Protein AF-0000000082272591 (afdb_homodimer)

Structure (mmCIF, N/CA/C/O backbone):
data_AF-0000000082272591-model_v1
#
loop_
_entity.id
_entity.type
_entity.pdbx_description
1 polymer 'Endonuclease/exonuclease/phosphatase family protein'
#
loop_
_atom_site.group_PDB
_atom_site.id
_atom_site.type_symbol
_atom_site.label_atom_id
_atom_site.label_alt_id
_atom_site.label_comp_id
_atom_site.label_asym_id
_atom_site.label_entity_id
_atom_site.label_seq_id
_atom_site.pdbx_PDB_ins_code
_atom_site.Cartn_x
_atom_site.Cartn_y
_atom_site.Cartn_z
_atom_site.occupancy
_atom_site.B_iso_or_equiv
_atom_site.auth_seq_id
_atom_site.auth_comp_id
_atom_site.auth_asym_id
_atom_site.auth_atom_id
_atom_site.pdbx_PDB_model_num
ATOM 1 N N . MET A 1 1 ? -24.297 -47.812 28.953 1 29.31 1 MET A N 1
ATOM 2 C CA . MET A 1 1 ? -24.5 -46.969 27.797 1 29.31 1 MET A CA 1
ATOM 3 C C . MET A 1 1 ? -23.375 -45.969 27.672 1 29.31 1 MET A C 1
ATOM 5 O O . MET A 1 1 ? -23.203 -45.094 28.531 1 29.31 1 MET A O 1
ATOM 9 N N . THR A 1 2 ? -22.25 -46.375 27.172 1 33.38 2 THR A N 1
ATOM 10 C CA . THR A 1 2 ? -21 -45.625 27.047 1 33.38 2 THR A CA 1
ATOM 11 C C . THR A 1 2 ? -21.203 -44.375 26.188 1 33.38 2 THR A C 1
ATOM 13 O O . THR A 1 2 ? -21.812 -44.438 25.125 1 33.38 2 THR A O 1
ATOM 16 N N . PRO A 1 3 ? -21.219 -43.156 26.828 1 36.19 3 PRO A N 1
ATOM 17 C CA . PRO A 1 3 ? -21.422 -41.938 26.031 1 36.19 3 PRO A CA 1
ATOM 18 C C . PRO A 1 3 ? -20.562 -41.906 24.766 1 36.19 3 PRO A C 1
ATOM 20 O O . PRO A 1 3 ? -19.391 -42.312 24.797 1 36.19 3 PRO A O 1
ATOM 23 N N . SER A 1 4 ? -21.141 -42.344 23.609 1 34.44 4 SER A N 1
ATOM 24 C CA . SER A 1 4 ? -20.5 -42.188 22.312 1 34.44 4 SER A CA 1
ATOM 25 C C . SER A 1 4 ? -19.812 -40.844 22.188 1 34.44 4 SER A C 1
ATOM 27 O O . SER A 1 4 ? -20.422 -39.812 22.438 1 34.44 4 SER A O 1
ATOM 29 N N . THR A 1 5 ? -18.594 -40.812 22.5 1 35.47 5 THR A N 1
ATOM 30 C CA . THR A 1 5 ? -17.797 -39.625 22.188 1 35.47 5 THR A CA 1
ATOM 31 C C . THR A 1 5 ? -18.203 -39.031 20.844 1 35.47 5 THR A C 1
ATOM 33 O O . THR A 1 5 ? -18.109 -39.688 19.812 1 35.47 5 THR A O 1
ATOM 36 N N . ALA A 1 6 ? -19.359 -38.25 20.797 1 33.44 6 ALA A N 1
ATOM 37 C CA . ALA A 1 6 ? -19.766 -37.5 19.625 1 33.44 6 ALA A CA 1
ATOM 38 C C . ALA A 1 6 ? -18.547 -36.969 18.875 1 33.44 6 ALA A C 1
ATOM 40 O O . ALA A 1 6 ? -17.812 -36.125 19.391 1 33.44 6 ALA A O 1
ATOM 41 N N . SER A 1 7 ? -17.719 -37.812 18.266 1 39.19 7 SER A N 1
ATOM 42 C CA . SER A 1 7 ? -16.75 -37.281 17.328 1 39.19 7 SER A CA 1
ATOM 43 C C . SER A 1 7 ? -17.312 -36.094 16.562 1 39.19 7 SER A C 1
ATOM 45 O O . SER A 1 7 ? -18.188 -36.25 15.711 1 39.19 7 SER A O 1
ATOM 47 N N . THR A 1 8 ? -17.703 -35.031 17.031 1 42.19 8 THR A N 1
ATOM 48 C CA . THR A 1 8 ? -18.281 -33.844 16.406 1 42.19 8 THR A CA 1
ATOM 49 C C . THR A 1 8 ? -17.562 -33.531 15.102 1 42.19 8 THR A C 1
ATOM 51 O O . THR A 1 8 ? -16.406 -33.125 15.109 1 42.19 8 THR A O 1
ATOM 54 N N . THR A 1 9 ? -17.594 -34.312 14.047 1 49.31 9 THR A N 1
ATOM 55 C CA . THR A 1 9 ? -17.125 -34.156 12.68 1 49.31 9 THR A CA 1
ATOM 56 C C . THR A 1 9 ? -17.219 -32.688 12.242 1 49.31 9 THR A C 1
ATOM 58 O O . THR A 1 9 ? -18.312 -32.125 12.156 1 49.31 9 THR A O 1
ATOM 61 N N . GLN A 1 10 ? -16.312 -31.828 12.508 1 66.25 10 GLN A N 1
ATOM 62 C CA . GLN A 1 10 ? -16.281 -30.406 12.188 1 66.25 10 GLN A CA 1
ATOM 63 C C . GLN A 1 10 ? -16.547 -30.172 10.703 1 66.25 10 GLN A C 1
ATOM 65 O O . GLN A 1 10 ? -16.094 -30.938 9.859 1 66.25 10 GLN A O 1
ATOM 70 N N . ARG A 1 11 ? -17.641 -29.469 10.164 1 85.38 11 ARG A N 1
ATOM 71 C CA . ARG A 1 11 ? -18.094 -29.078 8.836 1 85.38 11 ARG A CA 1
ATOM 72 C C . ARG A 1 11 ? -16.953 -28.531 7.996 1 85.38 11 ARG A C 1
ATOM 74 O O . ARG A 1 11 ? -16.125 -27.766 8.484 1 85.38 11 ARG A O 1
ATOM 81 N N . PRO A 1 12 ? -16.812 -29.203 6.793 1 93.12 12 PRO A N 1
ATOM 82 C CA . PRO A 1 12 ? -15.773 -28.688 5.895 1 93.12 12 PRO A CA 1
ATOM 83 C C . PRO A 1 12 ? -15.977 -27.219 5.539 1 93.12 12 PRO A C 1
ATOM 85 O O . PRO A 1 12 ? -17.109 -26.719 5.59 1 93.12 12 PRO A O 1
ATOM 88 N N . CYS A 1 13 ? -14.875 -26.594 5.285 1 95.62 13 CYS A N 1
ATOM 89 C CA . CYS A 1 13 ? -14.875 -25.188 4.879 1 95.62 13 CYS A CA 1
ATOM 90 C C . CYS A 1 13 ? -14.57 -25.047 3.393 1 95.62 13 CYS A C 1
ATOM 92 O O . CYS A 1 13 ? -13.477 -25.406 2.947 1 95.62 13 CYS A O 1
ATOM 94 N N . ASP A 1 14 ? -15.594 -24.578 2.633 1 97.75 14 ASP A N 1
ATOM 95 C CA . ASP A 1 14 ? -15.367 -24.328 1.211 1 97.75 14 ASP A CA 1
ATOM 96 C C . ASP A 1 14 ? -14.641 -23 0.993 1 97.75 14 ASP A C 1
ATOM 98 O O . ASP A 1 14 ? -15.047 -21.969 1.531 1 97.75 14 ASP A O 1
ATOM 102 N N . VAL A 1 15 ? -13.578 -23.094 0.238 1 98.56 15 VAL A N 1
ATOM 103 C CA . VAL A 1 15 ? -12.773 -21.906 -0.054 1 98.56 15 VAL A CA 1
ATOM 104 C C . VAL A 1 15 ? -12.531 -21.812 -1.559 1 98.56 15 VAL A C 1
ATOM 106 O O . VAL A 1 15 ? -12.008 -22.734 -2.176 1 98.56 15 VAL A O 1
ATOM 109 N N . ARG A 1 16 ? -12.938 -20.75 -2.197 1 98.81 16 ARG A N 1
ATOM 110 C CA . ARG A 1 16 ? -12.531 -20.469 -3.568 1 98.81 16 ARG A CA 1
ATOM 111 C C . ARG A 1 16 ? -11.391 -19.453 -3.604 1 98.81 16 ARG A C 1
ATOM 113 O O . ARG A 1 16 ? -11.477 -18.391 -2.984 1 98.81 16 ARG A O 1
ATOM 120 N N . VAL A 1 17 ? -10.344 -19.781 -4.285 1 98.88 17 VAL A N 1
ATOM 121 C CA . VAL A 1 17 ? -9.164 -18.922 -4.391 1 98.88 17 VAL A CA 1
ATOM 122 C C . VAL A 1 17 ? -8.914 -18.562 -5.852 1 98.88 17 VAL A C 1
ATOM 124 O O . VAL A 1 17 ? -8.984 -19.422 -6.734 1 98.88 17 VAL A O 1
ATOM 127 N N . VAL A 1 18 ? -8.609 -17.266 -6.07 1 98.88 18 VAL A N 1
ATOM 128 C CA . VAL A 1 18 ? -8.32 -16.734 -7.395 1 98.88 18 VAL A CA 1
ATOM 129 C C . VAL A 1 18 ? -6.918 -16.125 -7.41 1 98.88 18 VAL A C 1
ATOM 131 O O . VAL A 1 18 ? -6.5 -15.484 -6.438 1 98.88 18 VAL A O 1
ATOM 134 N N . SER A 1 19 ? -6.188 -16.406 -8.438 1 98.94 19 SER A N 1
ATOM 135 C CA . SER A 1 19 ? -4.961 -15.672 -8.727 1 98.94 19 SER A CA 1
ATOM 136 C C . SER A 1 19 ? -4.996 -15.062 -10.125 1 98.94 19 SER A C 1
ATOM 138 O O . SER A 1 19 ? -5.328 -15.742 -11.094 1 98.94 19 SER A O 1
ATOM 140 N N . TYR A 1 20 ? -4.672 -13.742 -10.242 1 98.94 20 TYR A N 1
ATOM 141 C CA . TYR A 1 20 ? -4.773 -13.047 -11.516 1 98.94 20 TYR A CA 1
ATOM 142 C C . TYR A 1 20 ? -3.752 -11.922 -11.602 1 98.94 20 TYR A C 1
ATOM 144 O O . TYR A 1 20 ? -3.846 -10.938 -10.867 1 98.94 20 TYR A O 1
ATOM 152 N N . ASN A 1 21 ? -2.736 -12.109 -12.406 1 98.75 21 ASN A N 1
ATOM 153 C CA . ASN A 1 21 ? -1.894 -10.984 -12.805 1 98.75 21 ASN A CA 1
ATOM 154 C C . ASN A 1 21 ? -2.613 -10.07 -13.789 1 98.75 21 ASN A C 1
ATOM 156 O O . ASN A 1 21 ? -2.885 -10.461 -14.922 1 98.75 21 ASN A O 1
ATOM 160 N N . VAL A 1 22 ? -2.828 -8.82 -13.398 1 98.69 22 VAL A N 1
ATOM 161 C CA . VAL A 1 22 ? -3.74 -7.961 -14.148 1 98.69 22 VAL A CA 1
ATOM 162 C C . VAL A 1 22 ? -2.957 -7.148 -15.172 1 98.69 22 VAL A C 1
ATOM 164 O O . VAL A 1 22 ? -3.537 -6.355 -15.922 1 98.69 22 VAL A O 1
ATOM 167 N N . LEU A 1 23 ? -1.663 -7.363 -15.297 1 96.88 23 LEU A N 1
ATOM 168 C CA . LEU A 1 23 ? -0.81 -6.559 -16.172 1 96.88 23 LEU A CA 1
ATOM 169 C C . LEU A 1 23 ? -0.959 -5.074 -15.852 1 96.88 23 LEU A C 1
ATOM 171 O O . LEU A 1 23 ? -1.984 -4.469 -16.172 1 96.88 23 LEU A O 1
ATOM 175 N N . SER A 1 24 ? 0.049 -4.512 -15.344 1 92.69 24 SER A N 1
ATOM 176 C CA . SER A 1 24 ? 0.014 -3.127 -14.883 1 92.69 24 SER A CA 1
ATOM 177 C C . SER A 1 24 ? -0.478 -2.189 -15.984 1 92.69 24 SER A C 1
ATOM 179 O O . SER A 1 24 ? -0.179 -2.393 -17.156 1 92.69 24 SER A O 1
ATOM 181 N N . SER A 1 25 ? -1.079 -1.085 -15.656 1 86.25 25 SER A N 1
ATOM 182 C CA . SER A 1 25 ? -1.595 -0.073 -16.562 1 86.25 25 SER A CA 1
ATOM 183 C C . SER A 1 25 ? -0.471 0.563 -17.375 1 86.25 25 SER A C 1
ATOM 185 O O . SER A 1 25 ? -0.713 1.13 -18.453 1 86.25 25 SER A O 1
ATOM 187 N N . HIS A 1 26 ? 0.73 0.423 -16.875 1 88.25 26 HIS A N 1
ATOM 188 C CA . HIS A 1 26 ? 1.84 1.13 -17.5 1 88.25 26 HIS A CA 1
ATOM 189 C C . HIS A 1 26 ? 2.771 0.163 -18.219 1 88.25 26 HIS A C 1
ATOM 191 O O . HIS A 1 26 ? 3.791 0.576 -18.781 1 88.25 26 HIS A O 1
ATOM 197 N N . LEU A 1 27 ? 2.391 -1.113 -18.203 1 89.44 27 LEU A N 1
ATOM 198 C CA . LEU A 1 27 ? 3.301 -2.088 -18.797 1 89.44 27 LEU A CA 1
ATOM 199 C C . LEU A 1 27 ? 2.709 -2.682 -20.078 1 89.44 27 LEU A C 1
ATOM 201 O O . LEU A 1 27 ? 3.201 -3.691 -20.578 1 89.44 27 LEU A O 1
ATOM 205 N N . ALA A 1 28 ? 1.626 -2.043 -20.547 1 91.38 28 ALA A N 1
ATOM 206 C CA . ALA A 1 28 ? 1.008 -2.494 -21.797 1 91.38 28 ALA A CA 1
ATOM 207 C C . ALA A 1 28 ? 1.206 -1.471 -22.906 1 91.38 28 ALA A C 1
ATOM 209 O O . ALA A 1 28 ? 0.262 -1.14 -23.641 1 91.38 28 ALA A O 1
ATOM 210 N N . SER A 1 29 ? 2.379 -1.09 -23.094 1 88.94 29 SER A N 1
ATOM 211 C CA . SER A 1 29 ? 2.637 -0.054 -24.094 1 88.94 29 SER A CA 1
ATOM 212 C C . SER A 1 29 ? 2.623 -0.628 -25.5 1 88.94 29 SER A C 1
ATOM 214 O O . SER A 1 29 ? 3.1 -1.742 -25.734 1 88.94 29 SER A O 1
ATOM 216 N N . PRO A 1 30 ? 2.24 0.186 -26.453 1 90.25 30 PRO A N 1
ATOM 217 C CA . PRO A 1 30 ? 2.248 -0.266 -27.859 1 90.25 30 PRO A CA 1
ATOM 218 C C . PRO A 1 30 ? 3.66 -0.483 -28.391 1 90.25 30 PRO A C 1
ATOM 220 O O . PRO A 1 30 ? 3.848 -1.236 -29.359 1 90.25 30 PRO A O 1
ATOM 223 N N . SER A 1 31 ? 4.582 0.169 -27.797 1 87.38 31 SER A N 1
ATOM 224 C CA . SER A 1 31 ? 5.961 -0.045 -28.219 1 87.38 31 SER A CA 1
ATOM 225 C C . SER A 1 31 ? 6.461 -1.426 -27.797 1 87.38 31 SER A C 1
ATOM 227 O O . SER A 1 31 ? 7.23 -2.057 -28.531 1 87.38 31 SER A O 1
ATOM 229 N N . HIS A 1 32 ? 6.012 -1.86 -26.656 1 88.12 32 HIS A N 1
ATOM 230 C CA . HIS A 1 32 ? 6.379 -3.178 -26.141 1 88.12 32 HIS A CA 1
ATOM 231 C C . HIS A 1 32 ? 5.562 -4.277 -26.812 1 88.12 32 HIS A C 1
ATOM 233 O O . HIS A 1 32 ? 6.117 -5.289 -27.25 1 88.12 32 HIS A O 1
ATOM 239 N N . PHE A 1 33 ? 4.234 -4.086 -26.875 1 91.38 33 PHE A N 1
ATOM 240 C CA . PHE A 1 33 ? 3.312 -4.996 -27.547 1 91.38 33 PHE A CA 1
ATOM 241 C C . PHE A 1 33 ? 2.949 -4.469 -28.938 1 91.38 33 PHE A C 1
ATOM 243 O O . PHE A 1 33 ? 1.775 -4.227 -29.219 1 91.38 33 PHE A O 1
ATOM 250 N N . SER A 1 34 ? 3.926 -4.438 -29.812 1 90.12 34 SER A N 1
ATOM 251 C CA . SER A 1 34 ? 3.828 -3.66 -31.047 1 90.12 34 SER A CA 1
ATOM 252 C C . SER A 1 34 ? 2.92 -4.344 -32.062 1 90.12 34 SER A C 1
ATOM 254 O O . SER A 1 34 ? 2.443 -3.705 -33 1 90.12 34 SER A O 1
ATOM 256 N N . THR A 1 35 ? 2.68 -5.613 -31.906 1 93.06 35 THR A N 1
ATOM 257 C CA . THR A 1 35 ? 1.894 -6.348 -32.906 1 93.06 35 THR A CA 1
ATOM 258 C C . THR A 1 35 ? 0.428 -6.414 -32.469 1 93.06 35 THR A C 1
ATOM 260 O O . THR A 1 35 ? -0.416 -6.91 -33.219 1 93.06 35 THR A O 1
ATOM 263 N N . LEU A 1 36 ? 0.159 -5.973 -31.312 1 95.5 36 LEU A N 1
ATOM 264 C CA . LEU A 1 36 ? -1.198 -6.094 -30.797 1 95.5 36 LEU A CA 1
ATOM 265 C C . LEU A 1 36 ? -2.008 -4.836 -31.094 1 95.5 36 LEU A C 1
ATOM 267 O O . LEU A 1 36 ? -1.438 -3.775 -31.359 1 95.5 36 LEU A O 1
ATOM 271 N N . ASN A 1 37 ? -3.354 -4.992 -31.109 1 95.69 37 ASN A N 1
ATOM 272 C CA . ASN A 1 37 ? -4.27 -3.867 -31.25 1 95.69 37 ASN A CA 1
ATOM 273 C C . ASN A 1 37 ? -4.078 -2.846 -30.125 1 95.69 37 ASN A C 1
ATOM 275 O O . ASN A 1 37 ? -4.277 -3.16 -28.953 1 95.69 37 ASN A O 1
ATOM 279 N N . PRO A 1 38 ? -3.719 -1.657 -30.469 1 96.06 38 PRO A N 1
ATOM 280 C CA . PRO A 1 38 ? -3.467 -0.64 -29.453 1 96.06 38 PRO A CA 1
ATOM 281 C C . PRO A 1 38 ? -4.68 -0.388 -28.562 1 96.06 38 PRO A C 1
ATOM 283 O O . PRO A 1 38 ? -4.527 -0.039 -27.391 1 96.06 38 PRO A O 1
ATOM 286 N N . ASP A 1 39 ? -5.824 -0.554 -29.047 1 97 39 ASP A N 1
ATOM 287 C CA . ASP A 1 39 ? -7.027 -0.368 -28.25 1 97 39 ASP A CA 1
ATOM 288 C C . ASP A 1 39 ? -7.109 -1.41 -27.125 1 97 39 ASP A C 1
ATOM 290 O O . ASP A 1 39 ? -7.66 -1.141 -26.062 1 97 39 ASP A O 1
ATOM 294 N N . HIS A 1 40 ? -6.602 -2.594 -27.391 1 97.5 40 HIS A N 1
ATOM 295 C CA . HIS A 1 40 ? -6.602 -3.666 -26.406 1 97.5 40 HIS A CA 1
ATOM 296 C C . HIS A 1 40 ? -5.535 -3.434 -25.344 1 97.5 40 HIS A C 1
ATOM 298 O O . HIS A 1 40 ? -5.559 -4.07 -24.281 1 97.5 40 HIS A O 1
ATOM 304 N N . LEU A 1 41 ? -4.633 -2.484 -25.641 1 96.94 41 LEU A N 1
ATOM 305 C CA . LEU A 1 41 ? -3.523 -2.213 -24.734 1 96.94 41 LEU A CA 1
ATOM 306 C C . LEU A 1 41 ? -3.844 -1.03 -23.828 1 96.94 41 LEU A C 1
ATOM 308 O O . LEU A 1 41 ? -3.264 -0.897 -22.75 1 96.94 41 LEU A O 1
ATOM 312 N N . ALA A 1 42 ? -4.762 -0.201 -24.25 1 96.56 42 ALA A N 1
ATOM 313 C CA . ALA A 1 42 ? -5.094 1.018 -23.516 1 96.56 42 ALA A CA 1
ATOM 314 C C . ALA A 1 42 ? -5.695 0.69 -22.141 1 96.56 42 ALA A C 1
ATOM 316 O O . ALA A 1 42 ? -6.684 -0.039 -22.062 1 96.56 42 ALA A O 1
ATOM 317 N N . ALA A 1 43 ? -5.133 1.273 -21.125 1 96.19 43 ALA A N 1
ATOM 318 C CA . ALA A 1 43 ? -5.57 1.011 -19.75 1 96.19 43 ALA A CA 1
ATOM 319 C C . ALA A 1 43 ? -7.059 1.29 -19.578 1 96.19 43 ALA A C 1
ATOM 321 O O . ALA A 1 43 ? -7.77 0.537 -18.906 1 96.19 43 ALA A O 1
ATOM 322 N N . LYS A 1 44 ? -7.562 2.352 -20.156 1 95.69 44 LYS A N 1
ATOM 323 C CA . LYS A 1 44 ? -8.953 2.76 -20.031 1 95.69 44 LYS A CA 1
ATOM 324 C C . LYS A 1 44 ? -9.898 1.698 -20.594 1 95.69 44 LYS A C 1
ATOM 326 O O . LYS A 1 44 ? -11.023 1.546 -20.125 1 95.69 44 LYS A O 1
ATOM 331 N N . ASN A 1 45 ? -9.43 0.941 -21.594 1 97.75 45 ASN A N 1
ATOM 332 C CA . ASN A 1 45 ? -10.25 -0.104 -22.203 1 97.75 45 ASN A CA 1
ATOM 333 C C . ASN A 1 45 ? -10.094 -1.433 -21.469 1 97.75 45 ASN A C 1
ATOM 335 O O . ASN A 1 45 ? -11.031 -2.236 -21.438 1 97.75 45 ASN A O 1
ATOM 339 N N . ARG A 1 46 ? -8.914 -1.664 -20.891 1 98.31 46 ARG A N 1
ATOM 340 C CA . ARG A 1 46 ? -8.625 -2.924 -20.219 1 98.31 46 ARG A CA 1
ATOM 341 C C . ARG A 1 46 ? -9.281 -2.965 -18.844 1 98.31 46 ARG A C 1
ATOM 343 O O . ARG A 1 46 ? -9.812 -3.996 -18.438 1 98.31 46 ARG A O 1
ATOM 350 N N . LEU A 1 47 ? -9.328 -1.866 -18.156 1 98.31 47 LEU A N 1
ATOM 351 C CA . LEU A 1 47 ? -9.727 -1.818 -16.766 1 98.31 47 LEU A CA 1
ATOM 352 C C . LEU A 1 47 ? -11.148 -2.326 -16.578 1 98.31 47 LEU A C 1
ATOM 354 O O . LEU A 1 47 ? -11.406 -3.168 -15.719 1 98.31 47 LEU A O 1
ATOM 358 N N . PRO A 1 48 ? -12.133 -1.88 -17.391 1 98.31 48 PRO A N 1
ATOM 359 C CA . PRO A 1 48 ? -13.492 -2.385 -17.203 1 98.31 48 PRO A CA 1
ATOM 360 C C . PRO A 1 48 ? -13.586 -3.902 -17.328 1 98.31 48 PRO A C 1
ATOM 362 O O . PRO A 1 48 ? -14.367 -4.543 -16.625 1 98.31 48 PRO A O 1
ATOM 365 N N . VAL A 1 49 ? -12.797 -4.465 -18.234 1 98.56 49 VAL A N 1
ATOM 366 C CA . VAL A 1 49 ? -12.82 -5.91 -18.438 1 98.56 49 VAL A CA 1
ATOM 367 C C . VAL A 1 49 ? -12.203 -6.613 -17.234 1 98.56 49 VAL A C 1
ATOM 369 O O . VAL A 1 49 ? -12.711 -7.641 -16.781 1 98.56 49 VAL A O 1
ATOM 372 N N . VAL A 1 50 ? -11.133 -6.066 -16.672 1 98.75 50 VAL A N 1
ATOM 373 C CA . VAL A 1 50 ? -10.5 -6.605 -15.477 1 98.75 50 VAL A CA 1
ATOM 374 C C . VAL A 1 50 ? -11.5 -6.578 -14.32 1 98.75 50 VAL A C 1
ATOM 376 O O . VAL A 1 50 ? -11.664 -7.578 -13.609 1 98.75 50 VAL A O 1
ATOM 379 N N . LEU A 1 51 ? -12.172 -5.465 -14.156 1 98.75 51 LEU A N 1
ATOM 380 C CA . LEU A 1 51 ? -13.133 -5.297 -13.062 1 98.75 51 LEU A CA 1
ATOM 381 C C . LEU A 1 51 ? -14.281 -6.289 -13.195 1 98.75 51 LEU A C 1
ATOM 383 O O . LEU A 1 51 ? -14.75 -6.836 -12.195 1 98.75 51 LEU A O 1
ATOM 387 N N . ASP A 1 52 ? -14.688 -6.523 -14.391 1 98.62 52 ASP A N 1
ATOM 388 C CA . ASP A 1 52 ? -15.758 -7.488 -14.625 1 98.62 52 ASP A CA 1
ATOM 389 C C . ASP A 1 52 ? -15.32 -8.898 -14.227 1 98.62 52 ASP A C 1
ATOM 391 O O . ASP A 1 52 ? -16.094 -9.641 -13.609 1 98.62 52 ASP A O 1
ATOM 395 N N . LYS A 1 53 ? -14.156 -9.273 -14.633 1 98.56 53 LYS A N 1
ATOM 396 C CA . LYS A 1 53 ? -13.641 -10.594 -14.281 1 98.56 53 LYS A CA 1
ATOM 397 C C . LYS A 1 53 ? -13.539 -10.758 -12.766 1 98.56 53 LYS A C 1
ATOM 399 O O . LYS A 1 53 ? -13.875 -11.812 -12.227 1 98.56 53 LYS A O 1
ATOM 404 N N . ILE A 1 54 ? -13.094 -9.734 -12.102 1 98.75 54 ILE A N 1
ATOM 405 C CA . ILE A 1 54 ? -12.992 -9.742 -10.648 1 98.75 54 ILE A CA 1
ATOM 406 C C . ILE A 1 54 ? -14.383 -9.836 -10.039 1 98.75 54 ILE A C 1
ATOM 408 O O . ILE A 1 54 ? -14.602 -10.602 -9.094 1 98.75 54 ILE A O 1
ATOM 412 N N . GLN A 1 55 ? -15.305 -9.102 -10.602 1 98.62 55 GLN A N 1
ATOM 413 C CA . GLN A 1 55 ? -16.672 -9.094 -10.094 1 98.62 55 GLN A CA 1
ATOM 414 C C . GLN A 1 55 ? -17.281 -10.492 -10.141 1 98.62 55 GLN A C 1
ATOM 416 O O . GLN A 1 55 ? -18 -10.891 -9.219 1 98.62 55 GLN A O 1
ATOM 421 N N . GLU A 1 56 ? -17.031 -11.148 -11.195 1 98.31 56 GLU A N 1
ATOM 422 C CA . GLU A 1 56 ? -17.531 -12.516 -11.328 1 98.31 56 GLU A CA 1
ATOM 423 C C . GLU A 1 56 ? -17.031 -13.398 -10.188 1 98.31 56 GLU A C 1
ATOM 425 O O . GLU A 1 56 ? -17.797 -14.172 -9.609 1 98.31 56 GLU A O 1
ATOM 430 N N . GLU A 1 57 ? -15.805 -13.266 -9.859 1 98.56 57 GLU A N 1
ATOM 431 C CA . GLU A 1 57 ? -15.219 -14.07 -8.797 1 98.56 57 GLU A CA 1
ATOM 432 C C . GLU A 1 57 ? -15.719 -13.625 -7.426 1 98.56 57 GLU A C 1
ATOM 434 O O . GLU A 1 57 ? -15.867 -14.438 -6.512 1 98.56 57 GLU A O 1
ATOM 439 N N . MET A 1 58 ? -15.969 -12.336 -7.293 1 98.5 58 MET A N 1
ATOM 440 C CA . MET A 1 58 ? -16.547 -11.82 -6.059 1 98.5 58 MET A CA 1
ATOM 441 C C . MET A 1 58 ? -17.922 -12.445 -5.801 1 98.5 58 MET A C 1
ATOM 443 O O . MET A 1 58 ? -18.266 -12.734 -4.656 1 98.5 58 MET A O 1
ATOM 447 N N . SER A 1 59 ? -18.688 -12.672 -6.852 1 97.75 59 SER A N 1
ATOM 448 C CA . SER A 1 59 ? -20 -13.281 -6.723 1 97.75 59 SER A CA 1
ATOM 449 C C . SER A 1 59 ? -19.906 -14.703 -6.188 1 97.75 59 SER A C 1
ATOM 451 O O . SER A 1 59 ? -20.859 -15.227 -5.605 1 97.75 59 SER A O 1
ATOM 453 N N . ASN A 1 60 ? -18.75 -15.258 -6.355 1 97.56 60 ASN A N 1
ATOM 454 C CA . ASN A 1 60 ? -18.484 -16.594 -5.84 1 97.56 60 ASN A CA 1
ATOM 455 C C . ASN A 1 60 ? -17.797 -16.547 -4.48 1 97.56 60 ASN A C 1
ATOM 457 O O . ASN A 1 60 ? -17.297 -17.562 -4 1 97.56 60 ASN A O 1
ATOM 461 N N . ARG A 1 61 ? -17.703 -15.359 -3.869 1 98.25 61 ARG A N 1
ATOM 462 C CA . ARG A 1 61 ? -17.109 -15.109 -2.562 1 98.25 61 ARG A CA 1
ATOM 463 C C . ARG A 1 61 ? -15.672 -15.633 -2.514 1 98.25 61 ARG A C 1
ATOM 465 O O . ARG A 1 61 ? -15.258 -16.25 -1.527 1 98.25 61 ARG A O 1
ATOM 472 N N . ALA A 1 62 ? -14.945 -15.453 -3.611 1 98.88 62 ALA A N 1
ATOM 473 C CA . ALA A 1 62 ? -13.57 -15.922 -3.73 1 98.88 62 ALA A CA 1
ATOM 474 C C . ALA A 1 62 ? -12.617 -15.047 -2.918 1 98.88 62 ALA A C 1
ATOM 476 O O . ALA A 1 62 ? -12.875 -13.859 -2.729 1 98.88 62 ALA A O 1
ATOM 477 N N . VAL A 1 63 ? -11.57 -15.68 -2.328 1 98.94 63 VAL A N 1
ATOM 478 C CA . VAL A 1 63 ? -10.367 -14.93 -1.96 1 98.94 63 VAL A CA 1
ATOM 479 C C . VAL A 1 63 ? -9.57 -14.586 -3.213 1 98.94 63 VAL A C 1
ATOM 481 O O . VAL A 1 63 ? -9.172 -15.484 -3.969 1 98.94 63 VAL A O 1
ATOM 484 N N . ILE A 1 64 ? -9.297 -13.297 -3.445 1 98.94 64 ILE A N 1
ATOM 485 C CA . ILE A 1 64 ? -8.773 -12.867 -4.734 1 98.94 64 ILE A CA 1
ATOM 486 C C . ILE A 1 64 ? -7.348 -12.336 -4.562 1 98.94 64 ILE A C 1
ATOM 488 O O . ILE A 1 64 ? -7.129 -11.336 -3.879 1 98.94 64 ILE A O 1
ATOM 492 N N . CYS A 1 65 ? -6.383 -13.031 -5.148 1 98.94 65 CYS A N 1
ATOM 493 C CA . CYS A 1 65 ? -4.984 -12.617 -5.184 1 98.94 65 CYS A CA 1
ATOM 494 C C . CYS A 1 65 ? -4.648 -11.945 -6.508 1 98.94 65 CYS A C 1
ATOM 496 O O . CYS A 1 65 ? -4.754 -12.562 -7.566 1 98.94 65 CYS A O 1
ATOM 498 N N . LEU A 1 66 ? -4.188 -10.656 -6.469 1 98.94 66 LEU A N 1
ATOM 499 C CA . LEU A 1 66 ? -3.883 -9.891 -7.676 1 98.94 66 LEU A CA 1
ATOM 500 C C . LEU A 1 66 ? -2.404 -9.523 -7.727 1 98.94 66 LEU A C 1
ATOM 502 O O . LEU A 1 66 ? -1.808 -9.18 -6.707 1 98.94 66 LEU A O 1
ATOM 506 N N . GLN A 1 67 ? -1.777 -9.656 -8.898 1 98.62 67 GLN A N 1
ATOM 507 C CA . GLN A 1 67 ? -0.406 -9.219 -9.148 1 98.62 67 GLN A CA 1
ATOM 508 C C . GLN A 1 67 ? -0.362 -8.109 -10.195 1 98.62 67 GLN A C 1
ATOM 510 O O . GLN A 1 67 ? -1.302 -7.949 -10.977 1 98.62 67 GLN A O 1
ATOM 515 N N . GLU A 1 68 ? 0.712 -7.32 -10.172 1 97.38 68 GLU A N 1
ATOM 516 C CA . GLU A 1 68 ? 0.954 -6.164 -11.023 1 97.38 68 GLU A CA 1
ATOM 517 C C . GLU A 1 68 ? -0.161 -5.133 -10.883 1 97.38 68 GLU A C 1
ATOM 519 O O . GLU A 1 68 ? -0.637 -4.586 -11.883 1 97.38 68 GLU A O 1
ATOM 524 N N . VAL A 1 69 ? -0.554 -4.965 -9.672 1 98.06 69 VAL A N 1
ATOM 525 C CA . VAL A 1 69 ? -1.519 -3.918 -9.344 1 98.06 69 VAL A CA 1
ATOM 526 C C . VAL A 1 69 ? -0.812 -2.566 -9.273 1 98.06 69 VAL A C 1
ATOM 528 O O . VAL A 1 69 ? -0.033 -2.314 -8.352 1 98.06 69 VAL A O 1
ATOM 531 N N . SER A 1 70 ? -1.142 -1.725 -10.242 1 95.94 70 SER A N 1
ATOM 532 C CA . SER A 1 70 ? -0.542 -0.394 -10.25 1 95.94 70 SER A CA 1
ATOM 533 C C . SER A 1 70 ? -1.253 0.541 -9.281 1 95.94 70 SER A C 1
ATOM 535 O O . SER A 1 70 ? -2.361 0.247 -8.828 1 95.94 70 SER A O 1
ATOM 537 N N . TYR A 1 71 ? -0.631 1.678 -8.938 1 94.25 71 TYR A N 1
ATOM 538 C CA . TYR A 1 71 ? -1.264 2.709 -8.125 1 94.25 71 TYR A CA 1
ATOM 539 C C . TYR A 1 71 ? -2.635 3.078 -8.68 1 94.25 71 TYR A C 1
ATOM 541 O O . TYR A 1 71 ? -3.625 3.094 -7.941 1 94.25 71 TYR A O 1
ATOM 549 N N . THR A 1 72 ? -2.65 3.295 -9.945 1 92.75 72 THR A N 1
ATOM 550 C CA . THR A 1 72 ? -3.873 3.738 -10.602 1 92.75 72 THR A CA 1
ATOM 551 C C . THR A 1 72 ? -4.969 2.682 -10.477 1 92.75 72 THR A C 1
ATOM 553 O O . THR A 1 72 ? -6.102 2.996 -10.109 1 92.75 72 THR A O 1
ATOM 556 N N . TRP A 1 73 ? -4.672 1.486 -10.75 1 97.06 73 TRP A N 1
ATOM 557 C CA . TRP A 1 73 ? -5.695 0.444 -10.734 1 97.06 73 TRP A CA 1
ATOM 558 C C . TRP A 1 73 ? -6.039 0.043 -9.305 1 97.06 73 TRP A C 1
ATOM 560 O O . TRP A 1 73 ? -7.16 -0.387 -9.023 1 97.06 73 TRP A O 1
ATOM 570 N N . ALA A 1 74 ? -5.031 0.171 -8.398 1 97.94 74 ALA A N 1
ATOM 571 C CA . ALA A 1 74 ? -5.344 -0.093 -6.996 1 97.94 74 ALA A CA 1
ATOM 572 C C . ALA A 1 74 ? -6.531 0.748 -6.531 1 97.94 74 ALA A C 1
ATOM 574 O O . ALA A 1 74 ? -7.391 0.263 -5.793 1 97.94 74 ALA A O 1
ATOM 575 N N . GLY A 1 75 ? -6.555 2.002 -6.934 1 97.94 75 GLY A N 1
ATOM 576 C CA . GLY A 1 75 ? -7.688 2.848 -6.594 1 97.94 75 GLY A CA 1
ATOM 577 C C . GLY A 1 75 ? -9.016 2.297 -7.082 1 97.94 75 GLY A C 1
ATOM 578 O O . GLY A 1 75 ? -9.984 2.24 -6.328 1 97.94 75 GLY A O 1
ATOM 579 N N . SER A 1 76 ? -9.047 1.848 -8.297 1 98 76 SER A N 1
ATOM 580 C CA . SER A 1 76 ? -10.258 1.285 -8.883 1 98 76 SER A CA 1
ATOM 581 C C . SER A 1 76 ? -10.664 -0.007 -8.18 1 98 76 SER A C 1
ATOM 583 O O . SER A 1 76 ? -11.852 -0.249 -7.949 1 98 76 SER A O 1
ATOM 585 N N . PHE A 1 77 ? -9.672 -0.798 -7.875 1 98.75 77 PHE A N 1
ATOM 586 C CA . PHE A 1 77 ? -9.961 -2.051 -7.184 1 98.75 77 PHE A CA 1
ATOM 587 C C . PHE A 1 77 ? -10.5 -1.785 -5.785 1 98.75 77 PHE A C 1
ATOM 589 O O . PHE A 1 77 ? -11.492 -2.398 -5.371 1 98.75 77 PHE A O 1
ATOM 596 N N . HIS A 1 78 ? -9.867 -0.865 -5.062 1 98.88 78 HIS A N 1
ATOM 597 C CA . HIS A 1 78 ? -10.391 -0.487 -3.752 1 98.88 78 HIS A CA 1
ATOM 598 C C . HIS A 1 78 ? -11.836 -0.023 -3.844 1 98.88 78 HIS A C 1
ATOM 600 O O . HIS A 1 78 ? -12.664 -0.391 -3.01 1 98.88 78 HIS A O 1
ATOM 606 N N . THR A 1 79 ? -12.125 0.819 -4.82 1 98.62 79 THR A N 1
ATOM 607 C CA . THR A 1 79 ? -13.484 1.322 -5 1 98.62 79 THR A CA 1
ATOM 608 C C . THR A 1 79 ? -14.469 0.17 -5.164 1 98.62 79 THR A C 1
ATOM 610 O O . THR A 1 79 ? -15.5 0.122 -4.48 1 98.62 79 THR A O 1
ATOM 613 N N . GLN A 1 80 ? -14.141 -0.782 -6.016 1 98.62 80 GLN A N 1
ATOM 614 C CA . GLN A 1 80 ? -15.023 -1.917 -6.262 1 98.62 80 GLN A CA 1
ATOM 615 C C . GLN A 1 80 ? -15.164 -2.789 -5.02 1 98.62 80 GLN A C 1
ATOM 617 O O . GLN A 1 80 ? -16.281 -3.127 -4.609 1 98.62 80 GLN A O 1
ATOM 622 N N . PHE A 1 81 ? -14.07 -3.123 -4.445 1 98.88 81 PHE A N 1
ATOM 623 C CA . PHE A 1 81 ? -14.086 -4.039 -3.311 1 98.88 81 PHE A CA 1
ATOM 624 C C . PHE A 1 81 ? -14.797 -3.414 -2.119 1 98.88 81 PHE A C 1
ATOM 626 O O . PHE A 1 81 ? -15.625 -4.062 -1.471 1 98.88 81 PHE A O 1
ATOM 633 N N . ALA A 1 82 ? -14.516 -2.135 -1.824 1 98.62 82 ALA A N 1
ATOM 634 C CA . ALA A 1 82 ? -15.133 -1.44 -0.697 1 98.62 82 ALA A CA 1
ATOM 635 C C . ALA A 1 82 ? -16.656 -1.426 -0.826 1 98.62 82 ALA A C 1
ATOM 637 O O . ALA A 1 82 ? -17.375 -1.557 0.171 1 98.62 82 ALA A O 1
ATOM 638 N N . ASN A 1 83 ? -17.156 -1.297 -2.018 1 98.44 83 ASN A N 1
ATOM 639 C CA . ASN A 1 83 ? -18.594 -1.123 -2.24 1 98.44 83 ASN A CA 1
ATOM 640 C C . ASN A 1 83 ? -19.297 -2.465 -2.361 1 98.44 83 ASN A C 1
ATOM 642 O O . ASN A 1 83 ? -20.531 -2.512 -2.477 1 98.44 83 ASN A O 1
ATOM 646 N N . HIS A 1 84 ? -18.531 -3.578 -2.352 1 98.06 84 HIS A N 1
ATOM 647 C CA . HIS A 1 84 ? -19.156 -4.883 -2.539 1 98.06 84 HIS A CA 1
ATOM 648 C C . HIS A 1 84 ? -18.781 -5.84 -1.413 1 98.06 84 HIS A C 1
ATOM 650 O O . HIS A 1 84 ? -18.656 -7.047 -1.635 1 98.06 84 HIS A O 1
ATOM 656 N N . GLY A 1 85 ? -18.422 -5.324 -0.284 1 97.94 85 GLY A N 1
ATOM 657 C CA . GLY A 1 85 ? -18.281 -6.121 0.922 1 97.94 85 GLY A CA 1
ATOM 658 C C . GLY A 1 85 ? -16.953 -6.863 0.989 1 97.94 85 GLY A C 1
ATOM 659 O O . GLY A 1 85 ? -16.875 -7.934 1.599 1 97.94 85 GLY A O 1
ATOM 660 N N . TYR A 1 86 ? -15.984 -6.375 0.306 1 98.88 86 TYR A N 1
ATOM 661 C CA . TYR A 1 86 ? -14.648 -6.949 0.342 1 98.88 86 TYR A CA 1
ATOM 662 C C . TYR A 1 86 ? -13.672 -6.02 1.049 1 98.88 86 TYR A C 1
ATOM 664 O O . TYR A 1 86 ? -13.828 -4.797 1.005 1 98.88 86 TYR A O 1
ATOM 672 N N . HIS A 1 87 ? -12.758 -6.582 1.808 1 98.94 87 HIS A N 1
ATOM 673 C CA . HIS A 1 87 ? -11.578 -5.867 2.285 1 98.94 87 HIS A CA 1
ATOM 674 C C . HIS A 1 87 ? -10.359 -6.168 1.421 1 98.94 87 HIS A C 1
ATOM 676 O O . HIS A 1 87 ? -10.133 -7.32 1.046 1 98.94 87 HIS A O 1
ATOM 682 N N . PHE A 1 88 ? -9.688 -5.18 1.021 1 98.94 88 PHE A N 1
ATOM 683 C CA . PHE A 1 88 ? -8.594 -5.312 0.072 1 98.94 88 PHE A CA 1
ATOM 684 C C . PHE A 1 88 ? -7.289 -4.793 0.676 1 98.94 88 PHE A C 1
ATOM 686 O O . PHE A 1 88 ? -7.223 -3.65 1.132 1 98.94 88 PHE A O 1
ATOM 693 N N . VAL A 1 89 ? -6.242 -5.641 0.756 1 98.88 89 VAL A N 1
ATOM 694 C CA . VAL A 1 89 ? -4.91 -5.301 1.25 1 98.88 89 VAL A CA 1
ATOM 695 C C . VAL A 1 89 ? -3.92 -5.281 0.089 1 98.88 89 VAL A C 1
ATOM 697 O O . VAL A 1 89 ? -3.869 -6.219 -0.711 1 98.88 89 VAL A O 1
ATOM 700 N N . THR A 1 90 ? -3.18 -4.16 -0.008 1 98.25 90 THR A N 1
ATOM 701 C CA . THR A 1 90 ? -2.195 -4.066 -1.08 1 98.25 90 THR A CA 1
ATOM 702 C C . THR A 1 90 ? -0.802 -3.805 -0.516 1 98.25 90 THR A C 1
ATOM 704 O O . THR A 1 90 ? -0.664 -3.297 0.6 1 98.25 90 THR A O 1
ATOM 707 N N . SER A 1 91 ? 0.176 -4.195 -1.145 1 97.06 91 SER A N 1
ATOM 708 C CA . SER A 1 91 ? 1.554 -3.727 -1.031 1 97.06 91 SER A CA 1
ATOM 709 C C . SER A 1 91 ? 2.129 -3.365 -2.396 1 97.06 91 SER A C 1
ATOM 711 O O . SER A 1 91 ? 2.395 -4.246 -3.217 1 97.06 91 SER A O 1
ATOM 713 N N . LEU A 1 92 ? 2.33 -2.064 -2.551 1 94.06 92 LEU A N 1
ATOM 714 C CA . LEU A 1 92 ? 2.781 -1.521 -3.828 1 94.06 92 LEU A CA 1
ATOM 715 C C . LEU A 1 92 ? 4.203 -0.986 -3.721 1 94.06 92 LEU A C 1
ATOM 717 O O . LEU A 1 92 ? 4.547 -0.318 -2.742 1 94.06 92 LEU A O 1
ATOM 721 N N . TYR A 1 93 ? 5.23 -1.281 -4.551 1 84.88 93 TYR A N 1
ATOM 722 C CA . TYR A 1 93 ? 6.641 -1.045 -4.281 1 84.88 93 TYR A CA 1
ATOM 723 C C . TYR A 1 93 ? 7.391 -0.703 -5.566 1 84.88 93 TYR A C 1
ATOM 725 O O . TYR A 1 93 ? 8.578 -0.369 -5.527 1 84.88 93 TYR A O 1
ATOM 733 N N . GLY A 1 94 ? 6.832 -0.648 -6.672 1 80.31 94 GLY A N 1
ATOM 734 C CA . GLY A 1 94 ? 7.531 -0.435 -7.934 1 80.31 94 GLY A CA 1
ATOM 735 C C . GLY A 1 94 ? 8.039 0.984 -8.102 1 80.31 94 GLY A C 1
ATOM 736 O O . GLY A 1 94 ? 8.391 1.644 -7.121 1 80.31 94 GLY A O 1
ATOM 737 N N . LYS A 1 95 ? 8.375 1.248 -9.219 1 80.25 95 LYS A N 1
ATOM 738 C CA . LYS A 1 95 ? 8.875 2.564 -9.609 1 80.25 95 LYS A CA 1
ATOM 739 C C . LYS A 1 95 ? 7.906 3.26 -10.562 1 80.25 95 LYS A C 1
ATOM 741 O O . LYS A 1 95 ? 6.875 2.693 -10.93 1 80.25 95 LYS A O 1
ATOM 746 N N . LYS A 1 96 ? 8.297 4.445 -10.875 1 81 96 LYS A N 1
ATOM 747 C CA . LYS A 1 96 ? 7.434 5.277 -11.711 1 81 96 LYS A CA 1
ATOM 748 C C . LYS A 1 96 ? 7.133 4.598 -13.039 1 81 96 LYS A C 1
ATOM 750 O O . LYS A 1 96 ? 6.004 4.648 -13.531 1 81 96 LYS A O 1
ATOM 755 N N . PHE A 1 97 ? 8.055 3.865 -13.656 1 77.88 97 PHE A N 1
ATOM 756 C CA . PHE A 1 97 ? 7.887 3.316 -15 1 77.88 97 PHE A CA 1
ATOM 757 C C . PHE A 1 97 ? 6.805 2.244 -15.016 1 77.88 97 PHE A C 1
ATOM 759 O O . PHE A 1 97 ? 6.109 2.07 -16.016 1 77.88 97 PHE A O 1
ATOM 766 N N . ASN A 1 98 ? 6.613 1.53 -13.953 1 80 98 ASN A N 1
ATOM 767 C CA . ASN A 1 98 ? 5.57 0.513 -13.898 1 80 98 ASN A CA 1
ATOM 768 C C . ASN A 1 98 ? 4.426 0.937 -12.984 1 80 98 ASN A C 1
ATOM 770 O O . ASN A 1 98 ? 3.602 0.108 -12.586 1 80 98 ASN A O 1
ATOM 774 N N . ASN A 1 99 ? 4.449 2.242 -12.617 1 87.69 99 ASN A N 1
ATOM 775 C CA . ASN A 1 99 ? 3.445 2.867 -11.758 1 87.69 99 ASN A CA 1
ATOM 776 C C . ASN A 1 99 ? 3.338 2.162 -10.414 1 87.69 99 ASN A C 1
ATOM 778 O O . ASN A 1 99 ? 2.234 1.889 -9.938 1 87.69 99 ASN A O 1
ATOM 782 N N . TYR A 1 100 ? 4.406 1.768 -9.844 1 89.62 100 TYR A N 1
ATOM 783 C CA . TYR A 1 100 ? 4.574 1.229 -8.492 1 89.62 100 TYR A CA 1
ATOM 784 C C . TYR A 1 100 ? 3.74 -0.033 -8.305 1 89.62 100 TYR A C 1
ATOM 786 O O . TYR A 1 100 ? 3.023 -0.169 -7.312 1 89.62 100 TYR A O 1
ATOM 794 N N . MET A 1 101 ? 3.795 -0.881 -9.305 1 89.25 101 MET A N 1
ATOM 795 C CA . MET A 1 101 ? 2.93 -2.057 -9.273 1 89.25 101 MET A CA 1
ATOM 796 C C . MET A 1 101 ? 3.33 -3.004 -8.148 1 89.25 101 MET A C 1
ATOM 798 O O . MET A 1 101 ? 4.508 -3.086 -7.793 1 89.25 101 MET A O 1
ATOM 802 N N . GLY A 1 102 ? 2.324 -3.613 -7.531 1 95.81 102 GLY A N 1
ATOM 803 C CA . GLY A 1 102 ? 2.504 -4.609 -6.488 1 95.81 102 GLY A CA 1
ATOM 804 C C . GLY A 1 102 ? 1.416 -5.664 -6.477 1 95.81 102 GLY A C 1
ATOM 805 O O . GLY A 1 102 ? 0.992 -6.141 -7.531 1 95.81 102 GLY A O 1
ATOM 806 N N . VAL A 1 103 ? 1.17 -6.117 -5.258 1 98.38 103 VAL A N 1
ATOM 807 C CA . VAL A 1 103 ? 0.229 -7.227 -5.121 1 98.38 103 VAL A CA 1
ATOM 808 C C . VAL A 1 103 ? -0.882 -6.84 -4.145 1 98.38 103 VAL A C 1
ATOM 810 O O . VAL A 1 103 ? -0.769 -5.844 -3.426 1 98.38 103 VAL A O 1
ATOM 813 N N . GLY A 1 104 ? -1.96 -7.605 -4.215 1 98.69 104 GLY A N 1
ATOM 814 C CA . GLY A 1 104 ? -3.031 -7.43 -3.248 1 98.69 104 GLY A CA 1
ATOM 815 C C . GLY A 1 104 ? -3.863 -8.68 -3.045 1 98.69 104 GLY A C 1
ATOM 816 O O . GLY A 1 104 ? -3.881 -9.562 -3.902 1 98.69 104 GLY A O 1
ATOM 817 N N . ILE A 1 105 ? -4.48 -8.805 -1.86 1 98.94 105 ILE A N 1
ATOM 818 C CA . ILE A 1 105 ? -5.461 -9.844 -1.552 1 98.94 105 ILE A CA 1
ATOM 819 C C . ILE A 1 105 ? -6.781 -9.195 -1.133 1 98.94 105 ILE A C 1
ATOM 821 O O . ILE A 1 105 ? -6.801 -8.312 -0.275 1 98.94 105 ILE A O 1
ATOM 825 N N . ALA A 1 106 ? -7.836 -9.578 -1.77 1 98.94 106 ALA A N 1
ATOM 826 C CA . ALA A 1 106 ? -9.18 -9.156 -1.393 1 98.94 106 ALA A CA 1
ATOM 827 C C . ALA A 1 106 ? -9.992 -10.328 -0.844 1 98.94 106 ALA A C 1
ATOM 829 O O . ALA A 1 106 ? -9.938 -11.438 -1.39 1 98.94 106 ALA A O 1
ATOM 830 N N . ILE A 1 107 ? -10.711 -10.109 0.251 1 98.94 107 ILE A N 1
ATOM 831 C CA . ILE A 1 107 ? -11.5 -11.172 0.862 1 98.94 107 ILE A CA 1
ATOM 832 C C . ILE A 1 107 ? -12.914 -10.672 1.148 1 98.94 107 ILE A C 1
ATOM 834 O O . ILE A 1 107 ? -13.109 -9.5 1.497 1 98.94 107 ILE A O 1
ATOM 838 N N . PRO A 1 108 ? -13.914 -11.5 1.008 1 98.81 108 PRO A N 1
ATOM 839 C CA . PRO A 1 108 ? -15.258 -11.117 1.448 1 98.81 108 PRO A CA 1
ATOM 840 C C . PRO A 1 108 ? -15.391 -11.07 2.969 1 98.81 108 PRO A C 1
ATOM 842 O O . PRO A 1 108 ? -15.195 -12.078 3.643 1 98.81 108 PRO A O 1
ATOM 845 N N . THR A 1 109 ? -15.828 -9.945 3.484 1 98.31 109 THR A N 1
ATOM 846 C CA . THR A 1 109 ? -15.805 -9.719 4.926 1 98.31 109 THR A CA 1
ATOM 847 C C . THR A 1 109 ? -16.984 -10.414 5.598 1 98.31 109 THR A C 1
ATOM 849 O O . THR A 1 109 ? -17.016 -10.562 6.82 1 98.31 109 THR A O 1
ATOM 852 N N . ASN A 1 110 ? -17.953 -10.828 4.848 1 97.75 110 ASN A N 1
ATOM 853 C CA . ASN A 1 110 ? -19.078 -11.531 5.43 1 97.75 110 ASN A CA 1
ATOM 854 C C . ASN A 1 110 ? -18.797 -13.023 5.602 1 97.75 110 ASN A C 1
ATOM 856 O O . ASN A 1 110 ? -19.5 -13.719 6.332 1 97.75 110 ASN A O 1
ATOM 860 N N . LYS A 1 111 ? -17.781 -13.492 4.969 1 98.44 111 LYS A N 1
ATOM 861 C CA . LYS A 1 111 ? -17.453 -14.914 5.051 1 98.44 111 LYS A CA 1
ATOM 862 C C . LYS A 1 111 ? -16.266 -15.156 5.988 1 98.44 111 LYS A C 1
ATOM 864 O O . LYS A 1 111 ? -16.234 -16.172 6.695 1 98.44 111 LYS A O 1
ATOM 869 N N . TYR A 1 112 ? -15.32 -14.203 6.012 1 98.69 112 TYR A N 1
ATOM 870 C CA . TYR A 1 112 ? -14.094 -14.461 6.754 1 98.69 112 TYR A CA 1
ATOM 871 C C . TYR A 1 112 ? -13.867 -13.398 7.82 1 98.69 112 TYR A C 1
ATOM 873 O O . TYR A 1 112 ? -14.125 -12.211 7.594 1 98.69 112 TYR A O 1
ATOM 881 N N . LYS A 1 113 ? -13.414 -13.828 8.938 1 98.56 113 LYS A N 1
ATOM 882 C CA . LYS A 1 113 ? -12.742 -12.977 9.914 1 98.56 113 LYS A CA 1
ATOM 883 C C . LYS A 1 113 ? -11.242 -12.898 9.625 1 98.56 113 LYS A C 1
ATOM 885 O O . LYS A 1 113 ? -10.609 -13.914 9.336 1 98.56 113 LYS A O 1
ATOM 890 N N . VAL A 1 114 ? -10.758 -11.688 9.648 1 98.69 114 VAL A N 1
ATOM 891 C CA . VAL A 1 114 ? -9.312 -11.516 9.477 1 98.69 114 VAL A CA 1
ATOM 892 C C . VAL A 1 114 ? -8.617 -11.688 10.828 1 98.69 114 VAL A C 1
ATOM 894 O O . VAL A 1 114 ? -8.844 -10.906 11.758 1 98.69 114 VAL A O 1
ATOM 897 N N . VAL A 1 115 ? -7.73 -12.648 10.875 1 98.31 115 VAL A N 1
ATOM 898 C CA . VAL A 1 115 ? -7.02 -12.953 12.109 1 98.31 115 VAL A CA 1
ATOM 899 C C . VAL A 1 115 ? -5.691 -12.203 12.141 1 98.31 115 VAL A C 1
ATOM 901 O O . VAL A 1 115 ? -5.27 -11.711 13.188 1 98.31 115 VAL A O 1
ATOM 904 N N . ASN A 1 116 ? -5.074 -12.195 11.023 1 97.94 116 ASN A N 1
ATOM 905 C CA . ASN A 1 116 ? -3.783 -11.531 10.906 1 97.94 116 ASN A CA 1
ATOM 906 C C . ASN A 1 116 ? -3.479 -11.148 9.461 1 97.94 116 ASN A C 1
ATOM 908 O O . ASN A 1 116 ? -3.881 -11.844 8.531 1 97.94 116 ASN A O 1
ATOM 912 N N . VAL A 1 117 ? -2.836 -10.039 9.297 1 98.69 117 VAL A N 1
ATOM 913 C CA . VAL A 1 117 ? -2.311 -9.602 8.008 1 98.69 117 VAL A CA 1
ATOM 914 C C . VAL A 1 117 ? -0.813 -9.328 8.125 1 98.69 117 VAL A C 1
ATOM 916 O O . VAL A 1 117 ? -0.371 -8.648 9.047 1 98.69 117 VAL A O 1
ATOM 919 N N . ASP A 1 118 ? -0.086 -9.914 7.211 1 98.38 118 ASP A N 1
ATOM 920 C CA . ASP A 1 118 ? 1.345 -9.641 7.109 1 98.38 118 ASP A CA 1
ATOM 921 C C . ASP A 1 118 ? 1.688 -9.008 5.762 1 98.38 118 ASP A C 1
ATOM 923 O O . ASP A 1 118 ? 1.345 -9.555 4.711 1 98.38 118 ASP A O 1
ATOM 927 N N . ILE A 1 119 ? 2.26 -7.844 5.793 1 98 119 ILE A N 1
ATOM 928 C CA . ILE A 1 119 ? 2.807 -7.156 4.625 1 98 119 ILE A CA 1
ATOM 929 C C . ILE A 1 119 ? 4.32 -7.02 4.77 1 98 119 ILE A C 1
ATOM 931 O O . ILE A 1 119 ? 4.809 -6.48 5.766 1 98 119 ILE A O 1
ATOM 935 N N . CYS A 1 120 ? 5.086 -7.484 3.695 1 96.81 120 CYS A N 1
ATOM 936 C CA . CYS A 1 120 ? 6.535 -7.391 3.844 1 96.81 120 CYS A CA 1
ATOM 937 C C . CYS A 1 120 ? 7.219 -7.344 2.484 1 96.81 120 CYS A C 1
ATOM 939 O O . CYS A 1 120 ? 6.672 -7.82 1.49 1 96.81 120 CYS A O 1
ATOM 941 N N . ARG A 1 121 ? 8.344 -6.68 2.445 1 96.06 121 ARG A N 1
ATOM 942 C CA . ARG A 1 121 ? 9.32 -7.004 1.413 1 96.06 121 ARG A CA 1
ATOM 943 C C . ARG A 1 121 ? 9.938 -8.375 1.658 1 96.06 121 ARG A C 1
ATOM 945 O O . ARG A 1 121 ? 10.609 -8.594 2.674 1 96.06 121 ARG A O 1
ATOM 952 N N . LEU A 1 122 ? 9.797 -9.25 0.764 1 97.06 122 LEU A N 1
ATOM 953 C CA . LEU A 1 122 ? 10.109 -10.648 1.026 1 97.06 122 LEU A CA 1
ATOM 954 C C . LEU A 1 122 ? 11.594 -10.82 1.357 1 97.06 122 LEU A C 1
ATOM 956 O O . LEU A 1 122 ? 11.945 -11.594 2.25 1 97.06 122 LEU A O 1
ATOM 960 N N . SER A 1 123 ? 12.492 -10.117 0.728 1 95.88 123 SER A N 1
ATOM 961 C CA . SER A 1 123 ? 13.93 -10.242 0.937 1 95.88 123 SER A CA 1
ATOM 962 C C . SER A 1 123 ? 14.305 -9.945 2.383 1 95.88 123 SER A C 1
ATOM 964 O O . SER A 1 123 ? 15.336 -10.414 2.871 1 95.88 123 SER A O 1
ATOM 966 N N . ASP A 1 124 ? 13.453 -9.227 3.035 1 95.5 124 ASP A N 1
ATOM 967 C CA . ASP A 1 124 ? 13.75 -8.859 4.418 1 95.5 124 ASP A CA 1
ATOM 968 C C . ASP A 1 124 ? 13.43 -10 5.375 1 95.5 124 ASP A C 1
ATOM 970 O O . ASP A 1 124 ? 13.758 -9.93 6.562 1 95.5 124 ASP A O 1
ATOM 974 N N . LYS A 1 125 ? 12.859 -11.07 4.922 1 95.25 125 LYS A N 1
ATOM 975 C CA . LYS A 1 125 ? 12.359 -12.117 5.801 1 95.25 125 LYS A CA 1
ATOM 976 C C . LYS A 1 125 ? 13.266 -13.344 5.766 1 95.25 125 LYS A C 1
ATOM 978 O O . LYS A 1 125 ? 12.914 -14.398 6.305 1 95.25 125 LYS A O 1
ATOM 983 N N . LYS A 1 126 ? 14.414 -13.172 5.207 1 95.06 126 LYS A N 1
ATOM 984 C CA . LYS A 1 126 ? 15.352 -14.289 5.238 1 95.06 126 LYS A CA 1
ATOM 985 C C . LYS A 1 126 ? 15.883 -14.516 6.652 1 95.06 126 LYS A C 1
ATOM 987 O O . LYS A 1 126 ? 16.562 -13.656 7.211 1 95.06 126 LYS A O 1
ATOM 992 N N . MET A 1 127 ? 15.617 -15.547 7.324 1 88.94 127 MET A N 1
ATOM 993 C CA . MET A 1 127 ? 15.859 -15.852 8.734 1 88.94 127 MET A CA 1
ATOM 994 C C . MET A 1 127 ? 17.344 -15.773 9.055 1 88.94 127 MET A C 1
ATOM 996 O O . MET A 1 127 ? 17.734 -15.203 10.078 1 88.94 127 MET A O 1
ATOM 1000 N N . ASP A 1 128 ? 18.281 -16.297 8.305 1 88.12 128 ASP A N 1
ATOM 1001 C CA . ASP A 1 128 ? 19.703 -16.312 8.617 1 88.12 128 ASP A CA 1
ATOM 1002 C C . ASP A 1 128 ? 20.422 -15.117 7.992 1 88.12 128 ASP A C 1
ATOM 1004 O O . ASP A 1 128 ? 21.641 -15.086 7.934 1 88.12 128 ASP A O 1
ATOM 1008 N N . GLY A 1 129 ? 19.609 -14.172 7.551 1 92.5 129 GLY A N 1
ATOM 1009 C CA . GLY A 1 129 ? 20.203 -13.008 6.91 1 92.5 129 GLY A CA 1
ATOM 1010 C C . GLY A 1 129 ? 20.844 -13.32 5.574 1 92.5 129 GLY A C 1
ATOM 1011 O O . GLY A 1 129 ? 20.734 -14.445 5.074 1 92.5 129 GLY A O 1
ATOM 1012 N N . TRP A 1 130 ? 21.469 -12.312 4.957 1 95.19 130 TRP A N 1
ATOM 1013 C CA . TRP A 1 130 ? 22.125 -12.453 3.658 1 95.19 130 TRP A CA 1
ATOM 1014 C C . TRP A 1 130 ? 23.641 -12.562 3.814 1 95.19 130 TRP A C 1
ATOM 1016 O O . TRP A 1 130 ? 24.188 -12.133 4.828 1 95.19 130 TRP A O 1
ATOM 1026 N N . PRO A 1 131 ? 24.297 -13.164 2.881 1 94 131 PRO A N 1
ATOM 1027 C CA . PRO A 1 131 ? 25.75 -13.336 3.02 1 94 131 PRO A CA 1
ATOM 1028 C C . PRO A 1 131 ? 26.484 -12 3.07 1 94 131 PRO A C 1
ATOM 1030 O O . PRO A 1 131 ? 26.172 -11.078 2.314 1 94 131 PRO A O 1
ATOM 1033 N N . ARG A 1 132 ? 27.406 -11.969 4.051 1 90.69 132 ARG A N 1
ATOM 1034 C CA . ARG A 1 132 ? 28.25 -10.789 4.219 1 90.69 132 ARG A CA 1
ATOM 1035 C C . ARG A 1 132 ? 29.719 -11.18 4.258 1 90.69 132 ARG A C 1
ATOM 1037 O O . ARG A 1 132 ? 30.078 -12.203 4.852 1 90.69 132 ARG A O 1
ATOM 1044 N N . ALA A 1 133 ? 30.484 -10.297 3.592 1 84.38 133 ALA A N 1
ATOM 1045 C CA . ALA A 1 133 ? 31.938 -10.516 3.639 1 84.38 133 ALA A CA 1
ATOM 1046 C C . ALA A 1 133 ? 32.469 -10.398 5.066 1 84.38 133 ALA A C 1
ATOM 1048 O O . ALA A 1 133 ? 31.984 -9.562 5.84 1 84.38 133 ALA A O 1
ATOM 1049 N N . PRO A 1 134 ? 33.281 -11.375 5.422 1 73.25 134 PRO A N 1
ATOM 1050 C CA . PRO A 1 134 ? 33.875 -11.242 6.754 1 73.25 134 PRO A CA 1
ATOM 1051 C C . PRO A 1 134 ? 34.531 -9.875 6.984 1 73.25 134 PRO A C 1
ATOM 1053 O O . PRO A 1 134 ? 35.062 -9.289 6.051 1 73.25 134 PRO A O 1
ATOM 1056 N N . LYS A 1 135 ? 33.969 -9.188 7.863 1 57.88 135 LYS A N 1
ATOM 1057 C CA . LYS A 1 135 ? 34.531 -7.883 8.219 1 57.88 135 LYS A CA 1
ATOM 1058 C C . LYS A 1 135 ? 36.031 -7.93 8.312 1 57.88 135 LYS A C 1
ATOM 1060 O O . LYS A 1 135 ? 36.594 -8.828 8.945 1 57.88 135 LYS A O 1
ATOM 1065 N N . ASP A 1 136 ? 36.781 -7.492 7.336 1 49.22 136 ASP A N 1
ATOM 1066 C CA . ASP A 1 136 ? 38.219 -7.348 7.594 1 49.22 136 ASP A CA 1
ATOM 1067 C C . ASP A 1 136 ? 38.469 -6.586 8.891 1 49.22 136 ASP A C 1
ATOM 1069 O O . ASP A 1 136 ? 38.094 -5.41 9.008 1 49.22 136 ASP A O 1
ATOM 1073 N N . THR A 1 137 ? 38.375 -7.227 10 1 45.69 137 THR A N 1
ATOM 1074 C CA . THR A 1 137 ? 38.688 -6.625 11.297 1 45.69 137 THR A CA 1
ATOM 1075 C C . THR A 1 137 ? 39.781 -5.57 11.172 1 45.69 137 THR A C 1
ATOM 1077 O O . THR A 1 137 ? 39.969 -4.766 12.086 1 45.69 137 THR A O 1
ATOM 1080 N N . ASN A 1 138 ? 40.844 -5.773 10.367 1 41.94 138 ASN A N 1
ATOM 1081 C CA . ASN A 1 138 ? 42 -4.875 10.422 1 41.94 138 ASN A CA 1
ATOM 1082 C C . ASN A 1 138 ? 41.688 -3.553 9.719 1 41.94 138 ASN A C 1
ATOM 1084 O O . ASN A 1 138 ? 42.594 -2.725 9.555 1 41.94 138 ASN A O 1
ATOM 1088 N N . PHE A 1 139 ? 40.812 -3.574 8.695 1 42.62 139 PHE A N 1
ATOM 1089 C CA . PHE A 1 139 ? 40.781 -2.35 7.906 1 42.62 139 PHE A CA 1
ATOM 1090 C C . PHE A 1 139 ? 39.969 -1.266 8.609 1 42.62 139 PHE A C 1
ATOM 1092 O O . PHE A 1 139 ? 38.906 -1.539 9.172 1 42.62 139 PHE A O 1
ATOM 1099 N N . GLY A 1 140 ? 40.562 -0.237 9.102 1 40.78 140 GLY A N 1
ATOM 1100 C CA . GLY A 1 140 ? 40.125 0.927 9.844 1 40.78 140 GLY A CA 1
ATOM 1101 C C . GLY A 1 140 ? 38.781 1.458 9.367 1 40.78 140 GLY A C 1
ATOM 1102 O O . GLY A 1 140 ? 38.312 1.086 8.289 1 40.78 140 GLY A O 1
ATOM 1103 N N . PHE A 1 141 ? 38.031 2.082 10.148 1 40.84 141 PHE A N 1
ATOM 1104 C CA . PHE A 1 141 ? 36.719 2.707 10.008 1 40.84 141 PHE A CA 1
ATOM 1105 C C . PHE A 1 141 ? 36.594 3.396 8.656 1 40.84 141 PHE A C 1
ATOM 1107 O O . PHE A 1 141 ? 35.562 3.277 7.988 1 40.84 141 PHE A O 1
ATOM 1114 N N . LEU A 1 142 ? 37.688 3.9 8.219 1 44.16 142 LEU A N 1
ATOM 1115 C CA . LEU A 1 142 ? 37.719 4.703 7.004 1 44.16 142 LEU A CA 1
ATOM 1116 C C . LEU A 1 142 ? 37.594 3.824 5.766 1 44.16 142 LEU A C 1
ATOM 1118 O O . LEU A 1 142 ? 36.906 4.176 4.816 1 44.16 142 LEU A O 1
ATOM 1122 N N . HIS A 1 143 ? 38.219 2.686 5.75 1 45.06 143 HIS A N 1
ATOM 1123 C CA . HIS A 1 143 ? 38.219 1.784 4.605 1 45.06 143 HIS A CA 1
ATOM 1124 C C . HIS A 1 143 ? 36.844 1.146 4.406 1 45.06 143 HIS A C 1
ATOM 1126 O O . HIS A 1 143 ? 36.406 0.94 3.271 1 45.06 143 HIS A O 1
ATOM 1132 N N . ARG A 1 144 ? 36.188 0.928 5.473 1 43.53 144 ARG A N 1
ATOM 1133 C CA . ARG A 1 144 ? 34.844 0.394 5.375 1 43.53 144 ARG A CA 1
ATOM 1134 C C . ARG A 1 144 ? 33.875 1.407 4.738 1 43.53 144 ARG A C 1
ATOM 1136 O O . ARG A 1 144 ? 33.031 1.044 3.916 1 43.53 144 ARG A O 1
ATOM 1143 N N . ILE A 1 145 ? 34.125 2.672 5.09 1 43.88 145 ILE A N 1
ATOM 1144 C CA . ILE A 1 145 ? 33.344 3.732 4.465 1 43.88 145 ILE A CA 1
ATOM 1145 C C . ILE A 1 145 ? 33.719 3.844 2.986 1 43.88 145 ILE A C 1
ATOM 1147 O O . ILE A 1 145 ? 32.844 3.953 2.127 1 43.88 145 ILE A O 1
ATOM 1151 N N . LEU A 1 146 ? 34.938 3.658 2.637 1 44.91 146 LEU A N 1
ATOM 1152 C CA . LEU A 1 146 ? 35.406 3.785 1.259 1 44.91 146 LEU A CA 1
ATOM 1153 C C . LEU A 1 146 ? 34.969 2.588 0.425 1 44.91 146 LEU A C 1
ATOM 1155 O O . LEU A 1 146 ? 34.562 2.744 -0.733 1 44.91 146 LEU A O 1
ATOM 1159 N N . THR A 1 147 ? 35 1.402 0.994 1 46.84 147 THR A N 1
ATOM 1160 C CA . THR A 1 147 ? 34.594 0.214 0.25 1 46.84 147 THR A CA 1
ATOM 1161 C C . THR A 1 147 ? 33.094 0.22 0.002 1 46.84 147 THR A C 1
ATOM 1163 O O . THR A 1 147 ? 32.625 -0.207 -1.059 1 46.84 147 THR A O 1
ATOM 1166 N N . THR A 1 148 ? 32.344 0.697 1.005 1 43.53 148 THR A N 1
ATOM 1167 C CA . THR A 1 148 ? 30.906 0.822 0.796 1 43.53 148 THR A CA 1
ATOM 1168 C C . THR A 1 148 ? 30.609 1.887 -0.253 1 43.53 148 THR A C 1
ATOM 1170 O O . THR A 1 148 ? 29.766 1.683 -1.126 1 43.53 148 THR A O 1
ATOM 1173 N N . VAL A 1 149 ? 31.453 2.945 -0.216 1 45 149 VAL A N 1
ATOM 1174 C CA . VAL A 1 149 ? 31.312 3.998 -1.215 1 45 149 VAL A CA 1
ATOM 1175 C C . VAL A 1 149 ? 31.766 3.486 -2.578 1 45 149 VAL A C 1
ATOM 1177 O O . VAL A 1 149 ? 31.125 3.73 -3.594 1 45 149 VAL A O 1
ATOM 1180 N N . LYS A 1 150 ? 32.906 2.783 -2.668 1 43.59 150 LYS A N 1
ATOM 1181 C CA . LYS A 1 150 ? 33.375 2.197 -3.922 1 43.59 150 LYS A CA 1
ATOM 1182 C C . LYS A 1 150 ? 32.375 1.161 -4.445 1 43.59 150 LYS A C 1
ATOM 1184 O O . LYS A 1 150 ? 32.156 1.085 -5.652 1 43.59 150 LYS A O 1
ATOM 1189 N N . ALA A 1 151 ? 31.891 0.358 -3.557 1 44.94 151 ALA A N 1
ATOM 1190 C CA . ALA A 1 151 ? 30.922 -0.646 -3.998 1 44.94 151 ALA A CA 1
ATOM 1191 C C . ALA A 1 151 ? 29.656 0.011 -4.516 1 44.94 151 ALA A C 1
ATOM 1193 O O . ALA A 1 151 ? 29.078 -0.43 -5.516 1 44.94 151 ALA A O 1
ATOM 1194 N N . THR A 1 152 ? 29.266 1.138 -3.889 1 44.62 152 THR A N 1
ATOM 1195 C CA . THR A 1 152 ? 28.125 1.889 -4.383 1 44.62 152 THR A CA 1
ATOM 1196 C C . THR A 1 152 ? 28.453 2.59 -5.695 1 44.62 152 THR A C 1
ATOM 1198 O O . THR A 1 152 ? 27.656 2.559 -6.641 1 44.62 152 THR A O 1
ATOM 1201 N N . ILE A 1 153 ? 29.594 3.111 -5.758 1 44.59 153 ILE A N 1
ATOM 1202 C CA . ILE A 1 153 ? 30.047 3.76 -6.984 1 44.59 153 ILE A CA 1
ATOM 1203 C C . ILE A 1 153 ? 30.234 2.717 -8.086 1 44.59 153 ILE A C 1
ATOM 1205 O O . ILE A 1 153 ? 29.812 2.934 -9.227 1 44.59 153 ILE A O 1
ATOM 1209 N N . ARG A 1 154 ? 30.844 1.651 -7.797 1 44.41 154 ARG A N 1
ATOM 1210 C CA . ARG A 1 154 ? 31.016 0.598 -8.789 1 44.41 154 ARG A CA 1
ATOM 1211 C C . ARG A 1 154 ? 29.672 0.082 -9.281 1 44.41 154 ARG A C 1
ATOM 1213 O O . ARG A 1 154 ? 29.484 -0.166 -10.477 1 44.41 154 ARG A O 1
ATOM 1220 N N . ARG A 1 155 ? 28.672 -0.008 -8.367 1 44.41 155 ARG A N 1
ATOM 1221 C CA . ARG A 1 155 ? 27.328 -0.428 -8.758 1 44.41 155 ARG A CA 1
ATOM 1222 C C . ARG A 1 155 ? 26.688 0.593 -9.695 1 44.41 155 ARG A C 1
ATOM 1224 O O . ARG A 1 155 ? 26.047 0.224 -10.68 1 44.41 155 ARG A O 1
ATOM 1231 N N . VAL A 1 156 ? 26.969 1.789 -9.469 1 40.12 156 VAL A N 1
ATOM 1232 C CA . VAL A 1 156 ? 26.438 2.854 -10.32 1 40.12 156 VAL A CA 1
ATOM 1233 C C . VAL A 1 156 ? 27.203 2.869 -11.648 1 40.12 156 VAL A C 1
ATOM 1235 O O . VAL A 1 156 ? 26.594 2.971 -12.711 1 40.12 156 VAL A O 1
ATOM 1238 N N . LEU A 1 157 ? 28.469 2.77 -11.539 1 42.44 157 LEU A N 1
ATOM 1239 C CA . LEU A 1 157 ? 29.25 2.775 -12.773 1 42.44 157 LEU A CA 1
ATOM 1240 C C . LEU A 1 157 ? 28.953 1.545 -13.617 1 42.44 157 LEU A C 1
ATOM 1242 O O . LEU A 1 157 ? 28.906 1.628 -14.844 1 42.44 157 LEU A O 1
ATOM 1246 N N . GLU A 1 158 ? 28.844 0.412 -13.023 1 42.5 158 GLU A N 1
ATOM 1247 C CA . GLU A 1 158 ? 28.5 -0.811 -13.75 1 42.5 158 GLU A CA 1
ATOM 1248 C C . GLU A 1 158 ? 27.125 -0.698 -14.398 1 42.5 158 GLU A C 1
ATOM 1250 O O . GLU A 1 158 ? 26.922 -1.185 -15.516 1 42.5 158 GLU A O 1
ATOM 1255 N N . LEU A 1 159 ? 26.281 -0.036 -13.742 1 37.69 159 LEU A N 1
ATOM 1256 C CA . LEU A 1 159 ? 24.953 0.176 -14.328 1 37.69 159 LEU A CA 1
ATOM 1257 C C . LEU A 1 159 ? 25.047 1.035 -15.586 1 37.69 159 LEU A C 1
ATOM 1259 O O . LEU A 1 159 ? 24.328 0.812 -16.547 1 37.69 159 LEU A O 1
ATOM 1263 N N . ILE A 1 160 ? 26.078 1.964 -15.656 1 34.22 160 ILE A N 1
ATOM 1264 C CA . ILE A 1 160 ? 26.172 2.791 -16.844 1 34.22 160 ILE A CA 1
ATOM 1265 C C . ILE A 1 160 ? 27.109 2.125 -17.859 1 34.22 160 ILE A C 1
ATOM 1267 O O . ILE A 1 160 ? 27.484 2.736 -18.859 1 34.22 160 ILE A O 1
ATOM 1271 N N . ARG A 1 161 ? 27.234 0.956 -18.078 1 39.12 161 ARG A N 1
ATOM 1272 C CA . ARG A 1 161 ? 27.969 0.184 -19.078 1 39.12 161 ARG A CA 1
ATOM 1273 C C . ARG A 1 161 ? 29.266 0.876 -19.453 1 39.12 161 ARG A C 1
ATOM 1275 O O . ARG A 1 161 ? 29.75 0.735 -20.594 1 39.12 161 ARG A O 1
ATOM 1282 N N . ILE A 1 162 ? 29.875 1.849 -18.891 1 34.09 162 ILE A N 1
ATOM 1283 C CA . ILE A 1 162 ? 31.141 2.404 -19.375 1 34.09 162 ILE A CA 1
ATOM 1284 C C . ILE A 1 162 ? 32.281 1.432 -19.094 1 34.09 162 ILE A C 1
ATOM 1286 O O . ILE A 1 162 ? 33.375 1.584 -19.609 1 34.09 162 ILE A O 1
ATOM 1290 N N . VAL A 1 163 ? 32.562 0.825 -18 1 34.53 163 VAL A N 1
ATOM 1291 C CA . VAL A 1 163 ? 33.781 0.022 -17.922 1 34.53 163 VAL A CA 1
ATOM 1292 C C . VAL A 1 163 ? 33.594 -1.275 -18.719 1 34.53 163 VAL A C 1
ATOM 1294 O O . VAL A 1 163 ? 32.656 -2.043 -18.438 1 34.53 163 VAL A O 1
ATOM 1297 N N . PRO A 1 164 ? 34.375 -1.352 -19.938 1 35.22 164 PRO A N 1
ATOM 1298 C CA . PRO A 1 164 ? 34.312 -2.523 -20.812 1 35.22 164 PRO A CA 1
ATOM 1299 C C . PRO A 1 164 ? 34.312 -3.84 -20.031 1 35.22 164 PRO A C 1
ATOM 1301 O O . PRO A 1 164 ? 33.438 -4.676 -20.234 1 35.22 164 PRO A O 1
ATOM 1304 N N . ASP A 1 165 ? 35.625 -4.637 -20.297 1 34.69 165 ASP A N 1
ATOM 1305 C CA . ASP A 1 165 ? 36.031 -6.012 -20.062 1 34.69 165 ASP A CA 1
ATOM 1306 C C . ASP A 1 165 ? 36.031 -6.336 -18.562 1 34.69 165 ASP A C 1
ATOM 1308 O O . ASP A 1 165 ? 36.656 -7.301 -18.125 1 34.69 165 ASP A O 1
ATOM 1312 N N . SER A 1 166 ? 36.312 -5.352 -17.781 1 33.72 166 SER A N 1
ATOM 1313 C CA . SER A 1 166 ? 36.75 -5.773 -16.453 1 33.72 1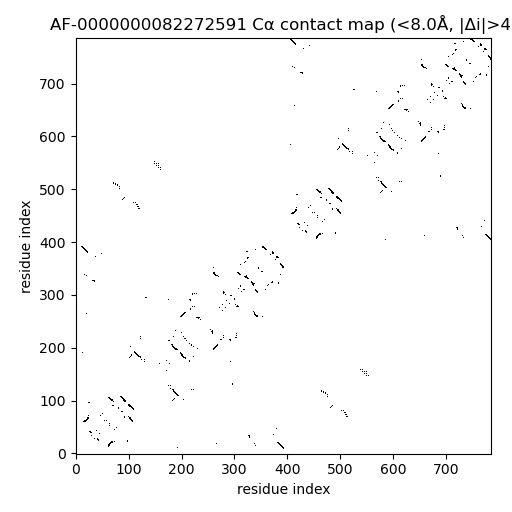66 SER A CA 1
ATOM 1314 C C . SER A 1 166 ? 35.906 -6.902 -15.906 1 33.72 166 SER A C 1
ATOM 1316 O O . SER A 1 166 ? 34.781 -7.125 -16.375 1 33.72 166 SER A O 1
ATOM 1318 N N . LYS A 1 167 ? 36.406 -7.387 -14.594 1 35.56 167 LYS A N 1
ATOM 1319 C CA . LYS A 1 167 ? 35.906 -8.477 -13.758 1 35.56 167 LYS A CA 1
ATOM 1320 C C . LYS A 1 167 ? 34.375 -8.461 -13.688 1 35.56 167 LYS A C 1
ATOM 1322 O O . LYS A 1 167 ? 33.781 -7.391 -13.578 1 35.56 167 LYS A O 1
ATOM 1327 N N . GLN A 1 168 ? 33.625 -9.469 -14.211 1 35.75 168 GLN A N 1
ATOM 1328 C CA . GLN A 1 168 ? 32.281 -10.016 -14.055 1 35.75 168 GLN A CA 1
ATOM 1329 C C . GLN A 1 168 ? 31.578 -9.438 -12.828 1 35.75 168 GLN A C 1
ATOM 1331 O O . GLN A 1 168 ? 31.891 -9.812 -11.695 1 35.75 168 GLN A O 1
ATOM 1336 N N . LEU A 1 169 ? 31.391 -8.305 -12.641 1 38.56 169 LEU A N 1
ATOM 1337 C CA . LEU A 1 169 ? 30.938 -7.414 -11.578 1 38.56 169 LEU A CA 1
ATOM 1338 C C . LEU A 1 169 ? 29.828 -8.07 -10.758 1 38.56 169 LEU A C 1
ATOM 1340 O O . LEU A 1 169 ? 29.031 -8.844 -11.297 1 38.56 169 LEU A O 1
ATOM 1344 N N . GLU A 1 170 ? 29.906 -8.055 -9.484 1 45.88 170 GLU A N 1
ATOM 1345 C CA . GLU A 1 170 ? 29.109 -8.438 -8.328 1 45.88 170 GLU A CA 1
ATOM 1346 C C . GLU A 1 170 ? 27.625 -8.141 -8.555 1 45.88 170 GLU A C 1
ATOM 1348 O O . GLU A 1 170 ? 26.766 -8.719 -7.891 1 45.88 170 GLU A O 1
ATOM 1353 N N . TRP A 1 171 ? 27.375 -7.301 -9.602 1 50.41 171 TRP A N 1
ATOM 1354 C CA . TRP A 1 171 ? 25.969 -7.004 -9.867 1 50.41 171 TRP A CA 1
ATOM 1355 C C . TRP A 1 171 ? 25.25 -8.227 -10.43 1 50.41 171 TRP A C 1
ATOM 1357 O O . TRP A 1 171 ? 24.031 -8.336 -10.32 1 50.41 171 TRP A O 1
ATOM 1367 N N . ASN A 1 172 ? 26 -9.211 -10.812 1 66 172 ASN A N 1
ATOM 1368 C CA . ASN A 1 172 ? 25.359 -10.398 -11.367 1 66 172 ASN A CA 1
ATOM 1369 C C . ASN A 1 172 ? 25.344 -11.547 -10.359 1 66 172 ASN A C 1
ATOM 1371 O O . ASN A 1 172 ? 25.078 -12.695 -10.719 1 66 172 ASN A O 1
ATOM 1375 N N . ASP A 1 173 ? 25.719 -11.039 -9.211 1 88.19 173 ASP A N 1
ATOM 1376 C CA . ASP A 1 173 ? 25.672 -12.039 -8.148 1 88.19 173 ASP A CA 1
ATOM 1377 C C . ASP A 1 173 ? 24.219 -12.328 -7.742 1 88.19 173 ASP A C 1
ATOM 1379 O O . ASP A 1 173 ? 23.5 -11.422 -7.309 1 88.19 173 ASP A O 1
ATOM 1383 N N . PRO A 1 174 ? 23.875 -13.578 -7.883 1 93 174 PRO A N 1
ATOM 1384 C CA . PRO A 1 174 ? 22.469 -13.898 -7.609 1 93 174 PRO A CA 1
ATOM 1385 C C . PRO A 1 174 ? 22.062 -13.586 -6.172 1 93 174 PRO A C 1
ATOM 1387 O O . PRO A 1 174 ? 20.906 -13.227 -5.918 1 93 174 PRO A O 1
ATOM 1390 N N . TRP A 1 175 ? 23.031 -13.68 -5.266 1 94.81 175 TRP A N 1
ATOM 1391 C CA . TRP A 1 175 ? 22.719 -13.367 -3.875 1 94.81 175 TRP A CA 1
ATOM 1392 C C . TRP A 1 175 ? 22.391 -11.883 -3.709 1 94.81 175 TRP A C 1
ATOM 1394 O O . TRP A 1 175 ? 21.422 -11.531 -3.033 1 94.81 175 TRP A O 1
ATOM 1404 N N . ASN A 1 176 ? 23.156 -11.102 -4.336 1 91.88 176 ASN A N 1
ATOM 1405 C CA . ASN A 1 176 ? 22.906 -9.664 -4.266 1 91.88 176 ASN A CA 1
ATOM 1406 C C . ASN A 1 176 ? 21.594 -9.289 -4.969 1 91.88 176 ASN A C 1
ATOM 1408 O O . ASN A 1 176 ? 20.812 -8.492 -4.453 1 91.88 176 ASN A O 1
ATOM 1412 N N . ILE A 1 177 ? 21.422 -9.859 -6.09 1 92.94 177 ILE A N 1
ATOM 1413 C CA . ILE A 1 177 ? 20.203 -9.57 -6.84 1 92.94 177 ILE A CA 1
ATOM 1414 C C . ILE A 1 177 ? 18.984 -9.984 -6.02 1 92.94 177 ILE A C 1
ATOM 1416 O O . ILE A 1 177 ? 18.016 -9.219 -5.902 1 92.94 177 ILE A O 1
ATOM 1420 N N . ALA A 1 178 ? 19.016 -11.148 -5.445 1 95.69 178 ALA A N 1
ATOM 1421 C CA . ALA A 1 178 ? 17.906 -11.648 -4.637 1 95.69 178 ALA A CA 1
ATOM 1422 C C . ALA A 1 178 ? 17.656 -10.75 -3.43 1 95.69 178 ALA A C 1
ATOM 1424 O O . ALA A 1 178 ? 16.5 -10.445 -3.105 1 95.69 178 ALA A O 1
ATOM 1425 N N . GLU A 1 179 ? 18.719 -10.328 -2.773 1 94.69 179 GLU A N 1
ATOM 1426 C CA . GLU A 1 179 ? 18.609 -9.5 -1.574 1 94.69 179 GLU A CA 1
ATOM 1427 C C . GLU A 1 179 ? 17.984 -8.148 -1.888 1 94.69 179 GLU A C 1
ATOM 1429 O O . GLU A 1 179 ? 17.219 -7.605 -1.079 1 94.69 179 GLU A O 1
ATOM 1434 N N . TYR A 1 180 ? 18.219 -7.633 -3.023 1 91.12 180 TYR A N 1
ATOM 1435 C CA . TYR A 1 180 ? 17.859 -6.246 -3.305 1 91.12 180 TYR A CA 1
ATOM 1436 C C . TYR A 1 180 ? 16.531 -6.168 -4.055 1 91.12 180 TYR A C 1
ATOM 1438 O O . TYR A 1 180 ? 16.062 -5.078 -4.402 1 91.12 180 TYR A O 1
ATOM 1446 N N . ARG A 1 181 ? 15.914 -7.34 -4.258 1 91.75 181 ARG A N 1
ATOM 1447 C CA . ARG A 1 181 ? 14.586 -7.305 -4.852 1 91.75 181 ARG A CA 1
ATOM 1448 C C . ARG A 1 181 ? 13.602 -6.574 -3.947 1 91.75 181 ARG A C 1
ATOM 1450 O O . ARG A 1 181 ? 13.625 -6.742 -2.725 1 91.75 181 ARG A O 1
ATOM 1457 N N . SER A 1 182 ? 12.703 -5.781 -4.566 1 91.31 182 SER A N 1
ATOM 1458 C CA . SER A 1 182 ? 11.719 -5.008 -3.82 1 91.31 182 SER A CA 1
ATOM 1459 C C . SER A 1 182 ? 10.391 -5.746 -3.738 1 91.31 182 SER A C 1
ATOM 1461 O O . SER A 1 182 ? 9.438 -5.258 -3.123 1 91.31 182 SER A O 1
ATOM 1463 N N . ASN A 1 183 ? 10.297 -6.953 -4.32 1 94.62 183 ASN A N 1
ATOM 1464 C CA . ASN A 1 183 ? 9.031 -7.668 -4.367 1 94.62 183 ASN A CA 1
ATOM 1465 C C . ASN A 1 183 ? 8.438 -7.855 -2.975 1 94.62 183 ASN A C 1
ATOM 1467 O O . ASN A 1 183 ? 9.109 -8.352 -2.07 1 94.62 183 ASN A O 1
ATOM 1471 N N . ALA A 1 184 ? 7.219 -7.387 -2.867 1 96.12 184 ALA A N 1
ATOM 1472 C CA . ALA A 1 184 ? 6.516 -7.512 -1.592 1 96.12 184 ALA A CA 1
ATOM 1473 C C . ALA A 1 184 ? 5.527 -8.672 -1.62 1 96.12 184 ALA A C 1
ATOM 1475 O O . ALA A 1 184 ? 5.133 -9.133 -2.693 1 96.12 184 ALA A O 1
ATOM 1476 N N . MET A 1 185 ? 5.266 -9.188 -0.447 1 98.06 185 MET A N 1
ATOM 1477 C CA . MET A 1 185 ? 4.277 -10.242 -0.257 1 98.06 185 MET A CA 1
ATOM 1478 C C . MET A 1 185 ? 3.193 -9.805 0.722 1 98.06 185 MET A C 1
ATOM 1480 O O . MET A 1 185 ? 3.48 -9.125 1.71 1 98.06 185 MET A O 1
ATOM 1484 N N . VAL A 1 186 ? 1.964 -10.078 0.375 1 98.81 186 VAL A N 1
ATOM 1485 C CA . VAL A 1 186 ? 0.842 -9.93 1.298 1 98.81 186 VAL A CA 1
ATOM 1486 C C . VAL A 1 186 ? 0.357 -11.312 1.739 1 98.81 186 VAL A C 1
ATOM 1488 O O . VAL A 1 186 ? 0.14 -12.195 0.908 1 98.81 186 VAL A O 1
ATOM 1491 N N . THR A 1 187 ? 0.27 -11.508 3.049 1 98.88 187 THR A N 1
ATOM 1492 C CA . THR A 1 187 ? -0.232 -12.75 3.619 1 98.88 187 THR A CA 1
ATOM 1493 C C . THR A 1 187 ? -1.342 -12.477 4.629 1 98.88 187 THR A C 1
ATOM 1495 O O . THR A 1 187 ? -1.235 -11.555 5.441 1 98.88 187 THR A O 1
ATOM 1498 N N . MET A 1 188 ? -2.396 -13.266 4.543 1 98.88 188 MET A N 1
ATOM 1499 C CA . MET A 1 188 ? -3.508 -13.125 5.477 1 98.88 188 MET A CA 1
ATOM 1500 C C . MET A 1 188 ? -3.826 -14.453 6.152 1 98.88 188 MET A C 1
ATOM 1502 O O . MET A 1 188 ? -3.805 -15.5 5.508 1 98.88 188 MET A O 1
ATOM 1506 N N . THR A 1 189 ? -4.043 -14.398 7.461 1 98.69 189 THR A N 1
ATOM 1507 C CA . THR A 1 189 ? -4.691 -15.492 8.172 1 98.69 189 THR A CA 1
ATOM 1508 C C . THR A 1 189 ? -6.191 -15.242 8.297 1 98.69 189 THR A C 1
ATOM 1510 O O . THR A 1 189 ? -6.617 -14.219 8.836 1 98.69 189 THR A O 1
ATOM 1513 N N . LEU A 1 190 ? -6.957 -16.188 7.812 1 98.69 190 LEU A N 1
ATOM 1514 C CA . LEU A 1 190 ? -8.406 -16.031 7.75 1 98.69 190 LEU A CA 1
ATOM 1515 C C . LEU A 1 190 ? -9.109 -17.109 8.555 1 98.69 190 LEU A C 1
ATOM 1517 O O . LEU A 1 190 ? -8.641 -18.25 8.594 1 98.69 190 LEU A O 1
ATOM 1521 N N . GLN A 1 191 ? -10.172 -16.766 9.172 1 98.06 191 GLN A N 1
ATOM 1522 C CA . GLN A 1 191 ? -11.078 -17.703 9.836 1 98.06 191 GLN A CA 1
ATOM 1523 C C . GLN A 1 191 ? -12.469 -17.672 9.195 1 98.06 191 GLN A C 1
ATOM 1525 O O . GLN A 1 191 ? -13.102 -16.609 9.125 1 98.06 191 GLN A O 1
ATOM 1530 N N . ASP A 1 192 ? -12.859 -18.828 8.758 1 97.94 192 ASP A N 1
ATOM 1531 C CA . ASP A 1 192 ? -14.219 -18.922 8.234 1 97.94 192 ASP A CA 1
ATOM 1532 C C . ASP A 1 192 ? -15.258 -18.734 9.336 1 97.94 192 ASP A C 1
ATOM 1534 O O . ASP A 1 192 ? -15.211 -19.406 10.367 1 97.94 192 ASP A O 1
ATOM 1538 N N . LYS A 1 193 ? -16.156 -17.859 9.094 1 97.31 193 LYS A N 1
ATOM 1539 C CA . LYS A 1 193 ? -17.109 -17.484 10.141 1 97.31 193 LYS A CA 1
ATOM 1540 C C . LYS A 1 193 ? -18.094 -18.609 10.43 1 97.31 193 LYS A C 1
ATOM 1542 O O . LYS A 1 193 ? -18.578 -18.734 11.547 1 97.31 193 LYS A O 1
ATOM 1547 N N . GLU A 1 194 ? -18.359 -19.422 9.484 1 96.75 194 GLU A N 1
ATOM 1548 C CA . GLU A 1 194 ? -19.344 -20.484 9.648 1 96.75 194 GLU A CA 1
ATOM 1549 C C . GLU A 1 194 ? -18.734 -21.703 10.32 1 96.75 194 GLU A C 1
ATOM 1551 O O . GLU A 1 194 ? -19.297 -22.25 11.266 1 96.75 194 GLU A O 1
ATOM 1556 N N . THR A 1 195 ? -17.547 -22.094 9.93 1 95.81 195 THR A N 1
ATOM 1557 C CA . THR A 1 195 ? -16.953 -23.344 10.398 1 95.81 195 THR A CA 1
ATOM 1558 C C . THR A 1 195 ? -15.898 -23.062 11.469 1 95.81 195 THR A C 1
ATOM 1560 O O . THR A 1 195 ? -15.461 -23.984 12.164 1 95.81 195 THR A O 1
ATOM 1563 N N . GLU A 1 196 ? -15.367 -21.828 11.531 1 94.75 196 GLU A N 1
ATOM 1564 C CA . GLU A 1 196 ? -14.344 -21.359 12.461 1 94.75 196 GLU A CA 1
ATOM 1565 C C . GLU A 1 196 ? -12.977 -21.938 12.109 1 94.75 196 GLU A C 1
ATOM 1567 O O . GLU A 1 196 ? -12.008 -21.75 12.844 1 94.75 196 GLU A O 1
ATOM 1572 N N . LYS A 1 197 ? -12.969 -22.641 10.984 1 94.75 197 LYS A N 1
ATOM 1573 C CA . LYS A 1 197 ? -11.672 -23.125 10.516 1 94.75 197 LYS A CA 1
ATOM 1574 C C . LYS A 1 197 ? -10.789 -21.969 10.039 1 94.75 197 LYS A C 1
ATOM 1576 O O . LYS A 1 197 ? -11.281 -21.016 9.438 1 94.75 197 LYS A O 1
ATOM 1581 N N . CYS A 1 198 ? -9.453 -22.141 10.289 1 95.81 198 CYS A N 1
ATOM 1582 C CA . CYS A 1 198 ? -8.492 -21.109 9.93 1 95.81 198 CYS A CA 1
ATOM 1583 C C . CYS A 1 198 ? -7.531 -21.594 8.852 1 95.81 198 CYS A C 1
ATOM 1585 O O . CYS A 1 198 ? -7.199 -22.781 8.805 1 95.81 198 CYS A O 1
ATOM 1587 N N . PHE A 1 199 ? -7.105 -20.688 8.031 1 97.56 199 PHE A N 1
ATOM 1588 C CA . PHE A 1 199 ? -6.047 -20.969 7.062 1 97.56 199 PHE A CA 1
ATOM 1589 C C . PHE A 1 199 ? -5.273 -19.703 6.734 1 97.56 199 PHE A C 1
ATOM 1591 O O . PHE A 1 199 ? -5.715 -18.594 7.059 1 97.56 199 PHE A O 1
ATOM 1598 N N . VAL A 1 200 ? -4.078 -19.891 6.211 1 98.44 200 VAL A N 1
ATOM 1599 C CA . VAL A 1 200 ? -3.223 -18.781 5.801 1 98.44 200 VAL A CA 1
ATOM 1600 C C . VAL A 1 200 ? -3.127 -18.734 4.277 1 98.44 200 VAL A C 1
ATOM 1602 O O . VAL A 1 200 ? -3.053 -19.781 3.623 1 98.44 200 VAL A O 1
ATOM 1605 N N . ILE A 1 201 ? -3.166 -17.531 3.707 1 98.88 201 ILE A N 1
ATOM 1606 C CA . ILE A 1 201 ? -2.994 -17.391 2.264 1 98.88 201 ILE A CA 1
ATOM 1607 C C . ILE A 1 201 ? -1.984 -16.281 1.969 1 98.88 201 ILE A C 1
ATOM 1609 O O . ILE A 1 201 ? -2.094 -15.18 2.5 1 98.88 201 ILE A O 1
ATOM 1613 N N . GLY A 1 202 ? -1.01 -16.578 1.176 1 98.88 202 GLY A N 1
ATOM 1614 C CA . GLY A 1 202 ? -0.017 -15.633 0.704 1 98.88 202 GLY A CA 1
ATOM 1615 C C . GLY A 1 202 ? -0.107 -15.367 -0.787 1 98.88 202 GLY A C 1
ATOM 1616 O O . GLY A 1 202 ? -0.409 -16.266 -1.567 1 98.88 202 GLY A O 1
ATOM 1617 N N . ASN A 1 203 ? 0.086 -14.102 -1.23 1 98.94 203 ASN A N 1
ATOM 1618 C CA . ASN A 1 203 ? 0.141 -13.656 -2.617 1 98.94 203 ASN A CA 1
ATOM 1619 C C . ASN A 1 203 ? 1.48 -13 -2.943 1 98.94 203 ASN A C 1
ATOM 1621 O O . ASN A 1 203 ? 1.92 -12.094 -2.238 1 98.94 203 ASN A O 1
ATOM 1625 N N . TYR A 1 204 ? 2.105 -13.523 -3.945 1 98.25 204 TYR A N 1
ATOM 1626 C CA . TYR A 1 204 ? 3.432 -13.047 -4.312 1 98.25 204 TYR A CA 1
ATOM 1627 C C . TYR A 1 204 ? 3.561 -12.891 -5.82 1 98.25 204 TYR A C 1
ATOM 1629 O O . TYR A 1 204 ? 2.934 -13.633 -6.582 1 98.25 204 TYR A O 1
ATOM 1637 N N . HIS A 1 205 ? 4.23 -11.891 -6.273 1 98.06 205 HIS A N 1
ATOM 1638 C CA . HIS A 1 205 ? 4.672 -11.734 -7.656 1 98.06 205 HIS A CA 1
ATOM 1639 C C . HIS A 1 205 ? 6.18 -11.922 -7.777 1 98.06 205 HIS A C 1
ATOM 1641 O O . HIS A 1 205 ? 6.949 -11 -7.484 1 98.06 205 HIS A O 1
ATOM 1647 N N . MET A 1 206 ? 6.484 -13.031 -8.234 1 95.94 206 MET A N 1
ATOM 1648 C CA . MET A 1 206 ? 7.883 -13.43 -8.344 1 95.94 206 MET A CA 1
ATOM 1649 C C . MET A 1 206 ? 8.641 -12.523 -9.297 1 95.94 206 MET A C 1
ATOM 1651 O O . MET A 1 206 ? 8.109 -12.117 -10.336 1 95.94 206 MET A O 1
ATOM 1655 N N . PRO A 1 207 ? 9.914 -12.273 -8.859 1 90.56 207 PRO A N 1
ATOM 1656 C CA . PRO A 1 207 ? 10.727 -11.555 -9.852 1 90.56 207 PRO A CA 1
ATOM 1657 C C . PRO A 1 207 ? 10.883 -12.336 -11.156 1 90.56 207 PRO A C 1
ATOM 1659 O O . PRO A 1 207 ? 11 -13.562 -11.133 1 90.56 207 PRO A O 1
ATOM 1662 N N . CYS A 1 208 ? 10.867 -11.57 -12.203 1 86.44 208 CYS A N 1
ATOM 1663 C CA . CYS A 1 208 ? 11.141 -12.172 -13.508 1 86.44 208 CYS A CA 1
ATOM 1664 C C . CYS A 1 208 ? 12.633 -12.141 -13.82 1 86.44 208 CYS A C 1
ATOM 1666 O O . CYS A 1 208 ? 13.078 -11.328 -14.633 1 86.44 208 CYS A O 1
ATOM 1668 N N . CYS A 1 209 ? 13.359 -13.023 -13.172 1 83.5 209 CYS A N 1
ATOM 1669 C CA . CYS A 1 209 ? 14.812 -13.047 -13.32 1 83.5 209 CYS A CA 1
ATOM 1670 C C . CYS A 1 209 ? 15.266 -14.297 -14.07 1 83.5 209 CYS A C 1
ATOM 1672 O O . CYS A 1 209 ? 16.156 -15.008 -13.609 1 83.5 209 CYS A O 1
ATOM 1674 N N . PHE A 1 210 ? 14.797 -14.453 -15.234 1 78.94 210 PHE A N 1
ATOM 1675 C CA . PHE A 1 210 ? 15.148 -15.633 -16.016 1 78.94 210 PHE A CA 1
ATOM 1676 C C . PHE A 1 210 ? 16.641 -15.633 -16.344 1 78.94 210 PHE A C 1
ATOM 1678 O O . PHE A 1 210 ? 17.234 -16.703 -16.547 1 78.94 210 PHE A O 1
ATOM 1685 N N . TYR A 1 211 ? 17.203 -14.414 -16.234 1 81.25 211 TYR A N 1
ATOM 1686 C CA . TYR A 1 211 ? 18.625 -14.258 -16.547 1 81.25 211 TYR A CA 1
ATOM 1687 C C . TYR A 1 211 ? 19.484 -14.719 -15.375 1 81.25 211 TYR A C 1
ATOM 1689 O O . TYR A 1 211 ? 20.688 -14.93 -15.523 1 81.25 211 TYR A O 1
ATOM 1697 N N . ALA A 1 212 ? 18.906 -14.914 -14.227 1 90.25 212 ALA A N 1
ATOM 1698 C CA . ALA A 1 212 ? 19.578 -15.359 -13.016 1 90.25 212 ALA A CA 1
ATOM 1699 C C . ALA A 1 212 ? 18.75 -16.375 -12.258 1 90.25 212 ALA A C 1
ATOM 1701 O O . ALA A 1 212 ? 18.234 -16.094 -11.18 1 90.25 212 ALA A O 1
ATOM 1702 N N . PRO A 1 213 ? 18.781 -17.594 -12.75 1 92.5 213 PRO A N 1
ATOM 1703 C CA . PRO A 1 213 ? 17.891 -18.609 -12.211 1 92.5 213 PRO A CA 1
ATOM 1704 C C . PRO A 1 213 ? 18.094 -18.859 -10.719 1 92.5 213 PRO A C 1
ATOM 1706 O O . PRO A 1 213 ? 17.125 -19.109 -9.992 1 92.5 213 PRO A O 1
ATOM 1709 N N . PRO A 1 214 ? 19.312 -18.719 -10.203 1 95.62 214 PRO A N 1
ATOM 1710 C CA . PRO A 1 214 ? 19.469 -18.906 -8.766 1 95.62 214 PRO A CA 1
ATOM 1711 C C . PRO A 1 214 ? 18.688 -17.891 -7.945 1 95.62 214 PRO A C 1
ATOM 1713 O O . PRO A 1 214 ? 18.281 -18.172 -6.816 1 95.62 214 PRO A O 1
ATOM 1716 N N . VAL A 1 215 ? 18.422 -16.688 -8.492 1 96.12 215 VAL A N 1
ATOM 1717 C CA . VAL A 1 215 ? 17.578 -15.688 -7.824 1 96.12 215 VAL A CA 1
ATOM 1718 C C . VAL A 1 215 ? 16.172 -16.234 -7.648 1 96.12 215 VAL A C 1
ATOM 1720 O O . VAL A 1 215 ? 15.57 -16.094 -6.578 1 96.12 215 VAL A O 1
ATOM 1723 N N . MET A 1 216 ? 15.766 -16.906 -8.711 1 96.62 216 MET A N 1
ATOM 1724 C CA . MET A 1 216 ? 14.43 -17.5 -8.672 1 96.62 216 MET A CA 1
ATOM 1725 C C . MET A 1 216 ? 14.352 -18.609 -7.645 1 96.62 216 MET A C 1
ATOM 1727 O O . MET A 1 216 ? 13.359 -18.75 -6.934 1 96.62 216 MET A O 1
ATOM 1731 N N . THR A 1 217 ? 15.406 -19.375 -7.586 1 97.81 217 THR A N 1
ATOM 1732 C CA . THR A 1 217 ? 15.469 -20.453 -6.602 1 97.81 217 THR A CA 1
ATOM 1733 C C . THR A 1 217 ? 15.367 -19.891 -5.184 1 97.81 217 THR A C 1
ATOM 1735 O O . THR A 1 217 ? 14.578 -20.375 -4.375 1 97.81 217 THR A O 1
ATOM 1738 N N . LEU A 1 218 ? 16.141 -18.875 -4.93 1 97.44 218 LEU A N 1
ATOM 1739 C CA . LEU A 1 218 ? 16.156 -18.266 -3.605 1 97.44 218 LEU A CA 1
ATOM 1740 C C . LEU A 1 218 ? 14.789 -17.703 -3.25 1 97.44 218 LEU A C 1
ATOM 1742 O O . LEU A 1 218 ? 14.289 -17.938 -2.146 1 97.44 218 LEU A O 1
ATOM 1746 N N . HIS A 1 219 ? 14.133 -17.047 -4.137 1 97.81 219 HIS A N 1
ATOM 1747 C CA . HIS A 1 219 ? 12.883 -16.359 -3.836 1 97.81 219 HIS A CA 1
ATOM 1748 C C . HIS A 1 219 ? 11.719 -17.344 -3.752 1 97.81 219 HIS A C 1
ATOM 1750 O O . HIS A 1 219 ? 10.773 -17.125 -2.986 1 97.81 219 HIS A O 1
ATOM 1756 N N . VAL A 1 220 ? 11.695 -18.438 -4.555 1 97.75 220 VAL A N 1
ATOM 1757 C CA . VAL A 1 220 ? 10.617 -19.422 -4.434 1 97.75 220 VAL A CA 1
ATOM 1758 C C . VAL A 1 220 ? 10.656 -20.062 -3.049 1 97.75 220 VAL A C 1
ATOM 1760 O O . VAL A 1 220 ? 9.617 -20.219 -2.402 1 97.75 220 VAL A O 1
ATOM 1763 N N . ASP A 1 221 ? 11.859 -20.391 -2.641 1 97.81 221 ASP A N 1
ATOM 1764 C CA . ASP A 1 221 ? 12.023 -21 -1.325 1 97.81 221 ASP A CA 1
ATOM 1765 C C . ASP A 1 221 ? 11.648 -20.016 -0.216 1 97.81 221 ASP A C 1
ATOM 1767 O O . ASP A 1 221 ? 10.945 -20.391 0.729 1 97.81 221 ASP A O 1
ATOM 1771 N N . LEU A 1 222 ? 12.125 -18.797 -0.338 1 97.94 222 LEU A N 1
ATOM 1772 C CA . LEU A 1 222 ? 11.867 -17.766 0.655 1 97.94 222 LEU A CA 1
ATOM 1773 C C . LEU A 1 222 ? 10.367 -17.516 0.792 1 97.94 222 LEU A C 1
ATOM 1775 O O . LEU A 1 222 ? 9.852 -17.391 1.906 1 97.94 222 LEU A O 1
ATOM 1779 N N . ALA A 1 223 ? 9.664 -17.375 -0.317 1 98.56 223 ALA A N 1
ATOM 1780 C CA . ALA A 1 223 ? 8.234 -17.109 -0.315 1 98.56 223 ALA A CA 1
ATOM 1781 C C . ALA A 1 223 ? 7.461 -18.234 0.361 1 98.56 223 ALA A C 1
ATOM 1783 O O . ALA A 1 223 ? 6.637 -18 1.245 1 98.56 223 ALA A O 1
ATOM 1784 N N . ALA A 1 224 ? 7.734 -19.438 -0.05 1 98.44 224 ALA A N 1
ATOM 1785 C CA . ALA A 1 224 ? 7.059 -20.609 0.529 1 98.44 224 ALA A CA 1
ATOM 1786 C C . ALA A 1 224 ? 7.355 -20.719 2.021 1 98.44 224 ALA A C 1
ATOM 1788 O O . ALA A 1 224 ? 6.445 -20.938 2.824 1 98.44 224 ALA A O 1
ATOM 1789 N N . LYS A 1 225 ? 8.602 -20.547 2.395 1 97.94 225 LYS A N 1
ATOM 1790 C CA . LYS A 1 225 ? 9.008 -20.672 3.791 1 97.94 225 LYS A CA 1
ATOM 1791 C C . LYS A 1 225 ? 8.359 -19.594 4.648 1 97.94 225 LYS A C 1
ATOM 1793 O O . LYS A 1 225 ? 7.984 -19.844 5.797 1 97.94 225 LYS A O 1
ATOM 1798 N N . HIS A 1 226 ? 8.281 -18.438 4.113 1 98.25 226 HIS A N 1
ATOM 1799 C CA . HIS A 1 226 ? 7.699 -17.328 4.871 1 98.25 226 HIS A CA 1
ATOM 1800 C C . HIS A 1 226 ? 6.246 -17.609 5.223 1 98.25 226 HIS A C 1
ATOM 1802 O O . HIS A 1 226 ? 5.836 -17.453 6.375 1 98.25 226 HIS A O 1
ATOM 1808 N N . VAL A 1 227 ? 5.465 -18.031 4.285 1 98.44 227 VAL A N 1
ATOM 1809 C CA . VAL A 1 227 ? 4.062 -18.328 4.543 1 98.44 227 VAL A CA 1
ATOM 1810 C C . VAL A 1 227 ? 3.957 -19.5 5.52 1 98.44 227 VAL A C 1
ATOM 1812 O O . VAL A 1 227 ? 3.131 -19.484 6.438 1 98.44 227 VAL A O 1
ATOM 1815 N N . GLU A 1 228 ? 4.785 -20.5 5.344 1 97.06 228 GLU A N 1
ATOM 1816 C CA . GLU A 1 228 ? 4.836 -21.625 6.273 1 97.06 228 GLU A CA 1
ATOM 1817 C C . GLU A 1 228 ? 5.105 -21.156 7.699 1 97.06 228 GLU A C 1
ATOM 1819 O O . GLU A 1 228 ? 4.453 -21.594 8.641 1 97.06 228 GLU A O 1
ATOM 1824 N N . THR A 1 229 ? 6.07 -20.297 7.801 1 96.94 229 THR A N 1
ATOM 1825 C CA . THR A 1 229 ? 6.449 -19.781 9.109 1 96.94 229 THR A CA 1
ATOM 1826 C C . THR A 1 229 ? 5.281 -19.031 9.75 1 96.94 229 THR A C 1
ATOM 1828 O O . THR A 1 229 ? 5 -19.219 10.938 1 96.94 229 THR A O 1
ATOM 1831 N N . LEU A 1 230 ? 4.633 -18.203 9.008 1 97.19 230 LEU A N 1
ATOM 1832 C CA . LEU A 1 230 ? 3.475 -17.484 9.523 1 97.19 230 LEU A CA 1
ATOM 1833 C C . LEU A 1 230 ? 2.367 -18.453 9.922 1 97.19 230 LEU A C 1
ATOM 1835 O O . LEU A 1 230 ? 1.715 -18.266 10.953 1 97.19 230 LEU A O 1
ATOM 1839 N N . ALA A 1 231 ? 2.16 -19.453 9.117 1 96.62 231 ALA A N 1
ATOM 1840 C CA . ALA A 1 231 ? 1.142 -20.453 9.406 1 96.62 231 ALA A CA 1
ATOM 1841 C C . ALA A 1 231 ? 1.465 -21.203 10.695 1 96.62 231 ALA A C 1
ATOM 1843 O O . ALA A 1 231 ? 0.566 -21.531 11.477 1 96.62 231 ALA A O 1
ATOM 1844 N N . THR A 1 232 ? 2.713 -21.438 10.938 1 94.31 232 THR A N 1
ATOM 1845 C CA . THR A 1 232 ? 3.16 -22.141 12.133 1 94.31 232 THR A CA 1
ATOM 1846 C C . THR A 1 232 ? 3.01 -21.266 13.375 1 94.31 232 THR A C 1
ATOM 1848 O O . THR A 1 232 ? 2.498 -21.719 14.398 1 94.31 232 THR A O 1
ATOM 1851 N N . THR A 1 233 ? 3.43 -20.062 13.258 1 92.19 233 THR A N 1
ATOM 1852 C CA . THR A 1 233 ? 3.385 -19.109 14.375 1 92.19 233 THR A CA 1
ATOM 1853 C C . THR A 1 233 ? 1.943 -18.844 14.797 1 92.19 233 THR A C 1
ATOM 1855 O O . THR A 1 233 ? 1.646 -18.75 15.984 1 92.19 233 THR A O 1
ATOM 1858 N N . GLN A 1 234 ? 1.1 -18.734 13.844 1 88.56 234 GLN A N 1
ATOM 1859 C CA . GLN A 1 234 ? -0.303 -18.469 14.141 1 88.56 234 GLN A CA 1
ATOM 1860 C C . GLN A 1 234 ? -0.945 -19.641 14.875 1 88.56 234 GLN A C 1
ATOM 1862 O O . GLN A 1 234 ? -1.819 -19.453 15.719 1 88.56 234 GLN A O 1
ATOM 1867 N N . GLN A 1 235 ? -0.605 -20.797 14.562 1 79.06 235 GLN A N 1
ATOM 1868 C CA . GLN A 1 235 ? -1.119 -21.984 15.227 1 79.06 235 GLN A CA 1
ATOM 1869 C C . GLN A 1 235 ? -0.724 -22.016 16.703 1 79.06 235 GLN A C 1
ATOM 1871 O O . GLN A 1 235 ? -1.508 -22.438 17.547 1 79.06 235 GLN A O 1
ATOM 1876 N N . GLN A 1 236 ? 0.488 -21.594 16.984 1 75 236 GLN A N 1
ATOM 1877 C CA . GLN A 1 236 ? 1.031 -21.609 18.344 1 75 236 GLN A CA 1
ATOM 1878 C C . GLN A 1 236 ? 0.405 -20.516 19.203 1 75 236 GLN A C 1
ATOM 1880 O O . GLN A 1 236 ? 0.34 -20.641 20.422 1 75 236 GLN A O 1
ATOM 1885 N N . GLN A 1 237 ? 0.132 -19.391 18.641 1 67.44 237 GLN A N 1
ATOM 1886 C CA . GLN A 1 237 ? -0.47 -18.266 19.359 1 67.44 237 GLN A CA 1
ATOM 1887 C C . GLN A 1 237 ? -1.887 -17.984 18.859 1 67.44 237 GLN A C 1
ATOM 1889 O O . GLN A 1 237 ? -2.133 -16.984 18.188 1 67.44 237 GLN A O 1
ATOM 1894 N N . PRO A 1 238 ? -2.752 -19.078 19.141 1 53.66 238 PRO A N 1
ATOM 1895 C CA . PRO A 1 238 ? -4.094 -18.812 18.625 1 53.66 238 PRO A CA 1
ATOM 1896 C C . PRO A 1 238 ? -4.723 -17.562 19.219 1 53.66 238 PRO A C 1
ATOM 1898 O O . PRO A 1 238 ? -4.348 -17.141 20.328 1 53.66 238 PRO A O 1
ATOM 1901 N N . ASN A 1 239 ? -5.188 -16.641 18.609 1 51.53 239 ASN A N 1
ATOM 1902 C CA . ASN A 1 239 ? -5.844 -15.484 19.203 1 51.53 239 ASN A CA 1
ATOM 1903 C C . ASN A 1 239 ? -6.488 -15.82 20.547 1 51.53 239 ASN A C 1
ATOM 1905 O O . ASN A 1 239 ? -7.043 -16.906 20.703 1 51.53 239 ASN A O 1
ATOM 1909 N N . THR A 1 240 ? -5.961 -15.164 21.594 1 40.25 240 THR A N 1
ATOM 1910 C CA . THR A 1 240 ? -6.41 -15.219 22.984 1 40.25 240 THR A CA 1
ATOM 1911 C C . THR A 1 240 ? -7.93 -15.352 23.062 1 40.25 240 THR A C 1
ATOM 1913 O O . THR A 1 240 ? -8.516 -15.258 24.141 1 40.25 240 THR A O 1
ATOM 1916 N N . SER A 1 241 ? -8.758 -15.234 22.078 1 34.97 241 SER A N 1
ATOM 1917 C CA . SER A 1 241 ? -10.07 -15.289 22.719 1 34.97 241 SER A CA 1
ATOM 1918 C C . SER A 1 241 ? -10.281 -16.625 23.438 1 34.97 241 SER A C 1
ATOM 1920 O O . SER A 1 241 ? -11.32 -16.828 24.062 1 34.97 241 SER A O 1
ATOM 1922 N N . ASN A 1 242 ? -9.797 -17.781 22.906 1 33.31 242 ASN A N 1
ATOM 1923 C CA . ASN A 1 242 ? -10.32 -18.938 23.625 1 33.31 242 ASN A CA 1
ATOM 1924 C C . ASN A 1 242 ? -9.672 -19.094 24.984 1 33.31 242 ASN A C 1
ATOM 1926 O O . ASN A 1 242 ? -8.594 -18.547 25.234 1 33.31 242 ASN A O 1
ATOM 1930 N N . ASN A 1 243 ? -10.312 -20.047 26.031 1 30.97 243 ASN A N 1
ATOM 1931 C CA . ASN A 1 243 ? -10.195 -20.469 27.422 1 30.97 243 ASN A CA 1
ATOM 1932 C C . ASN A 1 243 ? -8.789 -20.969 27.734 1 30.97 243 ASN A C 1
ATOM 1934 O O . ASN A 1 243 ? -8.156 -21.625 26.922 1 30.97 243 ASN A O 1
ATOM 1938 N N . GLU A 1 244 ? -8.125 -20.438 28.828 1 32.56 244 GLU A N 1
ATOM 1939 C CA . GLU A 1 244 ? -7.062 -20.812 29.75 1 32.56 244 GLU A CA 1
ATOM 1940 C C . GLU A 1 244 ? -7.043 -22.312 30 1 32.56 244 GLU A C 1
ATOM 1942 O O . GLU A 1 244 ? -6.801 -22.766 31.125 1 32.56 244 GLU A O 1
ATOM 1947 N N . ASN A 1 245 ? -7.758 -23.234 29.344 1 31.75 245 ASN A N 1
ATOM 1948 C CA . ASN A 1 245 ? -7.516 -24.531 29.969 1 31.75 245 ASN A CA 1
ATOM 1949 C C . ASN A 1 245 ? -6.031 -24.891 29.938 1 31.75 245 ASN A C 1
ATOM 1951 O O . ASN A 1 245 ? -5.395 -24.828 28.891 1 31.75 245 ASN A O 1
ATOM 1955 N N . GLU A 1 246 ? -5.32 -24.938 31.094 1 32.06 246 GLU A N 1
ATOM 1956 C CA . GLU A 1 246 ? -4.078 -25.281 31.766 1 32.06 246 GLU A CA 1
ATOM 1957 C C . GLU A 1 246 ? -3.467 -26.547 31.188 1 32.06 246 GLU A C 1
ATOM 1959 O O . GLU A 1 246 ? -2.453 -27.047 31.703 1 32.06 246 GLU A O 1
ATOM 1964 N N . ASN A 1 247 ? -4.258 -27.5 30.641 1 33.5 247 ASN A N 1
ATOM 1965 C CA . ASN A 1 247 ? -3.51 -28.75 30.531 1 33.5 247 ASN A CA 1
ATOM 1966 C C . ASN A 1 247 ? -2.338 -28.609 29.562 1 33.5 247 ASN A C 1
ATOM 1968 O O . ASN A 1 247 ? -2.521 -28.656 28.344 1 33.5 247 ASN A O 1
ATOM 1972 N N . GLU A 1 248 ? -1.254 -27.922 29.875 1 35.84 248 GLU A N 1
ATOM 1973 C CA . GLU A 1 248 ? 0.063 -27.578 29.359 1 35.84 248 GLU A CA 1
ATOM 1974 C C . GLU A 1 248 ? 0.781 -28.797 28.797 1 35.84 248 GLU A C 1
ATOM 1976 O O . GLU A 1 248 ? 1.763 -28.672 28.062 1 35.84 248 GLU A O 1
ATOM 1981 N N . ASP A 1 249 ? 0.705 -29.938 29.516 1 35.38 249 ASP A N 1
ATOM 1982 C CA . ASP A 1 249 ? 1.736 -30.969 29.422 1 35.38 249 ASP A CA 1
ATOM 1983 C C . ASP A 1 249 ? 1.775 -31.562 28.016 1 35.38 249 ASP A C 1
ATOM 1985 O O . ASP A 1 249 ? 2.854 -31.781 27.453 1 35.38 249 ASP A O 1
ATOM 1989 N N . ASP A 1 250 ? 0.788 -32.469 27.719 1 36.56 250 ASP A N 1
ATOM 1990 C CA . ASP A 1 250 ? 0.866 -33.469 26.656 1 36.56 250 ASP A CA 1
ATOM 1991 C C . ASP A 1 250 ? 0.817 -32.781 25.281 1 36.56 250 ASP A C 1
ATOM 1993 O O . ASP A 1 250 ? 0.981 -33.469 24.266 1 36.56 250 ASP A O 1
ATOM 1997 N N . ASN A 1 251 ? 0.157 -31.578 25 1 35.09 251 ASN A N 1
ATOM 1998 C CA . ASN A 1 251 ? -0.238 -31.094 23.672 1 35.09 251 ASN A CA 1
ATOM 1999 C C . ASN A 1 251 ? 0.838 -30.203 23.062 1 35.09 251 ASN A C 1
ATOM 2001 O O . ASN A 1 251 ? 0.544 -29.359 22.203 1 35.09 251 ASN A O 1
ATOM 2005 N N . LYS A 1 252 ? 1.949 -30.109 23.609 1 40.44 252 LYS A N 1
ATOM 2006 C CA . LYS A 1 252 ? 3.121 -29.422 23.062 1 40.44 252 LYS A CA 1
ATOM 2007 C C . LYS A 1 252 ? 3.467 -29.938 21.672 1 40.44 252 LYS A C 1
ATOM 2009 O O . LYS A 1 252 ? 4.117 -29.234 20.891 1 40.44 252 LYS A O 1
ATOM 2014 N N . ASN A 1 253 ? 3.416 -31.219 21.359 1 42.88 253 ASN A N 1
ATOM 2015 C CA . ASN A 1 253 ? 3.768 -31.844 20.078 1 42.88 253 ASN A CA 1
ATOM 2016 C C . ASN A 1 253 ? 2.832 -31.391 18.953 1 42.88 253 ASN A C 1
ATOM 2018 O O . ASN A 1 253 ? 3.207 -31.406 17.781 1 42.88 253 ASN A O 1
ATOM 2022 N N . GLU A 1 254 ? 1.506 -31.438 19.094 1 47.09 254 GLU A N 1
ATOM 2023 C CA . GLU A 1 254 ? 0.453 -30.984 18.188 1 47.09 254 GLU A CA 1
ATOM 2024 C C . GLU A 1 254 ? 0.611 -29.5 17.844 1 47.09 254 GLU A C 1
ATOM 2026 O O . GLU A 1 254 ? 0.123 -29.047 16.812 1 47.09 254 GLU A O 1
ATOM 2031 N N . THR A 1 255 ? 1.403 -28.719 18.594 1 54.03 255 THR A N 1
ATOM 2032 C CA . THR A 1 255 ? 1.604 -27.281 18.656 1 54.03 255 THR A CA 1
ATOM 2033 C C . THR A 1 255 ? 2.586 -26.812 17.594 1 54.03 255 THR A C 1
ATOM 2035 O O . THR A 1 255 ? 2.648 -25.625 17.266 1 54.03 255 THR A O 1
ATOM 2038 N N . ASP A 1 256 ? 3.314 -27.734 16.859 1 64.38 256 ASP A N 1
ATOM 2039 C CA . ASP A 1 256 ? 4.34 -27.281 15.922 1 64.38 256 ASP A CA 1
ATOM 2040 C C . ASP A 1 256 ? 3.846 -27.359 14.484 1 64.38 256 ASP A C 1
ATOM 2042 O O . ASP A 1 256 ? 4.586 -27.047 13.547 1 64.38 256 ASP A O 1
ATOM 2046 N N . ARG A 1 257 ? 2.596 -27.719 14.32 1 79.75 257 ARG A N 1
ATOM 2047 C CA . ARG A 1 257 ? 2.098 -27.844 12.953 1 79.75 257 ARG A CA 1
ATOM 2048 C C . ARG A 1 257 ? 1.519 -26.516 12.453 1 79.75 257 ARG A C 1
ATOM 2050 O O . ARG A 1 257 ? 0.712 -25.891 13.141 1 79.75 257 ARG A O 1
ATOM 2057 N N . PRO A 1 258 ? 1.853 -26.312 11.188 1 91.31 258 PRO A N 1
ATOM 2058 C CA . PRO A 1 258 ? 1.298 -25.062 10.641 1 91.31 258 PRO A CA 1
ATOM 2059 C C . PRO A 1 258 ? -0.191 -25.172 10.328 1 91.31 258 PRO A C 1
ATOM 2061 O O . PRO A 1 258 ? -0.686 -26.266 10.031 1 91.31 258 PRO A O 1
ATOM 2064 N N . LEU A 1 259 ? -0.933 -24.094 10.508 1 94.38 259 LEU A N 1
ATOM 2065 C CA . LEU A 1 259 ? -2.244 -24 9.875 1 94.38 259 LEU A CA 1
ATOM 2066 C C . LEU A 1 259 ? -2.158 -24.359 8.398 1 94.38 259 LEU A C 1
ATOM 2068 O O . LEU A 1 259 ? -1.125 -24.141 7.758 1 94.38 259 LEU A O 1
ATOM 2072 N N . PRO A 1 260 ? -3.256 -25.016 7.859 1 96.31 260 PRO A N 1
ATOM 2073 C CA . PRO A 1 260 ? -3.271 -25.141 6.402 1 96.31 260 PRO A CA 1
ATOM 2074 C C . PRO A 1 260 ? -3.027 -23.797 5.695 1 96.31 260 PRO A C 1
ATOM 2076 O O . PRO A 1 260 ? -3.508 -22.766 6.152 1 96.31 260 PRO A O 1
ATOM 2079 N N . TYR A 1 261 ? -2.205 -23.828 4.633 1 97.75 261 TYR A N 1
ATOM 2080 C CA . TYR A 1 261 ? -1.925 -22.547 3.984 1 97.75 261 TYR A CA 1
ATOM 2081 C C . TYR A 1 261 ? -1.867 -22.703 2.471 1 97.75 261 TYR A C 1
ATOM 2083 O O . TYR A 1 261 ? -1.723 -23.828 1.962 1 97.75 261 TYR A O 1
ATOM 2091 N N . ILE A 1 262 ? -2.121 -21.625 1.813 1 98.69 262 ILE A N 1
ATOM 2092 C CA . ILE A 1 262 ? -2.117 -21.469 0.363 1 98.69 262 ILE A CA 1
ATOM 2093 C C . ILE A 1 262 ? -1.106 -20.391 -0.037 1 98.69 262 ILE A C 1
ATOM 2095 O O . ILE A 1 262 ? -1.009 -19.359 0.614 1 98.69 262 ILE A O 1
ATOM 2099 N N . VAL A 1 263 ? -0.342 -20.656 -1.034 1 98.75 263 VAL A N 1
ATOM 2100 C CA . VAL A 1 263 ? 0.496 -19.625 -1.646 1 98.75 263 VAL A CA 1
ATOM 2101 C C . VAL A 1 263 ? 0.151 -19.484 -3.127 1 98.75 263 VAL A C 1
ATOM 2103 O O . VAL A 1 263 ? 0.305 -20.438 -3.896 1 98.75 263 VAL A O 1
ATOM 2106 N N . ALA A 1 264 ? -0.344 -18.328 -3.518 1 98.81 2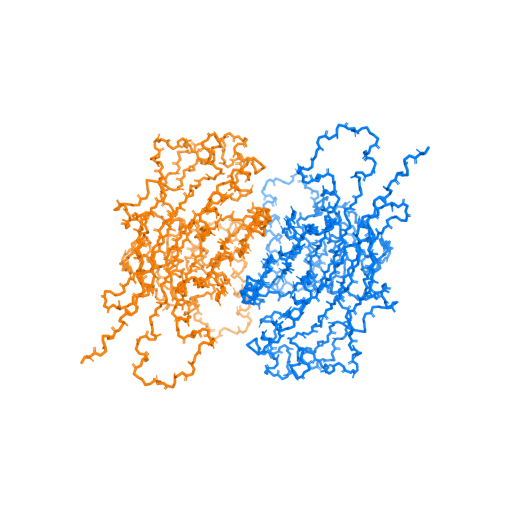64 ALA A N 1
ATOM 2107 C CA . ALA A 1 264 ? -0.788 -18.094 -4.891 1 98.81 264 ALA A CA 1
ATOM 2108 C C . ALA A 1 264 ? -0.07 -16.891 -5.504 1 98.81 264 ALA A C 1
ATOM 2110 O O . ALA A 1 264 ? 0.477 -16.047 -4.785 1 98.81 264 ALA A O 1
ATOM 2111 N N . GLY A 1 265 ? -0.016 -16.891 -6.805 1 98.75 265 GLY A N 1
ATOM 2112 C CA . GLY A 1 265 ? 0.513 -15.719 -7.492 1 98.75 265 GLY A CA 1
ATOM 2113 C C . GLY A 1 265 ? 1.128 -16.047 -8.836 1 98.75 265 GLY A C 1
ATOM 2114 O O . GLY A 1 265 ? 0.931 -17.141 -9.367 1 98.75 265 GLY A O 1
ATOM 2115 N N . ASP A 1 266 ? 1.696 -15.055 -9.469 1 98.69 266 ASP A N 1
ATOM 2116 C CA . ASP A 1 266 ? 2.576 -15.195 -10.625 1 98.69 266 ASP A CA 1
ATOM 2117 C C . ASP A 1 266 ? 3.996 -15.555 -10.195 1 98.69 266 ASP A C 1
ATOM 2119 O O . ASP A 1 266 ? 4.746 -14.688 -9.727 1 98.69 266 ASP A O 1
ATOM 2123 N N . TRP A 1 267 ? 4.316 -16.781 -10.406 1 98.06 267 TRP A N 1
ATOM 2124 C CA . TRP A 1 267 ? 5.57 -17.312 -9.883 1 98.06 267 TRP A CA 1
ATOM 2125 C C . TRP A 1 267 ? 6.688 -17.188 -10.914 1 98.06 267 TRP A C 1
ATOM 2127 O O . TRP A 1 267 ? 7.863 -17.359 -10.586 1 98.06 267 TRP A O 1
ATOM 2137 N N . ASN A 1 268 ? 6.367 -16.938 -12.102 1 97.06 268 ASN A N 1
ATOM 2138 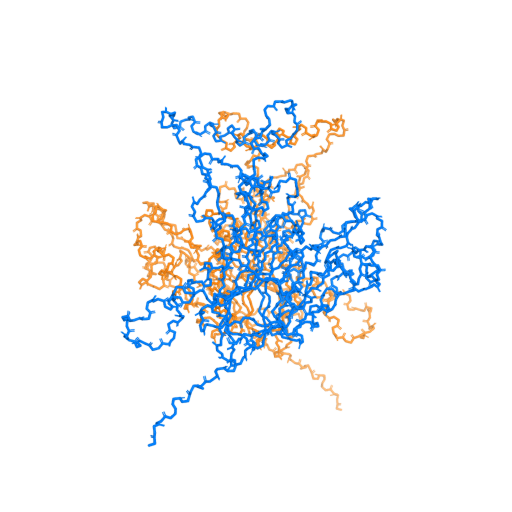C CA . ASN A 1 268 ? 7.34 -16.797 -13.18 1 97.06 268 ASN A CA 1
ATOM 2139 C C . ASN A 1 268 ? 8.227 -18.031 -13.297 1 97.06 268 ASN A C 1
ATOM 2141 O O . ASN A 1 268 ? 9.422 -17.922 -13.578 1 97.06 268 ASN A O 1
ATOM 2145 N N . ILE A 1 269 ? 7.688 -19.203 -12.945 1 97.06 269 ILE A N 1
ATOM 2146 C CA . ILE A 1 269 ? 8.398 -20.469 -13.141 1 97.06 269 ILE A CA 1
ATOM 2147 C C . ILE A 1 269 ? 7.543 -21.422 -13.977 1 97.06 269 ILE A C 1
ATOM 2149 O O . ILE A 1 269 ? 6.312 -21.312 -13.977 1 97.06 269 ILE A O 1
ATOM 2153 N N . LYS A 1 270 ? 8.219 -22.281 -14.641 1 97.06 270 LYS A N 1
ATOM 2154 C CA . LYS A 1 270 ? 7.535 -23.25 -15.492 1 97.06 270 LYS A CA 1
ATOM 2155 C C . LYS A 1 270 ? 7.375 -24.594 -14.789 1 97.06 270 LYS A C 1
ATOM 2157 O O . LYS A 1 270 ? 8.141 -24.922 -13.875 1 97.06 270 LYS A O 1
ATOM 2162 N N . PRO A 1 271 ? 6.363 -25.359 -15.219 1 97.75 271 PRO A N 1
ATOM 2163 C CA . PRO A 1 271 ? 6.094 -26.641 -14.547 1 97.75 271 PRO A CA 1
ATOM 2164 C C . PRO A 1 271 ? 7.289 -27.594 -14.602 1 97.75 271 PRO A C 1
ATOM 2166 O O . PRO A 1 271 ? 7.406 -28.484 -13.758 1 97.75 271 PRO A O 1
ATOM 2169 N N . ASP A 1 272 ? 8.219 -27.5 -15.523 1 96.06 272 ASP A N 1
ATOM 2170 C CA . ASP A 1 272 ? 9.352 -28.406 -15.648 1 96.06 272 ASP A CA 1
ATOM 2171 C C . ASP A 1 272 ? 10.625 -27.766 -15.094 1 96.06 272 ASP A C 1
ATOM 2173 O O . ASP A 1 272 ? 11.719 -28.312 -15.258 1 96.06 272 ASP A O 1
ATOM 2177 N N . SER A 1 273 ? 10.484 -26.672 -14.453 1 96.25 273 SER A N 1
ATOM 2178 C CA . SER A 1 273 ? 11.648 -25.984 -13.922 1 96.25 273 SER A CA 1
ATOM 2179 C C . SER A 1 273 ? 12.125 -26.625 -12.625 1 96.25 273 SER A C 1
ATOM 2181 O O . SER A 1 273 ? 11.375 -27.344 -11.969 1 96.25 273 SER A O 1
ATOM 2183 N N . SER A 1 274 ? 13.367 -26.344 -12.25 1 97.12 274 SER A N 1
ATOM 2184 C CA . SER A 1 274 ? 13.945 -26.781 -10.984 1 97.12 274 SER A CA 1
ATOM 2185 C C . SER A 1 274 ? 13.203 -26.156 -9.805 1 97.12 274 SER A C 1
ATOM 2187 O O . SER A 1 274 ? 13.055 -26.797 -8.758 1 97.12 274 SER A O 1
ATOM 2189 N N . GLN A 1 275 ? 12.797 -24.953 -9.984 1 97.75 275 GLN A N 1
ATOM 2190 C CA . GLN A 1 275 ? 12.086 -24.234 -8.93 1 97.75 275 GLN A CA 1
ATOM 2191 C C . GLN A 1 275 ? 10.727 -24.875 -8.648 1 97.75 275 GLN A C 1
ATOM 2193 O O . GLN A 1 275 ? 10.312 -24.969 -7.492 1 97.75 275 GLN A O 1
ATOM 2198 N N . TYR A 1 276 ? 10.023 -25.281 -9.703 1 98.19 276 TYR A N 1
ATOM 2199 C CA . TYR A 1 276 ? 8.758 -26 -9.531 1 98.19 276 TYR A CA 1
ATOM 2200 C C . TYR A 1 276 ? 8.961 -27.297 -8.758 1 98.19 276 TYR A C 1
ATOM 2202 O O . TYR A 1 276 ? 8.203 -27.594 -7.832 1 98.19 276 TYR A O 1
ATOM 2210 N N . ARG A 1 277 ? 9.961 -28.016 -9.125 1 97.94 277 ARG A N 1
ATOM 2211 C CA . ARG A 1 277 ? 10.289 -29.25 -8.422 1 97.94 277 ARG A CA 1
ATOM 2212 C C . ARG A 1 277 ? 10.609 -28.984 -6.961 1 97.94 277 ARG A C 1
ATOM 2214 O O . ARG A 1 277 ? 10.172 -29.719 -6.078 1 97.94 277 ARG A O 1
ATOM 2221 N N . LEU A 1 278 ? 11.391 -27.984 -6.77 1 98.38 278 LEU A N 1
ATOM 2222 C CA . LEU A 1 278 ? 11.719 -27.609 -5.402 1 98.38 278 LEU A CA 1
ATOM 2223 C C . LEU A 1 278 ? 10.453 -27.359 -4.586 1 98.38 278 LEU A C 1
ATOM 2225 O O . LEU A 1 278 ? 10.32 -27.875 -3.475 1 98.38 278 LEU A O 1
ATOM 2229 N N . LEU A 1 279 ? 9.5 -26.625 -5.102 1 98 279 LEU A N 1
ATOM 2230 C CA . LEU A 1 279 ? 8.273 -26.266 -4.402 1 98 279 LEU A CA 1
ATOM 2231 C C . LEU A 1 279 ? 7.418 -27.5 -4.137 1 98 279 LEU A C 1
ATOM 2233 O O . LEU A 1 279 ? 6.781 -27.594 -3.084 1 98 279 LEU A O 1
ATOM 2237 N N . THR A 1 280 ? 7.414 -28.422 -5.062 1 97.88 280 THR A N 1
ATOM 2238 C CA . THR A 1 280 ? 6.449 -29.516 -4.988 1 97.88 280 THR A CA 1
ATOM 2239 C C . THR A 1 280 ? 7.055 -30.719 -4.285 1 97.88 280 THR A C 1
ATOM 2241 O O . THR A 1 280 ? 6.328 -31.594 -3.816 1 97.88 280 THR A O 1
ATOM 2244 N N . THR A 1 281 ? 8.398 -30.812 -4.164 1 97.25 281 THR A N 1
ATOM 2245 C CA . THR A 1 281 ? 9.016 -31.969 -3.547 1 97.25 281 THR A CA 1
ATOM 2246 C C . THR A 1 281 ? 9.812 -31.578 -2.305 1 97.25 281 THR A C 1
ATOM 2248 O O . THR A 1 281 ? 10.164 -32.438 -1.489 1 97.25 281 THR A O 1
ATOM 2251 N N . GLY A 1 282 ? 10.172 -30.281 -2.246 1 96.81 282 GLY A N 1
ATOM 2252 C CA . GLY A 1 282 ? 11.016 -29.828 -1.158 1 96.81 282 GLY A CA 1
ATOM 2253 C C . GLY A 1 282 ? 12.484 -30.141 -1.371 1 96.81 282 GLY A C 1
ATOM 2254 O O . GLY A 1 282 ? 13.297 -30 -0.452 1 96.81 282 GLY A O 1
ATOM 2255 N N . GLN A 1 283 ? 12.766 -30.531 -2.621 1 96.62 283 GLN A N 1
ATOM 2256 C CA . GLN A 1 283 ? 14.125 -31 -2.855 1 96.62 283 GLN A CA 1
ATOM 2257 C C . GLN A 1 283 ? 14.695 -30.406 -4.137 1 96.62 283 GLN A C 1
ATOM 2259 O O . GLN A 1 283 ? 13.953 -30.078 -5.062 1 96.62 283 GLN A O 1
ATOM 2264 N N . MET A 1 284 ? 15.984 -30.203 -4.117 1 97.19 284 MET A N 1
ATOM 2265 C CA . MET A 1 284 ? 16.781 -29.812 -5.273 1 97.19 284 MET A CA 1
ATOM 2266 C C . MET A 1 284 ? 18.203 -30.344 -5.164 1 97.19 284 MET A C 1
ATOM 2268 O O . MET A 1 284 ? 18.812 -30.281 -4.098 1 97.19 284 MET A O 1
ATOM 2272 N N . ASP A 1 285 ? 18.656 -30.891 -6.242 1 95.75 285 ASP A N 1
ATOM 2273 C CA . ASP A 1 285 ? 20.016 -31.453 -6.242 1 95.75 285 ASP A CA 1
ATOM 2274 C C . ASP A 1 285 ? 21.062 -30.328 -6.156 1 95.75 285 ASP A C 1
ATOM 2276 O O . ASP A 1 285 ? 20.969 -29.328 -6.863 1 95.75 285 ASP A O 1
ATOM 2280 N N . VAL A 1 286 ? 22.047 -30.594 -5.363 1 95.12 286 VAL A N 1
ATOM 2281 C CA . VAL A 1 286 ? 23.125 -29.625 -5.176 1 95.12 286 VAL A CA 1
ATOM 2282 C C . VAL A 1 286 ? 23.812 -29.344 -6.512 1 95.12 286 VAL A C 1
ATOM 2284 O O . VAL A 1 286 ? 24.281 -28.234 -6.758 1 95.12 286 VAL A O 1
ATOM 2287 N N . GLY A 1 287 ? 23.828 -30.25 -7.43 1 95.06 287 GLY A N 1
ATOM 2288 C CA . GLY A 1 287 ? 24.453 -30.109 -8.734 1 95.06 287 GLY A CA 1
ATOM 2289 C C . GLY A 1 287 ? 23.562 -29.438 -9.758 1 95.06 287 GLY A C 1
ATOM 2290 O O . GLY A 1 287 ? 23.969 -29.188 -10.891 1 95.06 287 GLY A O 1
ATOM 2291 N N . ASP A 1 288 ? 22.359 -29.078 -9.406 1 96.38 288 ASP A N 1
ATOM 2292 C CA . ASP A 1 288 ? 21.438 -28.391 -10.305 1 96.38 288 ASP A CA 1
ATOM 2293 C C . ASP A 1 288 ? 22.016 -27.047 -10.758 1 96.38 288 ASP A C 1
ATOM 2295 O O . ASP A 1 288 ? 22.578 -26.312 -9.961 1 96.38 288 ASP A O 1
ATOM 2299 N N . PRO A 1 289 ? 21.906 -26.734 -12.016 1 94.69 289 PRO A N 1
ATOM 2300 C CA . PRO A 1 289 ? 22.453 -25.469 -12.508 1 94.69 289 PRO A CA 1
ATOM 2301 C C . PRO A 1 289 ? 21.812 -24.25 -11.859 1 94.69 289 PRO A C 1
ATOM 2303 O O . PRO A 1 289 ? 22.391 -23.172 -11.844 1 94.69 289 PRO A O 1
ATOM 2306 N N . ASP A 1 290 ? 20.656 -24.359 -11.328 1 96.19 290 ASP A N 1
ATOM 2307 C CA . ASP A 1 290 ? 19.938 -23.25 -10.727 1 96.19 290 ASP A CA 1
ATOM 2308 C C . ASP A 1 290 ? 20.203 -23.172 -9.227 1 96.19 290 ASP A C 1
ATOM 2310 O O . ASP A 1 290 ? 19.625 -22.328 -8.531 1 96.19 290 ASP A O 1
ATOM 2314 N N . TRP A 1 291 ? 21.078 -24.031 -8.703 1 97.19 291 TRP A N 1
ATOM 2315 C CA . TRP A 1 291 ? 21.453 -24.016 -7.297 1 97.19 291 TRP A CA 1
ATOM 2316 C C . TRP A 1 291 ? 22.312 -22.781 -6.977 1 97.19 291 TRP A C 1
ATOM 2318 O O . TRP A 1 291 ? 23.312 -22.516 -7.652 1 97.19 291 TRP A O 1
ATOM 2328 N N . PRO A 1 292 ? 21.891 -22 -5.957 1 96.38 292 PRO A N 1
ATOM 2329 C CA . PRO A 1 292 ? 22.734 -20.859 -5.578 1 96.38 292 PRO A CA 1
ATOM 2330 C C . PRO A 1 292 ? 24.109 -21.297 -5.055 1 96.38 292 PRO A C 1
ATOM 2332 O O . PRO A 1 292 ? 24.188 -22.078 -4.098 1 96.38 292 PRO A O 1
ATOM 2335 N N . SER A 1 293 ? 25.188 -20.734 -5.637 1 94.88 293 SER A N 1
ATOM 2336 C CA . SER A 1 293 ? 26.531 -21.047 -5.176 1 94.88 293 SER A CA 1
ATOM 2337 C C . SER A 1 293 ? 26.812 -20.453 -3.805 1 94.88 293 SER A C 1
ATOM 2339 O O . SER A 1 293 ? 26.297 -19.375 -3.473 1 94.88 293 SER A O 1
ATOM 2341 N N . PRO A 1 294 ? 27.609 -21.219 -3.039 1 95 294 PRO A N 1
ATOM 2342 C CA . PRO A 1 294 ? 27.953 -20.625 -1.739 1 95 294 PRO A CA 1
ATOM 2343 C C . PRO A 1 294 ? 28.594 -19.25 -1.86 1 95 294 PRO A C 1
ATOM 2345 O O . PRO A 1 294 ? 29.297 -18.969 -2.836 1 95 294 PRO A O 1
ATOM 2348 N N . LYS A 1 295 ? 28.266 -18.469 -0.876 1 94 295 LYS A N 1
ATOM 2349 C CA . LYS A 1 295 ? 28.812 -17.109 -0.839 1 94 295 LYS A CA 1
ATOM 2350 C C . LYS A 1 295 ? 29.141 -16.688 0.591 1 94 295 LYS A C 1
ATOM 2352 O O . LYS A 1 295 ? 28.281 -16.781 1.479 1 94 295 LYS A O 1
ATOM 2357 N N . HIS A 1 296 ? 30.359 -16.203 0.785 1 93.62 296 HIS A N 1
ATOM 2358 C CA . HIS A 1 296 ? 30.812 -15.703 2.076 1 93.62 296 HIS A CA 1
ATOM 2359 C C . HIS A 1 296 ? 30.5 -16.703 3.191 1 93.62 296 HIS A C 1
ATOM 2361 O O . HIS A 1 296 ? 29.984 -16.312 4.246 1 93.62 296 HIS A O 1
ATOM 2367 N N . GLY A 1 297 ? 30.641 -17.922 2.922 1 91.81 297 GLY A N 1
ATOM 2368 C CA . GLY A 1 297 ? 30.469 -18.953 3.92 1 91.81 297 GLY A CA 1
ATOM 2369 C C . GLY A 1 297 ? 29.047 -19.438 4.051 1 91.81 297 GLY A C 1
ATOM 2370 O O . GLY A 1 297 ? 28.766 -20.422 4.734 1 91.81 297 GLY A O 1
ATOM 2371 N N . MET A 1 298 ? 28.203 -18.781 3.406 1 93.81 298 MET A N 1
ATOM 2372 C CA . MET A 1 298 ? 26.797 -19.203 3.473 1 93.81 298 MET A CA 1
ATOM 2373 C C . MET A 1 298 ? 26.469 -20.203 2.371 1 93.81 298 MET A C 1
ATOM 2375 O O . MET A 1 298 ? 26.797 -19.969 1.204 1 93.81 298 MET A O 1
ATOM 2379 N N . VAL A 1 299 ? 25.906 -21.297 2.793 1 95.19 299 VAL A N 1
ATOM 2380 C CA . VAL A 1 299 ? 25.422 -22.328 1.883 1 95.19 299 VAL A CA 1
ATOM 2381 C C . VAL A 1 299 ? 23.906 -22.406 1.954 1 95.19 299 VAL A C 1
ATOM 2383 O O . VAL A 1 299 ? 23.328 -22.516 3.041 1 95.19 299 VAL A O 1
ATOM 2386 N N . TRP A 1 300 ? 23.312 -22.312 0.814 1 95.75 300 TRP A N 1
ATOM 2387 C CA . TRP A 1 300 ? 21.859 -22.406 0.762 1 95.75 300 TRP A CA 1
ATOM 2388 C C . TRP A 1 300 ? 21.391 -23.859 0.793 1 95.75 300 TRP A C 1
ATOM 2390 O O . TRP A 1 300 ? 22.047 -24.734 0.219 1 95.75 300 TRP A O 1
ATOM 2400 N N . LYS A 1 301 ? 20.266 -24.125 1.424 1 95.75 301 LYS A N 1
ATOM 2401 C CA . LYS A 1 301 ? 19.531 -25.391 1.414 1 95.75 301 LYS A CA 1
ATOM 2402 C C . LYS A 1 301 ? 18.031 -25.172 1.382 1 95.75 301 LYS A C 1
ATOM 2404 O O . LYS A 1 301 ? 17.531 -24.172 1.921 1 95.75 301 LYS A O 1
ATOM 2409 N N . PRO A 1 302 ? 17.344 -26.094 0.71 1 97.06 302 PRO A N 1
ATOM 2410 C CA . PRO A 1 302 ? 15.883 -25.984 0.769 1 97.06 302 PRO A CA 1
ATOM 2411 C C . PRO A 1 302 ? 15.359 -25.875 2.199 1 97.06 302 PRO A C 1
ATOM 2413 O O . PRO A 1 302 ? 15.828 -26.594 3.088 1 97.06 302 PRO A O 1
ATOM 2416 N N . SER A 1 303 ? 14.414 -24.969 2.379 1 96 303 SER A N 1
ATOM 2417 C CA . SER A 1 303 ? 13.961 -24.75 3.746 1 96 303 SER A CA 1
ATOM 2418 C C . SER A 1 303 ? 12.445 -24.906 3.855 1 96 303 SER A C 1
ATOM 2420 O O . SER A 1 303 ? 11.922 -25.156 4.941 1 96 303 SER A O 1
ATOM 2422 N N . ALA A 1 304 ? 11.734 -24.781 2.824 1 95.88 304 ALA A N 1
ATOM 2423 C CA . ALA A 1 304 ? 10.273 -24.844 2.869 1 95.88 304 ALA A CA 1
ATOM 2424 C C . ALA A 1 304 ? 9.789 -26.281 2.715 1 95.88 304 ALA A C 1
ATOM 2426 O O . ALA A 1 304 ? 10.406 -27.078 2.014 1 95.88 304 ALA A O 1
ATOM 2427 N N . LYS A 1 305 ? 8.656 -26.578 3.371 1 95.62 305 LYS A N 1
ATOM 2428 C CA . LYS A 1 305 ? 7.984 -27.859 3.131 1 95.62 305 LYS A CA 1
ATOM 2429 C C . LYS A 1 305 ? 7.395 -27.906 1.724 1 95.62 305 LYS A C 1
ATOM 2431 O O . LYS A 1 305 ? 7.02 -26.875 1.163 1 95.62 305 LYS A O 1
ATOM 2436 N N . PRO A 1 306 ? 7.336 -29.094 1.204 1 97.19 306 PRO A N 1
ATOM 2437 C CA . PRO A 1 306 ? 6.777 -29.203 -0.145 1 97.19 306 PRO A CA 1
ATOM 2438 C C . PRO A 1 306 ? 5.305 -28.797 -0.207 1 97.19 306 PRO A C 1
ATOM 2440 O O . PRO A 1 306 ? 4.574 -28.969 0.771 1 97.19 306 PRO A O 1
ATOM 2443 N N . LEU A 1 307 ? 4.906 -28.312 -1.347 1 97.94 307 LEU A N 1
ATOM 2444 C CA . LEU A 1 307 ? 3.539 -27.875 -1.624 1 97.94 307 LEU A CA 1
ATOM 2445 C C . LEU A 1 307 ? 2.934 -28.688 -2.766 1 97.94 307 LEU A C 1
ATOM 2447 O O . LEU A 1 307 ? 3.65 -29.391 -3.484 1 97.94 307 LEU A O 1
ATOM 2451 N N . SER A 1 308 ? 1.582 -28.609 -2.867 1 98.06 308 SER A N 1
ATOM 2452 C CA . SER A 1 308 ? 0.873 -29.234 -3.984 1 98.06 308 SER A CA 1
ATOM 2453 C C . SER A 1 308 ? 0.183 -28.172 -4.848 1 98.06 308 SER A C 1
ATOM 2455 O O . SER A 1 308 ? -0.433 -27.25 -4.328 1 98.06 308 SER A O 1
ATOM 2457 N N . SER A 1 309 ? 0.325 -28.328 -6.125 1 98.44 309 SER A N 1
ATOM 2458 C CA . SER A 1 309 ? -0.389 -27.453 -7.043 1 98.44 309 SER A CA 1
ATOM 2459 C C . SER A 1 309 ? -1.858 -27.844 -7.16 1 98.44 309 SER A C 1
ATOM 2461 O O . SER A 1 309 ? -2.176 -29 -7.438 1 98.44 309 SER A O 1
ATOM 2463 N N . ALA A 1 310 ? -2.758 -26.906 -7.023 1 98.75 310 ALA A N 1
ATOM 2464 C CA . ALA A 1 310 ? -4.188 -27.188 -7.109 1 98.75 310 ALA A CA 1
ATOM 2465 C C . ALA A 1 310 ? -4.559 -27.75 -8.477 1 98.75 310 ALA A C 1
ATOM 2467 O O . ALA A 1 310 ? -5.34 -28.688 -8.578 1 98.75 310 ALA A O 1
ATOM 2468 N N . TYR A 1 311 ? -4.02 -27.156 -9.531 1 98.81 311 TYR A N 1
ATOM 2469 C CA . TYR A 1 311 ? -4.344 -27.609 -10.883 1 98.81 311 TYR A CA 1
ATOM 2470 C C . TYR A 1 311 ? -3.795 -29 -11.133 1 98.81 311 TYR A C 1
ATOM 2472 O O . TYR A 1 311 ? -4.461 -29.844 -11.75 1 98.81 311 TYR A O 1
ATOM 2480 N N . GLN A 1 312 ? -2.588 -29.25 -10.656 1 98.31 312 GLN A N 1
ATOM 2481 C CA . GLN A 1 312 ? -2.023 -30.594 -10.789 1 98.31 312 GLN A CA 1
ATOM 2482 C C . GLN A 1 312 ? -2.877 -31.625 -10.062 1 98.31 312 GLN A C 1
ATOM 2484 O O . GLN A 1 312 ? -3.119 -32.719 -10.578 1 98.31 312 GLN A O 1
ATOM 2489 N N . LEU A 1 313 ? -3.283 -31.312 -8.875 1 97.25 313 LEU A N 1
ATOM 2490 C CA . LEU A 1 313 ? -4.105 -32.219 -8.086 1 97.25 313 LEU A CA 1
ATOM 2491 C C . LEU A 1 313 ? -5.453 -32.469 -8.758 1 97.25 313 LEU A C 1
ATOM 2493 O O . LEU A 1 313 ? -5.973 -33.562 -8.742 1 97.25 313 LEU A O 1
ATOM 2497 N N . ALA A 1 314 ? -5.984 -31.422 -9.359 1 97.81 314 ALA A N 1
ATOM 2498 C CA . ALA A 1 314 ? -7.336 -31.484 -9.906 1 97.81 314 ALA A CA 1
ATOM 2499 C C . ALA A 1 314 ? -7.348 -32.219 -11.25 1 97.81 314 ALA A C 1
ATOM 2501 O O . ALA A 1 314 ? -8.281 -32.969 -11.547 1 97.81 314 ALA A O 1
ATOM 2502 N N . GLN A 1 315 ? -6.285 -31.984 -12.078 1 96.62 315 GLN A N 1
ATOM 2503 C CA . GLN A 1 315 ? -6.371 -32.438 -13.469 1 96.62 315 GLN A CA 1
ATOM 2504 C C . GLN A 1 315 ? -5.234 -33.375 -13.812 1 96.62 315 GLN A C 1
ATOM 2506 O O . GLN A 1 315 ? -5.176 -33.906 -14.93 1 96.62 315 GLN A O 1
ATOM 2511 N N . GLY A 1 316 ? -4.367 -33.562 -12.906 1 96.81 316 GLY A N 1
ATOM 2512 C CA . GLY A 1 316 ? -3.219 -34.406 -13.164 1 96.81 316 GLY A CA 1
ATOM 2513 C C . GLY A 1 316 ? -2.098 -33.719 -13.898 1 96.81 316 GLY A C 1
ATOM 2514 O O . GLY A 1 316 ? -1.001 -34.25 -14.039 1 96.81 316 GLY A O 1
ATOM 2515 N N . THR A 1 317 ? -2.406 -32.5 -14.43 1 97.31 317 THR A N 1
ATOM 2516 C CA . THR A 1 317 ? -1.419 -31.672 -15.125 1 97.31 317 THR A CA 1
ATOM 2517 C C . THR A 1 317 ? -1.629 -30.203 -14.812 1 97.31 317 THR A C 1
ATOM 2519 O O . THR A 1 317 ? -2.715 -29.797 -14.391 1 97.31 317 THR A O 1
ATOM 2522 N N . GLU A 1 318 ? -0.507 -29.453 -14.961 1 98.5 318 GLU A N 1
ATOM 2523 C CA . GLU A 1 318 ? -0.668 -28 -14.93 1 98.5 318 GLU A CA 1
ATOM 2524 C C . GLU A 1 318 ? -1.4 -27.5 -16.172 1 98.5 318 GLU A C 1
ATOM 2526 O O . GLU A 1 318 ? -1.458 -28.203 -17.188 1 98.5 318 GLU A O 1
ATOM 2531 N N . PRO A 1 319 ? -1.988 -26.234 -16.109 1 98.19 319 PRO A N 1
ATOM 2532 C CA . PRO A 1 319 ? -2.617 -25.672 -17.312 1 98.19 319 PRO A CA 1
ATOM 2533 C C . PRO A 1 319 ? -1.664 -25.609 -18.5 1 98.19 319 PRO A C 1
ATOM 2535 O O . PRO A 1 319 ? -0.449 -25.516 -18.328 1 98.19 319 PRO A O 1
ATOM 2538 N N . ASN A 1 320 ? -2.289 -25.703 -19.734 1 98 320 ASN A N 1
ATOM 2539 C CA . ASN A 1 320 ? -1.498 -25.562 -20.953 1 98 320 ASN A CA 1
ATOM 2540 C C . ASN A 1 320 ? -0.741 -24.234 -20.969 1 98 320 ASN A C 1
ATOM 2542 O O . ASN A 1 320 ? 0.385 -24.172 -21.469 1 98 320 ASN A O 1
ATOM 2546 N N . PHE A 1 321 ? -1.353 -23.266 -20.5 1 98.44 321 PHE A N 1
ATOM 2547 C CA . PHE A 1 321 ? -0.717 -21.953 -20.344 1 98.44 321 PHE A CA 1
ATOM 2548 C C . PHE A 1 321 ? -1.475 -21.109 -19.328 1 98.44 321 PHE A C 1
ATOM 2550 O O . PHE A 1 321 ? -2.645 -21.375 -19.031 1 98.44 321 PHE A O 1
ATOM 2557 N N . THR A 1 322 ? -0.803 -20.125 -18.734 1 98.75 322 THR A N 1
ATOM 2558 C CA . THR A 1 322 ? -1.446 -19.062 -17.969 1 98.75 322 THR A CA 1
ATOM 2559 C C . THR A 1 322 ? -0.965 -17.688 -18.422 1 98.75 322 THR A C 1
ATOM 2561 O O . THR A 1 322 ? -1.515 -16.672 -18.016 1 98.75 322 THR A O 1
ATOM 2564 N N . ASN A 1 323 ? 0.047 -17.688 -19.234 1 98.25 323 ASN A N 1
ATOM 2565 C CA . ASN A 1 323 ? 0.582 -16.484 -19.875 1 98.25 323 ASN A CA 1
ATOM 2566 C C . ASN A 1 323 ? 0.723 -16.672 -21.375 1 98.25 323 ASN A C 1
ATOM 2568 O O . ASN A 1 323 ? 1.194 -17.703 -21.844 1 98.25 323 ASN A O 1
ATOM 2572 N N . TYR A 1 324 ? 0.265 -15.742 -22.141 1 98.12 324 TYR A N 1
ATOM 2573 C CA . TYR A 1 324 ? 0.334 -15.727 -23.609 1 98.12 324 TYR A CA 1
ATOM 2574 C C . TYR A 1 324 ? 0.683 -14.336 -24.109 1 98.12 324 TYR A C 1
ATOM 2576 O O . TYR A 1 324 ? -0.192 -13.602 -24.578 1 98.12 324 TYR A O 1
ATOM 2584 N N . ALA A 1 325 ? 1.979 -14.023 -24.125 1 95.75 325 ALA A N 1
ATOM 2585 C CA . ALA A 1 325 ? 2.445 -12.672 -24.422 1 95.75 325 ALA A CA 1
ATOM 2586 C C . ALA A 1 325 ? 3.287 -12.648 -25.688 1 95.75 325 ALA A C 1
ATOM 2588 O O . ALA A 1 325 ? 4.055 -13.578 -25.953 1 95.75 325 ALA A O 1
ATOM 2589 N N . ARG A 1 326 ? 3.166 -11.625 -26.484 1 94.38 326 ARG A N 1
ATOM 2590 C CA . ARG A 1 326 ? 4.062 -11.367 -27.609 1 94.38 326 ARG A CA 1
ATOM 2591 C C . ARG A 1 326 ? 4.676 -9.969 -27.516 1 94.38 326 ARG A C 1
ATOM 2593 O O . ARG A 1 326 ? 3.959 -8.969 -27.547 1 94.38 326 ARG A O 1
ATOM 2600 N N . VAL A 1 327 ? 5.938 -9.992 -27.391 1 89.06 327 VAL A N 1
ATOM 2601 C CA . VAL A 1 327 ? 6.672 -8.734 -27.312 1 89.06 327 VAL A CA 1
ATOM 2602 C C . VAL A 1 327 ? 7.305 -8.422 -28.656 1 89.06 327 VAL A C 1
ATOM 2604 O O . VAL A 1 327 ? 8.047 -9.234 -29.203 1 89.06 327 VAL A O 1
ATOM 2607 N N . GLY A 1 328 ? 7.043 -7.254 -29.125 1 90.19 328 GLY A N 1
ATOM 2608 C CA . GLY A 1 328 ? 7.551 -6.902 -30.453 1 90.19 328 GLY A CA 1
ATOM 2609 C C . GLY A 1 328 ? 7.148 -7.891 -31.531 1 90.19 328 GLY A C 1
ATOM 2610 O O . GLY A 1 328 ? 5.98 -8.273 -31.625 1 90.19 328 GLY A O 1
ATOM 2611 N N . GLU A 1 329 ? 8.156 -8.227 -32.375 1 89.75 329 GLU A N 1
ATOM 2612 C CA . GLU A 1 329 ? 7.898 -9.125 -33.5 1 89.75 329 GLU A CA 1
ATOM 2613 C C . GLU A 1 329 ? 8.383 -10.539 -33.188 1 89.75 329 GLU A C 1
ATOM 2615 O O . GLU A 1 329 ? 8.422 -11.391 -34.062 1 89.75 329 GLU A O 1
ATOM 2620 N N . GLN A 1 330 ? 8.609 -10.766 -31.906 1 88.81 330 GLN A N 1
ATOM 2621 C CA . GLN A 1 330 ? 9.094 -12.078 -31.516 1 88.81 330 GLN A CA 1
ATOM 2622 C C . GLN A 1 330 ? 7.957 -13.094 -31.484 1 88.81 330 GLN A C 1
ATOM 2624 O O . GLN A 1 330 ? 6.781 -12.719 -31.453 1 88.81 330 GLN A O 1
ATOM 2629 N N . GLU A 1 331 ? 8.391 -14.336 -31.594 1 93.5 331 GLU A N 1
ATOM 2630 C CA . GLU A 1 331 ? 7.395 -15.375 -31.328 1 93.5 331 GLU A CA 1
ATOM 2631 C C . GLU A 1 331 ? 6.793 -15.227 -29.938 1 93.5 331 GLU A C 1
ATOM 2633 O O . GLU A 1 331 ? 7.492 -14.859 -28.984 1 93.5 331 GLU A O 1
ATOM 2638 N N . PRO A 1 332 ? 5.551 -15.562 -29.844 1 95 332 PRO A N 1
ATOM 2639 C CA . PRO A 1 332 ? 4.918 -15.398 -28.531 1 95 332 PRO A CA 1
ATOM 2640 C C . PRO A 1 332 ? 5.523 -16.312 -27.453 1 95 332 PRO A C 1
ATOM 2642 O O . PRO A 1 332 ? 5.898 -17.453 -27.75 1 95 332 PRO A O 1
ATOM 2645 N N . PHE A 1 333 ? 5.672 -15.742 -26.344 1 94.81 333 PHE A N 1
ATOM 2646 C CA . PHE A 1 333 ? 5.965 -16.531 -25.156 1 94.81 333 PHE A CA 1
ATOM 2647 C C . PHE A 1 333 ? 4.68 -17.094 -24.547 1 94.81 333 PHE A C 1
ATOM 2649 O O . PHE A 1 333 ? 3.822 -16.344 -24.094 1 94.81 333 PHE A O 1
ATOM 2656 N N . ILE A 1 334 ? 4.523 -18.391 -24.594 1 97.62 334 ILE A N 1
ATOM 2657 C CA . ILE A 1 334 ? 3.344 -19.078 -24.062 1 97.62 334 ILE A CA 1
ATOM 2658 C C . ILE A 1 334 ? 3.766 -20.141 -23.047 1 97.62 334 ILE A C 1
ATOM 2660 O O . ILE A 1 334 ? 4.383 -21.141 -23.422 1 97.62 334 ILE A O 1
ATOM 2664 N N . ASP A 1 335 ? 3.363 -19.922 -21.75 1 97.25 335 ASP A N 1
ATOM 2665 C CA . ASP A 1 335 ? 3.74 -20.906 -20.734 1 97.25 335 ASP A CA 1
ATOM 2666 C C . ASP A 1 335 ? 2.873 -20.766 -19.484 1 97.25 335 ASP A C 1
ATOM 2668 O O . ASP A 1 335 ? 2.018 -19.875 -19.422 1 97.25 335 ASP A O 1
ATOM 2672 N N . THR A 1 336 ? 3.01 -21.719 -18.625 1 98.44 336 THR A N 1
ATOM 2673 C CA . THR A 1 336 ? 2.332 -21.688 -17.328 1 98.44 336 THR A CA 1
ATOM 2674 C C . THR A 1 336 ? 3.227 -21.062 -16.266 1 98.44 336 THR A C 1
ATOM 2676 O O . THR A 1 336 ? 4.301 -21.594 -15.961 1 98.44 336 THR A O 1
ATOM 2679 N N . LEU A 1 337 ? 2.707 -19.891 -15.711 1 98.44 337 LEU A N 1
ATOM 2680 C CA . LEU A 1 337 ? 3.541 -19.141 -14.773 1 98.44 337 LEU A CA 1
ATOM 2681 C C . LEU A 1 337 ? 2.805 -18.906 -13.461 1 98.44 337 LEU A C 1
ATOM 2683 O O . LEU A 1 337 ? 3.418 -18.531 -12.461 1 98.44 337 LEU A O 1
ATOM 2687 N N . ASP A 1 338 ? 1.495 -19.047 -13.438 1 98.81 338 ASP A N 1
ATOM 2688 C CA . ASP A 1 338 ? 0.643 -18.75 -12.289 1 98.81 338 ASP A CA 1
ATOM 2689 C C . ASP A 1 338 ? 0.219 -20.047 -11.586 1 98.81 338 ASP A C 1
ATOM 2691 O O . ASP A 1 338 ? -0.161 -21.016 -12.242 1 98.81 338 ASP A O 1
ATOM 2695 N N . TYR A 1 339 ? 0.283 -20.016 -10.258 1 98.88 339 TYR A N 1
ATOM 2696 C CA . TYR A 1 339 ? -0.041 -21.219 -9.508 1 98.88 339 TYR A CA 1
ATOM 2697 C C . TYR A 1 339 ? -0.831 -20.891 -8.25 1 98.88 339 TYR A C 1
ATOM 2699 O O . TYR A 1 339 ? -0.728 -19.766 -7.719 1 98.88 339 TYR A O 1
ATOM 2707 N N . ILE A 1 340 ? -1.643 -21.797 -7.844 1 98.94 340 ILE A N 1
ATOM 2708 C CA . ILE A 1 340 ? -2.227 -21.906 -6.512 1 98.94 340 ILE A CA 1
ATOM 2709 C C . ILE A 1 340 ? -1.686 -23.156 -5.816 1 98.94 340 ILE A C 1
ATOM 2711 O O . ILE A 1 340 ? -2.109 -24.266 -6.113 1 98.94 340 ILE A O 1
ATOM 2715 N N . PHE A 1 341 ? -0.716 -22.938 -4.93 1 98.81 341 PHE A N 1
ATOM 2716 C CA . PHE A 1 341 ? -0.086 -24.031 -4.203 1 98.81 341 PHE A CA 1
ATOM 2717 C C . PHE A 1 341 ? -0.74 -24.219 -2.838 1 98.81 341 PHE A C 1
ATOM 2719 O O . PHE A 1 341 ? -1.089 -23.25 -2.17 1 98.81 341 PHE A O 1
ATOM 2726 N N . LEU A 1 342 ? -0.857 -25.453 -2.414 1 98.44 342 LEU A N 1
ATOM 2727 C CA . LEU A 1 342 ? -1.486 -25.844 -1.152 1 98.44 342 LEU A CA 1
ATOM 2728 C C . LEU A 1 342 ? -0.494 -26.562 -0.246 1 98.44 342 LEU A C 1
ATOM 2730 O O . LEU A 1 342 ? 0.314 -27.359 -0.717 1 98.44 342 LEU A O 1
ATOM 2734 N N . SER A 1 343 ? -0.611 -26.234 1.029 1 97.06 343 SER A N 1
ATOM 2735 C CA . SER A 1 343 ? 0.187 -27 1.981 1 97.06 343 SER A CA 1
ATOM 2736 C C . SER A 1 343 ? -0.162 -28.484 1.929 1 97.06 343 SER A C 1
ATOM 2738 O O . SER A 1 343 ? -1.325 -28.844 1.747 1 97.06 343 SER A O 1
ATOM 2740 N N . GLN A 1 344 ? 0.898 -29.266 2.061 1 91.81 344 GLN A N 1
ATOM 2741 C CA . GLN A 1 344 ? 0.71 -30.719 2.084 1 91.81 344 GLN A CA 1
ATOM 2742 C C . GLN A 1 344 ? 0.508 -31.219 3.508 1 91.81 344 GLN A C 1
ATOM 2744 O O . GLN A 1 344 ? 0.978 -30.609 4.465 1 91.81 344 GLN A O 1
ATOM 2749 N N . ASP A 1 345 ? -0.402 -32.188 3.6 1 72.75 345 ASP A N 1
ATOM 2750 C CA . ASP A 1 345 ? -0.606 -32.812 4.898 1 72.75 345 ASP A CA 1
ATOM 2751 C C . ASP A 1 345 ? 0.525 -33.781 5.215 1 72.75 345 ASP A C 1
ATOM 2753 O O . ASP A 1 345 ? 1.02 -34.5 4.328 1 72.75 345 ASP A O 1
ATOM 2757 N N . ASP A 1 346 ? 1.068 -33.5 6.324 1 60.72 346 ASP A N 1
ATOM 2758 C CA . ASP A 1 346 ? 1.942 -34.625 6.734 1 60.72 346 ASP A CA 1
ATOM 2759 C C . ASP A 1 346 ? 1.139 -35.875 7.012 1 60.72 346 ASP A C 1
ATOM 2761 O O . ASP A 1 346 ? 0.063 -35.812 7.613 1 60.72 346 ASP A O 1
ATOM 2765 N N . ASN A 1 347 ? 1.15 -36.938 6.074 1 52.16 347 ASN A N 1
ATOM 2766 C CA . ASN A 1 347 ? 0.452 -38.219 6.078 1 52.16 347 ASN A CA 1
ATOM 2767 C C . ASN A 1 347 ? -0.003 -38.625 7.48 1 52.16 347 ASN A C 1
ATOM 2769 O O . ASN A 1 347 ? -0.876 -39.469 7.645 1 52.16 347 ASN A O 1
ATOM 2773 N N . ASN A 1 348 ? 0.674 -38.281 8.445 1 48.19 348 ASN A N 1
ATOM 2774 C CA . ASN A 1 348 ? 0.401 -38.875 9.75 1 48.19 348 ASN A CA 1
ATOM 2775 C C . ASN A 1 348 ? -0.497 -38 10.602 1 48.19 348 ASN A C 1
ATOM 2777 O O . ASN A 1 348 ? -0.75 -38.281 11.773 1 48.19 348 ASN A O 1
ATOM 2781 N N . ASP A 1 349 ? -0.983 -36.812 10.008 1 53.81 349 ASP A N 1
ATOM 2782 C CA . ASP A 1 349 ? -1.487 -35.938 11.055 1 53.81 349 ASP A CA 1
ATOM 2783 C C . ASP A 1 349 ? -2.969 -35.625 10.852 1 53.81 349 ASP A C 1
ATOM 2785 O O . ASP A 1 349 ? -3.467 -35.688 9.719 1 53.81 349 ASP A O 1
ATOM 2789 N N . SER A 1 350 ? -3.883 -35.781 11.883 1 54.56 350 SER A N 1
ATOM 2790 C CA . SER A 1 350 ? -5.309 -35.531 12.047 1 54.56 350 SER A CA 1
ATOM 2791 C C . SER A 1 350 ? -5.656 -34.062 11.758 1 54.56 350 SER A C 1
ATOM 2793 O O . SER A 1 350 ? -6.793 -33.656 11.961 1 54.56 350 SER A O 1
ATOM 2795 N N . GLY A 1 351 ? -4.746 -33.312 11.133 1 65 351 GLY A N 1
ATOM 2796 C CA . GLY A 1 351 ? -5.082 -31.891 10.969 1 65 351 GLY A CA 1
ATOM 2797 C C . GLY A 1 351 ? -5.875 -31.609 9.711 1 65 351 GLY A C 1
ATOM 2798 O O . GLY A 1 351 ? -6.227 -32.531 8.969 1 65 351 GLY A O 1
ATOM 2799 N N . ASP A 1 352 ? -6.434 -30.438 9.594 1 77 352 ASP A N 1
ATOM 2800 C CA . ASP A 1 352 ? -7.199 -30.016 8.422 1 77 352 ASP A CA 1
ATOM 2801 C C . ASP A 1 352 ? -6.371 -30.141 7.148 1 77 352 ASP A C 1
ATOM 2803 O O . ASP A 1 352 ? -5.18 -29.828 7.145 1 77 352 ASP A O 1
ATOM 2807 N N . LYS A 1 353 ? -7.004 -30.766 6.188 1 86.19 353 LYS A N 1
ATOM 2808 C CA . LYS A 1 353 ? -6.34 -31 4.91 1 86.19 353 LYS A CA 1
ATOM 2809 C C . LYS A 1 353 ? -7.117 -30.375 3.758 1 86.19 353 LYS A C 1
ATOM 2811 O O . LYS A 1 353 ? -8.344 -30.266 3.814 1 86.19 353 LYS A O 1
ATOM 2816 N N . TRP A 1 354 ? -6.297 -30.016 2.721 1 95.56 354 TRP A N 1
ATOM 2817 C CA . TRP A 1 354 ? -6.918 -29.438 1.534 1 95.56 354 TRP A CA 1
ATOM 2818 C C . TRP A 1 354 ? -7.395 -30.531 0.583 1 95.56 354 TRP A C 1
ATOM 2820 O O . TRP A 1 354 ? -6.695 -31.516 0.362 1 95.56 354 TRP A O 1
ATOM 2830 N N . THR A 1 355 ? -8.586 -30.375 0.161 1 96.31 355 THR A N 1
ATOM 2831 C CA . THR A 1 355 ? -9.094 -31.125 -0.984 1 96.31 355 THR A CA 1
ATOM 2832 C C . THR A 1 355 ? -9.477 -30.188 -2.121 1 96.31 355 THR A C 1
ATOM 2834 O O . THR A 1 355 ? -10.094 -29.141 -1.888 1 96.31 355 THR A O 1
ATOM 2837 N N . VAL A 1 356 ? -9.031 -30.578 -3.334 1 98.12 356 VAL A N 1
ATOM 2838 C CA . VAL A 1 356 ? -9.391 -29.766 -4.492 1 98.12 356 VAL A CA 1
ATOM 2839 C C . VAL A 1 356 ? -10.68 -30.312 -5.113 1 98.12 356 VAL A C 1
ATOM 2841 O O . VAL A 1 356 ? -10.719 -31.438 -5.617 1 98.12 356 VAL A O 1
ATOM 2844 N N . LYS A 1 357 ? -11.719 -29.469 -5.066 1 97.94 357 LYS A N 1
ATOM 2845 C CA . LYS A 1 357 ? -13.016 -29.875 -5.602 1 97.94 357 LYS A CA 1
ATOM 2846 C C . LYS A 1 357 ? -13.109 -29.562 -7.094 1 97.94 357 LYS A C 1
ATOM 2848 O O . LYS A 1 357 ? -13.844 -30.234 -7.824 1 97.94 357 LYS A O 1
ATOM 2853 N N . GLY A 1 358 ? -12.422 -28.516 -7.512 1 98.25 358 GLY A N 1
ATOM 2854 C CA . GLY A 1 358 ? -12.422 -28.094 -8.898 1 98.25 358 GLY A CA 1
ATOM 2855 C C . GLY A 1 358 ? -11.516 -26.906 -9.164 1 98.25 358 GLY A C 1
ATOM 2856 O O . GLY A 1 358 ? -11.055 -26.25 -8.227 1 98.25 358 GLY A O 1
ATOM 2857 N N . VAL A 1 359 ? -11.203 -26.781 -10.406 1 98.75 359 VAL A N 1
ATOM 2858 C CA . VAL A 1 359 ? -10.445 -25.609 -10.844 1 98.75 359 VAL A CA 1
ATOM 2859 C C . VAL A 1 359 ? -11.141 -24.953 -12.031 1 98.75 359 VAL A C 1
ATOM 2861 O O . VAL A 1 359 ? -11.945 -25.594 -12.711 1 98.75 359 VAL A O 1
ATOM 2864 N N . LYS A 1 360 ? -10.945 -23.656 -12.203 1 98.56 360 LYS A N 1
ATOM 2865 C CA . LYS A 1 360 ? -11.445 -22.984 -13.391 1 98.56 360 LYS A CA 1
ATOM 2866 C C . LYS A 1 360 ? -10.859 -23.594 -14.664 1 98.56 360 LYS A C 1
ATOM 2868 O O . LYS A 1 360 ? -9.648 -23.797 -14.758 1 98.56 360 LYS A O 1
ATOM 2873 N N . SER A 1 361 ? -11.742 -23.922 -15.57 1 97.38 361 SER A N 1
ATOM 2874 C CA . SER A 1 361 ? -11.305 -24.438 -16.859 1 97.38 361 SER A CA 1
ATOM 2875 C C . SER A 1 361 ? -10.656 -23.344 -17.703 1 97.38 361 SER A C 1
ATOM 2877 O O . SER A 1 361 ? -11.18 -22.234 -17.797 1 97.38 361 SER A O 1
ATOM 2879 N N . LEU A 1 362 ? -9.516 -23.656 -18.234 1 97.56 362 LEU A N 1
ATOM 2880 C CA . LEU A 1 362 ? -8.805 -22.766 -19.141 1 97.56 362 LEU A CA 1
ATOM 2881 C C . LEU A 1 362 ? -8.742 -23.328 -20.547 1 97.56 362 LEU A C 1
ATOM 2883 O O . LEU A 1 362 ? -8.609 -24.547 -20.719 1 97.56 362 LEU A O 1
ATOM 2887 N N . PRO A 1 363 ? -8.828 -22.5 -21.5 1 95.31 363 PRO A N 1
ATOM 2888 C CA . PRO A 1 363 ? -8.711 -23.016 -22.875 1 95.31 363 PRO A CA 1
ATOM 2889 C C . PRO A 1 363 ? -7.289 -23.453 -23.219 1 95.31 363 PRO A C 1
ATOM 2891 O O . PRO A 1 363 ? -6.332 -23 -22.594 1 95.31 363 PRO A O 1
ATOM 2894 N N . HIS A 1 364 ? -7.227 -24.359 -24.203 1 96.69 364 HIS A N 1
ATOM 2895 C CA . HIS A 1 364 ? -5.926 -24.641 -24.797 1 96.69 364 HIS A CA 1
ATOM 2896 C C . HIS A 1 364 ? -5.387 -23.438 -25.547 1 96.69 364 HIS A C 1
ATOM 2898 O O . HIS A 1 364 ? -6.152 -22.672 -26.125 1 96.69 364 HIS A O 1
ATOM 2904 N N . ARG A 1 365 ? -4.074 -23.359 -25.547 1 97.06 365 ARG A N 1
ATOM 2905 C CA . ARG A 1 365 ? -3.424 -22.219 -26.172 1 97.06 365 ARG A CA 1
ATOM 2906 C C . ARG A 1 365 ? -3.891 -22.047 -27.625 1 97.06 365 ARG A C 1
ATOM 2908 O O . ARG A 1 365 ? -4.023 -20.922 -28.109 1 97.06 365 ARG A O 1
ATOM 2915 N N . ASP A 1 366 ? -4.168 -23.094 -28.359 1 96.19 366 ASP A N 1
ATOM 2916 C CA . ASP A 1 366 ? -4.539 -23.062 -29.766 1 96.19 366 ASP A CA 1
ATOM 2917 C C . ASP A 1 366 ? -5.934 -22.469 -29.953 1 96.19 366 ASP A C 1
ATOM 2919 O O . ASP A 1 366 ? -6.273 -22 -31.047 1 96.19 366 ASP A O 1
ATOM 2923 N N . GLU A 1 367 ? -6.711 -22.438 -28.906 1 96.38 367 GLU A N 1
ATOM 2924 C CA . GLU A 1 367 ? -8.094 -21.984 -29 1 96.38 367 GLU A CA 1
ATOM 2925 C C . GLU A 1 367 ? -8.312 -20.703 -28.203 1 96.38 367 GLU A C 1
ATOM 2927 O O . GLU A 1 367 ? -9.414 -20.141 -28.188 1 96.38 367 GLU A O 1
ATOM 2932 N N . ALA A 1 368 ? -7.281 -20.234 -27.594 1 96.06 368 ALA A N 1
ATOM 2933 C CA . ALA A 1 368 ? -7.441 -19.188 -26.594 1 96.06 368 ALA A CA 1
ATOM 2934 C C . ALA A 1 368 ? -7.574 -17.812 -27.25 1 96.06 368 ALA A C 1
ATOM 2936 O O . ALA A 1 368 ? -8.086 -16.875 -26.641 1 96.06 368 ALA A O 1
ATOM 2937 N N . GLY A 1 369 ? -7.09 -17.719 -28.578 1 94.81 369 GLY A N 1
ATOM 2938 C CA . GLY A 1 369 ? -7.203 -16.453 -29.281 1 94.81 369 GLY A CA 1
ATOM 2939 C C . GLY A 1 369 ? -6.113 -15.461 -28.906 1 94.81 369 GLY A C 1
ATOM 2940 O O . GLY A 1 369 ? -6.305 -14.242 -29.016 1 94.81 369 GLY A O 1
ATOM 2941 N N . GLY A 1 370 ? -4.945 -15.969 -28.422 1 94.31 370 GLY A N 1
ATOM 2942 C CA . GLY A 1 370 ? -3.822 -15.086 -28.141 1 94.31 370 GLY A CA 1
ATOM 2943 C C . GLY A 1 370 ? -3.102 -14.617 -29.391 1 94.31 370 GLY A C 1
ATOM 2944 O O . GLY A 1 370 ? -3.535 -14.906 -30.516 1 94.31 370 GLY A O 1
ATOM 2945 N N . PRO A 1 371 ? -2.129 -13.805 -29.188 1 96.88 371 PRO A N 1
ATOM 2946 C CA . PRO A 1 371 ? -1.537 -13.359 -27.922 1 96.88 371 PRO A CA 1
ATOM 2947 C C . PRO A 1 371 ? -2.418 -12.367 -27.172 1 96.88 371 PRO A C 1
ATOM 2949 O O . PRO A 1 371 ? -3.373 -11.828 -27.734 1 96.88 371 PRO A O 1
ATOM 2952 N N . PHE A 1 372 ? -2.152 -12.234 -25.875 1 97.56 372 PHE A N 1
ATOM 2953 C CA . PHE A 1 372 ? -2.9 -11.336 -25.016 1 97.56 372 PHE A CA 1
ATOM 2954 C C . PHE A 1 372 ? -2.057 -10.117 -24.641 1 97.56 372 PHE A C 1
ATOM 2956 O O . PHE A 1 372 ? -0.826 -10.18 -24.656 1 97.56 372 PHE A O 1
ATOM 2963 N N . PRO A 1 373 ? -2.75 -8.938 -24.406 1 97.88 373 PRO A N 1
ATOM 2964 C CA . PRO A 1 373 ? -4.176 -8.656 -24.234 1 97.88 373 PRO A CA 1
ATOM 2965 C C . PRO A 1 373 ? -4.965 -8.711 -25.531 1 97.88 373 PRO A C 1
ATOM 2967 O O . PRO A 1 373 ? -4.469 -8.281 -26.578 1 97.88 373 PRO A O 1
ATOM 2970 N N . ASN A 1 374 ? -6.113 -9.281 -25.469 1 98.19 374 ASN A N 1
ATOM 2971 C CA . ASN A 1 374 ? -7.102 -9.344 -26.531 1 98.19 374 ASN A CA 1
ATOM 2972 C C . ASN A 1 374 ? -8.523 -9.172 -26 1 98.19 374 ASN A C 1
ATOM 2974 O O . ASN A 1 374 ? -9.141 -10.141 -25.547 1 98.19 374 ASN A O 1
ATOM 2978 N N . LEU A 1 375 ? -9.055 -8.008 -26.047 1 98.12 375 LEU A N 1
ATOM 2979 C CA . LEU A 1 375 ? -10.328 -7.676 -25.438 1 98.12 375 LEU A CA 1
ATOM 2980 C C . LEU A 1 375 ? -11.484 -8.328 -26.188 1 98.12 375 LEU A C 1
ATOM 2982 O O . LEU A 1 375 ? -12.555 -8.555 -25.609 1 98.12 375 LEU A O 1
ATOM 2986 N N . ASP A 1 376 ? -11.273 -8.648 -27.453 1 97.38 376 ASP A N 1
ATOM 2987 C CA . ASP A 1 376 ? -12.289 -9.367 -28.203 1 97.38 376 ASP A CA 1
ATOM 2988 C C . ASP A 1 376 ? -12.523 -10.766 -27.625 1 97.38 376 ASP A C 1
ATOM 2990 O O . ASP A 1 376 ? -13.586 -11.352 -27.828 1 97.38 376 ASP A O 1
ATOM 2994 N N . ARG A 1 377 ? -11.508 -11.234 -26.969 1 97.12 377 ARG A N 1
ATOM 2995 C CA . ARG A 1 377 ? -11.594 -12.555 -26.344 1 97.12 377 ARG A CA 1
ATOM 2996 C C . ARG A 1 377 ? -11.805 -12.445 -24.844 1 97.12 377 ARG A C 1
ATOM 2998 O O . ARG A 1 377 ? -11.711 -13.445 -24.125 1 97.12 377 ARG A O 1
ATOM 3005 N N . GLY A 1 378 ? -11.992 -11.219 -24.359 1 97.56 378 GLY A N 1
ATOM 3006 C CA . GLY A 1 378 ? -12.234 -11 -22.953 1 97.56 378 GLY A CA 1
ATOM 3007 C C . GLY A 1 378 ? -10.984 -11.148 -22.094 1 97.56 378 GLY A C 1
ATOM 3008 O O . GLY A 1 378 ? -11.078 -11.43 -20.906 1 97.56 378 GLY A O 1
ATOM 3009 N N . GLU A 1 379 ? -9.828 -11.008 -22.734 1 98.5 379 GLU A N 1
ATOM 3010 C CA . GLU A 1 379 ? -8.578 -11.148 -21.984 1 98.5 379 GLU A CA 1
ATOM 3011 C C . GLU A 1 379 ? -7.805 -9.836 -21.953 1 98.5 379 GLU A C 1
ATOM 3013 O O . GLU A 1 379 ? -7.012 -9.555 -22.844 1 98.5 379 GLU A O 1
ATOM 3018 N N . PRO A 1 380 ? -7.883 -9.086 -20.812 1 98.56 380 PRO A N 1
ATOM 3019 C CA . PRO A 1 380 ? -7.277 -7.758 -20.703 1 98.56 380 PRO A CA 1
ATOM 3020 C C . PRO A 1 380 ? -5.824 -7.805 -20.234 1 98.56 380 PRO A C 1
ATOM 3022 O O . PRO A 1 380 ? -5.148 -6.773 -20.203 1 98.56 380 PRO A O 1
ATOM 3025 N N . SER A 1 381 ? -5.312 -8.891 -19.844 1 98.44 381 SER A N 1
ATOM 3026 C CA . SER A 1 381 ? -3.945 -9.117 -19.391 1 98.44 381 SER A CA 1
ATOM 3027 C C . SER A 1 381 ? -3.246 -10.172 -20.234 1 98.44 381 SER A C 1
ATOM 3029 O O . SER A 1 381 ? -3.902 -10.984 -20.891 1 98.44 381 SER A O 1
ATOM 3031 N N . ASP A 1 382 ? -1.916 -10.125 -20.219 1 97.69 382 ASP A N 1
ATOM 3032 C CA . ASP A 1 382 ? -1.182 -11.195 -20.891 1 97.69 382 ASP A CA 1
ATOM 3033 C C . ASP A 1 382 ? -1.214 -12.477 -20.062 1 97.69 382 ASP A C 1
ATOM 3035 O O . ASP A 1 382 ? -0.729 -13.523 -20.5 1 97.69 382 ASP A O 1
ATOM 3039 N N . HIS A 1 383 ? -1.721 -12.469 -18.875 1 98.56 383 HIS A N 1
ATOM 3040 C CA . HIS A 1 383 ? -2.031 -13.625 -18.062 1 98.56 383 HIS A CA 1
ATOM 3041 C C . HIS A 1 383 ? -3.529 -13.906 -18.047 1 98.56 383 HIS A C 1
ATOM 3043 O O . HIS A 1 383 ? -4.34 -12.992 -18.219 1 98.56 383 HIS A O 1
ATOM 3049 N N . VAL A 1 384 ? -3.922 -15.148 -17.828 1 98.69 384 VAL A N 1
ATOM 3050 C CA . VAL A 1 384 ? -5.328 -15.492 -17.641 1 98.69 384 VAL A CA 1
ATOM 3051 C C . VAL A 1 384 ? -5.598 -15.75 -16.156 1 98.69 384 VAL A C 1
ATOM 3053 O O . VAL A 1 384 ? -4.699 -16.156 -15.422 1 98.69 384 VAL A O 1
ATOM 3056 N N . LEU A 1 385 ? -6.812 -15.414 -15.758 1 98.81 385 LEU A N 1
ATOM 3057 C CA . LEU A 1 385 ? -7.254 -15.625 -14.383 1 98.81 385 LEU A CA 1
ATOM 3058 C C . LEU A 1 385 ? -7.398 -17.109 -14.086 1 98.81 385 LEU A C 1
ATOM 3060 O O . LEU A 1 385 ? -8.016 -17.844 -14.852 1 98.81 385 LEU A O 1
ATOM 3064 N N . ILE A 1 386 ? -6.758 -17.609 -12.977 1 98.94 386 ILE A N 1
ATOM 3065 C CA . ILE A 1 386 ? -6.938 -18.984 -12.539 1 98.94 386 ILE A CA 1
ATOM 3066 C C . ILE A 1 386 ? -7.699 -19.016 -11.219 1 98.94 386 ILE A C 1
ATOM 3068 O O . ILE A 1 386 ? -7.703 -18.031 -10.477 1 98.94 386 ILE A O 1
ATOM 3072 N N . ALA A 1 387 ? -8.352 -20.125 -10.977 1 98.94 387 ALA A N 1
ATOM 3073 C CA . ALA A 1 387 ? -9.141 -20.266 -9.758 1 98.94 387 ALA A CA 1
ATOM 3074 C C . ALA A 1 387 ? -9.273 -21.734 -9.352 1 98.94 387 ALA A C 1
ATOM 3076 O O . ALA A 1 387 ? -9.242 -22.625 -10.203 1 98.94 387 ALA A O 1
ATOM 3077 N N . ALA A 1 388 ? -9.359 -21.984 -8.094 1 98.88 388 ALA A N 1
ATOM 3078 C CA . ALA A 1 388 ? -9.562 -23.328 -7.539 1 98.88 388 ALA A CA 1
ATOM 3079 C C . ALA A 1 388 ? -10.648 -23.312 -6.465 1 98.88 388 ALA A C 1
ATOM 3081 O O . ALA A 1 388 ? -10.719 -22.391 -5.648 1 98.88 388 ALA A O 1
ATOM 3082 N N . ASP A 1 389 ? -11.508 -24.266 -6.531 1 98.81 389 ASP A N 1
ATOM 3083 C CA . ASP A 1 389 ? -12.453 -24.578 -5.461 1 98.81 389 ASP A CA 1
ATOM 3084 C C . ASP A 1 389 ? -11.875 -25.609 -4.496 1 98.81 389 ASP A C 1
ATOM 3086 O O . ASP A 1 389 ? -11.656 -26.75 -4.871 1 98.81 389 ASP A O 1
ATOM 3090 N N . LEU A 1 390 ? -11.664 -25.141 -3.271 1 98.5 390 LEU A N 1
ATOM 3091 C CA . LEU A 1 390 ? -11 -25.953 -2.268 1 98.5 390 LEU A CA 1
ATOM 3092 C C . LEU A 1 390 ? -11.938 -26.266 -1.107 1 98.5 390 LEU A C 1
ATOM 3094 O O . LEU A 1 390 ? -12.922 -25.562 -0.894 1 98.5 390 LEU A O 1
ATOM 3098 N N . GLU A 1 391 ? -11.617 -27.312 -0.448 1 97.19 391 GLU A N 1
ATOM 3099 C CA . GLU A 1 391 ? -12.281 -27.688 0.798 1 97.19 391 GLU A CA 1
ATOM 3100 C C . GLU A 1 391 ? -11.266 -27.984 1.896 1 97.19 391 GLU A C 1
ATOM 3102 O O . GLU A 1 391 ? -10.297 -28.719 1.672 1 97.19 391 GLU A O 1
ATOM 3107 N N . LEU A 1 392 ? -11.461 -27.344 2.961 1 94.5 392 LEU A N 1
ATOM 3108 C CA . LEU A 1 392 ? -10.656 -27.609 4.148 1 94.5 392 LEU A CA 1
ATOM 3109 C C . LEU A 1 392 ? -11.383 -28.547 5.105 1 94.5 392 LEU A C 1
ATOM 3111 O O . LEU A 1 392 ? -12.414 -28.172 5.676 1 94.5 392 LEU A O 1
ATOM 3115 N N . ASN A 1 393 ? -10.867 -29.797 5.324 1 89.12 393 ASN A N 1
ATOM 3116 C CA . ASN A 1 393 ? -11.531 -30.844 6.09 1 89.12 393 ASN A CA 1
ATOM 3117 C C . ASN A 1 393 ? -10.867 -31.047 7.449 1 89.12 393 ASN A C 1
ATOM 3119 O O . ASN A 1 393 ? -9.648 -30.891 7.586 1 89.12 393 ASN A O 1
ATOM 3123 N N . MET B 1 1 ? -53 29.172 -6.379 1 29.27 1 MET B N 1
ATOM 3124 C CA . MET B 1 1 ? -52.156 28.516 -5.395 1 29.27 1 MET B CA 1
ATOM 3125 C C . MET B 1 1 ? -50.844 28.078 -6.016 1 29.27 1 MET B C 1
ATOM 3127 O O . MET B 1 1 ? -50.812 27.25 -6.93 1 29.27 1 MET B O 1
ATOM 3131 N N . THR B 1 2 ? -49.906 29 -6.133 1 33.66 2 THR B N 1
ATOM 3132 C CA . THR B 1 2 ? -48.625 28.844 -6.777 1 33.66 2 THR B CA 1
ATOM 3133 C C . THR B 1 2 ? -47.812 27.734 -6.121 1 33.66 2 THR B C 1
ATOM 3135 O O . THR B 1 2 ? -47.75 27.625 -4.891 1 33.66 2 THR B O 1
ATOM 3138 N N . PRO B 1 3 ? -47.656 26.531 -6.82 1 35.94 3 PRO B N 1
ATOM 3139 C CA . PRO B 1 3 ? -46.875 25.453 -6.203 1 35.94 3 PRO B CA 1
ATOM 3140 C C . PRO B 1 3 ? -45.562 25.922 -5.582 1 35.94 3 PRO B C 1
ATOM 3142 O O . PRO B 1 3 ? -44.875 26.766 -6.164 1 35.94 3 PRO B O 1
ATOM 3145 N N . SER B 1 4 ? -45.562 26.188 -4.234 1 34.22 4 SER B N 1
ATOM 3146 C CA . SER B 1 4 ? -44.344 26.469 -3.49 1 34.22 4 SER B CA 1
ATOM 3147 C C . SER B 1 4 ? -43.219 25.562 -3.932 1 34.22 4 SER B C 1
ATOM 3149 O O . SER B 1 4 ? -43.375 24.344 -3.996 1 34.22 4 SER B O 1
ATOM 3151 N N . THR B 1 5 ? -42.438 26.031 -4.82 1 35.44 5 THR B N 1
ATOM 3152 C CA . THR B 1 5 ? -41.188 25.344 -5.133 1 35.44 5 THR B CA 1
ATOM 3153 C C . THR B 1 5 ? -40.562 24.75 -3.875 1 35.44 5 THR B C 1
ATOM 3155 O O . THR B 1 5 ? -40.219 25.484 -2.941 1 35.44 5 THR B O 1
ATOM 3158 N N . ALA B 1 6 ? -41.062 23.562 -3.4 1 33.72 6 ALA B N 1
ATOM 3159 C CA . ALA B 1 6 ? -40.438 22.797 -2.326 1 33.72 6 ALA B CA 1
ATOM 3160 C C . AL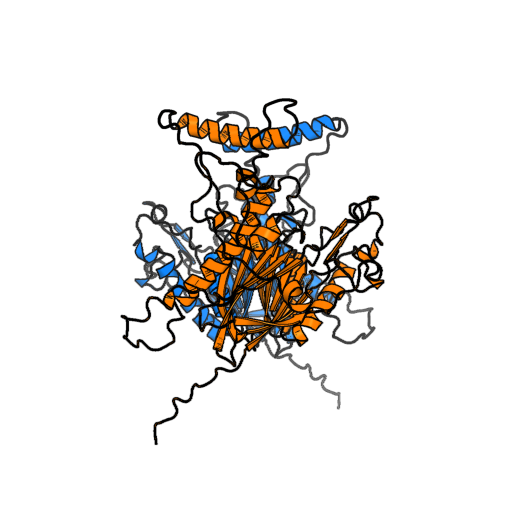A B 1 6 ? -38.938 22.922 -2.371 1 33.72 6 ALA B C 1
ATOM 3162 O O . ALA B 1 6 ? -38.281 22.453 -3.307 1 33.72 6 ALA B O 1
ATOM 3163 N N . SER B 1 7 ? -38.344 24.109 -2.129 1 39.31 7 SER B N 1
ATOM 3164 C CA . SER B 1 7 ? -36.906 24.156 -1.885 1 39.31 7 SER B CA 1
ATOM 3165 C C . SER B 1 7 ? -36.469 22.922 -1.107 1 39.31 7 SER B C 1
ATOM 3167 O O . SER B 1 7 ? -36.812 22.75 0.062 1 39.31 7 SER B O 1
ATOM 3169 N N . THR B 1 8 ? -36.531 21.766 -1.451 1 42.34 8 THR B N 1
ATOM 3170 C CA . THR B 1 8 ? -36.156 20.531 -0.779 1 42.34 8 THR B CA 1
ATOM 3171 C C . THR B 1 8 ? -34.812 20.688 -0.077 1 42.34 8 THR B C 1
ATOM 3173 O O . THR B 1 8 ? -33.781 20.781 -0.731 1 42.34 8 THR B O 1
ATOM 3176 N N . THR B 1 9 ? -34.594 21.484 0.945 1 49.59 9 THR B N 1
ATOM 3177 C CA . THR B 1 9 ? -33.469 21.703 1.834 1 49.59 9 THR B CA 1
ATOM 3178 C C . THR B 1 9 ? -32.719 20.406 2.07 1 49.59 9 THR B C 1
ATOM 3180 O O . THR B 1 9 ? -33.25 19.453 2.629 1 49.59 9 THR B O 1
ATOM 3183 N N . GLN B 1 10 ? -31.797 19.984 1.284 1 66.25 10 GLN B N 1
ATOM 3184 C CA . GLN B 1 10 ? -31.016 18.766 1.365 1 66.25 10 GLN B CA 1
ATOM 3185 C C . GLN B 1 10 ? -30.359 18.625 2.736 1 66.25 10 GLN B C 1
ATOM 3187 O O . GLN B 1 10 ? -29.906 19.609 3.318 1 66.25 10 GLN B O 1
ATOM 3192 N N . ARG B 1 11 ? -30.609 17.578 3.648 1 85.31 11 ARG B N 1
ATOM 3193 C CA . ARG B 1 11 ? -30.109 17.203 4.965 1 85.31 11 ARG B CA 1
ATOM 3194 C C . ARG B 1 11 ? -28.594 17.281 5.031 1 85.31 11 ARG B C 1
ATOM 3196 O O . ARG B 1 11 ? -27.906 16.875 4.098 1 85.31 11 ARG B O 1
ATOM 3203 N N . PRO B 1 12 ? -28.156 18.078 6.066 1 93.12 12 PRO B N 1
ATOM 3204 C CA . PRO B 1 12 ? -26.703 18.156 6.246 1 93.12 12 PRO B CA 1
ATOM 3205 C C . PRO B 1 12 ? -26.062 16.781 6.473 1 93.12 12 PRO B C 1
ATOM 3207 O O . PRO B 1 12 ? -26.719 15.867 6.945 1 93.12 12 PRO B O 1
ATOM 3210 N N . CYS B 1 13 ? -24.844 16.719 6.047 1 95.69 13 CYS B N 1
ATOM 3211 C CA . CYS B 1 13 ? -24.062 15.508 6.223 1 95.69 13 CYS B CA 1
ATOM 3212 C C . CYS B 1 13 ? -23.016 15.688 7.32 1 95.69 13 CYS B C 1
ATOM 3214 O O . CYS B 1 13 ? -22.109 16.516 7.188 1 95.69 13 CYS B O 1
ATOM 3216 N N . ASP B 1 14 ? -23.188 14.922 8.43 1 97.75 14 ASP B N 1
ATOM 3217 C CA . ASP B 1 14 ? -22.203 14.953 9.5 1 97.75 14 ASP B CA 1
ATOM 3218 C C . ASP B 1 14 ? -21 14.086 9.164 1 97.75 14 ASP B C 1
ATOM 3220 O O . ASP B 1 14 ? -21.141 12.922 8.789 1 97.75 14 ASP B O 1
ATOM 3224 N N . VAL B 1 15 ? -19.844 14.703 9.266 1 98.56 15 VAL B N 1
ATOM 3225 C CA . VAL B 1 15 ? -18.594 14 8.969 1 98.56 15 VAL B CA 1
ATOM 3226 C C . VAL B 1 15 ? -17.609 14.18 10.117 1 98.56 15 VAL B C 1
ATOM 3228 O O . VAL B 1 15 ? -17.281 15.312 10.484 1 98.56 15 VAL B O 1
ATOM 3231 N N . ARG B 1 16 ? -17.156 13.141 10.742 1 98.81 16 ARG B N 1
ATOM 3232 C CA . ARG B 1 16 ? -16.031 13.219 11.672 1 98.81 16 ARG B CA 1
ATOM 3233 C C . ARG B 1 16 ? -14.742 12.781 11 1 98.81 16 ARG B C 1
ATOM 3235 O O . ARG B 1 16 ? -14.68 11.711 10.391 1 98.81 16 ARG B O 1
ATOM 3242 N N . VAL B 1 17 ? -13.734 13.578 11.102 1 98.94 17 VAL B N 1
ATOM 3243 C CA . VAL B 1 17 ? -12.438 13.305 10.492 1 98.94 17 VAL B CA 1
ATOM 3244 C C . VAL B 1 17 ? -11.352 13.258 11.57 1 98.94 17 VAL B C 1
ATOM 3246 O O . VAL B 1 17 ? -11.32 14.109 12.461 1 98.94 17 VAL B O 1
ATOM 3249 N N . VAL B 1 18 ? -10.477 12.258 11.43 1 98.88 18 VAL B N 1
ATOM 3250 C CA . VAL B 1 18 ? -9.359 12.047 12.344 1 98.88 18 VAL B CA 1
ATOM 3251 C C . VAL B 1 18 ? -8.047 12.078 11.57 1 98.88 18 VAL B C 1
ATOM 3253 O O . VAL B 1 18 ? -7.965 11.555 10.453 1 98.88 18 VAL B O 1
ATOM 3256 N N . SER B 1 19 ? -7.086 12.742 12.109 1 98.94 19 SER B N 1
ATOM 3257 C CA . SER B 1 19 ? -5.707 12.617 11.648 1 98.94 19 SER B CA 1
ATOM 3258 C C . SER B 1 19 ? -4.777 12.219 12.789 1 98.94 19 SER B C 1
ATOM 3260 O O . SER B 1 19 ? -4.812 12.82 13.867 1 98.94 19 SER B O 1
ATOM 3262 N N . TYR B 1 20 ? -3.926 11.195 12.555 1 98.94 20 TYR B N 1
ATOM 3263 C CA . TYR B 1 20 ? -3.064 10.672 13.617 1 98.94 20 TYR B CA 1
ATOM 3264 C C . TYR B 1 20 ? -1.786 10.078 13.031 1 98.94 20 TYR B C 1
ATOM 3266 O O . TYR B 1 20 ? -1.827 9.07 12.336 1 98.94 20 TYR B O 1
ATOM 3274 N N . ASN B 1 21 ? -0.689 10.758 13.234 1 98.81 21 ASN B N 1
ATOM 3275 C CA . ASN B 1 21 ? 0.612 10.141 13.016 1 98.81 21 ASN B CA 1
ATOM 3276 C C . ASN B 1 21 ? 0.945 9.125 14.109 1 98.81 21 ASN B C 1
ATOM 3278 O O . ASN B 1 21 ? 1.158 9.5 15.266 1 98.81 21 ASN B O 1
ATOM 3282 N N . VAL B 1 22 ? 1.1 7.871 13.727 1 98.75 22 VAL B N 1
ATOM 3283 C CA . VAL B 1 22 ? 1.144 6.809 14.719 1 98.75 22 VAL B CA 1
ATOM 3284 C C . VAL B 1 22 ? 2.594 6.516 15.102 1 98.75 22 VAL B C 1
ATOM 3286 O O . VAL B 1 22 ? 2.859 5.645 15.93 1 98.75 22 VAL B O 1
ATOM 3289 N N . LEU B 1 23 ? 3.545 7.27 14.586 1 97.31 23 LEU B N 1
ATOM 3290 C CA . LEU B 1 23 ? 4.961 6.988 14.789 1 97.31 23 LEU B CA 1
ATOM 3291 C C . LEU B 1 23 ? 5.293 5.551 14.414 1 97.31 23 LEU B C 1
ATOM 3293 O O . LEU B 1 23 ? 4.906 4.613 15.109 1 97.31 23 LEU B O 1
ATOM 3297 N N . SER B 1 24 ? 6.043 5.391 13.398 1 93.62 24 SER B N 1
ATOM 3298 C CA . SER B 1 24 ? 6.348 4.07 12.844 1 93.62 24 SER B CA 1
ATOM 3299 C C . SER B 1 24 ? 6.902 3.141 13.922 1 93.62 24 SER B C 1
ATOM 3301 O O . SER B 1 24 ? 7.633 3.578 14.812 1 93.62 24 SER B O 1
ATOM 3303 N N . SER B 1 25 ? 6.715 1.838 13.781 1 89.25 25 SER B N 1
ATOM 3304 C CA . SER B 1 25 ? 7.191 0.81 14.703 1 89.25 25 SER B CA 1
ATOM 3305 C C . SER B 1 25 ? 8.711 0.795 14.773 1 89.25 25 SER B C 1
ATOM 3307 O O . SER B 1 25 ? 9.289 0.311 15.75 1 89.25 25 SER B O 1
ATOM 3309 N N . HIS B 1 26 ? 9.336 1.372 13.773 1 89.75 26 HIS B N 1
ATOM 3310 C CA . HIS B 1 26 ? 10.789 1.256 13.688 1 89.75 26 HIS B CA 1
ATOM 3311 C C . HIS B 1 26 ? 11.469 2.596 13.953 1 89.75 26 HIS B C 1
ATOM 3313 O O . HIS B 1 26 ? 12.695 2.699 13.891 1 89.75 26 HIS B O 1
ATOM 3319 N N . LEU B 1 27 ? 10.664 3.604 14.258 1 90.62 27 LEU B N 1
ATOM 3320 C CA . LEU B 1 27 ? 11.258 4.926 14.414 1 90.62 27 LEU B CA 1
ATOM 3321 C C . LEU B 1 27 ? 11.211 5.375 15.867 1 90.62 27 LEU B C 1
ATOM 3323 O O . LEU B 1 27 ? 11.453 6.551 16.172 1 90.62 27 LEU B O 1
ATOM 3327 N N . ALA B 1 28 ? 10.883 4.418 16.766 1 92.25 28 ALA B N 1
ATOM 3328 C CA . ALA B 1 28 ? 10.867 4.723 18.203 1 92.25 28 ALA B CA 1
ATOM 3329 C C . ALA B 1 28 ? 12 4.008 18.922 1 92.25 28 ALA B C 1
ATOM 3331 O O . ALA B 1 28 ? 11.789 3.396 19.969 1 92.25 28 ALA B O 1
ATOM 3332 N N . SER B 1 29 ? 13.148 4.176 18.453 1 89.56 29 SER B N 1
ATOM 3333 C CA . SER B 1 29 ? 14.273 3.461 19.047 1 89.56 29 SER B CA 1
ATOM 3334 C C . SER B 1 29 ? 14.75 4.141 20.328 1 89.56 29 SER B C 1
ATOM 3336 O O . SER B 1 29 ? 14.773 5.367 20.406 1 89.56 29 SER B O 1
ATOM 3338 N N . PRO B 1 30 ? 15.281 3.369 21.234 1 90.88 30 PRO B N 1
ATOM 3339 C CA . PRO B 1 30 ? 15.812 3.945 22.469 1 90.88 30 PRO B CA 1
ATOM 3340 C C . PRO B 1 30 ? 17.062 4.781 22.234 1 90.88 30 PRO B C 1
ATOM 3342 O O . PRO B 1 30 ? 17.391 5.656 23.047 1 90.88 30 PRO B O 1
ATOM 3345 N N . SER B 1 31 ? 17.719 4.496 21.172 1 88.25 31 SER B N 1
ATOM 3346 C CA . SER B 1 31 ? 18.891 5.305 20.844 1 88.25 31 SER B CA 1
ATOM 3347 C C . SER B 1 31 ? 18.5 6.707 20.406 1 88.25 31 SER B C 1
ATOM 3349 O O . SER B 1 31 ? 19.188 7.684 20.703 1 88.25 31 SER B O 1
ATOM 3351 N N . HIS B 1 32 ? 17.391 6.777 19.703 1 88.5 32 HIS B N 1
ATOM 3352 C CA . HIS B 1 32 ? 16.875 8.055 19.234 1 88.5 32 HIS B CA 1
ATOM 3353 C C . HIS B 1 32 ? 16.156 8.797 20.344 1 88.5 32 HIS B C 1
ATOM 3355 O O . HIS B 1 32 ? 16.375 10 20.547 1 88.5 32 HIS B O 1
ATOM 3361 N N . PHE B 1 33 ? 15.258 8.086 21.062 1 91.69 33 PHE B N 1
ATOM 3362 C CA . PHE B 1 33 ? 14.531 8.617 22.219 1 91.69 33 PHE B CA 1
ATOM 3363 C C . PHE B 1 33 ? 15.18 8.156 23.516 1 91.69 33 PHE B C 1
ATOM 3365 O O . PHE B 1 33 ? 14.531 7.496 24.328 1 91.69 33 PHE B O 1
ATOM 3372 N N . SER B 1 34 ? 16.359 8.633 23.781 1 90.62 34 SER B N 1
ATOM 3373 C CA . SER B 1 34 ? 17.234 8.031 24.797 1 90.62 34 SER B CA 1
ATOM 3374 C C . SER B 1 34 ? 16.781 8.398 26.203 1 90.62 34 SER B C 1
ATOM 3376 O O . SER B 1 34 ? 17.156 7.738 27.172 1 90.62 34 SER B O 1
ATOM 3378 N N . THR B 1 35 ? 16 9.43 26.344 1 93.31 35 THR B N 1
ATOM 3379 C CA . THR B 1 35 ? 15.602 9.883 27.672 1 93.31 35 THR B CA 1
ATOM 3380 C C . THR B 1 35 ? 14.25 9.297 28.062 1 93.31 35 THR B C 1
ATOM 3382 O O . THR B 1 35 ? 13.781 9.484 29.188 1 93.31 35 THR B O 1
ATOM 3385 N N . LEU B 1 36 ? 13.625 8.641 27.156 1 95.81 36 LEU B N 1
ATOM 3386 C CA . LEU B 1 36 ? 12.289 8.133 27.406 1 95.81 36 LEU B CA 1
ATOM 3387 C C . LEU B 1 36 ? 12.344 6.695 27.922 1 95.81 36 LEU B C 1
ATOM 3389 O O . LEU B 1 36 ? 13.352 6.008 27.75 1 95.81 36 LEU B O 1
ATOM 3393 N N . ASN B 1 37 ? 11.258 6.285 28.625 1 95.94 37 ASN B N 1
ATOM 3394 C CA . ASN B 1 37 ? 11.102 4.91 29.078 1 95.94 37 ASN B CA 1
ATOM 3395 C C . ASN B 1 37 ? 11.102 3.932 27.906 1 95.94 37 ASN B C 1
ATOM 3397 O O . ASN B 1 37 ? 10.227 3.992 27.047 1 95.94 37 ASN B O 1
ATOM 3401 N N . PRO B 1 38 ? 12.055 3.055 27.891 1 96.31 38 PRO B N 1
ATOM 3402 C CA . PRO B 1 38 ? 12.141 2.115 26.766 1 96.31 38 PRO B CA 1
ATOM 3403 C C . PRO B 1 38 ? 10.875 1.281 26.594 1 96.31 38 PRO B C 1
ATOM 3405 O O . PRO B 1 38 ? 10.539 0.89 25.469 1 96.31 38 PRO B O 1
ATOM 3408 N N . ASP B 1 39 ? 10.188 1.021 27.609 1 97.19 39 ASP B N 1
ATOM 3409 C CA . ASP B 1 39 ? 8.945 0.264 27.516 1 97.19 39 ASP B CA 1
ATOM 3410 C C . ASP B 1 39 ? 7.887 1.042 26.734 1 97.19 39 ASP B C 1
ATOM 3412 O O . ASP B 1 39 ? 7.039 0.447 26.062 1 97.19 39 ASP B O 1
ATOM 3416 N N . HIS B 1 40 ? 7.918 2.348 26.844 1 97.69 40 HIS B N 1
ATOM 3417 C CA . HIS B 1 40 ? 6.973 3.197 26.141 1 97.69 40 HIS B CA 1
ATOM 3418 C C . HIS B 1 40 ? 7.336 3.303 24.656 1 97.69 40 HIS B C 1
ATOM 3420 O O . HIS B 1 40 ? 6.516 3.738 23.844 1 97.69 40 HIS B O 1
ATOM 3426 N N . LEU B 1 41 ? 8.57 2.869 24.344 1 97.19 41 LEU B N 1
ATOM 3427 C CA . LEU B 1 41 ? 9.055 2.975 22.969 1 97.19 41 LEU B CA 1
ATOM 3428 C C . LEU B 1 41 ? 8.844 1.668 22.219 1 97.19 41 LEU B C 1
ATOM 3430 O O . LEU B 1 41 ? 8.773 1.663 20.984 1 97.19 41 LEU B O 1
ATOM 3434 N N . ALA B 1 42 ? 8.703 0.587 22.938 1 96.81 42 ALA B N 1
ATOM 3435 C CA . ALA B 1 42 ? 8.578 -0.736 22.328 1 96.81 42 ALA B CA 1
ATOM 3436 C C . ALA B 1 42 ? 7.297 -0.85 21.516 1 96.81 42 ALA B C 1
ATOM 3438 O O . ALA B 1 42 ? 6.203 -0.612 22.016 1 96.81 42 ALA B O 1
ATOM 3439 N N . ALA B 1 43 ? 7.449 -1.27 20.281 1 96.56 43 ALA B N 1
ATOM 3440 C CA . ALA B 1 43 ? 6.316 -1.375 19.359 1 96.56 43 ALA B CA 1
ATOM 3441 C C . ALA B 1 43 ? 5.219 -2.262 19.938 1 96.56 43 ALA B C 1
ATOM 3443 O O . ALA B 1 43 ? 4.031 -1.953 19.812 1 96.56 43 ALA B O 1
ATOM 3444 N N . LYS B 1 44 ? 5.57 -3.354 20.562 1 96 44 LYS B N 1
ATOM 3445 C CA . LYS B 1 44 ? 4.617 -4.312 21.109 1 96 44 LYS B CA 1
ATOM 3446 C C . LYS B 1 44 ? 3.754 -3.676 22.188 1 96 44 LYS B C 1
ATOM 3448 O O . LYS B 1 44 ? 2.596 -4.059 22.375 1 96 44 LYS B O 1
ATOM 3453 N N . ASN B 1 45 ? 4.309 -2.693 22.906 1 97.88 45 ASN B N 1
ATOM 3454 C CA . ASN B 1 45 ? 3.568 -2.016 23.969 1 97.88 45 ASN B CA 1
ATOM 3455 C C . ASN B 1 45 ? 2.76 -0.84 23.422 1 97.88 45 ASN B C 1
ATOM 3457 O O . ASN B 1 45 ? 1.705 -0.504 23.969 1 97.88 45 ASN B O 1
ATOM 3461 N N . ARG B 1 46 ? 3.26 -0.209 22.344 1 98.44 46 ARG B N 1
ATOM 3462 C CA . ARG B 1 46 ? 2.613 0.965 21.766 1 98.44 46 ARG B CA 1
ATOM 3463 C C . ARG B 1 46 ? 1.4 0.568 20.938 1 98.44 46 ARG B C 1
ATOM 3465 O O . ARG B 1 46 ? 0.362 1.229 20.984 1 98.44 46 ARG B O 1
ATOM 3472 N N . LEU B 1 47 ? 1.479 -0.523 20.25 1 98.44 47 LEU B N 1
ATOM 3473 C CA . LEU B 1 47 ? 0.484 -0.898 19.266 1 98.44 47 LEU B CA 1
ATOM 3474 C C . LEU B 1 47 ? -0.895 -1.051 19.891 1 98.44 47 LEU B C 1
ATOM 3476 O O . LEU B 1 47 ? -1.878 -0.502 19.391 1 98.44 47 LEU B O 1
ATOM 3480 N N . PRO B 1 48 ? -1.043 -1.766 21.031 1 98.38 48 PRO B N 1
ATOM 3481 C CA . PRO B 1 48 ? -2.379 -1.896 21.625 1 98.38 48 PRO B CA 1
ATOM 3482 C C . PRO B 1 48 ? -3.008 -0.548 21.969 1 98.38 48 PRO B C 1
ATOM 3484 O O . PRO B 1 48 ? -4.223 -0.376 21.828 1 98.38 48 PRO B O 1
ATOM 3487 N N . VAL B 1 49 ? -2.193 0.4 22.391 1 98.62 49 VAL B N 1
ATOM 3488 C CA . VAL B 1 49 ? -2.699 1.72 22.75 1 98.62 49 VAL B CA 1
ATOM 3489 C C . VAL B 1 49 ? -3.139 2.467 21.5 1 98.62 49 VAL B C 1
ATOM 3491 O O . VAL B 1 49 ? -4.18 3.131 21.5 1 98.62 49 VAL B O 1
ATOM 3494 N N . VAL B 1 50 ? -2.385 2.342 20.422 1 98.75 50 VAL B N 1
ATOM 3495 C CA . VAL B 1 50 ? -2.742 2.943 19.141 1 98.75 50 VAL B CA 1
ATOM 3496 C C . VAL B 1 50 ? -4.074 2.373 18.656 1 98.75 50 VAL B C 1
ATOM 3498 O O . VAL B 1 50 ? -4.969 3.121 18.25 1 98.75 50 VAL B O 1
ATOM 3501 N N . LEU B 1 51 ? -4.211 1.069 18.734 1 98.75 51 LEU B N 1
ATOM 3502 C CA . LEU B 1 51 ? -5.422 0.394 18.266 1 98.75 51 LEU B CA 1
ATOM 3503 C C . LEU B 1 51 ? -6.633 0.831 19.078 1 98.75 51 LEU B C 1
ATOM 3505 O O . LEU B 1 51 ? -7.723 1.008 18.531 1 98.75 51 LEU B O 1
ATOM 3509 N N . ASP B 1 52 ? -6.422 1.014 20.344 1 98.62 52 ASP B N 1
ATOM 3510 C CA . ASP B 1 52 ? -7.512 1.474 21.203 1 98.62 52 ASP B CA 1
ATOM 3511 C C . ASP B 1 52 ? -7.965 2.877 20.797 1 98.62 52 ASP B C 1
ATOM 3513 O O . ASP B 1 52 ? -9.164 3.154 20.75 1 98.62 52 ASP B O 1
ATOM 3517 N N . LYS B 1 53 ? -7.031 3.752 20.594 1 98.56 53 LYS B N 1
ATOM 3518 C CA . LYS B 1 53 ? -7.359 5.113 20.188 1 98.56 53 LYS B CA 1
ATOM 3519 C C . LYS B 1 53 ? -8.117 5.121 18.859 1 98.56 53 LYS B C 1
ATOM 3521 O O . LYS B 1 53 ? -9.086 5.871 18.703 1 98.56 53 LYS B O 1
ATOM 3526 N N . ILE B 1 54 ? -7.707 4.297 17.953 1 98.75 54 ILE B N 1
ATOM 3527 C CA . ILE B 1 54 ? -8.367 4.168 16.656 1 98.75 54 ILE B CA 1
ATOM 3528 C C . ILE B 1 54 ? -9.773 3.607 16.859 1 98.75 54 ILE B C 1
ATOM 3530 O O . ILE B 1 54 ? -10.734 4.094 16.25 1 98.75 54 ILE B O 1
ATOM 3534 N N . GLN B 1 55 ? -9.883 2.629 17.719 1 98.62 55 GLN B N 1
ATOM 3535 C CA . GLN B 1 55 ? -11.172 1.998 17.984 1 98.62 55 GLN B CA 1
ATOM 3536 C C . GLN B 1 55 ? -12.188 3.016 18.484 1 98.62 55 GLN B C 1
ATOM 3538 O O . GLN B 1 55 ? -13.359 2.973 18.125 1 98.62 55 GLN B O 1
ATOM 3543 N N . GLU B 1 56 ? -11.727 3.842 19.344 1 98.31 56 GLU B N 1
ATOM 3544 C CA . GLU B 1 56 ? -12.602 4.887 19.875 1 98.31 56 GLU B CA 1
ATOM 3545 C C . GLU B 1 56 ? -13.164 5.754 18.75 1 98.31 56 GLU B C 1
ATOM 3547 O O . GLU B 1 56 ? -14.352 6.07 18.734 1 98.31 56 GLU B O 1
ATOM 3552 N N . GLU B 1 57 ? -12.344 6.105 17.828 1 98.56 57 GLU B N 1
ATOM 3553 C CA . GLU B 1 57 ? -12.773 6.949 16.719 1 98.56 57 GLU B CA 1
ATOM 3554 C C . GLU B 1 57 ? -13.664 6.176 15.75 1 98.56 57 GLU B C 1
ATOM 3556 O O . GLU B 1 57 ? -14.578 6.742 15.148 1 98.56 57 GLU B O 1
ATOM 3561 N N . MET B 1 58 ? -13.391 4.887 15.617 1 98.5 58 MET B N 1
ATOM 3562 C CA . MET B 1 58 ? -14.242 4.035 14.797 1 98.5 58 MET B CA 1
ATOM 3563 C C . MET B 1 58 ? -15.664 4 15.344 1 98.5 58 MET B C 1
ATOM 3565 O O . MET B 1 58 ? -16.641 3.979 14.578 1 98.5 58 MET B O 1
ATOM 3569 N N . SER B 1 59 ? -15.805 4.012 16.656 1 97.81 59 SER B N 1
ATOM 3570 C CA . SER B 1 59 ? -17.125 4.008 17.281 1 97.81 59 SER B CA 1
ATOM 3571 C C . SER B 1 59 ? -17.906 5.273 16.953 1 97.81 59 SER B C 1
ATOM 3573 O O . SER B 1 59 ? -19.141 5.281 17 1 97.81 59 SER B O 1
ATOM 3575 N N . ASN B 1 60 ? -17.172 6.27 16.578 1 97.62 60 ASN B N 1
ATOM 3576 C CA . ASN B 1 60 ? -17.781 7.527 16.172 1 97.62 60 ASN B CA 1
ATOM 3577 C C . ASN B 1 60 ? -17.938 7.613 14.656 1 97.62 60 ASN B C 1
ATOM 3579 O O . ASN B 1 60 ? -18.219 8.68 14.109 1 97.62 60 ASN B O 1
ATOM 3583 N N . ARG B 1 61 ? -17.672 6.488 13.945 1 98.25 61 ARG B N 1
ATOM 3584 C CA . ARG B 1 61 ? -17.781 6.363 12.492 1 98.25 61 ARG B CA 1
ATOM 3585 C C . ARG B 1 61 ? -16.938 7.418 11.789 1 98.25 61 ARG B C 1
ATOM 3587 O O . ARG B 1 61 ? -17.391 8.023 10.812 1 98.25 61 ARG B O 1
ATOM 3594 N N . ALA B 1 62 ? -15.766 7.699 12.328 1 98.88 62 ALA B N 1
ATOM 3595 C CA . ALA B 1 62 ? -14.859 8.703 11.781 1 98.88 62 ALA B CA 1
ATOM 3596 C C . ALA B 1 62 ? -14.195 8.211 10.5 1 98.88 62 ALA B C 1
ATOM 3598 O O . ALA B 1 62 ? -13.992 7.008 10.328 1 98.88 62 ALA B O 1
ATOM 3599 N N . VAL B 1 63 ? -13.953 9.141 9.547 1 98.94 63 VAL B N 1
ATOM 3600 C CA . VAL B 1 63 ? -12.93 8.914 8.539 1 98.94 63 VAL B CA 1
ATOM 3601 C C . VAL B 1 63 ? -11.547 9.086 9.156 1 98.94 63 VAL B C 1
ATOM 3603 O O . VAL B 1 63 ? -11.227 10.148 9.703 1 98.94 63 VAL B O 1
ATOM 3606 N N . ILE B 1 64 ? -10.695 8.055 9.055 1 98.94 64 ILE B N 1
ATOM 3607 C CA . ILE B 1 64 ? -9.469 8.039 9.836 1 98.94 64 ILE B CA 1
ATOM 3608 C C . ILE B 1 64 ? -8.258 8.133 8.906 1 98.94 64 ILE B C 1
ATOM 3610 O O . ILE B 1 64 ? -8.031 7.238 8.086 1 98.94 64 ILE B O 1
ATOM 3614 N N . CYS B 1 65 ? -7.52 9.219 9.008 1 98.94 65 CYS B N 1
ATOM 3615 C CA . CYS B 1 65 ? -6.277 9.43 8.273 1 98.94 65 CYS B CA 1
ATOM 3616 C C . CYS B 1 65 ? -5.066 9.117 9.148 1 98.94 65 CYS B C 1
ATOM 3618 O O . CYS B 1 65 ? -4.855 9.773 10.172 1 98.94 65 CYS B O 1
ATOM 3620 N N . LEU B 1 66 ? -4.211 8.148 8.734 1 98.94 66 LEU B N 1
ATOM 3621 C CA . LEU B 1 66 ? -3.053 7.727 9.516 1 98.94 66 LEU B CA 1
ATOM 3622 C C . LEU B 1 66 ? -1.756 8.016 8.758 1 98.94 66 LEU B C 1
ATOM 3624 O O . LEU B 1 66 ? -1.685 7.824 7.547 1 98.94 66 LEU B O 1
ATOM 3628 N N . GLN B 1 67 ? -0.736 8.523 9.461 1 98.62 67 GLN B N 1
ATOM 3629 C CA . GLN B 1 67 ? 0.605 8.727 8.922 1 98.62 67 GLN B CA 1
ATOM 3630 C C . GLN B 1 67 ? 1.63 7.867 9.656 1 98.62 67 GLN B C 1
ATOM 3632 O O . GLN B 1 67 ? 1.383 7.426 10.781 1 98.62 67 GLN B O 1
ATOM 3637 N N . GLU B 1 68 ? 2.748 7.602 8.984 1 97.56 68 GLU B N 1
ATOM 3638 C CA . GLU B 1 68 ? 3.844 6.758 9.445 1 97.56 68 GLU B CA 1
ATOM 3639 C C . GLU B 1 68 ? 3.357 5.348 9.766 1 97.56 68 GLU B C 1
ATOM 3641 O O . GLU B 1 68 ? 3.74 4.773 10.789 1 97.56 68 GLU B O 1
ATOM 3646 N N . VAL B 1 69 ? 2.512 4.895 8.922 1 98.19 69 VAL B N 1
ATOM 3647 C CA . VAL B 1 69 ? 2.047 3.514 9.016 1 98.19 69 VAL B CA 1
ATOM 3648 C C . VAL B 1 69 ? 3.1 2.574 8.43 1 98.19 69 VAL B C 1
ATOM 3650 O O . VAL B 1 69 ? 3.316 2.553 7.219 1 98.19 69 VAL B O 1
ATOM 3653 N N . SER B 1 70 ? 3.691 1.79 9.328 1 96.25 70 SER B N 1
ATOM 3654 C CA . SER B 1 70 ? 4.699 0.836 8.867 1 96.25 70 SER B CA 1
ATOM 3655 C C . SER B 1 70 ? 4.051 -0.414 8.289 1 96.25 70 SER B C 1
ATOM 3657 O O . SER B 1 70 ? 2.861 -0.659 8.492 1 96.25 70 SER B O 1
ATOM 3659 N N . TYR B 1 71 ? 4.828 -1.227 7.539 1 94.69 71 TYR B N 1
ATOM 3660 C CA . TYR B 1 71 ? 4.367 -2.518 7.047 1 94.69 71 TYR B CA 1
ATOM 3661 C C . TYR B 1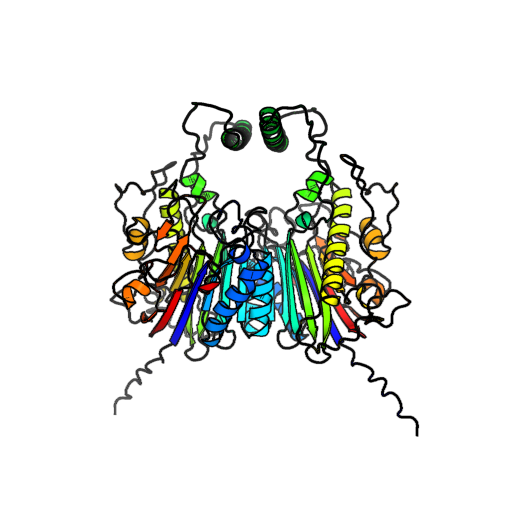 71 ? 3.768 -3.35 8.172 1 94.69 71 TYR B C 1
ATOM 3663 O O . TYR B 1 71 ? 2.652 -3.863 8.055 1 94.69 71 TYR B O 1
ATOM 3671 N N . THR B 1 72 ? 4.477 -3.396 9.234 1 93.31 72 THR B N 1
ATOM 3672 C CA . THR B 1 72 ? 4.074 -4.223 10.367 1 93.31 72 THR B CA 1
ATOM 3673 C C . THR B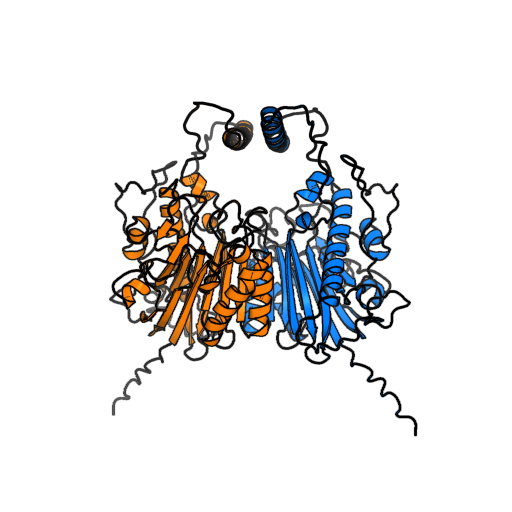 1 72 ? 2.744 -3.738 10.945 1 93.31 72 THR B C 1
ATOM 3675 O O . THR B 1 72 ? 1.834 -4.535 11.172 1 93.31 72 THR B O 1
ATOM 3678 N N . TRP B 1 73 ? 2.609 -2.502 11.172 1 97.38 73 TRP B N 1
ATOM 3679 C CA . TRP B 1 73 ? 1.396 -1.987 11.797 1 97.38 73 TRP B CA 1
ATOM 3680 C C . TRP B 1 73 ? 0.243 -1.941 10.805 1 97.38 73 TRP B C 1
ATOM 3682 O O . TRP B 1 73 ? -0.923 -2.049 11.188 1 97.38 73 TRP B O 1
ATOM 3692 N N . ALA B 1 74 ? 0.599 -1.75 9.508 1 98.12 74 ALA B N 1
ATOM 3693 C CA . ALA B 1 74 ? -0.459 -1.808 8.508 1 98.12 74 ALA B CA 1
ATOM 3694 C C . ALA B 1 74 ? -1.244 -3.113 8.609 1 98.12 74 ALA B C 1
ATOM 3696 O O . ALA B 1 74 ? -2.471 -3.119 8.477 1 98.12 74 ALA B O 1
ATOM 3697 N N . GLY B 1 75 ? -0.54 -4.207 8.812 1 98.06 75 GLY B N 1
ATOM 3698 C CA . GLY B 1 75 ? -1.22 -5.48 9 1 98.06 75 GLY B CA 1
ATOM 3699 C C . GLY B 1 75 ? -2.199 -5.469 10.156 1 98.06 75 GLY B C 1
ATOM 3700 O O . GLY B 1 75 ? -3.342 -5.91 10.016 1 98.06 75 GLY B O 1
ATOM 3701 N N . SER B 1 76 ? -1.791 -4.934 11.266 1 98.12 76 SER B N 1
ATOM 3702 C CA . SER B 1 76 ? -2.645 -4.855 12.445 1 98.12 76 SER B CA 1
ATOM 3703 C C . SER B 1 76 ? -3.84 -3.939 12.203 1 98.12 76 SER B C 1
ATOM 3705 O O . SER B 1 76 ? -4.953 -4.238 12.641 1 98.12 76 SER B O 1
ATOM 3707 N N . PHE B 1 77 ? -3.582 -2.857 11.531 1 98.81 77 PHE B N 1
ATOM 3708 C CA . PHE B 1 77 ? -4.668 -1.929 11.242 1 98.81 77 PHE B CA 1
ATOM 3709 C C . PHE B 1 77 ? -5.68 -2.559 10.289 1 98.81 77 PHE B C 1
ATOM 3711 O O . PHE B 1 77 ? -6.887 -2.465 10.508 1 98.81 77 PHE B O 1
ATOM 3718 N N . HIS B 1 78 ? -5.18 -3.207 9.242 1 98.88 78 HIS B N 1
ATOM 3719 C CA . HIS B 1 78 ? -6.078 -3.918 8.344 1 98.88 78 HIS B CA 1
ATOM 3720 C C . HIS B 1 78 ? -6.934 -4.93 9.102 1 98.88 78 HIS B C 1
ATOM 3722 O O . HIS B 1 78 ? -8.133 -5.039 8.852 1 98.88 78 HIS B O 1
ATOM 3728 N N . THR B 1 79 ? -6.309 -5.695 9.977 1 98.69 79 THR B N 1
ATOM 3729 C CA . THR B 1 79 ? -7.039 -6.691 10.758 1 98.69 79 THR B CA 1
ATOM 3730 C C . THR B 1 79 ? -8.18 -6.039 11.539 1 98.69 79 THR B C 1
ATOM 3732 O O . THR B 1 79 ? -9.32 -6.504 11.484 1 98.69 79 THR B O 1
ATOM 3735 N N . GLN B 1 80 ? -7.891 -4.941 12.219 1 98.62 80 GLN B N 1
ATOM 3736 C CA . GLN B 1 80 ? -8.898 -4.25 13.016 1 98.62 80 GLN B CA 1
ATOM 3737 C C . GLN B 1 80 ? -9.992 -3.666 12.125 1 98.62 80 GLN B C 1
ATOM 3739 O O . GLN B 1 80 ? -11.188 -3.869 12.383 1 98.62 80 GLN B O 1
ATOM 3744 N N . PHE B 1 81 ? -9.609 -2.979 11.117 1 98.88 81 PHE B N 1
ATOM 3745 C CA . PHE B 1 81 ? -10.57 -2.291 10.266 1 98.88 81 PHE B CA 1
ATOM 3746 C C . PHE B 1 81 ? -11.461 -3.291 9.539 1 98.88 81 PHE B C 1
ATOM 3748 O O . PHE B 1 81 ? -12.68 -3.119 9.477 1 98.88 81 PHE B O 1
ATOM 3755 N N . ALA B 1 82 ? -10.867 -4.367 8.992 1 98.69 82 ALA B N 1
ATOM 3756 C CA . ALA B 1 82 ? -11.617 -5.387 8.258 1 98.69 82 ALA B CA 1
ATOM 3757 C C . ALA B 1 82 ? -12.695 -6.008 9.141 1 98.69 82 ALA B C 1
ATOM 3759 O O . ALA B 1 82 ? -13.797 -6.305 8.672 1 98.69 82 ALA B O 1
ATOM 3760 N N . ASN B 1 83 ? -12.422 -6.188 10.398 1 98.44 83 ASN B N 1
ATOM 3761 C CA . ASN B 1 83 ? -13.328 -6.906 11.297 1 98.44 83 ASN B CA 1
ATOM 3762 C C . ASN B 1 83 ? -14.359 -5.973 11.922 1 98.44 83 ASN B C 1
ATOM 3764 O O . ASN B 1 83 ? -15.25 -6.422 12.641 1 98.44 83 ASN B O 1
ATOM 3768 N N . HIS B 1 84 ? -14.227 -4.652 11.664 1 98.06 84 HIS B N 1
ATOM 3769 C CA . HIS B 1 84 ? -15.141 -3.709 12.289 1 98.06 84 HIS B CA 1
ATOM 3770 C C . HIS B 1 84 ? -15.82 -2.822 11.258 1 98.06 84 HIS B C 1
ATOM 3772 O O . HIS B 1 84 ? -16.109 -1.654 11.523 1 98.06 84 HIS B O 1
ATOM 3778 N N . GLY B 1 85 ? -15.922 -3.279 10.047 1 97.94 85 GLY B N 1
ATOM 3779 C CA . GLY B 1 85 ? -16.75 -2.641 9.039 1 97.94 85 GLY B CA 1
ATOM 3780 C C . GLY B 1 85 ? -16.094 -1.435 8.398 1 97.94 85 GLY B C 1
ATOM 3781 O O . GLY B 1 85 ? -16.781 -0.505 7.965 1 97.94 85 GLY B O 1
ATOM 3782 N N . TYR B 1 86 ? -14.805 -1.39 8.43 1 98.88 86 TYR B N 1
ATOM 3783 C CA . TYR B 1 86 ? -14.047 -0.321 7.789 1 98.88 86 TYR B CA 1
ATOM 3784 C C . TYR B 1 86 ? -13.281 -0.846 6.578 1 98.88 86 TYR B C 1
ATOM 3786 O O . TYR B 1 86 ? -12.867 -2.008 6.551 1 98.88 86 TYR B O 1
ATOM 3794 N N . HIS B 1 87 ? -13.219 -0.059 5.527 1 98.94 87 HIS B N 1
ATOM 3795 C CA . HIS B 1 87 ? -12.273 -0.274 4.438 1 98.94 87 HIS B CA 1
ATOM 3796 C C . HIS B 1 87 ? -11.039 0.606 4.594 1 98.94 87 HIS B C 1
ATOM 3798 O O . HIS B 1 87 ? -11.156 1.782 4.949 1 98.94 87 HIS B O 1
ATOM 3804 N N . PHE B 1 88 ? -9.922 0.042 4.461 1 98.94 88 PHE B N 1
ATOM 3805 C CA . PHE B 1 88 ? -8.664 0.727 4.73 1 98.94 88 PHE B CA 1
ATOM 3806 C C . PHE B 1 88 ? -7.77 0.725 3.494 1 98.94 88 PHE B C 1
ATOM 3808 O O . PHE B 1 88 ? -7.48 -0.333 2.932 1 98.94 88 PHE B O 1
ATOM 3815 N N . VAL B 1 89 ? -7.367 1.91 3 1 98.88 89 VAL B N 1
ATOM 3816 C CA . VAL B 1 89 ? -6.469 2.094 1.864 1 98.88 89 VAL B CA 1
ATOM 3817 C C . VAL B 1 89 ? -5.121 2.619 2.35 1 98.88 89 VAL B C 1
ATOM 3819 O O . VAL B 1 89 ? -5.062 3.576 3.125 1 98.88 89 VAL B O 1
ATOM 3822 N N . THR B 1 90 ? -4.047 1.934 1.923 1 98.25 90 THR B N 1
ATOM 3823 C CA . THR B 1 90 ? -2.719 2.385 2.326 1 98.25 90 THR B CA 1
ATOM 3824 C C . THR B 1 90 ? -1.846 2.656 1.104 1 98.25 90 THR B C 1
ATOM 3826 O O . THR B 1 90 ? -2.104 2.129 0.021 1 98.25 90 THR B O 1
ATOM 3829 N N . SER B 1 91 ? -0.956 3.484 1.197 1 97.06 91 SER B N 1
ATOM 3830 C CA . SER B 1 91 ? 0.221 3.615 0.345 1 97.06 91 SER B CA 1
ATOM 3831 C C . SER B 1 91 ? 1.499 3.691 1.175 1 97.06 91 SER B C 1
ATOM 3833 O O . SER B 1 91 ? 1.752 4.695 1.844 1 97.06 91 SER B O 1
ATOM 3835 N N . LEU B 1 92 ? 2.277 2.633 1.044 1 94.12 92 LEU B N 1
ATOM 3836 C CA . LEU B 1 92 ? 3.488 2.48 1.841 1 94.12 92 LEU B CA 1
ATOM 3837 C C . LEU B 1 92 ? 4.734 2.568 0.962 1 94.12 92 LEU B C 1
ATOM 3839 O O . LEU B 1 92 ? 4.77 1.989 -0.125 1 94.12 92 LEU B O 1
ATOM 3843 N N . TYR B 1 93 ? 5.797 3.365 1.189 1 85.31 93 TYR B N 1
ATOM 3844 C CA . TYR B 1 93 ? 6.832 3.707 0.219 1 85.31 93 TYR B CA 1
ATOM 3845 C C . TYR B 1 93 ? 8.188 3.863 0.896 1 85.31 93 TYR B C 1
ATOM 3847 O O . TYR B 1 93 ? 9.203 4.07 0.228 1 85.31 93 TYR B O 1
ATOM 3855 N N . GLY B 1 94 ? 8.359 3.693 2.125 1 80.94 94 GLY B N 1
ATOM 3856 C CA . GLY B 1 94 ? 9.617 3.939 2.822 1 80.94 94 GLY B CA 1
ATOM 3857 C C . GLY B 1 94 ? 10.672 2.891 2.537 1 80.94 94 GLY B C 1
ATOM 3858 O O . GLY B 1 94 ? 10.719 2.33 1.438 1 80.94 94 GLY B O 1
ATOM 3859 N N . LYS B 1 95 ? 11.594 2.932 3.301 1 81.88 95 LYS B N 1
ATOM 3860 C CA . LYS B 1 95 ? 12.719 1.997 3.225 1 81.88 95 LYS B CA 1
ATOM 3861 C C . LYS B 1 95 ? 12.75 1.079 4.441 1 81.88 95 LYS B C 1
ATOM 3863 O O . LYS B 1 95 ? 11.922 1.208 5.348 1 81.88 95 LYS B O 1
ATOM 3868 N N . LYS B 1 96 ? 13.695 0.206 4.363 1 82.38 96 LYS B N 1
ATOM 3869 C CA . LYS B 1 96 ? 13.797 -0.812 5.406 1 82.38 96 LYS B CA 1
ATOM 3870 C C . LYS B 1 96 ? 13.969 -0.175 6.781 1 82.38 96 LYS B C 1
ATOM 3872 O O . LYS B 1 96 ? 13.383 -0.637 7.762 1 82.38 96 LYS B O 1
ATOM 3877 N N . PHE B 1 97 ? 14.68 0.936 6.938 1 79.94 97 PHE B N 1
ATOM 3878 C CA . PHE B 1 97 ? 15.008 1.509 8.234 1 79.94 97 PHE B CA 1
ATOM 3879 C C . PHE B 1 97 ? 13.758 2.031 8.93 1 79.94 97 PHE B C 1
ATOM 3881 O O . PHE B 1 97 ? 13.672 2.016 10.164 1 79.94 97 PHE B O 1
ATOM 3888 N N . ASN B 1 98 ? 12.773 2.48 8.211 1 81 98 ASN B N 1
ATOM 3889 C CA . ASN B 1 98 ? 11.531 2.959 8.812 1 81 98 ASN B CA 1
ATOM 3890 C C . ASN B 1 98 ? 10.383 1.994 8.555 1 81 98 ASN B C 1
ATOM 3892 O O . ASN B 1 98 ? 9.211 2.352 8.734 1 81 98 ASN B O 1
ATOM 3896 N N . ASN B 1 99 ? 10.75 0.789 8.07 1 88.5 99 ASN B N 1
ATOM 3897 C CA . ASN B 1 99 ? 9.828 -0.295 7.77 1 88.5 99 ASN B CA 1
ATOM 3898 C C . ASN B 1 99 ? 8.773 0.138 6.75 1 88.5 99 ASN B C 1
ATOM 3900 O O . ASN B 1 99 ? 7.586 -0.141 6.922 1 88.5 99 ASN B O 1
ATOM 3904 N N . TYR B 1 100 ? 9.133 0.862 5.766 1 90.12 100 TYR B N 1
ATOM 3905 C CA . TYR B 1 100 ? 8.359 1.261 4.594 1 90.12 100 TYR B CA 1
ATOM 3906 C C . TYR B 1 100 ? 7.113 2.033 5 1 90.12 100 TYR B C 1
ATOM 3908 O O . TYR B 1 100 ? 6.012 1.748 4.516 1 90.12 100 TYR B O 1
ATOM 3916 N N . MET B 1 101 ? 7.301 2.941 5.934 1 89.62 101 MET B N 1
ATOM 3917 C CA . MET B 1 101 ? 6.145 3.641 6.484 1 89.62 101 MET B CA 1
ATOM 3918 C C . MET B 1 101 ? 5.484 4.523 5.43 1 89.62 101 MET B C 1
ATOM 3920 O O . MET B 1 101 ? 6.156 5.016 4.52 1 89.62 101 MET B O 1
ATOM 3924 N N . GLY B 1 102 ? 4.164 4.605 5.488 1 96.12 102 GLY B N 1
ATOM 3925 C CA . GLY B 1 102 ? 3.359 5.457 4.625 1 96.12 102 GLY B CA 1
ATOM 3926 C C . GLY B 1 102 ? 2.094 5.957 5.293 1 96.12 102 GLY B C 1
ATOM 3927 O O . GLY B 1 102 ? 2.111 6.328 6.469 1 96.12 102 GLY B O 1
ATOM 3928 N N . VAL B 1 103 ? 1.097 6.117 4.434 1 98.44 103 VAL B N 1
ATOM 3929 C CA . VAL B 1 103 ? -0.141 6.711 4.93 1 98.44 103 VAL B CA 1
ATOM 3930 C C . VAL B 1 103 ? -1.317 5.789 4.617 1 98.44 103 VAL B C 1
ATOM 3932 O O . VAL B 1 103 ? -1.186 4.848 3.828 1 98.44 103 VAL B O 1
ATOM 3935 N N . GLY B 1 104 ? -2.412 6.043 5.312 1 98.75 104 GLY B N 1
ATOM 3936 C CA . GLY B 1 104 ? -3.641 5.324 5.008 1 98.75 104 GLY B CA 1
ATOM 3937 C C . GLY B 1 104 ? -4.891 6.086 5.406 1 98.75 104 GLY B C 1
ATOM 3938 O O . GLY B 1 104 ? -4.836 6.977 6.258 1 98.75 104 GLY B O 1
ATOM 3939 N N . ILE B 1 105 ? -6.008 5.809 4.727 1 98.94 105 ILE B N 1
ATOM 3940 C CA . ILE B 1 105 ? -7.336 6.301 5.086 1 98.94 105 ILE B CA 1
ATOM 3941 C C . ILE B 1 105 ? -8.273 5.125 5.32 1 98.94 105 ILE B C 1
ATOM 3943 O O . ILE B 1 105 ? -8.359 4.215 4.492 1 98.94 105 ILE B O 1
ATOM 3947 N N . ALA B 1 106 ? -8.914 5.113 6.445 1 98.94 106 ALA B N 1
ATOM 3948 C CA . ALA B 1 106 ? -9.945 4.129 6.762 1 98.94 106 ALA B CA 1
ATOM 3949 C C . ALA B 1 106 ? -11.32 4.789 6.844 1 98.94 106 ALA B C 1
ATOM 3951 O O . ALA B 1 106 ? -11.461 5.871 7.422 1 98.94 106 ALA B O 1
ATOM 3952 N N . ILE B 1 107 ? -12.328 4.16 6.246 1 98.94 107 ILE B N 1
ATOM 3953 C CA . ILE B 1 107 ? -13.672 4.727 6.254 1 98.94 107 ILE B CA 1
ATOM 3954 C C . ILE B 1 107 ? -14.68 3.652 6.664 1 98.94 107 ILE B C 1
ATOM 3956 O O . ILE B 1 107 ? -14.516 2.479 6.32 1 98.94 107 ILE B O 1
ATOM 3960 N N . PRO B 1 108 ? -15.711 3.994 7.387 1 98.81 108 PRO B N 1
ATOM 3961 C CA . PRO B 1 108 ? -16.797 3.039 7.645 1 98.81 108 PRO B CA 1
ATOM 3962 C C . PRO B 1 108 ? -17.641 2.76 6.406 1 98.81 108 PRO B C 1
ATOM 3964 O O . PRO B 1 108 ? -18.25 3.678 5.848 1 98.81 108 PRO B O 1
ATOM 3967 N N . THR B 1 109 ? -17.781 1.507 6.055 1 98.31 109 THR B N 1
ATOM 3968 C CA . THR B 1 109 ? -18.406 1.136 4.789 1 98.31 109 THR B CA 1
ATOM 3969 C C . THR B 1 109 ? -19.922 1.196 4.898 1 98.31 109 THR B C 1
ATOM 3971 O O . THR B 1 109 ? -20.625 1.179 3.883 1 98.31 109 THR B O 1
ATOM 3974 N N . ASN B 1 110 ? -20.438 1.268 6.074 1 97.75 110 ASN B N 1
ATOM 3975 C CA . ASN B 1 110 ? -21.875 1.37 6.238 1 97.75 110 ASN B CA 1
ATOM 3976 C C . ASN B 1 110 ? -22.359 2.816 6.129 1 97.75 110 ASN B C 1
ATOM 3978 O O . ASN B 1 110 ? -23.547 3.07 5.961 1 97.75 110 ASN B O 1
ATOM 3982 N N . LYS B 1 111 ? -21.453 3.732 6.203 1 98.44 111 LYS B N 1
ATOM 3983 C CA . LYS B 1 111 ? -21.844 5.141 6.145 1 98.44 111 LYS B CA 1
ATOM 3984 C C . LYS B 1 111 ? -21.531 5.738 4.773 1 98.44 111 LYS B C 1
ATOM 3986 O O . LYS B 1 111 ? -22.266 6.578 4.27 1 98.44 111 LYS B O 1
ATOM 3991 N N . TYR B 1 112 ? -20.422 5.266 4.152 1 98.69 112 TYR B N 1
ATOM 3992 C CA . TYR B 1 112 ? -19.984 5.914 2.926 1 98.69 112 TYR B CA 1
ATOM 3993 C C . TYR B 1 112 ? -19.922 4.922 1.772 1 98.69 112 TYR B C 1
ATOM 3995 O O . TYR B 1 112 ? -19.5 3.773 1.956 1 98.69 112 TYR B O 1
ATOM 4003 N N . LYS B 1 113 ? -20.328 5.363 0.644 1 98.56 113 LYS B N 1
ATOM 4004 C CA . LYS B 1 113 ? -19.953 4.754 -0.631 1 98.56 113 LYS B CA 1
ATOM 4005 C C . LYS B 1 113 ? -18.641 5.336 -1.157 1 98.56 113 LYS B C 1
ATOM 4007 O O . LYS B 1 113 ? -18.438 6.547 -1.105 1 98.56 113 LYS B O 1
ATOM 4012 N N . VAL B 1 114 ? -17.781 4.438 -1.564 1 98.69 114 VAL B N 1
ATOM 4013 C CA . VAL B 1 114 ? -16.547 4.898 -2.172 1 98.69 114 VAL B CA 1
ATOM 4014 C C . VAL B 1 114 ? -16.766 5.18 -3.656 1 98.69 114 VAL B C 1
ATOM 4016 O O . VAL B 1 114 ? -17.094 4.273 -4.426 1 98.69 114 VAL B O 1
ATOM 4019 N N . VAL B 1 115 ? -16.531 6.426 -4.031 1 98.31 115 VAL B N 1
ATOM 4020 C CA . VAL B 1 115 ? -16.734 6.844 -5.41 1 98.31 115 VAL B CA 1
ATOM 4021 C C . VAL B 1 115 ? -15.438 6.711 -6.199 1 98.31 115 VAL B C 1
ATOM 4023 O O . VAL B 1 115 ? -15.453 6.316 -7.367 1 98.31 115 VAL B O 1
ATOM 4026 N N . ASN B 1 116 ? -14.406 7.09 -5.559 1 97.94 116 ASN B N 1
ATOM 4027 C CA . ASN B 1 116 ? -13.094 7.031 -6.191 1 97.94 116 ASN B CA 1
ATOM 4028 C C . ASN B 1 116 ? -11.969 6.984 -5.16 1 97.94 116 ASN B C 1
ATOM 4030 O O . ASN B 1 116 ? -12.086 7.559 -4.078 1 97.94 116 ASN B O 1
ATOM 4034 N N . VAL B 1 117 ? -10.938 6.27 -5.473 1 98.62 117 VAL B N 1
ATOM 4035 C CA . VAL B 1 117 ? -9.703 6.246 -4.691 1 98.62 117 VAL B CA 1
ATOM 4036 C C . VAL B 1 117 ? -8.516 6.602 -5.586 1 98.62 117 VAL B C 1
ATOM 4038 O O . VAL B 1 117 ? -8.367 6.051 -6.68 1 98.62 117 VAL B O 1
ATOM 4041 N N . ASP B 1 118 ? -7.75 7.543 -5.109 1 98.38 118 ASP B N 1
ATOM 4042 C CA . ASP B 1 118 ? -6.504 7.902 -5.781 1 98.38 118 ASP B CA 1
ATOM 4043 C C . ASP B 1 118 ? -5.301 7.637 -4.883 1 98.38 118 ASP B C 1
ATOM 4045 O O . ASP B 1 118 ? -5.25 8.109 -3.746 1 98.38 118 ASP B O 1
ATOM 4049 N N . ILE B 1 119 ? -4.402 6.809 -5.348 1 97.94 119 ILE B N 1
ATOM 4050 C CA . ILE B 1 119 ? -3.115 6.551 -4.711 1 97.94 119 ILE B CA 1
ATOM 4051 C C . ILE B 1 119 ? -1.984 7.035 -5.617 1 97.94 119 ILE B C 1
ATOM 4053 O O . ILE B 1 119 ? -1.895 6.629 -6.781 1 97.94 119 ILE B O 1
ATOM 4057 N N . CYS B 1 120 ? -1.061 7.914 -5.031 1 96.81 120 CYS B N 1
ATOM 4058 C CA . CYS B 1 120 ? -0.002 8.406 -5.902 1 96.81 120 CYS B CA 1
ATOM 4059 C C . CYS B 1 120 ? 1.228 8.805 -5.098 1 96.81 120 CYS B C 1
ATOM 4061 O O . CYS B 1 120 ? 1.121 9.133 -3.912 1 96.81 120 CYS B O 1
ATOM 4063 N N . ARG B 1 121 ? 2.385 8.672 -5.711 1 96.06 121 ARG B N 1
ATOM 4064 C CA . ARG B 1 121 ? 3.514 9.492 -5.289 1 96.06 121 ARG B CA 1
ATOM 4065 C C . ARG B 1 121 ? 3.291 10.953 -5.652 1 96.06 121 ARG B C 1
ATOM 4067 O O . ARG B 1 121 ? 3.193 11.305 -6.828 1 96.06 121 ARG B O 1
ATOM 4074 N N . LEU B 1 122 ? 3.266 11.789 -4.711 1 97.06 122 LEU B N 1
ATOM 4075 C CA . LEU B 1 122 ? 2.789 13.148 -4.93 1 97.06 122 LEU B CA 1
ATOM 4076 C C . LEU B 1 122 ? 3.668 13.875 -5.941 1 97.06 122 LEU B C 1
ATOM 4078 O O . LEU B 1 122 ? 3.162 14.609 -6.793 1 97.06 122 LEU B O 1
ATOM 4082 N N . SER B 1 123 ? 4.961 13.695 -5.945 1 95.88 123 SER B N 1
ATOM 4083 C CA . SER B 1 123 ? 5.887 14.383 -6.836 1 95.88 123 SER B CA 1
ATOM 4084 C C . SER B 1 123 ? 5.562 14.094 -8.297 1 95.88 123 SER B C 1
ATOM 4086 O O . SER B 1 123 ? 5.895 14.883 -9.18 1 95.88 123 SER B O 1
ATOM 4088 N N . ASP B 1 124 ? 4.887 13.016 -8.508 1 95.5 124 ASP B N 1
ATOM 4089 C CA . ASP B 1 124 ? 4.559 12.633 -9.883 1 95.5 124 ASP B CA 1
ATOM 4090 C C . ASP B 1 124 ? 3.355 13.422 -10.398 1 95.5 124 ASP B C 1
ATOM 4092 O O . ASP B 1 124 ? 3.027 13.359 -11.586 1 95.5 124 ASP B O 1
ATOM 4096 N N . LYS B 1 125 ? 2.715 14.203 -9.586 1 95.19 125 LYS B N 1
ATOM 4097 C CA . LYS B 1 125 ? 1.455 14.844 -9.953 1 95.19 125 LYS B CA 1
ATOM 4098 C C . LYS B 1 125 ? 1.652 16.328 -10.242 1 95.19 125 LYS B C 1
ATOM 4100 O O . LYS B 1 125 ? 0.681 17.078 -10.398 1 95.19 125 LYS B O 1
ATOM 4105 N N . LYS B 1 126 ? 2.881 16.719 -10.375 1 94.94 126 LYS B N 1
ATOM 4106 C CA . LYS B 1 126 ? 3.113 18.109 -10.75 1 94.94 126 LYS B CA 1
ATOM 4107 C C . LYS B 1 126 ? 2.703 18.359 -12.195 1 94.94 126 LYS B C 1
ATOM 4109 O O . LYS B 1 126 ? 3.281 17.797 -13.117 1 94.94 126 LYS B O 1
ATOM 4114 N N . MET B 1 127 ? 1.742 19.094 -12.508 1 88.81 127 MET B N 1
ATOM 4115 C CA . MET B 1 127 ? 1.089 19.297 -13.797 1 88.81 127 MET B CA 1
ATOM 4116 C C . MET B 1 127 ? 2.082 19.812 -14.836 1 88.81 127 MET B C 1
ATOM 4118 O O . MET B 1 127 ? 2.086 19.344 -15.977 1 88.81 127 MET B O 1
ATOM 4122 N N . ASP B 1 128 ? 2.945 20.766 -14.594 1 88.12 128 ASP B N 1
ATOM 4123 C CA . ASP B 1 128 ? 3.855 21.344 -15.578 1 88.12 128 ASP B CA 1
ATOM 4124 C C . ASP B 1 128 ? 5.207 20.625 -15.562 1 88.12 128 ASP B C 1
ATOM 4126 O O . ASP B 1 128 ? 6.18 21.109 -16.141 1 88.12 128 ASP B O 1
ATOM 4130 N N . GLY B 1 129 ? 5.215 19.5 -14.883 1 92.44 129 GLY B N 1
ATOM 4131 C CA . GLY B 1 129 ? 6.469 18.766 -14.789 1 92.44 129 GLY B CA 1
ATOM 4132 C C . GLY B 1 129 ? 7.504 19.469 -13.93 1 92.44 129 GLY B C 1
ATOM 4133 O O . GLY B 1 129 ? 7.211 20.484 -13.312 1 92.44 129 GLY B O 1
ATOM 4134 N N . TRP B 1 130 ? 8.703 18.891 -13.844 1 95.19 130 TRP B N 1
ATOM 4135 C CA . TRP B 1 130 ? 9.797 19.438 -13.047 1 95.19 130 TRP B CA 1
ATOM 4136 C C . TRP B 1 130 ? 10.812 20.141 -13.938 1 95.19 130 TRP B C 1
ATOM 4138 O O . TRP B 1 130 ? 10.906 19.859 -15.133 1 95.19 130 TRP B O 1
ATOM 4148 N N . PRO B 1 131 ? 11.539 21.062 -13.398 1 94 131 PRO B N 1
ATOM 4149 C CA . PRO B 1 131 ? 12.5 21.797 -14.227 1 94 131 PRO B CA 1
ATOM 4150 C C . PRO B 1 131 ? 13.594 20.891 -14.805 1 94 131 PRO B C 1
ATOM 4152 O O . PRO B 1 131 ? 14.109 20.031 -14.094 1 94 131 PRO B O 1
ATOM 4155 N N . ARG B 1 132 ? 13.797 21.109 -16.094 1 90.69 132 ARG B N 1
ATOM 4156 C CA . ARG B 1 132 ? 14.844 20.375 -16.812 1 90.69 132 ARG B CA 1
ATOM 4157 C C . ARG B 1 132 ? 15.781 21.344 -17.531 1 90.69 132 ARG B C 1
ATOM 4159 O O . ARG B 1 132 ? 15.336 22.328 -18.109 1 90.69 132 ARG B O 1
ATOM 4166 N N . ALA B 1 133 ? 17.062 20.922 -17.469 1 84.31 133 ALA B N 1
ATOM 4167 C CA . ALA B 1 133 ? 18.047 21.719 -18.219 1 84.31 133 ALA B CA 1
ATOM 4168 C C . ALA B 1 133 ? 17.766 21.656 -19.719 1 84.31 133 ALA B C 1
ATOM 4170 O O . ALA B 1 133 ? 17.359 20.625 -20.234 1 84.31 133 ALA B O 1
ATOM 4171 N N . PRO B 1 134 ? 17.812 22.828 -20.312 1 73.44 134 PRO B N 1
ATOM 4172 C CA . PRO B 1 134 ? 17.641 22.812 -21.766 1 73.44 134 PRO B CA 1
ATOM 4173 C C . PRO B 1 134 ? 18.562 21.797 -22.453 1 73.44 134 PRO B C 1
ATOM 4175 O O . PRO B 1 134 ? 19.688 21.594 -22.016 1 73.44 134 PRO B O 1
ATOM 4178 N N . LYS B 1 135 ? 17.969 20.844 -23.016 1 57.81 135 LYS B N 1
ATOM 4179 C CA . LYS B 1 135 ? 18.734 19.844 -23.75 1 57.81 135 LYS B CA 1
ATOM 4180 C C . LYS B 1 135 ? 19.812 20.5 -24.594 1 57.81 135 LYS B C 1
ATOM 4182 O O . LYS B 1 135 ? 19.562 21.469 -25.312 1 57.81 135 LYS B O 1
ATOM 4187 N N . ASP B 1 136 ? 21.062 20.516 -24.172 1 49.5 136 ASP B N 1
ATOM 4188 C CA . ASP B 1 136 ? 22.062 20.938 -25.141 1 49.5 136 ASP B CA 1
ATOM 4189 C C . ASP B 1 136 ? 21.906 20.203 -26.469 1 49.5 136 ASP B C 1
ATOM 4191 O O . ASP B 1 136 ? 22.047 18.984 -26.516 1 49.5 136 ASP B O 1
ATOM 4195 N N . THR B 1 137 ? 21.047 20.625 -27.297 1 45.78 137 THR B N 1
ATOM 4196 C CA . THR B 1 137 ? 20.844 20.047 -28.625 1 45.78 137 THR B CA 1
ATOM 4197 C C . THR B 1 137 ? 22.172 19.562 -29.203 1 45.78 137 THR B C 1
ATOM 4199 O O . THR B 1 137 ? 22.203 18.828 -30.188 1 45.78 137 THR B O 1
ATOM 4202 N N . ASN B 1 138 ? 23.328 20.25 -29 1 42 138 ASN B N 1
ATOM 4203 C CA . ASN B 1 138 ? 24.531 19.906 -29.75 1 42 138 ASN B CA 1
ATOM 4204 C C . ASN B 1 138 ? 25.188 18.656 -29.172 1 42 138 ASN B C 1
ATOM 4206 O O . ASN B 1 138 ? 26.297 18.281 -29.594 1 42 138 ASN B O 1
ATOM 4210 N N . PHE B 1 139 ? 25.016 18.406 -27.844 1 42.69 139 PHE B N 1
ATOM 4211 C CA . PHE B 1 139 ? 25.875 17.359 -27.312 1 42.69 139 PHE B CA 1
ATOM 4212 C C . PHE B 1 139 ? 25.328 15.977 -27.656 1 42.69 139 PHE B C 1
ATOM 4214 O O . PHE B 1 139 ? 24.125 15.742 -27.562 1 42.69 139 PHE B O 1
ATOM 4221 N N . GLY B 1 140 ? 25.953 15.234 -28.516 1 40.81 140 GLY B N 1
ATOM 4222 C CA . GLY B 1 140 ? 25.688 13.914 -29.078 1 40.81 140 GLY B CA 1
ATOM 4223 C C . GLY B 1 140 ? 25.141 12.938 -28.047 1 40.81 140 GLY B C 1
ATOM 4224 O O . GLY B 1 140 ? 25.172 13.195 -26.844 1 40.81 140 GLY B O 1
ATOM 4225 N N . PHE B 1 141 ? 24.406 11.969 -28.406 1 40.41 141 PHE B N 1
ATOM 4226 C CA . PHE B 1 141 ? 23.75 10.875 -27.703 1 40.41 141 PHE B CA 1
ATOM 4227 C C . PHE B 1 141 ? 24.625 10.344 -26.578 1 40.41 141 PHE B C 1
ATOM 4229 O O . PHE B 1 141 ? 24.156 10.117 -25.453 1 40.41 141 PHE B O 1
ATOM 4236 N N . LEU B 1 142 ? 25.875 10.359 -26.828 1 43.69 142 LEU B N 1
ATOM 4237 C CA . LEU B 1 142 ? 26.859 9.789 -25.922 1 43.69 142 LEU B CA 1
ATOM 4238 C C . LEU B 1 142 ? 27.062 10.672 -24.703 1 43.69 142 LEU B C 1
ATOM 4240 O O . LEU B 1 142 ? 27.156 10.18 -23.578 1 43.69 142 LEU B O 1
ATOM 4244 N N . HIS B 1 143 ? 27.078 11.961 -24.859 1 45.25 143 HIS B N 1
ATOM 4245 C CA . HIS B 1 143 ? 27.312 12.906 -23.766 1 45.25 143 HIS B CA 1
ATOM 4246 C C . HIS B 1 143 ? 26.125 12.945 -22.812 1 45.25 143 HIS B C 1
ATOM 4248 O O . HIS B 1 143 ? 26.297 13.094 -21.594 1 45.25 143 HIS B O 1
ATOM 4254 N N . ARG B 1 144 ? 24.984 12.734 -23.359 1 43.19 144 ARG B N 1
ATOM 4255 C CA . ARG B 1 144 ? 23.797 12.68 -22.516 1 43.19 144 ARG B CA 1
ATOM 4256 C C . ARG B 1 144 ? 23.812 11.453 -21.609 1 43.19 144 ARG B C 1
ATOM 4258 O O . ARG B 1 144 ? 23.406 11.516 -20.453 1 43.19 144 ARG B O 1
ATOM 4265 N N . ILE B 1 145 ? 24.328 10.367 -22.172 1 43.44 145 ILE B N 1
ATOM 4266 C CA . ILE B 1 145 ? 24.5 9.164 -21.375 1 43.44 145 ILE B CA 1
ATOM 4267 C C . ILE B 1 145 ? 25.578 9.391 -20.312 1 43.44 145 ILE B C 1
ATOM 4269 O O . ILE B 1 145 ? 25.406 9.031 -19.156 1 43.44 145 ILE B O 1
ATOM 4273 N N . LEU B 1 146 ? 26.609 10.109 -20.641 1 44.66 146 LEU B N 1
ATOM 4274 C CA . LEU B 1 146 ? 27.719 10.336 -19.719 1 44.66 146 LEU B CA 1
ATOM 4275 C C . LEU B 1 146 ? 27.328 11.336 -18.625 1 44.66 146 LEU B C 1
ATOM 4277 O O . LEU B 1 146 ? 27.703 11.164 -17.469 1 44.66 146 LEU B O 1
ATOM 4281 N N . THR B 1 147 ? 26.594 12.352 -18.984 1 46.72 147 THR B N 1
ATOM 4282 C CA . THR B 1 147 ? 26.172 13.344 -18 1 46.72 147 THR B CA 1
ATOM 4283 C C . THR B 1 147 ? 25.172 12.75 -17.016 1 46.72 147 THR B C 1
ATOM 4285 O O . THR B 1 147 ? 25.203 13.062 -15.828 1 46.72 147 THR B O 1
ATOM 4288 N N . THR B 1 148 ? 24.297 11.898 -17.562 1 42.72 148 THR B N 1
ATOM 4289 C CA . THR B 1 148 ? 23.375 11.219 -16.656 1 42.72 148 THR B CA 1
ATOM 4290 C C . THR B 1 148 ? 24.125 10.258 -15.742 1 42.72 148 THR B C 1
ATOM 4292 O O . THR B 1 148 ? 23.844 10.195 -14.547 1 42.72 148 THR B O 1
ATOM 4295 N N . VAL B 1 149 ? 25.188 9.641 -16.344 1 44.56 149 VAL B N 1
ATOM 4296 C CA . VAL B 1 149 ? 26.016 8.75 -15.547 1 44.56 149 VAL B CA 1
ATOM 4297 C C . VAL B 1 149 ? 26.844 9.57 -14.555 1 44.56 149 VAL B C 1
ATOM 4299 O O . VAL B 1 149 ? 26.984 9.195 -13.391 1 44.56 149 VAL B O 1
ATOM 4302 N N . LYS B 1 150 ? 27.453 10.68 -14.961 1 43.09 150 LYS B N 1
ATOM 4303 C CA . LYS B 1 150 ? 28.219 11.562 -14.062 1 43.09 150 LYS B CA 1
ATOM 4304 C C . LYS B 1 150 ? 27.312 12.148 -12.984 1 43.09 150 LYS B C 1
ATOM 4306 O O . LYS B 1 150 ? 27.719 12.258 -11.828 1 43.09 150 LYS B O 1
ATOM 4311 N N . ALA B 1 151 ? 26.141 12.562 -13.383 1 44.47 151 ALA B N 1
ATOM 4312 C CA . ALA B 1 151 ? 25.219 13.117 -12.391 1 44.47 151 ALA B CA 1
ATOM 4313 C C . ALA B 1 151 ? 24.797 12.062 -11.375 1 44.47 151 ALA B C 1
ATOM 4315 O O . ALA B 1 151 ? 24.703 12.344 -10.18 1 44.47 151 ALA B O 1
ATOM 4316 N N . THR B 1 152 ? 24.656 10.812 -11.867 1 44.34 152 THR B N 1
ATOM 4317 C CA . THR B 1 152 ? 24.359 9.719 -10.953 1 44.34 152 THR B CA 1
ATOM 4318 C C . THR B 1 152 ? 25.578 9.383 -10.094 1 44.34 152 THR B C 1
ATOM 4320 O O . THR B 1 152 ? 25.453 9.195 -8.883 1 44.34 152 THR B O 1
ATOM 4323 N N . ILE B 1 153 ? 26.688 9.406 -10.688 1 44.66 153 ILE B N 1
ATOM 4324 C CA . ILE B 1 153 ? 27.922 9.148 -9.961 1 44.66 153 ILE B CA 1
ATOM 4325 C C . ILE B 1 153 ? 28.203 10.297 -8.992 1 44.66 153 ILE B C 1
ATOM 4327 O O . ILE B 1 153 ? 28.578 10.07 -7.84 1 44.66 153 ILE B O 1
ATOM 4331 N N . ARG B 1 154 ? 28.062 11.477 -9.43 1 44.38 154 ARG B N 1
ATOM 4332 C CA . ARG B 1 154 ? 28.266 12.617 -8.539 1 44.38 154 ARG B CA 1
ATOM 4333 C C . ARG B 1 154 ? 27.297 12.578 -7.367 1 44.38 154 ARG B C 1
ATOM 4335 O O . ARG B 1 154 ? 27.672 12.867 -6.23 1 44.38 154 ARG B O 1
ATOM 4342 N N . ARG B 1 155 ? 26.031 12.172 -7.617 1 43.97 155 ARG B N 1
ATOM 4343 C CA . ARG B 1 155 ? 25.047 12.039 -6.543 1 43.97 155 ARG B CA 1
ATOM 4344 C C . ARG B 1 155 ? 25.453 10.961 -5.551 1 43.97 155 ARG B C 1
ATOM 4346 O O . ARG B 1 155 ? 25.328 11.141 -4.34 1 43.97 155 ARG B O 1
ATOM 4353 N N . VAL B 1 156 ? 26.047 9.977 -6.035 1 39.97 156 VAL B N 1
ATOM 4354 C CA . VAL B 1 156 ? 26.547 8.898 -5.176 1 39.97 156 VAL B CA 1
ATOM 4355 C C . VAL B 1 156 ? 27.812 9.367 -4.445 1 39.97 156 VAL B C 1
ATOM 4357 O O . VAL B 1 156 ? 27.938 9.148 -3.24 1 39.97 156 VAL B O 1
ATOM 4360 N N . LEU B 1 157 ? 28.641 9.977 -5.18 1 42.25 157 LEU B N 1
ATOM 4361 C CA . LEU B 1 157 ? 29.875 10.445 -4.543 1 42.25 157 LEU B CA 1
ATOM 4362 C C . LEU B 1 157 ? 29.562 11.539 -3.518 1 42.25 157 LEU B C 1
ATOM 4364 O O . LEU B 1 157 ? 30.203 11.602 -2.467 1 42.25 157 LEU B O 1
ATOM 4368 N N . GLU B 1 158 ? 28.703 12.438 -3.832 1 42.44 158 GLU B N 1
ATOM 4369 C CA . GLU B 1 158 ? 28.312 13.484 -2.893 1 42.44 158 GLU B CA 1
ATOM 4370 C C . GLU B 1 158 ? 27.656 12.891 -1.644 1 42.44 158 GLU B C 1
ATOM 4372 O O . GLU B 1 158 ? 27.891 13.383 -0.533 1 42.44 158 GLU B O 1
ATOM 4377 N N . LEU B 1 159 ? 26.953 11.875 -1.859 1 37.38 159 LEU B N 1
ATOM 4378 C CA . LEU B 1 159 ? 26.359 11.211 -0.708 1 37.38 159 LEU B CA 1
ATOM 4379 C C . LEU B 1 159 ? 27.438 10.625 0.203 1 37.38 159 LEU B C 1
ATOM 4381 O O . LEU B 1 159 ? 27.297 10.641 1.428 1 37.38 159 LEU B O 1
ATOM 4385 N N . ILE B 1 160 ? 28.625 10.227 -0.375 1 34.31 160 ILE B N 1
ATOM 4386 C CA . ILE B 1 160 ? 29.656 9.672 0.486 1 34.31 160 ILE B CA 1
ATOM 4387 C C . ILE B 1 160 ? 30.609 10.789 0.933 1 34.31 160 ILE B C 1
ATOM 4389 O O . ILE B 1 160 ? 31.656 10.516 1.514 1 34.31 160 ILE B O 1
ATOM 4393 N N . ARG B 1 161 ? 30.312 11.938 1.155 1 38.62 161 ARG B N 1
ATOM 4394 C CA . ARG B 1 161 ? 31.047 13.062 1.707 1 38.62 161 ARG B CA 1
ATOM 4395 C C . ARG B 1 161 ? 32.5 13.016 1.288 1 38.62 161 ARG B C 1
ATOM 4397 O O . ARG B 1 161 ? 33.406 13.477 2.021 1 38.62 161 ARG B O 1
ATOM 4404 N N . ILE B 1 162 ? 33.094 12.297 0.391 1 33.97 162 ILE B N 1
ATOM 4405 C CA . ILE B 1 162 ? 34.5 12.375 0.099 1 33.97 162 ILE B CA 1
ATOM 4406 C C . ILE B 1 162 ? 34.812 13.68 -0.642 1 33.97 162 ILE B C 1
ATOM 4408 O O . ILE B 1 162 ? 35.969 14.039 -0.813 1 33.97 162 ILE B O 1
ATOM 4412 N N . VAL B 1 163 ? 34.219 14.18 -1.646 1 34.53 163 VAL B N 1
ATOM 4413 C CA . VAL B 1 163 ? 34.75 15.391 -2.252 1 34.53 163 VAL B CA 1
ATOM 4414 C C . VAL B 1 163 ? 34.5 16.578 -1.332 1 34.53 163 VAL B C 1
ATOM 4416 O O . VAL B 1 163 ? 33.344 16.859 -0.955 1 34.53 163 VAL B O 1
ATOM 4419 N N . PRO B 1 164 ? 35.656 17.109 -0.716 1 35.03 164 PRO B N 1
ATOM 4420 C CA . PRO B 1 164 ? 35.625 18.266 0.175 1 35.03 164 PRO B CA 1
ATOM 4421 C C . PRO B 1 164 ? 34.656 19.344 -0.296 1 35.03 164 PRO B C 1
ATOM 4423 O O . PRO B 1 164 ? 33.75 19.75 0.452 1 35.03 164 PRO B O 1
ATOM 4426 N N . ASP B 1 165 ? 35.375 20.656 -0.62 1 34.62 165 ASP B N 1
ATOM 4427 C CA . ASP B 1 165 ? 35 22.047 -0.877 1 34.62 165 ASP B CA 1
ATOM 4428 C C . ASP B 1 165 ? 34.094 22.141 -2.098 1 34.62 165 ASP B C 1
ATOM 4430 O O . ASP B 1 165 ? 33.969 23.203 -2.713 1 34.62 165 ASP B O 1
ATOM 4434 N N . SER B 1 166 ? 34.219 21.219 -2.979 1 33.72 166 SER B N 1
ATOM 4435 C CA . SER B 1 166 ? 33.688 21.594 -4.285 1 33.72 166 SER B CA 1
ATOM 4436 C C . SER B 1 166 ? 32.312 22.25 -4.164 1 33.72 166 SER B C 1
ATOM 4438 O O . SER B 1 166 ? 31.641 22.125 -3.139 1 33.72 166 SER B O 1
ATOM 4440 N N . LYS B 1 167 ? 31.844 22.875 -5.418 1 35.03 167 LYS B N 1
ATOM 4441 C CA . LYS B 1 167 ? 30.609 23.578 -5.711 1 35.03 167 LYS B CA 1
ATOM 4442 C C . LYS B 1 167 ? 29.422 22.906 -5.023 1 35.03 167 LYS B C 1
ATOM 4444 O O . LYS B 1 167 ? 29.344 21.672 -4.969 1 35.03 167 LYS B O 1
ATOM 4449 N N . GLN B 1 168 ? 28.703 23.562 -4.02 1 35.5 168 GLN B N 1
ATOM 4450 C CA . GLN B 1 168 ? 27.406 23.438 -3.359 1 35.5 168 GLN B CA 1
ATOM 4451 C C . GLN B 1 168 ? 26.5 22.469 -4.121 1 35.5 168 GLN B C 1
ATOM 4453 O O . GLN B 1 168 ? 25.984 22.812 -5.188 1 35.5 168 GLN B O 1
ATOM 4458 N N . LEU B 1 169 ? 26.797 21.359 -4.367 1 38.53 169 LEU B N 1
ATOM 4459 C CA . LEU B 1 169 ? 26.25 20.25 -5.145 1 38.53 169 LEU B CA 1
ATOM 4460 C C . LEU B 1 169 ? 24.719 20.312 -5.176 1 38.53 169 LEU B C 1
ATOM 4462 O O . LEU B 1 169 ? 24.094 20.75 -4.211 1 38.53 169 LEU B O 1
ATOM 4466 N N . GLU B 1 170 ? 24.141 20.234 -6.312 1 46.06 170 GLU B N 1
ATOM 4467 C CA . GLU B 1 170 ? 22.781 20.125 -6.84 1 46.06 170 GLU B CA 1
ATOM 4468 C C . GLU B 1 170 ? 21.906 19.266 -5.934 1 46.06 170 GLU B C 1
ATOM 4470 O O . GLU B 1 170 ? 20.672 19.344 -5.996 1 46.06 170 GLU B O 1
ATOM 4475 N N . TRP B 1 171 ? 22.609 18.531 -5.043 1 50.44 171 TRP B N 1
ATOM 4476 C CA . TRP B 1 171 ? 21.797 17.703 -4.141 1 50.44 171 TRP B CA 1
ATOM 4477 C C . TRP B 1 171 ? 21.047 18.578 -3.146 1 50.44 171 TRP B C 1
ATOM 4479 O O . TRP B 1 171 ? 20.016 18.156 -2.613 1 50.44 171 TRP B O 1
ATOM 4489 N N . ASN B 1 172 ? 21.406 19.812 -3.07 1 66.19 172 ASN B N 1
ATOM 4490 C CA . ASN B 1 172 ? 20.703 20.688 -2.125 1 66.19 172 ASN B CA 1
ATOM 4491 C C . ASN B 1 172 ? 19.719 21.594 -2.832 1 66.19 172 ASN B C 1
ATOM 4493 O O . ASN B 1 172 ? 19.234 22.578 -2.248 1 66.19 172 ASN B O 1
ATOM 4497 N N . ASP B 1 173 ? 19.641 21.156 -4.066 1 88.31 173 ASP B N 1
ATOM 4498 C CA . ASP B 1 173 ? 18.641 21.922 -4.82 1 88.31 173 ASP B CA 1
ATOM 4499 C C . ASP B 1 173 ? 17.219 21.547 -4.402 1 88.31 173 ASP B C 1
ATOM 4501 O O . ASP B 1 173 ? 16.828 20.375 -4.52 1 88.31 173 ASP B O 1
ATOM 4505 N N . PRO B 1 174 ? 16.516 22.547 -3.959 1 93.12 174 PRO B N 1
ATOM 4506 C CA . PRO B 1 174 ? 15.188 22.234 -3.441 1 93.12 174 PRO B CA 1
ATOM 4507 C C . PRO B 1 174 ? 14.273 21.609 -4.496 1 93.12 174 PRO B C 1
ATOM 4509 O O . PRO B 1 174 ? 13.422 20.781 -4.168 1 93.12 174 PRO B O 1
ATOM 4512 N N . TRP B 1 175 ? 14.5 21.984 -5.758 1 94.94 175 TRP B N 1
ATOM 4513 C CA . TRP B 1 175 ? 13.695 21.406 -6.824 1 94.94 175 TRP B CA 1
ATOM 4514 C C . TRP B 1 175 ? 13.969 19.906 -6.969 1 94.94 175 TRP B C 1
ATOM 4516 O O . TRP B 1 175 ? 13.031 19.109 -7.102 1 94.94 175 TRP B O 1
ATOM 4526 N N . ASN B 1 176 ? 15.188 19.594 -6.914 1 92 176 ASN B N 1
ATOM 4527 C CA . ASN B 1 176 ? 15.555 18.188 -7.016 1 92 176 ASN B CA 1
ATOM 4528 C C . ASN B 1 176 ? 15.086 17.391 -5.797 1 92 176 ASN B C 1
ATOM 4530 O O . ASN B 1 176 ? 14.555 16.297 -5.938 1 92 176 ASN B O 1
ATOM 4534 N N . ILE B 1 177 ? 15.281 17.953 -4.684 1 93 177 ILE B N 1
ATOM 4535 C CA . ILE B 1 177 ? 14.859 17.297 -3.457 1 93 177 ILE B CA 1
ATOM 4536 C C . ILE B 1 177 ? 13.344 17.062 -3.49 1 93 177 ILE B C 1
ATOM 4538 O O . ILE B 1 177 ? 12.875 15.953 -3.188 1 93 177 ILE B O 1
ATOM 4542 N N . ALA B 1 178 ? 12.602 18.047 -3.871 1 95.75 178 ALA B N 1
ATOM 4543 C CA . ALA B 1 178 ? 11.148 17.953 -3.939 1 95.75 178 ALA B CA 1
ATOM 4544 C C . ALA B 1 178 ? 10.719 16.891 -4.949 1 95.75 178 ALA B C 1
ATOM 4546 O O . ALA B 1 178 ? 9.812 16.109 -4.68 1 95.75 178 ALA B O 1
ATOM 4547 N N . GLU B 1 179 ? 11.367 16.875 -6.09 1 94.75 179 GLU B N 1
ATOM 4548 C CA . GLU B 1 179 ? 11.016 15.945 -7.16 1 94.75 179 GLU B CA 1
ATOM 4549 C C . GLU B 1 179 ? 11.258 14.5 -6.738 1 94.75 179 GLU B C 1
ATOM 4551 O O . GLU B 1 179 ? 10.5 13.609 -7.113 1 94.75 179 GLU B O 1
ATOM 4556 N N . TYR B 1 180 ? 12.219 14.258 -5.949 1 91.19 180 TYR B N 1
ATOM 4557 C CA . TYR B 1 180 ? 12.656 12.891 -5.695 1 91.19 180 TYR B CA 1
ATOM 4558 C C . TYR B 1 180 ? 12.078 12.367 -4.387 1 91.19 180 TYR B C 1
ATOM 4560 O O . TYR B 1 180 ? 12.375 11.242 -3.975 1 91.19 180 TYR B O 1
ATOM 4568 N N . ARG B 1 181 ? 11.227 13.195 -3.771 1 91.75 181 ARG B N 1
ATOM 4569 C CA . ARG B 1 181 ? 10.539 12.688 -2.588 1 91.75 181 ARG B CA 1
ATOM 4570 C C . ARG B 1 181 ? 9.633 11.508 -2.943 1 91.75 181 ARG B C 1
ATOM 4572 O O . ARG B 1 181 ? 8.969 11.523 -3.982 1 91.75 181 ARG B O 1
ATOM 4579 N N . SER B 1 182 ? 9.609 10.5 -2.051 1 91.38 182 SER B N 1
ATOM 4580 C CA . SER B 1 182 ? 8.805 9.305 -2.275 1 91.38 182 SER B CA 1
ATOM 4581 C C . SER B 1 182 ? 7.449 9.406 -1.58 1 91.38 182 SER B C 1
ATOM 4583 O O . SER B 1 182 ? 6.625 8.492 -1.673 1 91.38 182 SER B O 1
ATOM 4585 N N . ASN B 1 183 ? 7.184 10.531 -0.9 1 94.62 183 ASN B N 1
ATOM 4586 C CA . ASN B 1 183 ? 5.957 10.656 -0.124 1 94.62 183 ASN B CA 1
ATOM 4587 C C . ASN B 1 183 ? 4.723 10.422 -0.988 1 94.62 183 ASN B C 1
ATOM 4589 O O . ASN B 1 183 ? 4.566 11.047 -2.041 1 94.62 183 ASN B O 1
ATOM 4593 N N . ALA B 1 184 ? 3.936 9.477 -0.522 1 96.25 184 ALA B N 1
ATOM 4594 C CA . ALA B 1 184 ? 2.705 9.148 -1.24 1 96.25 184 ALA B CA 1
ATOM 4595 C C . ALA B 1 184 ? 1.493 9.789 -0.572 1 96.25 184 ALA B C 1
ATOM 4597 O O . ALA B 1 184 ? 1.549 10.164 0.601 1 96.25 184 ALA B O 1
ATOM 4598 N N . MET B 1 185 ? 0.49 10.008 -1.38 1 98.12 185 MET B N 1
ATOM 4599 C CA . MET B 1 185 ? -0.791 10.523 -0.911 1 98.12 185 MET B CA 1
ATOM 4600 C C . MET B 1 185 ? -1.926 9.57 -1.25 1 98.12 185 MET B C 1
ATOM 4602 O O . MET B 1 185 ? -1.931 8.961 -2.32 1 98.12 185 MET B O 1
ATOM 4606 N N . VAL B 1 186 ? -2.801 9.352 -0.296 1 98.81 186 VAL B N 1
ATOM 4607 C CA . VAL B 1 186 ? -4.059 8.648 -0.532 1 98.81 186 VAL B CA 1
ATOM 4608 C C . VAL B 1 186 ? -5.219 9.633 -0.496 1 98.81 186 VAL B C 1
ATOM 4610 O O . VAL B 1 186 ? -5.328 10.438 0.433 1 98.81 186 VAL B O 1
ATOM 4613 N N . THR B 1 187 ? -6.031 9.633 -1.545 1 98.88 187 THR B N 1
ATOM 4614 C CA . THR B 1 187 ? -7.215 10.484 -1.627 1 98.88 187 THR B CA 1
ATOM 4615 C C . THR B 1 187 ? -8.453 9.656 -1.961 1 98.88 187 THR B C 1
ATOM 4617 O O . THR B 1 187 ? -8.406 8.781 -2.822 1 98.88 187 THR B O 1
ATOM 4620 N N . MET B 1 188 ? -9.531 9.938 -1.251 1 98.88 188 MET B N 1
ATOM 4621 C CA . MET B 1 188 ? -10.789 9.234 -1.504 1 98.88 188 MET B CA 1
ATOM 4622 C C . MET B 1 188 ? -11.922 10.227 -1.76 1 98.88 188 MET B C 1
ATOM 4624 O O . MET B 1 188 ? -12.008 11.258 -1.095 1 98.88 188 MET B O 1
ATOM 4628 N N . THR B 1 189 ? -12.727 9.93 -2.771 1 98.69 189 THR B N 1
ATOM 4629 C CA . THR B 1 189 ? -14.031 10.562 -2.922 1 98.69 189 THR B CA 1
ATOM 4630 C C . THR B 1 189 ? -15.125 9.711 -2.295 1 98.69 189 THR B C 1
ATOM 4632 O O . THR B 1 189 ? -15.297 8.539 -2.662 1 98.69 189 THR B O 1
ATOM 4635 N N . LEU B 1 190 ? -15.852 10.305 -1.383 1 98.69 190 LEU B N 1
ATOM 4636 C CA . LEU B 1 190 ? -16.844 9.57 -0.611 1 98.69 190 LEU B CA 1
ATOM 4637 C C . LEU B 1 190 ? -18.234 10.164 -0.81 1 98.69 190 LEU B C 1
ATOM 4639 O O . LEU B 1 190 ? -18.375 11.383 -0.944 1 98.69 190 LEU B O 1
ATOM 4643 N N . GLN B 1 191 ? -19.203 9.328 -0.848 1 98.06 191 GLN B N 1
ATOM 4644 C CA . GLN B 1 191 ? -20.609 9.711 -0.847 1 98.06 191 GLN B CA 1
ATOM 4645 C C . GLN B 1 191 ? -21.328 9.188 0.397 1 98.06 191 GLN B C 1
ATOM 4647 O O . GLN B 1 191 ? -21.328 7.98 0.655 1 98.06 191 GLN B O 1
ATOM 4652 N N . ASP B 1 192 ? -21.891 10.125 1.112 1 97.94 192 ASP B N 1
ATOM 4653 C CA . ASP B 1 192 ? -22.688 9.719 2.266 1 97.94 192 ASP B CA 1
ATOM 4654 C C . ASP B 1 192 ? -23.938 8.977 1.828 1 97.94 192 ASP B C 1
ATOM 4656 O O . ASP B 1 192 ? -24.719 9.484 1.014 1 97.94 192 ASP B O 1
ATOM 4660 N N . LYS B 1 193 ? -24.156 7.852 2.393 1 97.31 193 LYS B N 1
ATOM 4661 C CA . LYS B 1 193 ? -25.234 6.988 1.935 1 97.31 193 LYS B CA 1
ATOM 4662 C C . LYS B 1 193 ? -26.594 7.559 2.336 1 97.31 193 LYS B C 1
ATOM 4664 O O . LYS B 1 193 ? -27.594 7.348 1.641 1 97.31 193 LYS B O 1
ATOM 4669 N N . GLU B 1 194 ? -26.641 8.289 3.371 1 96.69 194 GLU B N 1
ATOM 4670 C CA . GLU B 1 194 ? -27.906 8.828 3.863 1 96.69 194 GLU B CA 1
ATOM 4671 C C . GLU B 1 194 ? -28.297 10.109 3.127 1 96.69 194 GLU B C 1
ATOM 4673 O O . GLU B 1 194 ? -29.422 10.258 2.674 1 96.69 194 GLU B O 1
ATOM 4678 N N . THR B 1 195 ? -27.359 11 2.898 1 95.88 195 THR B N 1
ATOM 4679 C CA . THR B 1 195 ? -27.656 12.32 2.35 1 95.88 195 THR B CA 1
ATOM 4680 C C . THR B 1 195 ? -27.297 12.383 0.871 1 95.88 195 THR B C 1
ATOM 4682 O O . THR B 1 195 ? -27.703 13.312 0.166 1 95.88 195 THR B O 1
ATOM 4685 N N . GLU B 1 196 ? -26.422 11.469 0.396 1 94.69 196 GLU B N 1
ATOM 4686 C CA . GLU B 1 196 ? -25.922 11.367 -0.977 1 94.69 196 GLU B CA 1
ATOM 4687 C C . GLU B 1 196 ? -24.953 12.492 -1.302 1 94.69 196 GLU B C 1
ATOM 4689 O O . GLU B 1 196 ? -24.5 12.625 -2.443 1 94.69 196 GLU B O 1
ATOM 4694 N N . LYS B 1 197 ? -24.656 13.266 -0.258 1 94.75 197 LYS B N 1
ATOM 4695 C CA . LYS B 1 197 ? -23.641 14.297 -0.46 1 94.75 197 LYS B CA 1
ATOM 4696 C C . LYS B 1 197 ? -22.266 13.672 -0.639 1 94.75 197 LYS B C 1
ATOM 4698 O O . LYS B 1 197 ? -21.938 12.672 -0.002 1 94.75 197 LYS B O 1
ATOM 4703 N N . CYS B 1 198 ? -21.438 14.352 -1.506 1 95.88 198 CYS B N 1
ATOM 4704 C CA . CYS B 1 198 ? -20.109 13.859 -1.819 1 95.88 198 CYS B CA 1
ATOM 4705 C C . CYS B 1 198 ? -19.047 14.828 -1.324 1 95.88 198 CYS B C 1
ATOM 4707 O O . CYS B 1 198 ? -19.25 16.031 -1.307 1 95.88 198 CYS B O 1
ATOM 4709 N N . PHE B 1 199 ? -17.922 14.281 -0.945 1 97.56 199 PHE B N 1
ATOM 4710 C CA . PHE B 1 199 ? -16.75 15.078 -0.627 1 97.56 199 PHE B CA 1
ATOM 4711 C C . PHE B 1 199 ? -15.469 14.289 -0.89 1 97.56 199 PHE B C 1
ATOM 4713 O O . PHE B 1 199 ? -15.508 13.07 -1.074 1 97.56 199 PHE B O 1
ATOM 4720 N N . VAL B 1 200 ? -14.383 15.023 -1.026 1 98.44 200 VAL B N 1
ATOM 4721 C CA . VAL B 1 200 ? -13.07 14.422 -1.245 1 98.44 200 VAL B CA 1
ATOM 4722 C C . VAL B 1 200 ? -12.203 14.602 0 1 98.44 200 VAL B C 1
ATOM 4724 O O . VAL B 1 200 ? -12.25 15.648 0.65 1 98.44 200 VAL B O 1
ATOM 4727 N N . ILE B 1 201 ? -11.445 13.562 0.361 1 98.88 201 ILE B N 1
ATOM 4728 C CA . ILE B 1 201 ? -10.523 13.688 1.485 1 98.88 201 ILE B CA 1
ATOM 4729 C C . ILE B 1 201 ? -9.156 13.133 1.092 1 98.88 201 ILE B C 1
ATOM 4731 O O . ILE B 1 201 ? -9.055 12.023 0.559 1 98.88 201 ILE B O 1
ATOM 4735 N N . GLY B 1 202 ? -8.141 13.898 1.312 1 98.88 202 GLY B N 1
ATOM 4736 C CA . GLY B 1 202 ? -6.758 13.5 1.096 1 98.88 202 GLY B CA 1
ATOM 4737 C C . GLY B 1 202 ? -5.961 13.406 2.381 1 98.88 202 GLY B C 1
ATOM 4738 O O . GLY B 1 202 ? -6.164 14.195 3.307 1 98.88 202 GLY B O 1
ATOM 4739 N N . ASN B 1 203 ? -5.062 12.398 2.504 1 98.94 203 ASN B N 1
ATOM 4740 C CA . ASN B 1 203 ? -4.133 12.18 3.605 1 98.94 203 ASN B CA 1
ATOM 4741 C C . ASN B 1 203 ? -2.684 12.18 3.123 1 98.94 203 ASN B C 1
ATOM 4743 O O . ASN B 1 203 ? -2.336 11.461 2.186 1 98.94 203 ASN B O 1
ATOM 4747 N N . TYR B 1 204 ? -1.924 13.031 3.732 1 98.31 204 TYR B N 1
ATOM 4748 C CA . TYR B 1 204 ? -0.536 13.188 3.312 1 98.31 204 TYR B CA 1
ATOM 4749 C C . TYR B 1 204 ? 0.391 13.289 4.52 1 98.31 204 TYR B C 1
ATOM 4751 O O . TYR B 1 204 ? -0.005 13.789 5.574 1 98.31 204 TYR B O 1
ATOM 4759 N N . HIS B 1 205 ? 1.549 12.703 4.441 1 98.12 205 HIS B N 1
ATOM 4760 C CA . HIS B 1 205 ? 2.65 12.906 5.375 1 98.12 205 HIS B CA 1
ATOM 4761 C C . HIS B 1 205 ? 3.777 13.711 4.734 1 98.12 205 HIS B C 1
ATOM 4763 O O . HIS B 1 205 ? 4.59 13.156 3.986 1 98.12 205 HIS B O 1
ATOM 4769 N N . MET B 1 206 ? 3.777 14.898 5.105 1 96.06 206 MET B N 1
ATOM 4770 C CA . MET B 1 206 ? 4.723 15.852 4.527 1 96.06 206 MET B CA 1
ATOM 4771 C C . MET B 1 206 ? 6.16 15.453 4.848 1 96.06 206 MET B C 1
ATOM 4773 O O . MET B 1 206 ? 6.445 14.969 5.945 1 96.06 206 MET B O 1
ATOM 4777 N N . PRO B 1 207 ? 6.996 15.703 3.803 1 90.75 207 PRO B N 1
ATOM 4778 C CA . PRO B 1 207 ? 8.406 15.5 4.152 1 90.75 207 PRO B CA 1
ATOM 4779 C C . PRO B 1 207 ? 8.867 16.422 5.277 1 90.75 207 PRO B C 1
ATOM 4781 O O . PRO B 1 207 ? 8.43 17.578 5.359 1 90.75 207 PRO B O 1
ATOM 4784 N N . CYS B 1 208 ? 9.719 15.867 6.078 1 86.69 208 CYS B N 1
ATOM 4785 C CA . CYS B 1 208 ? 10.336 16.672 7.121 1 86.69 208 CYS B CA 1
ATOM 4786 C C . CYS B 1 208 ? 11.633 17.297 6.629 1 86.69 208 CYS B C 1
ATOM 4788 O O . CYS B 1 208 ? 12.727 16.844 6.984 1 86.69 208 CYS B O 1
ATOM 4790 N N . CYS B 1 209 ? 11.492 18.344 5.812 1 83.69 209 CYS B N 1
ATOM 4791 C CA . CYS B 1 209 ? 12.648 18.984 5.207 1 83.69 209 CYS B CA 1
ATOM 4792 C C . CYS B 1 209 ? 12.852 20.391 5.766 1 83.69 209 CYS B C 1
ATOM 4794 O O . CYS B 1 209 ? 13 21.344 5.008 1 83.69 209 CYS B O 1
ATOM 4796 N N . PHE B 1 210 ? 13.008 20.484 7.016 1 79.25 210 PHE B N 1
ATOM 4797 C CA . PHE B 1 210 ? 13.195 21.781 7.652 1 79.25 210 PHE B CA 1
ATOM 4798 C C . PHE B 1 210 ? 14.484 22.438 7.18 1 79.25 210 PHE B C 1
ATOM 4800 O O . PHE B 1 210 ? 14.602 23.656 7.18 1 79.25 210 PHE B O 1
ATOM 4807 N N . TYR B 1 211 ? 15.383 21.547 6.645 1 81.44 211 TYR B N 1
ATOM 4808 C CA . TYR B 1 211 ? 16.672 22.031 6.168 1 81.44 211 TYR B CA 1
ATOM 4809 C C . TYR B 1 211 ? 16.547 22.656 4.789 1 81.44 211 TYR B C 1
ATOM 4811 O O . TYR B 1 211 ? 17.438 23.375 4.336 1 81.44 211 TYR B O 1
ATOM 4819 N N . ALA B 1 212 ? 15.43 22.453 4.141 1 90.44 212 ALA B N 1
ATOM 4820 C CA . ALA B 1 212 ? 15.156 23 2.809 1 90.44 212 ALA B CA 1
ATOM 4821 C C . ALA B 1 212 ? 13.719 23.484 2.701 1 90.44 212 ALA B C 1
ATOM 4823 O O . ALA B 1 212 ? 12.898 22.875 2.004 1 90.44 212 ALA B O 1
ATOM 4824 N N . PRO B 1 213 ? 13.484 24.641 3.254 1 92.69 213 PRO B N 1
ATOM 4825 C CA . PRO B 1 213 ? 12.117 25.141 3.373 1 92.69 213 PRO B CA 1
ATOM 4826 C C . PRO B 1 213 ? 11.414 25.266 2.021 1 92.69 213 PRO B C 1
ATOM 4828 O O . PRO B 1 213 ? 10.211 25.016 1.923 1 92.69 213 PRO B O 1
ATOM 4831 N N . PRO B 1 214 ? 12.133 25.578 0.94 1 95.75 214 PRO B N 1
ATOM 4832 C CA . PRO B 1 214 ? 11.445 25.641 -0.35 1 95.75 214 PRO B CA 1
ATOM 4833 C C . PRO B 1 214 ? 10.844 24.297 -0.767 1 95.75 214 PRO B C 1
ATOM 4835 O O . PRO B 1 214 ? 9.844 24.266 -1.493 1 95.75 214 PRO B O 1
ATOM 4838 N N . VAL B 1 215 ? 11.422 23.172 -0.307 1 96.25 215 VAL B N 1
ATOM 4839 C CA . VAL B 1 215 ? 10.859 21.859 -0.573 1 96.25 215 VAL B CA 1
ATOM 4840 C C . VAL B 1 215 ? 9.477 21.734 0.06 1 96.25 215 VAL B C 1
ATOM 4842 O O . VAL B 1 215 ? 8.539 21.234 -0.565 1 96.25 215 VAL B O 1
ATOM 4845 N N . MET B 1 216 ? 9.43 22.312 1.254 1 96.69 216 MET B N 1
ATOM 4846 C CA . MET B 1 216 ? 8.156 22.281 1.974 1 96.69 216 MET B CA 1
ATOM 4847 C C . MET B 1 216 ? 7.113 23.141 1.266 1 96.69 216 MET B C 1
ATOM 4849 O O . MET B 1 216 ? 5.941 22.75 1.183 1 96.69 216 MET B O 1
ATOM 4853 N N . THR B 1 217 ? 7.559 24.25 0.765 1 97.81 217 THR B N 1
ATOM 4854 C CA . THR B 1 217 ? 6.664 25.141 0.022 1 97.81 217 THR B CA 1
ATOM 4855 C C . THR B 1 217 ? 6.102 24.422 -1.204 1 97.81 217 THR B C 1
ATOM 4857 O O . THR B 1 217 ? 4.887 24.438 -1.43 1 97.81 217 THR B O 1
ATOM 4860 N N . LEU B 1 218 ? 6.98 23.797 -1.933 1 97.44 218 LEU B N 1
ATOM 4861 C CA . LEU B 1 218 ? 6.574 23.094 -3.145 1 97.44 218 LEU B CA 1
ATOM 4862 C C . LEU B 1 218 ? 5.586 21.969 -2.82 1 97.44 218 LEU B C 1
ATOM 4864 O O . LEU B 1 218 ? 4.551 21.844 -3.479 1 97.44 218 LEU B O 1
ATOM 4868 N N . HIS B 1 219 ? 5.816 21.219 -1.808 1 97.81 219 HIS B N 1
ATOM 4869 C CA . HIS B 1 219 ? 5.004 20.031 -1.512 1 97.81 219 HIS B CA 1
ATOM 4870 C C . HIS B 1 219 ? 3.676 20.422 -0.877 1 97.81 219 HIS B C 1
ATOM 4872 O O . HIS B 1 219 ? 2.662 19.75 -1.08 1 97.81 219 HIS B O 1
ATOM 4878 N N . VAL B 1 220 ? 3.615 21.5 -0.046 1 97.75 220 VAL B N 1
ATOM 4879 C CA . VAL B 1 220 ? 2.336 21.922 0.516 1 97.75 220 VAL B CA 1
ATOM 4880 C C . VAL B 1 220 ? 1.396 22.359 -0.607 1 97.75 220 VAL B C 1
ATOM 4882 O O . VAL B 1 220 ? 0.218 21.984 -0.616 1 97.75 220 VAL B O 1
ATOM 4885 N N . ASP B 1 221 ? 1.955 23.109 -1.527 1 97.81 221 ASP B N 1
ATOM 4886 C CA . ASP B 1 221 ? 1.162 23.562 -2.662 1 97.81 221 ASP B CA 1
ATOM 4887 C C . ASP B 1 221 ? 0.715 22.391 -3.533 1 97.81 221 ASP B C 1
ATOM 4889 O O . ASP B 1 221 ? -0.447 22.328 -3.939 1 97.81 221 ASP B O 1
ATOM 4893 N N . LEU B 1 222 ? 1.645 21.516 -3.816 1 97.94 222 LEU B N 1
ATOM 4894 C CA . LEU B 1 222 ? 1.366 20.344 -4.652 1 97.94 222 LEU B CA 1
ATOM 4895 C C . LEU B 1 222 ? 0.269 19.484 -4.035 1 97.94 222 LEU B C 1
ATOM 4897 O O . LEU B 1 222 ? -0.635 19.031 -4.738 1 97.94 222 LEU B O 1
ATOM 4901 N N . ALA B 1 223 ? 0.359 19.219 -2.756 1 98.56 223 ALA B N 1
ATOM 4902 C CA . ALA B 1 223 ? -0.615 18.375 -2.059 1 98.56 223 ALA B CA 1
ATOM 4903 C C . ALA B 1 223 ? -2.008 19 -2.111 1 98.56 223 ALA B C 1
ATOM 4905 O O . ALA B 1 223 ? -2.979 18.328 -2.479 1 98.56 223 ALA B O 1
ATOM 4906 N N . ALA B 1 224 ? -2.094 20.25 -1.756 1 98.44 224 ALA B N 1
ATOM 4907 C CA . ALA B 1 224 ? -3.375 20.953 -1.771 1 98.44 224 ALA B CA 1
ATOM 4908 C C . ALA B 1 224 ? -3.959 21 -3.18 1 98.44 224 ALA B C 1
ATOM 4910 O O . ALA B 1 224 ? -5.148 20.719 -3.375 1 98.44 224 ALA B O 1
ATOM 4911 N N . LYS B 1 225 ? -3.137 21.312 -4.148 1 97.94 225 LYS B N 1
ATOM 4912 C CA . LYS B 1 225 ? -3.588 21.422 -5.531 1 97.94 225 LYS B CA 1
ATOM 4913 C C . LYS B 1 225 ? -4.07 20.078 -6.062 1 97.94 225 LYS B C 1
ATOM 4915 O O . LYS B 1 225 ? -5.043 20.016 -6.82 1 97.94 225 LYS B O 1
ATOM 4920 N N . HIS B 1 226 ? -3.373 19.062 -5.699 1 98.25 226 HIS B N 1
ATOM 4921 C CA . HIS B 1 226 ? -3.744 17.734 -6.18 1 98.25 226 HIS B CA 1
ATOM 4922 C C . HIS B 1 226 ? -5.141 17.344 -5.707 1 98.25 226 HIS B C 1
ATOM 4924 O O . HIS B 1 226 ? -5.969 16.891 -6.5 1 98.25 226 HIS B O 1
ATOM 4930 N N . VAL B 1 227 ? -5.426 17.516 -4.457 1 98.44 227 VAL B N 1
ATOM 4931 C CA . VAL B 1 227 ? -6.742 17.172 -3.924 1 98.44 227 VAL B CA 1
ATOM 4932 C C . VAL B 1 227 ? -7.801 18.062 -4.566 1 98.44 227 VAL B C 1
ATOM 4934 O O . VAL B 1 227 ? -8.883 17.594 -4.926 1 98.44 227 VAL B O 1
ATOM 4937 N N . GLU B 1 228 ? -7.492 19.328 -4.723 1 97.06 228 GLU B N 1
ATOM 4938 C CA . GLU B 1 228 ? -8.391 20.25 -5.406 1 97.06 228 GLU B CA 1
ATOM 4939 C C . GLU B 1 228 ? -8.719 19.766 -6.816 1 97.06 228 GLU B C 1
ATOM 4941 O O . GLU B 1 228 ? -9.875 19.797 -7.23 1 97.06 228 GLU B O 1
ATOM 4946 N N . THR B 1 229 ? -7.695 19.391 -7.5 1 96.94 229 THR B N 1
ATOM 4947 C CA . THR B 1 229 ? -7.859 18.922 -8.867 1 96.94 229 THR B CA 1
ATOM 4948 C C . THR B 1 229 ? -8.766 17.688 -8.906 1 96.94 229 THR B C 1
ATOM 4950 O O . THR B 1 229 ? -9.656 17.594 -9.758 1 96.94 229 THR B O 1
ATOM 4953 N N . LEU B 1 230 ? -8.531 16.766 -8.039 1 97.19 230 LEU B N 1
ATOM 4954 C CA . LEU B 1 230 ? -9.375 15.578 -7.98 1 97.19 230 LEU B CA 1
ATOM 4955 C C . LEU B 1 230 ? -10.812 15.945 -7.641 1 97.19 230 LEU B C 1
ATOM 4957 O O . LEU B 1 230 ? -11.75 15.383 -8.211 1 97.19 230 LEU B O 1
ATOM 4961 N N . ALA B 1 231 ? -10.969 16.859 -6.719 1 96.62 231 ALA B N 1
ATOM 4962 C CA . ALA B 1 231 ? -12.297 17.312 -6.328 1 96.62 231 ALA B CA 1
ATOM 4963 C C . ALA B 1 231 ? -13.023 17.969 -7.504 1 96.62 231 ALA B C 1
ATOM 4965 O O . ALA B 1 231 ? -14.234 17.797 -7.672 1 96.62 231 ALA B O 1
ATOM 4966 N N . THR B 1 232 ? -12.297 18.656 -8.328 1 94.31 232 THR B N 1
ATOM 4967 C CA . THR B 1 232 ? -12.859 19.344 -9.484 1 94.31 232 THR B CA 1
ATOM 4968 C C . THR B 1 232 ? -13.242 18.344 -10.578 1 94.31 232 THR B C 1
ATOM 4970 O O . THR B 1 232 ? -14.336 18.422 -11.133 1 94.31 232 THR B O 1
ATOM 4973 N N . THR B 1 233 ? -12.367 17.422 -10.836 1 92.12 233 THR B N 1
ATOM 4974 C CA . THR B 1 233 ? -12.578 16.438 -11.875 1 92.12 233 THR B CA 1
ATOM 4975 C C . THR B 1 233 ? -13.766 15.539 -11.539 1 92.12 233 THR B C 1
ATOM 4977 O O . THR B 1 233 ? -14.555 15.188 -12.414 1 92.12 233 THR B O 1
ATOM 4980 N N . GLN B 1 234 ? -13.883 15.203 -10.32 1 88.38 234 GLN B N 1
ATOM 4981 C CA . GLN B 1 234 ? -14.977 14.336 -9.891 1 88.38 234 GLN B CA 1
ATOM 4982 C C . GLN B 1 234 ? -16.328 15.047 -10.055 1 88.38 234 GLN B C 1
ATOM 4984 O O . GLN B 1 234 ? -17.328 14.406 -10.352 1 88.38 234 GLN B O 1
ATOM 4989 N N . GLN B 1 235 ? -16.375 16.266 -9.812 1 78.62 235 GLN B N 1
ATOM 4990 C CA . GLN B 1 235 ? -17.594 17.047 -9.977 1 78.62 235 GLN B CA 1
ATOM 4991 C C . GLN B 1 235 ? -18.062 17.062 -11.43 1 78.62 235 GLN B C 1
ATOM 4993 O O . GLN B 1 235 ? -19.266 17.016 -11.703 1 78.62 235 GLN B O 1
ATOM 4998 N N . GLN B 1 236 ? -17.125 17.156 -12.344 1 74.25 236 GLN B N 1
ATOM 4999 C CA . GLN B 1 236 ? -17.406 17.219 -13.773 1 74.25 236 GLN B CA 1
ATOM 5000 C C . GLN B 1 236 ? -17.859 15.875 -14.32 1 74.25 236 GLN B C 1
ATOM 5002 O O . GLN B 1 236 ? -18.578 15.812 -15.312 1 74.25 236 GLN B O 1
ATOM 5007 N N . GLN B 1 237 ? -17.312 14.797 -13.828 1 67 237 GLN B N 1
ATOM 5008 C CA . GLN B 1 237 ? -17.672 13.453 -14.266 1 67 237 GLN B CA 1
ATOM 5009 C C . GLN B 1 237 ? -18.391 12.688 -13.156 1 67 237 GLN B C 1
ATOM 5011 O O . GLN B 1 237 ? -17.828 11.758 -12.57 1 67 237 GLN B O 1
ATOM 5016 N N . PRO B 1 238 ? -19.641 13.273 -12.852 1 53.47 238 PRO B N 1
ATOM 5017 C CA . PRO B 1 238 ? -20.281 12.547 -11.758 1 53.47 238 PRO B CA 1
ATOM 5018 C C . PRO B 1 238 ? -20.547 11.078 -12.094 1 53.47 238 PRO B C 1
ATOM 5020 O O . PRO B 1 238 ? -20.625 10.719 -13.266 1 53.47 238 PRO B O 1
ATOM 5023 N N . ASN B 1 239 ? -20.25 10.148 -11.398 1 50.97 239 ASN B N 1
ATOM 5024 C CA . ASN B 1 239 ? -20.562 8.75 -11.688 1 50.97 239 ASN B CA 1
ATOM 5025 C C . ASN B 1 239 ? -21.844 8.617 -12.508 1 50.97 239 ASN B C 1
ATOM 5027 O O . ASN B 1 239 ? -22.812 9.328 -12.258 1 50.97 239 ASN B O 1
ATOM 5031 N N . THR B 1 240 ? -21.656 8.148 -13.773 1 40.09 240 THR B N 1
ATOM 5032 C CA . THR B 1 240 ? -22.703 7.836 -14.742 1 40.09 240 THR B CA 1
ATOM 5033 C C . THR B 1 240 ? -23.938 7.289 -14.039 1 40.09 240 THR B C 1
ATOM 5035 O O . THR B 1 240 ? -24.875 6.816 -14.695 1 40.09 240 THR B O 1
ATOM 5038 N N . SER B 1 241 ? -24.031 6.941 -12.789 1 35 241 SER B N 1
ATOM 5039 C CA . SER B 1 241 ? -25.359 6.348 -12.664 1 35 241 SER B CA 1
ATOM 5040 C C . SER B 1 241 ? -26.453 7.355 -13.008 1 35 241 SER B C 1
ATOM 5042 O O . SER B 1 241 ? -27.641 7.02 -13.016 1 35 241 SER B O 1
ATOM 5044 N N . ASN B 1 242 ? -26.344 8.664 -12.617 1 33.41 242 ASN B N 1
ATOM 5045 C CA . ASN B 1 242 ? -27.609 9.359 -12.82 1 33.41 242 ASN B CA 1
ATOM 5046 C C . ASN B 1 242 ? -27.875 9.617 -14.297 1 33.41 242 ASN B C 1
ATOM 5048 O O . ASN B 1 242 ? -26.969 9.555 -15.117 1 33.41 242 ASN B O 1
ATOM 5052 N N . ASN B 1 243 ? -29.266 10.234 -14.695 1 31.19 243 ASN B N 1
ATOM 5053 C CA . ASN B 1 243 ? -30.078 10.523 -15.859 1 31.19 243 ASN B CA 1
ATOM 5054 C C . ASN B 1 243 ? -29.375 11.453 -16.828 1 31.19 243 ASN B C 1
ATOM 5056 O O . ASN B 1 243 ? -28.703 12.406 -16.422 1 31.19 243 ASN B O 1
ATOM 5060 N N . GLU B 1 244 ? -29.188 11.055 -18.109 1 32.66 244 GLU B N 1
ATOM 5061 C CA . GLU B 1 244 ? -29 11.688 -19.406 1 32.66 244 GLU B CA 1
ATOM 5062 C C . GLU B 1 244 ? -29.75 13.016 -19.484 1 32.66 244 GLU B C 1
ATOM 5064 O O . GLU B 1 244 ? -30.641 13.18 -20.312 1 32.66 244 GLU B O 1
ATOM 5069 N N . ASN B 1 245 ? -30.328 13.641 -18.438 1 31.77 245 ASN B N 1
ATOM 5070 C CA . ASN B 1 245 ? -31 14.828 -18.953 1 31.77 245 ASN B CA 1
ATOM 5071 C C . ASN B 1 245 ? -30.016 15.766 -19.656 1 31.77 245 ASN B C 1
ATOM 5073 O O . ASN B 1 245 ? -28.969 16.094 -19.109 1 31.77 245 ASN B O 1
ATOM 5077 N N . GLU B 1 246 ? -30.109 15.953 -21 1 31.91 246 GLU B N 1
ATOM 5078 C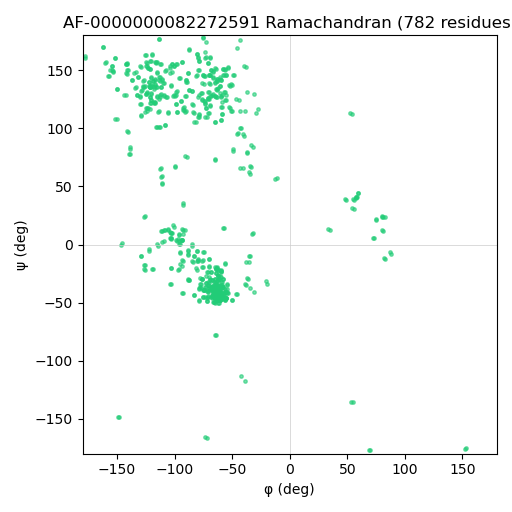 CA . GLU B 1 246 ? -29.672 16.688 -22.188 1 31.91 246 GLU B CA 1
ATOM 5079 C C . GLU B 1 246 ? -29.422 18.156 -21.875 1 31.91 246 GLU B C 1
ATOM 5081 O O . GLU B 1 246 ? -29.094 18.938 -22.766 1 31.91 246 GLU B O 1
ATOM 5086 N N . ASN B 1 247 ? -30.109 18.781 -20.891 1 33.44 247 ASN B N 1
ATOM 5087 C CA . ASN B 1 247 ? -29.984 20.219 -21.047 1 33.44 247 ASN B CA 1
ATOM 5088 C C . ASN B 1 247 ? -28.531 20.672 -20.844 1 33.44 247 ASN B C 1
ATOM 5090 O O . ASN B 1 247 ? -28.078 20.797 -19.703 1 33.44 247 ASN B O 1
ATOM 5094 N N . GLU B 1 248 ? -27.609 20.453 -21.75 1 35.62 248 GLU B N 1
ATOM 5095 C CA . GLU B 1 248 ? -26.203 20.734 -22.031 1 35.62 248 GLU B CA 1
ATOM 5096 C C . GLU B 1 248 ? -25.875 22.203 -21.781 1 35.62 248 GLU B C 1
ATOM 5098 O O . GLU B 1 248 ? -24.703 22.562 -21.656 1 35.62 248 GLU B O 1
ATOM 5103 N N . ASP B 1 249 ? -26.766 23.125 -22.219 1 35.25 249 ASP B N 1
ATOM 5104 C CA . ASP B 1 249 ? -26.344 24.484 -22.547 1 35.25 249 ASP B CA 1
ATOM 5105 C C . ASP B 1 249 ? -25.844 25.219 -21.312 1 35.25 249 ASP B C 1
ATOM 5107 O O . ASP B 1 249 ? -24.844 25.938 -21.359 1 35.25 249 ASP B O 1
ATOM 5111 N N . ASP B 1 250 ? -26.844 25.688 -20.469 1 36.22 250 ASP B N 1
ATOM 5112 C CA . ASP B 1 250 ? -26.656 26.781 -19.516 1 36.22 250 ASP B CA 1
ATOM 5113 C C . ASP B 1 250 ? -25.719 26.359 -18.375 1 36.22 250 ASP B C 1
ATOM 5115 O O . ASP B 1 250 ? -25.344 27.172 -17.531 1 36.22 250 ASP B O 1
ATOM 5119 N N . ASN B 1 251 ? -25.594 25.047 -17.875 1 34.75 251 ASN B N 1
ATOM 5120 C CA . ASN B 1 251 ? -25 24.656 -16.594 1 34.75 251 ASN B CA 1
ATOM 5121 C C . ASN B 1 251 ? -23.516 24.359 -16.734 1 34.75 251 ASN B C 1
ATOM 5123 O O . ASN B 1 251 ? -22.953 23.609 -15.93 1 34.75 251 ASN B O 1
ATOM 5127 N N . LYS B 1 252 ? -22.906 24.672 -17.766 1 40.16 252 LYS B N 1
ATOM 5128 C CA . LYS B 1 252 ? -21.469 24.578 -17.984 1 40.16 252 LYS B CA 1
ATOM 5129 C C . LYS B 1 252 ? -20.703 25.344 -16.922 1 40.16 252 LYS B C 1
ATOM 5131 O O . LYS B 1 252 ? -19.516 25.094 -16.688 1 40.16 252 LYS B O 1
ATOM 5136 N N . ASN B 1 253 ? -21.109 26.531 -16.453 1 42.5 253 ASN B N 1
ATOM 5137 C CA . ASN B 1 253 ? -20.438 27.391 -15.492 1 42.5 253 ASN B CA 1
ATOM 5138 C C . ASN B 1 253 ? -20.391 26.75 -14.109 1 42.5 253 ASN B C 1
ATOM 5140 O O . ASN B 1 253 ? -19.547 27.094 -13.289 1 42.5 253 ASN B O 1
ATOM 5144 N N . GLU B 1 254 ? -21.484 26.234 -13.531 1 46.78 254 GLU B N 1
ATOM 5145 C CA . GLU B 1 254 ? -21.641 25.516 -12.266 1 46.78 254 GLU B CA 1
ATOM 5146 C C . GLU B 1 254 ? -20.734 24.297 -12.211 1 46.78 254 GLU B C 1
ATOM 5148 O O . GLU B 1 254 ? -20.391 23.812 -11.133 1 46.78 254 GLU B O 1
ATOM 5153 N N . THR B 1 255 ? -20.188 23.797 -13.336 1 53.84 255 THR B N 1
ATOM 5154 C CA . THR B 1 255 ? -19.484 22.562 -13.664 1 53.84 255 THR B CA 1
ATOM 5155 C C . THR B 1 255 ? -18 22.672 -13.297 1 53.84 255 THR B C 1
ATOM 5157 O O . THR B 1 255 ? -17.312 21.672 -13.188 1 53.84 255 THR B O 1
ATOM 5160 N N . ASP B 1 256 ? -17.453 23.891 -12.93 1 64.06 256 ASP B N 1
ATOM 5161 C CA . ASP B 1 256 ? -16.016 24 -12.711 1 64.06 256 ASP B CA 1
ATOM 5162 C C . ASP B 1 256 ? -15.695 24.047 -11.219 1 64.06 256 ASP B C 1
ATOM 5164 O O . ASP B 1 256 ? -14.531 24.172 -10.836 1 64.06 256 ASP B O 1
ATOM 5168 N N . ARG B 1 257 ? -16.688 23.875 -10.391 1 79.56 257 ARG B N 1
ATOM 5169 C CA . ARG B 1 257 ? -16.422 23.953 -8.961 1 79.56 257 ARG B CA 1
ATOM 5170 C C . ARG B 1 257 ? -16.062 22.578 -8.398 1 79.56 257 ARG B C 1
ATOM 5172 O O . ARG B 1 257 ? -16.766 21.609 -8.648 1 79.56 257 ARG B O 1
ATOM 5179 N N . PRO B 1 258 ? -15.078 22.672 -7.516 1 91.25 258 PRO B N 1
ATOM 5180 C CA . PRO B 1 258 ? -14.711 21.391 -6.914 1 91.25 258 PRO B CA 1
ATOM 5181 C C . PRO B 1 258 ? -15.719 20.906 -5.875 1 91.25 258 PRO B C 1
ATOM 5183 O O . PRO B 1 258 ? -16.391 21.719 -5.246 1 91.25 258 PRO B O 1
ATOM 5186 N N . LEU B 1 259 ? -15.914 19.609 -5.789 1 94.38 259 LEU B N 1
ATOM 5187 C CA . LEU B 1 259 ? -16.547 19.062 -4.594 1 94.38 259 LEU B CA 1
ATOM 5188 C C . LEU B 1 259 ? -15.883 19.594 -3.33 1 94.38 259 LEU B C 1
ATOM 5190 O O . LEU B 1 259 ? -14.688 19.906 -3.336 1 94.38 259 LEU B O 1
ATOM 5194 N N . PRO B 1 260 ? -16.719 19.797 -2.234 1 96.38 260 PRO B N 1
ATOM 5195 C CA . PRO B 1 260 ? -16.031 20.062 -0.966 1 96.38 260 PRO B CA 1
ATOM 5196 C C . PRO B 1 260 ? -14.938 19.047 -0.647 1 96.38 260 PRO B C 1
ATOM 5198 O O . PRO B 1 260 ? -15.109 17.859 -0.917 1 96.38 260 PRO B O 1
ATOM 5201 N N . TYR B 1 261 ? -13.789 19.531 -0.156 1 97.75 261 TYR B N 1
ATOM 5202 C CA . TYR B 1 261 ? -12.727 18.578 0.103 1 97.75 261 TYR B CA 1
ATOM 5203 C C . TYR B 1 261 ? -11.977 18.922 1.385 1 97.75 261 TYR B C 1
ATOM 5205 O O . TYR B 1 261 ? -12.07 20.047 1.881 1 97.75 261 TYR B O 1
ATOM 5213 N N . ILE B 1 262 ? -11.383 17.922 1.941 1 98.75 262 ILE B N 1
ATOM 5214 C CA . ILE B 1 262 ? -10.578 17.953 3.158 1 98.75 262 ILE B CA 1
ATOM 5215 C C . ILE B 1 262 ? -9.164 17.453 2.857 1 98.75 262 ILE B C 1
ATOM 5217 O O . ILE B 1 262 ? -8.992 16.469 2.127 1 98.75 262 ILE B O 1
ATOM 5221 N N . VAL B 1 263 ? -8.188 18.109 3.352 1 98.75 263 VAL B N 1
ATOM 5222 C CA . VAL B 1 263 ? -6.824 17.594 3.324 1 98.75 263 VAL B CA 1
ATOM 5223 C C . VAL B 1 263 ? -6.273 17.516 4.746 1 98.75 263 VAL B C 1
ATOM 5225 O O . VAL B 1 263 ? -6.16 18.531 5.438 1 98.75 263 VAL B O 1
ATOM 5228 N N . ALA B 1 264 ? -5.965 16.297 5.188 1 98.81 264 ALA B N 1
ATOM 5229 C CA . ALA B 1 264 ? -5.508 16.078 6.559 1 98.81 264 ALA B CA 1
ATOM 5230 C C . ALA B 1 264 ? -4.16 15.359 6.57 1 98.81 264 ALA B C 1
ATOM 5232 O O . ALA B 1 264 ? -3.766 14.742 5.578 1 98.81 264 ALA B O 1
ATOM 5233 N N . GLY B 1 265 ? -3.459 15.531 7.652 1 98.75 265 GLY B N 1
ATOM 5234 C CA . GLY B 1 265 ? -2.225 14.781 7.82 1 98.75 265 GLY B CA 1
ATOM 5235 C C . GLY B 1 265 ? -1.212 15.484 8.703 1 98.75 265 GLY B C 1
ATOM 5236 O O . GLY B 1 265 ? -1.547 16.453 9.391 1 98.75 265 GLY B O 1
ATOM 5237 N N . ASP B 1 266 ? -0.044 14.914 8.812 1 98.69 266 ASP B N 1
ATOM 5238 C CA . ASP B 1 266 ? 1.149 15.539 9.367 1 98.69 266 ASP B CA 1
ATOM 5239 C C . ASP B 1 266 ? 1.858 16.391 8.32 1 98.69 266 ASP B C 1
ATOM 5241 O O . ASP B 1 266 ? 2.545 15.875 7.445 1 98.69 266 ASP B O 1
ATOM 5245 N N . TRP B 1 267 ? 1.695 17.656 8.508 1 98.06 267 TRP B N 1
ATOM 5246 C CA . TRP B 1 267 ? 2.156 18.594 7.484 1 98.06 267 TRP B CA 1
ATOM 5247 C C . TRP B 1 267 ? 3.574 19.078 7.777 1 98.06 267 TRP B C 1
ATOM 5249 O O . TRP B 1 267 ? 4.227 19.672 6.922 1 98.06 267 TRP B O 1
ATOM 5259 N N . ASN B 1 268 ? 4.051 18.844 8.922 1 97.19 268 ASN B N 1
ATOM 5260 C CA . ASN B 1 268 ? 5.391 19.25 9.336 1 97.19 268 ASN B CA 1
ATOM 5261 C C . ASN B 1 268 ? 5.609 20.75 9.117 1 97.19 268 ASN B C 1
ATOM 5263 O O . ASN B 1 268 ? 6.699 21.172 8.727 1 97.19 268 ASN B O 1
ATOM 5267 N N . ILE B 1 269 ? 4.551 21.547 9.242 1 97.06 269 ILE B N 1
ATOM 5268 C CA . ILE B 1 269 ? 4.66 23 9.203 1 97.06 269 ILE B CA 1
ATOM 5269 C C . ILE B 1 269 ? 4.047 23.609 10.461 1 97.06 269 ILE B C 1
ATOM 5271 O O . ILE B 1 269 ? 3.16 23.016 11.078 1 97.06 269 ILE B O 1
ATOM 5275 N N . LYS B 1 270 ? 4.52 24.75 10.797 1 97.06 270 LYS B N 1
ATOM 5276 C CA . LYS B 1 270 ? 4.039 25.438 11.984 1 97.06 270 LYS B CA 1
ATOM 5277 C C . LYS B 1 270 ? 3.004 26.5 11.625 1 97.06 270 LYS B C 1
ATOM 5279 O O . LYS B 1 270 ? 2.984 27 10.5 1 97.06 270 LYS B O 1
ATOM 5284 N N . PRO B 1 271 ? 2.141 26.828 12.594 1 97.75 271 PRO B N 1
ATOM 5285 C CA . PRO B 1 271 ? 1.073 27.797 12.312 1 97.75 271 PRO B CA 1
ATOM 5286 C C . PRO B 1 271 ? 1.608 29.156 11.867 1 97.75 271 PRO B C 1
ATOM 5288 O O . PRO B 1 271 ? 0.902 29.906 11.188 1 97.75 271 PRO B O 1
ATOM 5291 N N . ASP B 1 272 ? 2.822 29.547 12.164 1 96 272 ASP B N 1
ATOM 5292 C CA . ASP B 1 272 ? 3.373 30.859 11.805 1 96 272 ASP B CA 1
ATOM 5293 C C . ASP B 1 272 ? 4.312 30.734 10.609 1 96 272 ASP B C 1
ATOM 5295 O O . ASP B 1 272 ? 5 31.703 10.258 1 96 272 ASP B O 1
ATOM 5299 N N . SER B 1 273 ? 4.332 29.609 10 1 96.25 273 SER B N 1
ATOM 5300 C CA . SER B 1 273 ? 5.23 29.406 8.867 1 96.25 273 SER B CA 1
ATOM 5301 C C . SER B 1 273 ? 4.664 30.016 7.594 1 96.25 273 SER B C 1
ATOM 5303 O O . SER B 1 273 ? 3.465 30.297 7.508 1 96.25 273 SER B O 1
ATOM 5305 N N . SER B 1 274 ? 5.535 30.25 6.617 1 97.06 274 SER B N 1
ATOM 5306 C CA . SER B 1 274 ? 5.145 30.719 5.293 1 97.06 274 SER B CA 1
ATOM 5307 C C . SER B 1 274 ? 4.242 29.719 4.59 1 97.06 274 SER B C 1
ATOM 5309 O O . SER B 1 274 ? 3.332 30.109 3.85 1 97.06 274 SER B O 1
ATOM 5311 N N . GLN B 1 275 ? 4.512 28.469 4.809 1 97.75 275 GLN B N 1
ATOM 5312 C CA . GLN B 1 275 ? 3.732 27.406 4.184 1 97.75 275 GLN B CA 1
ATOM 5313 C C . GLN B 1 275 ? 2.301 27.391 4.715 1 97.75 275 GLN B C 1
ATOM 5315 O O . GLN B 1 275 ? 1.356 27.172 3.953 1 97.75 275 GLN B O 1
ATOM 5320 N N . TYR B 1 276 ? 2.137 27.609 6.027 1 98.19 276 TYR B N 1
ATOM 5321 C CA . TYR B 1 276 ? 0.802 27.703 6.605 1 98.19 276 TYR B CA 1
ATOM 5322 C C . TYR B 1 276 ? 0.027 28.875 5.996 1 98.19 276 TYR B C 1
ATOM 5324 O O . TYR B 1 276 ? -1.142 28.719 5.633 1 98.19 276 TYR B O 1
ATOM 5332 N N . ARG B 1 277 ? 0.667 29.969 5.883 1 97.94 277 ARG B N 1
ATOM 5333 C CA . ARG B 1 277 ? 0.046 31.141 5.27 1 97.94 277 ARG B CA 1
ATOM 5334 C C . ARG B 1 277 ? -0.347 30.859 3.822 1 97.94 277 ARG B C 1
ATOM 5336 O O . ARG B 1 277 ? -1.434 31.234 3.383 1 97.94 277 ARG B O 1
ATOM 5343 N N . LEU B 1 278 ? 0.557 30.266 3.145 1 98.38 278 LEU B N 1
ATOM 5344 C CA . LEU B 1 278 ? 0.27 29.891 1.765 1 98.38 278 LEU B CA 1
ATOM 5345 C C . LEU B 1 278 ? -0.997 29.031 1.684 1 98.38 278 LEU B C 1
ATOM 5347 O O . LEU B 1 278 ? -1.878 29.312 0.865 1 98.38 278 LEU B O 1
ATOM 5351 N N . LEU B 1 279 ? -1.155 28.047 2.531 1 98.06 279 LEU B N 1
ATOM 5352 C CA . LEU B 1 279 ? -2.293 27.125 2.518 1 98.06 279 LEU B CA 1
ATOM 5353 C C . LEU B 1 279 ? -3.582 27.859 2.875 1 98.06 279 LEU B C 1
ATOM 5355 O O . LEU B 1 279 ? -4.641 27.562 2.32 1 98.06 279 LEU B O 1
ATOM 5359 N N . THR B 1 280 ? -3.49 28.812 3.771 1 97.88 280 THR B N 1
ATOM 5360 C CA . THR B 1 280 ? -4.707 29.375 4.332 1 97.88 280 THR B CA 1
ATOM 5361 C C . THR B 1 280 ? -5.105 30.641 3.572 1 97.88 280 THR B C 1
ATOM 5363 O O . THR B 1 280 ? -6.258 31.078 3.65 1 97.88 280 THR B O 1
ATOM 5366 N N . THR B 1 281 ? -4.195 31.266 2.787 1 97.19 281 THR B N 1
ATOM 5367 C CA . THR B 1 281 ? -4.523 32.5 2.088 1 97.19 281 THR B CA 1
ATOM 5368 C C . THR B 1 281 ? -4.391 32.312 0.579 1 97.19 281 THR B C 1
ATOM 5370 O O . THR B 1 281 ? -4.895 33.125 -0.196 1 97.19 281 THR B O 1
ATOM 5373 N N . GLY B 1 282 ? -3.611 31.297 0.196 1 96.81 282 GLY B N 1
ATOM 5374 C CA . GLY B 1 282 ? -3.332 31.094 -1.217 1 96.81 282 GLY B CA 1
ATOM 5375 C C . GLY B 1 282 ? -2.244 32 -1.745 1 96.81 282 GLY B C 1
ATOM 5376 O O . GLY B 1 282 ? -2.037 32.094 -2.957 1 96.81 282 GLY B O 1
ATOM 5377 N N . GLN B 1 283 ? -1.563 32.656 -0.777 1 96.62 283 GLN B N 1
ATOM 5378 C CA . GLN B 1 283 ? -0.604 33.656 -1.216 1 96.62 283 GLN B CA 1
ATOM 5379 C C . GLN B 1 283 ? 0.727 33.5 -0.485 1 96.62 283 GLN B C 1
ATOM 5381 O O . GLN B 1 283 ? 0.769 33 0.641 1 96.62 283 GLN B O 1
ATOM 5386 N N . MET B 1 284 ? 1.766 33.844 -1.183 1 97.19 284 MET B N 1
ATOM 5387 C CA . MET B 1 284 ? 3.121 33.938 -0.65 1 97.19 284 MET B CA 1
ATOM 5388 C C . MET B 1 284 ? 3.918 35 -1.398 1 97.19 284 MET B C 1
ATOM 5390 O O . MET B 1 284 ? 3.859 35.094 -2.627 1 97.19 284 MET B O 1
ATOM 5394 N N . ASP B 1 285 ? 4.594 35.812 -0.656 1 95.75 285 ASP B N 1
ATOM 5395 C CA . ASP B 1 285 ? 5.387 36.875 -1.277 1 95.75 285 ASP B CA 1
ATOM 5396 C C . ASP B 1 285 ? 6.594 36.281 -2.012 1 95.75 285 ASP B C 1
ATOM 5398 O O . ASP B 1 285 ? 7.297 35.438 -1.477 1 95.75 285 ASP B O 1
ATOM 5402 N N . VAL B 1 286 ? 6.836 36.844 -3.146 1 95.06 286 VAL B N 1
ATOM 5403 C CA . VAL B 1 286 ? 7.957 36.375 -3.967 1 95.06 286 VAL B CA 1
ATOM 5404 C C . VAL B 1 286 ? 9.266 36.594 -3.207 1 95.06 286 VAL B C 1
ATOM 5406 O O . VAL B 1 286 ? 10.203 35.812 -3.363 1 95.06 286 VAL B O 1
ATOM 5409 N N . GLY B 1 287 ? 9.367 37.531 -2.33 1 95.06 287 GLY B N 1
ATOM 5410 C CA . GLY B 1 287 ? 10.562 37.812 -1.556 1 95.06 287 GLY B CA 1
ATOM 5411 C C . GLY B 1 287 ? 10.68 36.969 -0.304 1 95.06 287 GLY B C 1
ATOM 5412 O O . GLY B 1 287 ? 11.672 37.031 0.418 1 95.06 287 GLY B O 1
ATOM 5413 N N . ASP B 1 288 ? 9.742 36.094 -0.045 1 96.38 288 ASP B N 1
ATOM 5414 C CA . ASP B 1 288 ? 9.789 35.188 1.107 1 96.38 288 ASP B CA 1
ATOM 5415 C C . ASP B 1 288 ? 11.008 34.281 1.046 1 96.38 288 ASP B C 1
ATOM 5417 O O . ASP B 1 288 ? 11.328 33.75 -0.016 1 96.38 288 ASP B O 1
ATOM 5421 N N . PRO B 1 289 ? 11.688 34.094 2.133 1 94.69 289 PRO B N 1
ATOM 5422 C CA . PRO B 1 289 ? 12.875 33.25 2.133 1 94.69 289 PRO B CA 1
ATOM 5423 C C . PRO B 1 289 ? 12.562 31.797 1.761 1 94.69 289 PRO B C 1
ATOM 5425 O O . PRO B 1 289 ? 13.453 31.062 1.317 1 94.69 289 PRO B O 1
ATOM 5428 N N . ASP B 1 290 ? 11.383 31.359 1.896 1 96.25 290 ASP B N 1
ATOM 5429 C CA . ASP B 1 290 ? 10.992 29.984 1.616 1 96.25 290 ASP B CA 1
ATOM 5430 C C . ASP B 1 290 ? 10.461 29.844 0.19 1 96.25 290 ASP B C 1
ATOM 5432 O O . ASP B 1 290 ? 10.023 28.766 -0.207 1 96.25 290 ASP B O 1
ATOM 5436 N N . TRP B 1 291 ? 10.5 30.906 -0.598 1 97.19 291 TRP B N 1
ATOM 5437 C CA . TRP B 1 291 ? 10.086 30.891 -1.995 1 97.19 291 TRP B CA 1
ATOM 5438 C C . TRP B 1 291 ? 11.07 30.094 -2.846 1 97.19 291 TRP B C 1
ATOM 5440 O O . TRP B 1 291 ? 12.273 30.344 -2.811 1 97.19 291 TRP B O 1
ATOM 5450 N N . PRO B 1 292 ? 10.555 29.094 -3.586 1 96.44 292 PRO B N 1
ATOM 5451 C CA . PRO B 1 292 ? 11.477 28.375 -4.477 1 96.44 292 PRO B CA 1
ATOM 5452 C C . PRO B 1 292 ? 12.055 29.266 -5.566 1 96.44 292 PRO B C 1
ATOM 5454 O O . PRO B 1 292 ? 11.305 29.891 -6.328 1 96.44 292 PRO B O 1
ATOM 5457 N N . SER B 1 293 ? 13.414 29.281 -5.688 1 94.88 293 SER B N 1
ATOM 5458 C CA . SER B 1 293 ? 14.062 30.062 -6.727 1 94.88 293 SER B CA 1
ATOM 5459 C C . SER B 1 293 ? 13.82 29.469 -8.109 1 94.88 293 SER B C 1
ATOM 5461 O O . SER B 1 293 ? 13.703 28.25 -8.25 1 94.88 293 SER B O 1
ATOM 5463 N N . PRO B 1 294 ? 13.727 30.391 -9.078 1 94.94 294 PRO B N 1
ATOM 5464 C CA . PRO B 1 294 ? 13.57 29.859 -10.43 1 94.94 294 PRO B CA 1
ATOM 5465 C C . PRO B 1 294 ? 14.68 28.875 -10.805 1 94.94 294 PRO B C 1
ATOM 5467 O O . PRO B 1 294 ? 15.82 29.031 -10.359 1 94.94 294 PRO B O 1
ATOM 5470 N N . LYS B 1 295 ? 14.273 27.938 -11.57 1 94.06 295 LYS B N 1
ATOM 5471 C CA . LYS B 1 295 ? 15.227 26.938 -12.039 1 94.06 295 LYS B CA 1
ATOM 5472 C C . LYS B 1 295 ? 14.914 26.5 -13.477 1 94.06 295 LYS B C 1
ATOM 5474 O O . LYS B 1 295 ? 13.781 26.141 -13.789 1 94.06 295 LYS B O 1
ATOM 5479 N N . HIS B 1 296 ? 15.938 26.547 -14.312 1 93.62 296 HIS B N 1
ATOM 5480 C CA . HIS B 1 296 ? 15.836 26.141 -15.703 1 93.62 296 HIS B CA 1
ATOM 5481 C C . HIS B 1 296 ? 14.625 26.766 -16.375 1 93.62 296 HIS B C 1
ATOM 5483 O O . HIS B 1 296 ? 13.859 26.078 -17.062 1 93.62 296 HIS B O 1
ATOM 5489 N N . GLY B 1 297 ? 14.352 27.969 -16.078 1 91.81 297 GLY B N 1
ATOM 5490 C CA . GLY B 1 297 ? 13.289 28.719 -16.719 1 91.81 297 GLY B CA 1
ATOM 5491 C C . GLY B 1 297 ? 11.945 28.531 -16.047 1 91.81 297 GLY B C 1
ATOM 5492 O O . GLY B 1 297 ? 10.984 29.234 -16.375 1 91.81 297 GLY B O 1
ATOM 5493 N N . MET B 1 298 ? 11.906 27.688 -15.141 1 93.94 298 MET B N 1
ATOM 5494 C CA . MET B 1 298 ? 10.641 27.469 -14.438 1 93.94 298 MET B CA 1
ATOM 5495 C C . MET B 1 298 ? 10.539 28.375 -13.211 1 93.94 298 MET B C 1
ATOM 5497 O O . MET B 1 298 ? 11.469 28.438 -12.406 1 93.94 298 MET B O 1
ATOM 5501 N N . VAL B 1 299 ? 9.453 29.078 -13.156 1 95.25 299 VAL B N 1
ATOM 5502 C CA . VAL B 1 299 ? 9.125 29.922 -12.016 1 95.25 299 VAL B CA 1
ATOM 5503 C C . VAL B 1 299 ? 7.898 29.375 -11.297 1 95.25 299 VAL B C 1
ATOM 5505 O O . VAL B 1 299 ? 6.867 29.109 -11.922 1 95.25 299 VAL B O 1
ATOM 5508 N N . TRP B 1 300 ? 8.07 29.156 -10.039 1 95.75 300 TRP B N 1
ATOM 5509 C CA . TRP B 1 300 ? 6.961 28.641 -9.242 1 95.75 300 TRP B CA 1
ATOM 5510 C C . TRP B 1 300 ? 6 29.766 -8.859 1 95.75 300 TRP B C 1
ATOM 5512 O O . TRP B 1 300 ? 6.422 30.891 -8.594 1 95.75 300 TRP B O 1
ATOM 5522 N N . LYS B 1 301 ? 4.703 29.469 -8.789 1 95.75 301 LYS B N 1
ATOM 5523 C CA . LYS B 1 301 ? 3.639 30.312 -8.258 1 95.75 301 LYS B CA 1
ATOM 5524 C C . LYS B 1 301 ? 2.607 29.484 -7.5 1 95.75 301 LYS B C 1
ATOM 5526 O O . LYS B 1 301 ? 2.367 28.328 -7.836 1 95.75 301 LYS B O 1
ATOM 5531 N N . PRO B 1 302 ? 2.051 30.125 -6.469 1 97.06 302 PRO B N 1
ATOM 5532 C CA . PRO B 1 302 ? 0.965 29.406 -5.793 1 97.06 302 PRO B CA 1
ATOM 5533 C C . PRO B 1 302 ? -0.117 28.938 -6.762 1 97.06 302 PRO B C 1
ATOM 5535 O O . PRO B 1 302 ? -0.502 29.672 -7.672 1 97.06 302 PRO B O 1
ATOM 5538 N N . SER B 1 303 ? -0.557 27.703 -6.539 1 96 303 SER B N 1
ATOM 5539 C CA . SER B 1 303 ? -1.505 27.156 -7.504 1 96 303 SER B CA 1
ATOM 5540 C C . SER B 1 303 ? -2.77 26.656 -6.812 1 96 303 SER B C 1
ATOM 5542 O O . SER B 1 303 ? -3.822 26.531 -7.441 1 96 303 SER B O 1
ATOM 5544 N N . ALA B 1 304 ? -2.734 26.375 -5.586 1 95.94 304 ALA B N 1
ATOM 5545 C CA . ALA B 1 304 ? -3.887 25.828 -4.879 1 95.94 304 ALA B CA 1
ATOM 5546 C C . ALA B 1 304 ? -4.773 26.938 -4.324 1 95.94 304 ALA B C 1
ATOM 5548 O O . ALA B 1 304 ? -4.277 28 -3.945 1 95.94 304 ALA B O 1
ATOM 5549 N N . LYS B 1 305 ? -6.082 26.656 -4.277 1 95.62 305 LYS B N 1
ATOM 5550 C CA . LYS B 1 305 ? -6.996 27.562 -3.578 1 95.62 305 LYS B CA 1
ATOM 5551 C C . LYS B 1 305 ? -6.746 27.531 -2.072 1 95.62 305 LYS B C 1
ATOM 5553 O O . LYS B 1 305 ? -6.32 26.516 -1.527 1 95.62 305 LYS B O 1
ATOM 5558 N N . PRO B 1 306 ? -7.016 28.641 -1.453 1 97.19 306 PRO B N 1
ATOM 5559 C CA . PRO B 1 306 ? -6.793 28.656 -0.005 1 97.19 306 PRO B CA 1
ATOM 5560 C C . PRO B 1 306 ? -7.711 27.703 0.75 1 97.19 306 PRO B C 1
ATOM 5562 O O . PRO B 1 306 ? -8.836 27.438 0.31 1 97.19 306 PRO B O 1
ATOM 5565 N N . LEU B 1 307 ? -7.227 27.234 1.867 1 97.94 307 LEU B N 1
ATOM 5566 C CA . LEU B 1 307 ? -7.938 26.312 2.746 1 97.94 307 LEU B CA 1
ATOM 5567 C C . LEU B 1 307 ? -8.148 26.922 4.125 1 97.94 307 LEU B C 1
ATOM 5569 O O . LEU B 1 307 ? -7.531 27.938 4.457 1 97.94 307 LEU B O 1
ATOM 5573 N N . SER B 1 308 ? -9.094 26.312 4.895 1 98.06 308 SER B N 1
ATOM 5574 C CA . SER B 1 308 ? -9.312 26.703 6.285 1 98.06 308 SER B CA 1
ATOM 5575 C C . SER B 1 308 ? -8.961 25.578 7.242 1 98.06 308 SER B C 1
ATOM 5577 O O . SER B 1 308 ? -9.305 24.422 7 1 98.06 308 SER B O 1
ATOM 5579 N N . SER B 1 309 ? -8.266 25.922 8.281 1 98.44 309 SER B N 1
ATOM 5580 C CA . SER B 1 309 ? -7.977 24.953 9.32 1 98.44 309 SER B CA 1
ATOM 5581 C C . SER B 1 309 ? -9.188 24.703 10.211 1 98.44 309 SER B C 1
ATOM 5583 O O . SER B 1 309 ? -9.766 25.656 10.758 1 98.44 309 SER B O 1
ATOM 5585 N N . ALA B 1 310 ? -9.547 23.469 10.438 1 98.75 310 ALA B N 1
ATOM 5586 C CA . ALA B 1 310 ? -10.703 23.141 11.266 1 98.75 310 ALA B CA 1
ATOM 5587 C C . ALA B 1 310 ? -10.516 23.656 12.688 1 98.75 310 ALA B C 1
ATOM 5589 O O . ALA B 1 310 ? -11.453 24.203 13.281 1 98.75 310 ALA B O 1
ATOM 5590 N N . TYR B 1 311 ? -9.336 23.469 13.25 1 98.81 311 TYR B N 1
ATOM 5591 C CA . TYR B 1 311 ? -9.086 23.906 14.617 1 98.81 311 TYR B CA 1
ATOM 5592 C C . TYR B 1 311 ? -9.117 25.438 14.727 1 98.81 311 TYR B C 1
ATOM 5594 O O . TYR B 1 311 ? -9.656 25.984 15.688 1 98.81 311 TYR B O 1
ATOM 5602 N N . GLN B 1 312 ? -8.547 26.109 13.734 1 98.31 312 GLN B N 1
ATOM 5603 C CA . GLN B 1 312 ? -8.609 27.562 13.719 1 98.31 312 GLN B CA 1
ATOM 5604 C C . GLN B 1 312 ? -10.055 28.047 13.656 1 98.31 312 GLN B C 1
ATOM 5606 O O . GLN B 1 312 ? -10.422 29 14.352 1 98.31 312 GLN B O 1
ATOM 5611 N N . LEU B 1 313 ? -10.836 27.453 12.812 1 97.31 313 LEU B N 1
ATOM 5612 C CA . LEU B 1 313 ? -12.234 27.844 12.664 1 97.31 313 LEU B CA 1
ATOM 5613 C C . LEU B 1 313 ? -13.008 27.578 13.945 1 97.31 313 LEU B C 1
ATOM 5615 O O . LEU B 1 313 ? -13.875 28.359 14.328 1 97.31 313 LEU B O 1
ATOM 5619 N N . ALA B 1 314 ? -12.672 26.484 14.602 1 97.81 314 ALA B N 1
ATOM 5620 C CA . ALA B 1 314 ? -13.445 26.062 15.766 1 97.81 314 ALA B CA 1
ATOM 5621 C C . ALA B 1 314 ? -13.078 26.875 17 1 97.81 314 ALA B C 1
ATOM 5623 O O . ALA B 1 314 ? -13.945 27.203 17.812 1 97.81 314 ALA B O 1
ATOM 5624 N N . GLN B 1 315 ? -11.75 27.203 17.141 1 96.62 315 GLN B N 1
ATOM 5625 C CA . GLN B 1 315 ? -11.289 27.719 18.438 1 96.62 315 GLN B CA 1
ATOM 5626 C C . GLN B 1 315 ? -10.656 29.094 18.266 1 96.62 315 GLN B C 1
ATOM 5628 O O . GLN B 1 315 ? -10.266 29.734 19.25 1 96.62 315 GLN B O 1
ATOM 5633 N N . GLY B 1 316 ? -10.531 29.516 17.078 1 96.81 316 GLY B N 1
ATOM 5634 C CA . GLY B 1 316 ? -9.883 30.797 16.812 1 96.81 316 GLY B CA 1
ATOM 5635 C C . GLY B 1 316 ? -8.367 30.703 16.781 1 96.81 316 GLY B C 1
ATOM 5636 O O . GLY B 1 316 ? -7.691 31.672 16.422 1 96.81 316 GLY B O 1
ATOM 5637 N N . THR B 1 317 ? -7.832 29.547 17.25 1 97.31 317 THR B N 1
ATOM 5638 C CA . THR B 1 317 ? -6.395 29.297 17.25 1 97.31 317 THR B CA 1
ATOM 5639 C C . THR B 1 317 ? -6.098 27.844 16.906 1 97.31 317 THR B C 1
ATOM 5641 O O . THR B 1 317 ? -6.969 26.969 17.047 1 97.31 317 THR B O 1
ATOM 5644 N N . GLU B 1 318 ? -4.871 27.641 16.375 1 98.5 318 GLU B N 1
ATOM 5645 C CA . GLU B 1 318 ? -4.406 26.266 16.266 1 98.5 318 GLU B CA 1
ATOM 5646 C C . GLU B 1 318 ? -4.121 25.656 17.641 1 98.5 318 GLU B C 1
ATOM 5648 O O . GLU B 1 318 ? -3.934 26.375 18.609 1 98.5 318 GLU B O 1
ATOM 5653 N N . PRO B 1 319 ? -4.066 24.25 17.719 1 98.19 319 PRO B N 1
ATOM 5654 C CA . PRO B 1 319 ? -3.703 23.625 18.984 1 98.19 319 PRO B CA 1
ATOM 5655 C C . PRO B 1 319 ? -2.352 24.109 19.516 1 98.19 319 PRO B C 1
ATOM 5657 O O . PRO B 1 319 ? -1.482 24.5 18.734 1 98.19 319 PRO B O 1
ATOM 5660 N N . ASN B 1 320 ? -2.234 24.094 20.906 1 98 320 ASN B N 1
ATOM 5661 C CA . ASN B 1 320 ? -0.958 24.422 21.531 1 98 320 ASN B CA 1
ATOM 5662 C C . ASN B 1 320 ? 0.173 23.547 21 1 98 320 ASN B C 1
ATOM 5664 O O . ASN B 1 320 ? 1.304 24.016 20.844 1 98 320 ASN B O 1
ATOM 5668 N N . PHE B 1 321 ? -0.119 22.359 20.781 1 98.44 321 PHE B N 1
ATOM 5669 C CA . PHE B 1 321 ? 0.816 21.422 20.172 1 98.44 321 PHE B CA 1
ATOM 5670 C C . PHE B 1 321 ? 0.08 20.219 19.594 1 98.44 321 PHE B C 1
ATOM 5672 O O . PHE B 1 321 ? -1.06 19.938 19.969 1 98.44 321 PHE B O 1
ATOM 5679 N N . THR B 1 322 ? 0.689 19.547 18.609 1 98.81 322 THR B N 1
ATOM 5680 C CA . THR B 1 322 ? 0.243 18.234 18.156 1 98.81 322 THR B CA 1
ATOM 5681 C C . THR B 1 322 ? 1.405 17.25 18.125 1 98.81 322 THR B C 1
ATOM 5683 O O . THR B 1 322 ? 1.201 16.047 17.938 1 98.81 322 THR B O 1
ATOM 5686 N N . ASN B 1 323 ? 2.586 17.75 18.297 1 98.31 323 ASN B N 1
ATOM 5687 C CA . ASN B 1 323 ? 3.805 16.953 18.438 1 98.31 323 ASN B CA 1
ATOM 5688 C C . ASN B 1 323 ? 4.605 17.359 19.672 1 98.31 323 ASN B C 1
ATOM 5690 O O . ASN B 1 323 ? 4.77 18.547 19.953 1 98.31 323 ASN B O 1
ATOM 5694 N N . TYR B 1 324 ? 5.035 16.438 20.438 1 98.19 324 TYR B N 1
ATOM 5695 C CA . TYR B 1 324 ? 5.836 16.609 21.656 1 98.19 324 TYR B CA 1
ATOM 5696 C C . TYR B 1 324 ? 6.934 15.562 21.75 1 98.19 324 TYR B C 1
ATOM 5698 O O . TYR B 1 324 ? 6.809 14.586 22.484 1 98.19 324 TYR B O 1
ATOM 5706 N N . ALA B 1 325 ? 8.055 15.82 21.062 1 95.88 325 ALA B N 1
ATOM 5707 C CA . ALA B 1 325 ? 9.109 14.82 20.906 1 95.88 325 ALA B CA 1
ATOM 5708 C C . ALA B 1 325 ? 10.406 15.297 21.562 1 95.88 325 ALA B C 1
ATOM 5710 O O . ALA B 1 325 ? 10.742 16.484 21.5 1 95.88 325 ALA B O 1
ATOM 5711 N N . ARG B 1 326 ? 11.133 14.422 22.188 1 94.5 326 ARG B N 1
ATOM 5712 C CA . ARG B 1 326 ? 12.484 14.688 22.656 1 94.5 326 ARG B CA 1
ATOM 5713 C C . ARG B 1 326 ? 13.477 13.672 22.094 1 94.5 326 ARG B C 1
ATOM 5715 O O . ARG B 1 326 ? 13.359 12.469 22.375 1 94.5 326 ARG B O 1
ATOM 5722 N N . VAL B 1 327 ? 14.367 14.188 21.359 1 89.38 327 VAL B N 1
ATOM 5723 C CA . VAL B 1 327 ? 15.398 13.344 20.781 1 89.38 327 VAL B CA 1
ATOM 5724 C C . VAL B 1 327 ? 16.688 13.469 21.578 1 89.38 327 VAL B C 1
ATOM 5726 O O . VAL B 1 327 ? 17.203 14.578 21.781 1 89.38 327 VAL B O 1
ATOM 5729 N N . GLY B 1 328 ? 17.219 12.367 21.953 1 90.56 328 GLY B N 1
ATOM 5730 C CA . GLY B 1 328 ? 18.406 12.406 22.781 1 90.56 328 GLY B CA 1
ATOM 5731 C C . GLY B 1 328 ? 18.25 13.266 24.031 1 90.56 328 GLY B C 1
ATOM 5732 O O . GLY B 1 328 ? 17.25 13.156 24.734 1 90.56 328 GLY B O 1
ATOM 5733 N N . GLU B 1 329 ? 19.297 14.078 24.281 1 89.81 329 GLU B N 1
ATOM 5734 C CA . GLU B 1 329 ? 19.312 14.922 25.469 1 89.81 329 GLU B CA 1
ATOM 5735 C C . GLU B 1 329 ? 18.938 16.359 25.141 1 89.81 329 GLU B C 1
ATOM 5737 O O . GLU B 1 329 ? 19.047 17.25 25.984 1 89.81 329 GLU B O 1
ATOM 5742 N N . GLN B 1 330 ? 18.375 16.516 23.969 1 89.19 330 GLN B N 1
ATOM 5743 C CA . GLN B 1 330 ? 18 17.859 23.531 1 89.19 330 GLN B CA 1
ATOM 5744 C C . GLN B 1 330 ? 16.688 18.312 24.203 1 89.19 330 GLN B C 1
ATOM 5746 O O . GLN B 1 330 ? 15.945 17.484 24.734 1 89.19 330 GLN B O 1
ATOM 5751 N N . GLU B 1 331 ? 16.562 19.625 24.219 1 93.62 331 GLU B N 1
ATOM 5752 C CA . GLU B 1 331 ? 15.25 20.125 24.625 1 93.62 331 GLU B CA 1
ATOM 5753 C C . GLU B 1 331 ? 14.148 19.578 23.719 1 93.62 331 GLU B C 1
ATOM 5755 O O . GLU B 1 331 ? 14.359 19.406 22.516 1 93.62 331 GLU B O 1
ATOM 5760 N N . PRO B 1 332 ? 13.016 19.359 24.312 1 95.06 332 PRO B N 1
ATOM 5761 C CA . PRO B 1 332 ? 11.945 18.797 23.484 1 95.06 332 PRO B CA 1
ATOM 5762 C C . PRO B 1 332 ? 11.492 19.75 22.375 1 95.06 332 PRO B C 1
ATOM 5764 O O . PRO B 1 332 ? 11.453 20.969 22.578 1 95.06 332 PRO B O 1
ATOM 5767 N N . PHE B 1 333 ? 11.266 19.156 21.281 1 94.94 333 PHE B N 1
ATOM 5768 C CA . PHE B 1 333 ? 10.555 19.859 20.219 1 94.94 333 PHE B CA 1
ATOM 5769 C C . PHE B 1 333 ? 9.047 19.766 20.422 1 94.94 333 PHE B C 1
ATOM 5771 O O . PHE B 1 333 ? 8.484 18.672 20.391 1 94.94 333 PHE B O 1
ATOM 5778 N N . ILE B 1 334 ? 8.406 20.875 20.688 1 97.69 334 ILE B N 1
ATOM 5779 C CA . ILE B 1 334 ? 6.965 20.938 20.938 1 97.69 334 ILE B CA 1
ATOM 5780 C C . ILE B 1 334 ? 6.332 21.953 19.984 1 97.69 334 ILE B C 1
ATOM 5782 O O . ILE B 1 334 ? 6.574 23.156 20.094 1 97.69 334 ILE B O 1
ATOM 5786 N N . ASP B 1 335 ? 5.453 21.453 19.047 1 97.25 335 ASP B N 1
ATOM 5787 C CA . ASP B 1 335 ? 4.816 22.375 18.109 1 97.25 335 ASP B CA 1
ATOM 5788 C C . ASP B 1 335 ? 3.586 21.734 17.469 1 97.25 335 ASP B C 1
ATOM 5790 O O . ASP B 1 335 ? 3.275 20.578 17.719 1 97.25 335 ASP B O 1
ATOM 5794 N N . THR B 1 336 ? 2.846 22.562 16.781 1 98.44 336 THR B N 1
ATOM 5795 C CA . THR B 1 336 ? 1.695 22.094 16.016 1 98.44 336 THR B CA 1
ATOM 5796 C C . THR B 1 336 ? 2.098 21.766 14.578 1 98.44 336 THR B C 1
ATOM 5798 O O . THR B 1 336 ? 2.541 22.641 13.836 1 98.44 336 THR B O 1
ATOM 5801 N N . LEU B 1 337 ? 1.903 20.438 14.219 1 98.5 337 LEU B N 1
ATOM 5802 C CA . LEU B 1 337 ? 2.369 19.984 12.914 1 98.5 337 LEU B CA 1
ATOM 5803 C C . LEU B 1 337 ? 1.244 19.312 12.141 1 98.5 337 LEU B C 1
ATOM 5805 O O . LEU B 1 337 ? 1.359 19.094 10.93 1 98.5 337 LEU B O 1
ATOM 5809 N N . ASP B 1 338 ? 0.183 18.906 12.805 1 98.81 338 ASP B N 1
ATOM 5810 C CA . ASP B 1 338 ? -0.928 18.156 12.219 1 98.81 338 ASP B CA 1
ATOM 5811 C C . ASP B 1 338 ? -2.139 19.062 11.992 1 98.81 338 ASP B C 1
ATOM 5813 O O . ASP B 1 338 ? -2.492 19.859 12.859 1 98.81 338 ASP B O 1
ATOM 5817 N N . TYR B 1 339 ? -2.77 18.891 10.82 1 98.88 339 TYR B N 1
ATOM 5818 C CA . TYR B 1 339 ? -3.895 19.75 10.492 1 98.88 339 TYR B CA 1
ATOM 5819 C C . TYR B 1 339 ? -4.992 18.984 9.773 1 98.88 339 TYR B C 1
ATOM 5821 O O . TYR B 1 339 ? -4.723 17.953 9.141 1 98.88 339 TYR B O 1
ATOM 5829 N N . ILE B 1 340 ? -6.18 19.406 9.953 1 98.94 340 ILE B N 1
ATOM 5830 C CA . ILE B 1 340 ? -7.344 19.109 9.125 1 98.94 340 ILE B CA 1
ATOM 5831 C C . ILE B 1 340 ? -7.801 20.391 8.406 1 98.94 340 ILE B C 1
ATOM 5833 O O . ILE B 1 340 ? -8.422 21.25 9.016 1 98.94 340 ILE B O 1
ATOM 5837 N N . PHE B 1 341 ? -7.434 20.484 7.141 1 98.81 341 PHE B N 1
ATOM 5838 C CA . PHE B 1 341 ? -7.777 21.656 6.328 1 98.81 341 PHE B CA 1
ATOM 5839 C C . PHE B 1 341 ? -9.039 21.391 5.52 1 98.81 341 PHE B C 1
ATOM 5841 O O . PHE B 1 341 ? -9.242 20.281 5.008 1 98.81 341 PHE B O 1
ATOM 5848 N N . LEU B 1 342 ? -9.867 22.406 5.363 1 98.44 342 LEU B N 1
ATOM 5849 C CA . LEU B 1 342 ? -11.133 22.344 4.652 1 98.44 342 LEU B CA 1
ATOM 5850 C C . LEU B 1 342 ? -11.148 23.297 3.463 1 98.44 342 LEU B C 1
ATOM 5852 O O . LEU B 1 342 ? -10.625 24.406 3.553 1 98.44 342 LEU B O 1
ATOM 5856 N N . SER B 1 343 ? -11.75 22.797 2.391 1 97.06 343 SER B N 1
ATOM 5857 C CA . SER B 1 343 ? -11.945 23.703 1.264 1 97.06 343 SER B CA 1
ATOM 5858 C C . SER B 1 343 ? -12.789 24.906 1.662 1 97.06 343 SER B C 1
ATOM 5860 O O . SER B 1 343 ? -13.727 24.781 2.451 1 97.06 343 SER B O 1
ATOM 5862 N N . GLN B 1 344 ? -12.383 26.047 1.104 1 91.81 344 GLN B N 1
ATOM 5863 C CA . GLN B 1 344 ? -13.141 27.281 1.353 1 91.81 344 GLN B CA 1
ATOM 5864 C C . GLN B 1 344 ? -14.227 27.469 0.301 1 91.81 344 GLN B C 1
ATOM 5866 O O . GLN B 1 344 ? -14.102 27 -0.828 1 91.81 344 GLN B O 1
ATOM 5871 N N . ASP B 1 345 ? -15.352 27.953 0.802 1 72.81 345 ASP B N 1
ATOM 5872 C CA . ASP B 1 345 ? -16.438 28.281 -0.125 1 72.81 345 ASP B CA 1
ATOM 5873 C C . ASP B 1 345 ? -16.141 29.594 -0.848 1 72.81 345 ASP B C 1
ATOM 5875 O O . ASP B 1 345 ? -15.617 30.531 -0.252 1 72.81 345 ASP B O 1
ATOM 5879 N N . ASP B 1 346 ? -16.172 29.438 -2.109 1 60.62 346 ASP B N 1
ATOM 5880 C CA . ASP B 1 346 ? -16.172 30.75 -2.764 1 60.62 346 ASP B CA 1
ATOM 5881 C C . ASP B 1 346 ? -17.453 31.516 -2.443 1 60.62 346 ASP B C 1
ATOM 5883 O O . ASP B 1 346 ? -18.547 30.938 -2.418 1 60.62 346 ASP B O 1
ATOM 5887 N N . ASN B 1 347 ? -17.406 32.594 -1.516 1 52.03 347 ASN B N 1
ATOM 5888 C CA . ASN B 1 347 ? -18.484 33.469 -1.012 1 52.03 347 ASN B CA 1
ATOM 5889 C C . ASN B 1 347 ? -19.688 33.438 -1.936 1 52.03 347 ASN B C 1
ATOM 5891 O O . ASN B 1 347 ? -20.781 33.844 -1.532 1 52.03 347 ASN B O 1
ATOM 5895 N N . ASN B 1 348 ? -19.547 33.312 -3.148 1 48.44 348 ASN B N 1
ATOM 5896 C CA . ASN B 1 348 ? -20.656 33.594 -4.051 1 48.44 348 ASN B CA 1
ATOM 5897 C C . ASN B 1 348 ? -21.391 32.312 -4.438 1 48.44 348 ASN B C 1
ATOM 5899 O O . ASN B 1 348 ? -22.297 32.344 -5.277 1 48.44 348 ASN B O 1
ATOM 5903 N N . ASP B 1 349 ? -20.969 31.125 -3.805 1 53.94 349 ASP B N 1
ATOM 5904 C CA . ASP B 1 349 ? -21.516 30 -4.551 1 53.94 349 ASP B CA 1
ATOM 5905 C C . ASP B 1 349 ? -22.406 29.141 -3.666 1 53.94 349 ASP B C 1
ATOM 5907 O O . ASP B 1 349 ? -22.25 29.109 -2.443 1 53.94 349 ASP B O 1
ATOM 5911 N N . SER B 1 350 ? -23.672 28.766 -4.078 1 54.53 350 SER B N 1
ATOM 5912 C CA . SER B 1 350 ? -24.734 27.938 -3.533 1 54.53 350 SER B CA 1
ATOM 5913 C C . SER B 1 350 ? -24.25 26.516 -3.277 1 54.53 350 SER B C 1
ATOM 5915 O O . SER B 1 350 ? -25.047 25.641 -2.922 1 54.53 350 SER B O 1
ATOM 5917 N N . GLY B 1 351 ? -22.922 26.266 -3.287 1 65 351 GLY B N 1
ATOM 5918 C CA . GLY B 1 351 ? -22.516 24.875 -3.143 1 65 351 GLY B CA 1
ATOM 5919 C C . GLY B 1 351 ? -22.359 24.438 -1.695 1 65 351 GLY B C 1
ATOM 5920 O O . GLY B 1 351 ? -22.641 25.219 -0.779 1 65 351 GLY B O 1
ATOM 5921 N N . ASP B 1 352 ? -22.234 23.172 -1.447 1 77.19 352 ASP B N 1
ATOM 5922 C CA . ASP B 1 352 ? -22.047 22.625 -0.11 1 77.19 352 ASP B CA 1
ATOM 5923 C C . ASP B 1 352 ? -20.828 23.219 0.572 1 77.19 352 ASP B C 1
ATOM 5925 O O . ASP B 1 352 ? -19.797 23.438 -0.068 1 77.19 352 ASP B O 1
ATOM 5929 N N . LYS B 1 353 ? -21.078 23.641 1.787 1 86.31 353 LYS B N 1
ATOM 5930 C CA . LYS B 1 353 ? -20.031 24.281 2.568 1 86.31 353 LYS B CA 1
ATOM 5931 C C . LYS B 1 353 ? -19.766 23.531 3.869 1 86.31 353 LYS B C 1
ATOM 5933 O O . LYS B 1 353 ? -20.688 22.922 4.438 1 86.31 353 LYS B O 1
ATOM 5938 N N . TRP B 1 354 ? -18.469 23.672 4.285 1 95.56 354 TRP B N 1
ATOM 5939 C CA . TRP B 1 354 ? -18.094 23.031 5.543 1 95.56 354 TRP B CA 1
ATOM 5940 C C . TRP B 1 354 ? -18.422 23.922 6.73 1 95.56 354 TRP B C 1
ATOM 5942 O O . TRP B 1 354 ? -18.188 25.141 6.684 1 95.56 354 TRP B O 1
ATOM 5952 N N . THR B 1 355 ? -19.047 23.344 7.68 1 96.31 355 THR B N 1
ATOM 5953 C CA . THR B 1 355 ? -19.141 23.953 9.008 1 96.31 355 THR B CA 1
ATOM 5954 C C . THR B 1 355 ? -18.469 23.062 10.055 1 96.31 355 THR B C 1
ATOM 5956 O O . THR B 1 355 ? -18.625 21.844 10.039 1 96.31 355 THR B O 1
ATOM 5959 N N . VAL B 1 356 ? -17.688 23.75 10.914 1 98.19 356 VAL B N 1
ATOM 5960 C CA . VAL B 1 356 ? -17.047 23.016 11.992 1 98.19 356 VAL B CA 1
ATOM 5961 C C . VAL B 1 356 ? -17.922 23.031 13.234 1 98.19 356 VAL B C 1
ATOM 5963 O O . VAL B 1 356 ? -18.156 24.094 13.82 1 98.19 356 VAL B O 1
ATOM 5966 N N . LYS B 1 357 ? -18.375 21.844 13.625 1 97.94 357 LYS B N 1
ATOM 5967 C CA . LYS B 1 357 ? -19.25 21.734 14.789 1 97.94 357 LYS B CA 1
ATOM 5968 C C . LYS B 1 357 ? -18.438 21.578 16.078 1 97.94 357 LYS B C 1
ATOM 5970 O O . LYS B 1 357 ? -18.906 21.969 17.141 1 97.94 357 LYS B O 1
ATOM 5975 N N . GLY B 1 358 ? -17.281 20.984 15.953 1 98.25 358 GLY B N 1
ATOM 5976 C CA . GLY B 1 358 ? -16.406 20.781 17.094 1 98.25 358 GLY B CA 1
ATOM 5977 C C . GLY B 1 358 ? -15.094 20.109 16.703 1 98.25 358 GLY B C 1
ATOM 5978 O O . GLY B 1 358 ? -14.945 19.609 15.594 1 98.25 358 GLY B O 1
ATOM 5979 N N . VAL B 1 359 ? -14.172 20.25 17.594 1 98.75 359 VAL B N 1
ATOM 5980 C CA . VAL B 1 359 ? -12.891 19.562 17.453 1 98.75 359 VAL B CA 1
ATOM 5981 C C . VAL B 1 359 ? -12.547 18.828 18.734 1 98.75 359 VAL B C 1
ATOM 5983 O O . VAL B 1 359 ? -13.07 19.156 19.797 1 98.75 359 VAL B O 1
ATOM 5986 N N . LYS B 1 360 ? -11.766 17.766 18.625 1 98.56 360 LYS B N 1
ATOM 5987 C CA . LYS B 1 360 ? -11.258 17.094 19.812 1 98.56 360 LYS B CA 1
ATOM 5988 C C . LYS B 1 360 ? -10.422 18.031 20.672 1 98.56 360 LYS B C 1
ATOM 5990 O O . LYS B 1 360 ? -9.547 18.734 20.156 1 98.56 360 LYS B O 1
ATOM 5995 N N . SER B 1 361 ? -10.773 18.078 21.938 1 97.38 361 SER B N 1
ATOM 5996 C CA . SER B 1 361 ? -9.992 18.875 22.875 1 97.38 361 SER B CA 1
ATOM 5997 C C . SER B 1 361 ? -8.625 18.266 23.141 1 97.38 361 SER B C 1
ATOM 5999 O O . SER B 1 361 ? -8.508 17.047 23.344 1 97.38 361 SER B O 1
ATOM 6001 N N . LEU B 1 362 ? -7.613 19.094 23.047 1 97.56 362 LEU B N 1
ATOM 6002 C CA . LEU B 1 362 ? -6.246 18.672 23.344 1 97.56 362 LEU B CA 1
ATOM 6003 C C . LEU B 1 362 ? -5.715 19.391 24.578 1 97.56 362 LEU B C 1
ATOM 6005 O O . LEU B 1 362 ? -6.023 20.562 24.812 1 97.56 362 LEU B O 1
ATOM 6009 N N . PRO B 1 363 ? -4.949 18.703 25.344 1 95.31 363 PRO B N 1
ATOM 6010 C CA . PRO B 1 363 ? -4.375 19.375 26.516 1 95.31 363 PRO B CA 1
ATOM 6011 C C . PRO B 1 363 ? -3.303 20.406 26.141 1 95.31 363 PRO B C 1
ATOM 6013 O O . PRO B 1 363 ? -2.713 20.312 25.062 1 95.31 363 PRO B O 1
ATOM 6016 N N . HIS B 1 364 ? -3.131 21.359 27.062 1 96.75 364 HIS B N 1
ATOM 6017 C CA . HIS B 1 364 ? -1.964 22.219 26.953 1 96.75 364 HIS B CA 1
ATOM 6018 C C . HIS B 1 364 ? -0.672 21.453 27.172 1 96.75 364 HIS B C 1
ATOM 6020 O O . HIS B 1 364 ? -0.64 20.5 27.953 1 96.75 364 HIS B O 1
ATOM 6026 N N . ARG B 1 365 ? 0.356 21.906 26.5 1 97.19 365 ARG B N 1
ATOM 6027 C CA . ARG B 1 365 ? 1.639 21.203 26.562 1 97.19 365 ARG B CA 1
ATOM 6028 C C . ARG B 1 365 ? 2.092 21.031 28 1 97.19 365 ARG B C 1
ATOM 6030 O O . ARG B 1 365 ? 2.703 20.016 28.344 1 97.19 365 ARG B O 1
ATOM 6037 N N . ASP B 1 366 ? 1.828 21.953 28.906 1 96.25 366 ASP B N 1
ATOM 6038 C CA . ASP B 1 366 ? 2.279 21.938 30.297 1 96.25 366 ASP B CA 1
ATOM 6039 C C . ASP B 1 366 ? 1.568 20.844 31.094 1 96.25 366 ASP B C 1
ATOM 6041 O O . ASP B 1 366 ? 2.064 20.406 32.125 1 96.25 366 ASP B O 1
ATOM 6045 N N . GLU B 1 367 ? 0.452 20.375 30.594 1 96.44 367 GLU B N 1
ATOM 6046 C CA . GLU B 1 367 ? -0.361 19.406 31.312 1 96.44 367 GLU B CA 1
ATOM 6047 C C . GLU B 1 367 ? -0.402 18.062 30.594 1 96.44 367 GLU B C 1
ATOM 6049 O O . GLU B 1 367 ? -1 17.109 31.078 1 96.44 367 GLU B O 1
ATOM 6054 N N . ALA B 1 368 ? 0.245 18 29.5 1 96.25 368 ALA B N 1
ATOM 6055 C CA . ALA B 1 368 ? 0.042 16.875 28.594 1 96.25 368 ALA B CA 1
ATOM 6056 C C . ALA B 1 368 ? 0.84 15.656 29.062 1 96.25 368 ALA B C 1
ATOM 6058 O O . ALA B 1 368 ? 0.521 14.523 28.688 1 96.25 368 ALA B O 1
ATOM 6059 N N . GLY B 1 369 ? 1.932 15.914 29.906 1 95.06 369 GLY B N 1
ATOM 6060 C CA . GLY B 1 369 ? 2.723 14.805 30.406 1 95.06 369 GLY B CA 1
ATOM 6061 C C . GLY B 1 369 ? 3.771 14.32 29.422 1 95.06 369 GLY B C 1
ATOM 6062 O O . GLY B 1 369 ? 4.188 13.164 29.469 1 95.06 369 GLY B O 1
ATOM 6063 N N . GLY B 1 370 ? 4.199 15.195 28.484 1 94.5 370 GLY B N 1
ATOM 6064 C CA . GLY B 1 370 ? 5.27 14.836 27.562 1 94.5 370 GLY B CA 1
ATOM 6065 C C . GLY B 1 370 ? 6.641 14.867 28.203 1 94.5 370 GLY B C 1
ATOM 6066 O O . GLY B 1 370 ? 6.766 15.078 29.422 1 94.5 370 GLY B O 1
ATOM 6067 N N . PRO B 1 371 ? 7.613 14.531 27.453 1 97.06 371 PRO B N 1
ATOM 6068 C CA . PRO B 1 371 ? 7.598 14.219 26.016 1 97.06 371 PRO B CA 1
ATOM 6069 C C . PRO B 1 371 ? 6.961 12.867 25.703 1 97.06 371 PRO B C 1
ATOM 6071 O O . PRO B 1 371 ? 6.754 12.062 26.609 1 97.06 371 PRO B O 1
ATOM 6074 N N . PHE B 1 372 ? 6.562 12.695 24.438 1 97.69 372 PHE B N 1
ATOM 6075 C CA . PHE B 1 372 ? 5.922 11.469 23.969 1 97.69 372 PHE B CA 1
ATOM 6076 C C . PHE B 1 372 ? 6.867 10.672 23.078 1 97.69 372 PHE B C 1
ATOM 6078 O O . PHE B 1 372 ? 7.785 11.234 22.484 1 97.69 372 PHE B O 1
ATOM 6085 N N . PRO B 1 373 ? 6.711 9.305 23.109 1 98 373 PRO B N 1
ATOM 6086 C CA . PRO B 1 373 ? 5.656 8.438 23.641 1 98 373 PRO B CA 1
ATOM 6087 C C . PRO B 1 373 ? 5.699 8.32 25.156 1 98 373 PRO B C 1
ATOM 6089 O O . PRO B 1 373 ? 6.781 8.258 25.75 1 98 373 PRO B O 1
ATOM 6092 N N . ASN B 1 374 ? 4.566 8.344 25.75 1 98.25 374 ASN B N 1
ATOM 6093 C CA . ASN B 1 374 ? 4.332 8.125 27.172 1 98.25 374 ASN B CA 1
ATOM 6094 C C . ASN B 1 374 ? 3.055 7.324 27.406 1 98.25 374 ASN B C 1
ATOM 6096 O O . ASN B 1 374 ? 1.96 7.891 27.453 1 98.25 374 ASN B O 1
ATOM 6100 N N . LEU B 1 375 ? 3.154 6.062 27.594 1 98.19 375 LEU B N 1
ATOM 6101 C CA . LEU B 1 375 ? 2.008 5.16 27.672 1 98.19 375 LEU B CA 1
ATOM 6102 C C . LEU B 1 375 ? 1.247 5.363 28.969 1 98.19 375 LEU B C 1
ATOM 6104 O O . LEU B 1 375 ? 0.057 5.051 29.062 1 98.19 375 LEU B O 1
ATOM 6108 N N . ASP B 1 376 ? 1.927 5.887 29.984 1 97.44 376 ASP B N 1
ATOM 6109 C CA . ASP B 1 376 ? 1.243 6.203 31.234 1 97.44 376 ASP B CA 1
ATOM 6110 C C . ASP B 1 376 ? 0.196 7.297 31.016 1 97.44 376 ASP B C 1
ATOM 6112 O O . ASP B 1 376 ? -0.752 7.41 31.797 1 97.44 376 ASP B O 1
ATOM 6116 N N . ARG B 1 377 ? 0.424 8.07 30 1 97.19 377 ARG B N 1
ATOM 6117 C CA . ARG B 1 377 ? -0.497 9.156 29.672 1 97.19 377 ARG B CA 1
ATOM 6118 C C . ARG B 1 377 ? -1.378 8.797 28.484 1 97.19 377 ARG B C 1
ATOM 6120 O O . ARG B 1 377 ? -2.076 9.656 27.938 1 97.19 377 ARG B O 1
ATOM 6127 N N . GLY B 1 378 ? -1.256 7.547 28.016 1 97.62 378 GLY B N 1
ATOM 6128 C CA . GLY B 1 378 ? -2.066 7.078 26.906 1 97.62 378 GLY B CA 1
ATOM 6129 C C . GLY B 1 378 ? -1.613 7.629 25.562 1 97.62 378 GLY B C 1
ATOM 6130 O O . GLY B 1 378 ? -2.406 7.719 24.625 1 97.62 378 GLY B O 1
ATOM 6131 N N . GLU B 1 379 ? -0.354 8.047 25.5 1 98.56 379 GLU B N 1
ATOM 6132 C CA . GLU B 1 379 ? 0.154 8.609 24.25 1 98.56 379 GLU B CA 1
ATOM 6133 C C . GLU B 1 379 ? 1.267 7.738 23.672 1 98.56 379 GLU B C 1
ATOM 6135 O O . GLU B 1 379 ? 2.441 7.926 24 1 98.56 379 GLU B O 1
ATOM 6140 N N . PRO B 1 380 ? 0.94 6.902 22.656 1 98.62 380 PRO B N 1
ATOM 6141 C CA . PRO B 1 380 ? 1.896 5.941 22.094 1 98.62 380 PRO B CA 1
ATOM 6142 C C . PRO B 1 380 ? 2.736 6.527 20.969 1 98.62 380 PRO B C 1
ATOM 6144 O O . PRO B 1 380 ? 3.66 5.875 20.469 1 98.62 380 PRO B O 1
ATOM 6147 N N . SER B 1 381 ? 2.479 7.668 20.484 1 98.5 381 SER B N 1
ATOM 6148 C CA . SER B 1 381 ? 3.186 8.383 19.438 1 98.5 381 SER B CA 1
ATOM 6149 C C . SER B 1 381 ? 3.707 9.727 19.922 1 98.5 381 SER B C 1
ATOM 6151 O O . SER B 1 381 ? 3.209 10.266 20.922 1 98.5 381 SER B O 1
ATOM 6153 N N . ASP B 1 382 ? 4.723 10.234 19.234 1 97.81 382 ASP B N 1
ATOM 6154 C CA . ASP B 1 382 ? 5.176 11.586 19.562 1 97.81 382 ASP B CA 1
ATOM 6155 C C . ASP B 1 382 ? 4.203 12.633 19.031 1 97.81 382 ASP B C 1
ATOM 6157 O O . ASP B 1 382 ? 4.363 13.828 19.297 1 97.81 382 ASP B O 1
ATOM 6161 N N . HIS B 1 383 ? 3.225 12.266 18.281 1 98.62 383 HIS B N 1
ATOM 6162 C CA . HIS B 1 383 ? 2.092 13.094 17.875 1 98.62 383 HIS B CA 1
ATOM 6163 C C . HIS B 1 383 ? 0.834 12.727 18.656 1 98.62 383 HIS B C 1
ATOM 6165 O O . HIS B 1 383 ? 0.679 11.578 19.078 1 98.62 383 HIS B O 1
ATOM 6171 N N . VAL B 1 384 ? -0.075 13.656 18.844 1 98.69 384 VAL B N 1
ATOM 6172 C CA . VAL B 1 384 ? -1.38 13.367 19.422 1 98.69 384 VAL B CA 1
ATOM 6173 C C . VAL B 1 384 ? -2.439 13.305 18.328 1 98.69 384 VAL B C 1
ATOM 6175 O O . VAL B 1 384 ? -2.299 13.953 17.281 1 98.69 384 VAL B O 1
ATOM 6178 N N . LEU B 1 385 ? -3.434 12.461 18.562 1 98.88 385 LEU B N 1
ATOM 6179 C CA . LEU B 1 385 ? -4.555 12.305 17.641 1 98.88 385 LEU B CA 1
ATOM 6180 C C . LEU B 1 385 ? -5.43 13.555 17.641 1 98.88 385 LEU B C 1
ATOM 6182 O O . LEU B 1 385 ? -5.809 14.062 18.688 1 98.88 385 LEU B O 1
ATOM 6186 N N . ILE B 1 386 ? -5.711 14.125 16.422 1 98.94 386 ILE B N 1
ATOM 6187 C CA . ILE B 1 386 ? -6.637 15.25 16.312 1 98.94 386 ILE B CA 1
ATOM 6188 C C . ILE B 1 386 ? -7.898 14.805 15.562 1 98.94 386 ILE B C 1
ATOM 6190 O O . ILE B 1 386 ? -7.875 13.836 14.812 1 98.94 386 ILE B O 1
ATOM 6194 N N . ALA B 1 387 ? -8.977 15.516 15.836 1 98.94 387 ALA B N 1
ATOM 6195 C CA . ALA B 1 387 ? -10.25 15.164 15.211 1 98.94 387 ALA B CA 1
ATOM 6196 C C . ALA B 1 387 ? -11.164 16.391 15.109 1 98.94 387 ALA B C 1
ATOM 6198 O O . ALA B 1 387 ? -11.07 17.312 15.93 1 98.94 387 ALA B O 1
ATOM 6199 N N . ALA B 1 388 ? -11.969 16.422 14.117 1 98.88 388 ALA B N 1
ATOM 6200 C CA . ALA B 1 388 ? -12.953 17.484 13.906 1 98.88 388 ALA B CA 1
ATOM 6201 C C . ALA B 1 388 ? -14.312 16.906 13.539 1 98.88 388 ALA B C 1
ATOM 6203 O O . ALA B 1 388 ? -14.398 15.953 12.766 1 98.88 388 ALA B O 1
ATOM 6204 N N . ASP B 1 389 ? -15.328 17.406 14.141 1 98.81 389 ASP B N 1
ATOM 6205 C CA . ASP B 1 389 ? -16.719 17.172 13.742 1 98.81 389 ASP B CA 1
ATOM 6206 C C . ASP B 1 389 ? -17.188 18.234 12.742 1 98.81 389 ASP B C 1
ATOM 6208 O O . ASP B 1 389 ? -17.297 19.406 13.086 1 98.81 389 ASP B O 1
ATOM 6212 N N . LEU B 1 390 ? -17.469 17.75 11.547 1 98.5 390 LEU B N 1
ATOM 6213 C CA . LEU B 1 390 ? -17.812 18.641 10.445 1 98.5 390 LEU B CA 1
ATOM 6214 C C . LEU B 1 390 ? -19.234 18.406 9.969 1 98.5 390 LEU B C 1
ATOM 6216 O O . LEU B 1 390 ? -19.797 17.328 10.203 1 98.5 390 LEU B O 1
ATOM 6220 N N . GLU B 1 391 ? -19.766 19.406 9.367 1 97.19 391 GLU B N 1
ATOM 6221 C CA . GLU B 1 391 ? -21.047 19.312 8.688 1 97.19 391 GLU B CA 1
ATOM 6222 C C . GLU B 1 391 ? -20.953 19.875 7.27 1 97.19 391 GLU B C 1
ATOM 6224 O O . GLU B 1 391 ? -20.406 20.953 7.059 1 97.19 391 GLU B O 1
ATOM 6229 N N . LEU B 1 392 ? -21.391 19.078 6.391 1 94.5 392 LEU B N 1
ATOM 6230 C CA . LEU B 1 392 ? -21.5 19.516 5 1 94.5 392 LEU B CA 1
ATOM 6231 C C . LEU B 1 392 ? -22.922 19.953 4.668 1 94.5 392 LEU B C 1
ATOM 6233 O O . LEU B 1 392 ? -23.844 19.125 4.66 1 94.5 392 LEU B O 1
ATOM 6237 N N . ASN B 1 393 ? -23.156 21.281 4.371 1 89.19 393 ASN B N 1
ATOM 6238 C CA . ASN B 1 393 ? -24.484 21.859 4.188 1 89.19 393 ASN B CA 1
ATOM 6239 C C . ASN B 1 393 ? -24.766 22.156 2.717 1 89.19 393 ASN B C 1
ATOM 6241 O O . ASN B 1 393 ? -23.844 22.484 1.96 1 89.19 393 ASN B O 1
#

Secondary structure (DSSP, 8-state):
------------EEEEEEEEE---TTS--TTTSTTS-HHHH-HHHHHHHHHHHHHHHHHTT-EEEEEEE-HHHHHHHHHHHHHTTEEEEEEE---GGGTS-EEEEEEETTTEEEEEEEEEEGGGG-TT--------TTS-HHHHHHHHHHHHHHHHHHHTT-S-SSS--GGG-HHHHHHH---EEEEEEEEETTT--EEEEEEEE----TT-HHHHHHHHHHHHHHHHHHHHHHHHS--TTS------SSTTSGGGPPPPEEEEEE----TTSHHHHHHHHS---TT-TTSPPPBTTB-----SPPEEEHHHHHHSS--S-SEEE--TTSPPEEE--EEEEEEPP-TT--S--EEEEEE-----GGGTT-SB-BGGGTB-SSB--EEEEEEE-/---------PPPEEEEEEEEE---TTS--TTTSTTS-HHHH-HHHHHHHHHHHHHHHHHTT-EEEEEEE-HHHHHHHHHHHHHTTEEEEEEE---GGGTS-EEEEEEETTTEEEEEEEEEEGGGG-TT--------TTS-HHHHHHHHHHHHHHHHHHHTT-S-S-S--GGG-HHHHHHT---EEEEEEEEETTT--EEEEEEEE----TT-HHHHHHHHHHHHHHHHHHHHHHHHS--TTS------SSTTSGGGPPPPEEEEEE----TTSHHHHHHHHS---TT-TTSPPPBTTB-----SPPEEEHHHHHHSS--S-SEEE--TTSPPEEE--EEEEEEPP-TT--S--EEEEEE-----GGGTT-SB-BGGGTB-SSB--EEEEEEE-

pLDDT: mean 85.66, std 21.33, range [29.27, 98.94]

Solvent-accessible surface area (backbone atoms only — not comparable to full-atom values): 42317 Å² total; per-residue (Å²): 133,75,81,70,75,72,72,74,77,74,66,64,39,80,43,35,42,34,30,33,46,51,50,23,69,53,69,43,41,53,80,50,32,51,74,48,62,57,68,31,36,34,44,85,61,20,47,61,54,49,52,49,58,51,47,58,41,51,76,63,57,25,38,38,29,36,24,38,38,13,31,69,53,43,13,54,49,48,24,53,31,48,67,66,52,25,37,57,48,73,48,44,60,48,45,78,75,39,38,24,28,20,30,32,44,33,37,36,50,86,51,36,42,56,74,40,40,47,45,42,48,52,48,76,66,49,87,87,59,76,74,52,72,76,73,64,82,81,59,53,76,64,50,55,53,46,49,54,43,47,52,51,46,47,54,51,44,58,70,57,66,65,74,82,81,67,79,87,54,68,79,72,30,42,68,56,49,40,55,67,43,64,49,38,34,44,33,36,30,36,26,34,65,88,61,63,50,59,37,28,41,31,31,40,50,44,69,84,42,81,91,38,46,29,25,45,38,53,48,55,39,50,54,51,29,50,50,47,50,50,20,23,52,47,51,60,57,52,71,72,81,68,82,81,79,72,83,66,76,84,59,61,75,75,41,71,46,50,39,47,35,34,46,29,25,42,50,65,47,39,84,86,34,67,57,40,43,24,45,51,65,34,49,73,59,82,83,41,89,45,46,62,72,68,40,68,86,39,71,79,70,83,76,28,76,35,29,40,49,48,50,32,71,58,67,73,41,68,65,77,42,32,31,31,33,38,54,39,89,49,77,64,51,70,37,36,28,62,49,50,30,30,51,59,68,60,91,84,57,95,62,63,37,77,39,68,78,39,57,62,88,72,66,49,68,92,72,53,68,65,56,30,38,26,57,94,70,72,30,46,16,35,34,54,76,45,37,37,36,33,32,42,73,132,77,79,71,75,74,74,74,78,75,66,63,40,80,44,34,43,33,30,33,46,51,50,24,68,52,70,43,41,54,80,51,31,51,76,49,60,58,68,32,37,34,44,84,61,22,47,62,53,48,51,49,57,51,48,58,41,50,78,64,58,24,37,37,29,38,24,38,37,13,33,70,53,44,13,54,48,47,25,54,33,48,68,66,53,24,38,55,49,72,47,44,61,47,46,78,76,40,38,25,26,20,30,31,44,32,36,36,48,87,53,35,40,53,74,39,39,47,46,42,49,50,49,77,65,48,86,86,59,74,74,52,72,75,74,63,80,80,59,54,76,65,53,57,54,46,49,53,43,47,52,52,45,48,52,51,44,58,71,56,66,65,72,80,81,66,79,87,55,68,78,72,31,41,68,55,49,41,54,68,44,64,49,38,33,44,32,37,31,37,25,33,66,85,61,62,50,60,36,28,40,30,32,39,50,46,69,85,41,82,91,38,46,29,27,47,37,53,48,54,38,50,54,52,30,50,51,48,50,52,20,22,52,45,51,59,57,52,71,75,81,67,83,84,76,71,83,68,72,85,59,61,74,76,41,70,48,50,39,47,35,35,47,30,26,42,51,66,47,40,85,86,35,69,56,40,42,25,44,51,64,34,47,75,59,82,84,41,90,45,47,60,72,68,40,69,86,39,70,78,69,81,75,26,78,34,30,39,48,48,49,33,72,59,68,75,42,68,66,78,42,33,29,30,33,37,52,40,90,49,77,64,51,70,37,36,29,61,48,49,29,31,52,59,69,62,90,84,56,94,61,63,37,77,42,68,77,41,57,62,88,72,66,49,69,92,72,52,67,64,56,30,37,27,56,92,71,73,30,45,18,35,33,53,77,44,36,38,36,33,32,42,74

Nearest PDB structures (foldseek):
  6bt1-assembly1_A  TM=8.480E-01  e=8.086E-20  Homo sapiens
  6mal-assembly1_A  TM=8.326E-01  e=6.775E-20  Homo sapiens
  6rvz-assembly1_A  TM=7.275E-01  e=1.639E-18  Homo sapiens
  6bt2-assembly1_A  TM=8.272E-01  e=1.216E-16  Homo sapiens
  6bt2-assembly2_B  TM=8.023E-01  e=2.068E-16  Homo sapiens

Radius of gyration: 27.82 Å; Cα contacts (8 Å, |Δi|>4): 1678; chains: 2; bounding box: 94×85×65 Å

Organism: NCBI:txid303405

Sequence (786 aa):
MTPSTASTTQRPCDVRVVSYNVLSSHLASPSHFSTLNPDHLAAKNRLPVVLDKIQEEMSNRAVICLQEVSYTWAGSFHTQFANHGYHFVTSLYGKKFNNYMGVGIAIPTNKYKVVNVDICRLSDKKMDGWPRAPKDTNFGFLHRILTTVKATIRRVLELIRIVPDSKQLEWNDPWNIAEYRSNAMVTMTLQDKETEKCFVIGNYHMPCCFYAPPVMTLHVDLAAKHVETLATTQQQQPNTSNNENENEDDNKNETDRPLPYIVAGDWNIKPDSSQYRLLTTGQMDVGDPDWPSPKHGMVWKPSAKPLSSAYQLAQGTEPNFTNYARVGEQEPFIDTLDYIFLSQDDNNDSGDKWTVKGVKSLPHRDEAGGPFPNLDRGEPSDHVLIAADLELNMTPSTASTTQRPCDVRVVSYNVLSSHLASPSHFSTLNPDHLAAKNRLPVVLDKIQEEMSNRAVICLQEVSYTWAGSFHTQFANHGYHFVTSLYGKKFNNYMGVGIAIPTNKYKVVNVDICRLSDKKMDGWPRAPKDTNFGFLHRILTTVKATIRRVLELIRIVPDSKQLEWNDPWNIAEYRSNAMVTMTLQDKETEKCFVIGNYHMPCCFYAPPVMTLHVDLAAKHVETLATTQQQQPNTSNNENENEDDNKNETDRPLPYIVAGDWNIKPDSSQYRLLTTGQMDVGDPDWPSPKHGMVWKPSAKPLSSAYQLAQGTEPNFTNYARVGEQEPFIDTLDYIFLSQDDNNDSGDKWTVKGVKSLPHRDEAGGPFPNLDRGEPSDHVLIAADLELN

Foldseek 3Di:
DPPPPPPVPQDWDKAKEKADALQFQLRLDCQFQVVDDVCLSHSVNLLVLVLVVVVVVVVVQHWYKYWLAAPVSVVVVCVSQVVSQKDKDWDFQDDVNSRRTAMMIIGRPVFKDWPDKDKDQLLVQDPVHAADAPPPVPDDPVVVVVVVVVLVVVVVVVVVCPPDPDDPRCVLQLRVVLNPDRWMKMKTWIAGPPRRAIEMEMETAADQPPVQLLSLLVRLLSRQVVSQVVQLVCLLCPPPPDDPPPPPPDCVVVSRGGRKYKYWYQSNDACPDQSVCCQAQVDHDCPDPNARDDDNNDHDGRDHDHWAWLCCQAPVDDDLFFFWGDTDPDDTDTGHGITIIIDDDPVPDPAKDKDWPDKDDDDHPVPQPDCDPDVVSSRSDRGHMIMTIMIID/DPPPPPPVPQDWDKAKEKADALQFQQRLDCQFQVVDDVCLSHSVNLLVLVLVVVVVVVVVQHWYKYWLYAPVSVVVVCVSQVVSQKDKDWDFQDDVNSRRTAMMIIGRPVFKDWPDKDKDQLLVQDPVHAADADPPVPDDPVVVVVVVVVLVVVVVVVVVVPPDPDDPDCVLQLRVVLNPDRWMKMKTWIAGPPRRAIEMEMETAADQPPVQLLSLLVRLLSRQVVSQVVQLVCLLCPPPPDDPPPPPPDCVVVSRGGRKYKYWYQSNDACPDQSVCCQAQVDHDCPDPNARDDDNNDHDGRDHDHWAWLCCQAPVDDDLFFFWGDTDPDDTDTGHGITIIIDDDPVPDPAKDKDWPDKDDDDHPVPQPDCDPDVVSSRSDRGHMIMTIMIID

InterPro domains:
  IPR005135 Endonuclease/exonuclease/phosphatase [PF03372] (18-383)
  IPR050410 CCR4/nocturin mRNA turnover and transcription [PTHR12121] (10-392)

=== Feature glossary ===
The record interleaves many kinds of information about one protein. Here is each kind framed as the question it answers.

Q: What does the local fold look like, residue by residue?
A: A 3Di character summarizes, for each residue, the relative orientation of the Cα frame of its nearest spatial neighbor. Because it encodes fold topology rather than chemistry, 3Di alignments detect remote structural similarity that sequence alignment misses.

Q: Which residues are in helices, strands, or loops?
A: Secondary structure is the local, repeating backbone conformation. DSSP classifies it into eight states by reading the hydrogen-bond network: three helix types (H, G, I), two β types (E, B), two non-regular types (T, S), and unstructured coil (-).

Q: How big and how compact is the whole molecule?
A: Three whole-structure scalars: the radius of gyration (RMS distance of Cα from centroid, in Å), the count of Cα–Cα contacts (pairs closer than 8 Å and separated by more than four residues in sequence — i.e. tertiary, not local, contacts), and the bounding-box dimensions. Together they distinguish compact globular folds from extended fibres or disordered chains.

Q: How confident is the AlphaFold model at each residue?
A: For AlphaFold models, the B-factor field carries pLDDT — the model's own estimate of local accuracy on a 0–100 scale. Regions with pLDDT<50 should be treated as essentially unmodeled; they often correspond to intrinsically disordered segments.

Q: What family and function is it annotated with?
A: Functional annotations link the protein to curated databases. InterPro entries identify conserved domains and families by matching the sequence against member-database signatures (Pfam, PROSITE, CDD, …). Gene Ontology (GO) terms describe molecular function, biological process, and cellular component in a controlled vocabulary. CATH places the structure in a hierarchical fold classification (Class/Architecture/Topology/Homologous-superfamily). The organism is the source species.

Q: What known structures does this most resemble?
A: Nearest PDB neighbors are the top structural matches found by Foldseek when searching this structure against the entire Protein Data Bank. Each hit reports a TM-score (0 to 1; >0.5 almost always implies the same fold) and an E-value. These are *structural* homologs — they may share no detectable sequence similarity.

Q: Which residues are buried vs exposed?
A: Solvent-accessible surface area (SASA) is the area in Å² traced out by the centre of a 1.4 Å probe sphere (a water molecule) rolled over the protein's van der Waals surface (Shrake–Rupley / Lee–Richards construction). Buried residues have near-zero SASA; fully exposed residues can exceed 200 Å². The total SASA scales roughly with the number of surface residues.

Q: What are the backbone torsion angles?
A: φ (phi) and ψ (psi) are the two rotatable backbone dihedrals per residue: φ is the C(i-1)–N–Cα–C torsion, ψ is the N–Cα–C–N(i+1) torsion, both in degrees on (−180°, 180°]. α-helical residues cluster near (−60°, −45°); β-strand residues near (−120°, +130°). A Ramachandran plot is simply a scatter of (φ, ψ) for every residue.

Q: Are the domains correctly placed relative to each other?
A: Predicted aligned error is AlphaFold's pairwise confidence. Unlike pLDDT (per-residue), PAE is per-residue-pair and captures whether two parts of the structure are correctly placed relative to each other. Units are ångströms of expected positional error.

Q: What if only a Cα trace is available?
A: P-SEA three-state annotation labels each residue as helix, strand, or coil based purely on the geometry of the Cα trace. It serves as a fallback when the full backbone (and thus DSSP) is unavailable.

Q: What is the amino-acid chain?
A: This is the polypeptide sequence — one letter per residue, N-terminus first. Length ranges from a few dozen residues for small domains to over a thousand for large multi-domain proteins.

Q: What do the rendered images show?
A: The six renders are orthographic views along the three Cartesian axes in both directions. Representation (cartoon, sticks, or surface) and color scheme (sequence-rainbow or by-chain) v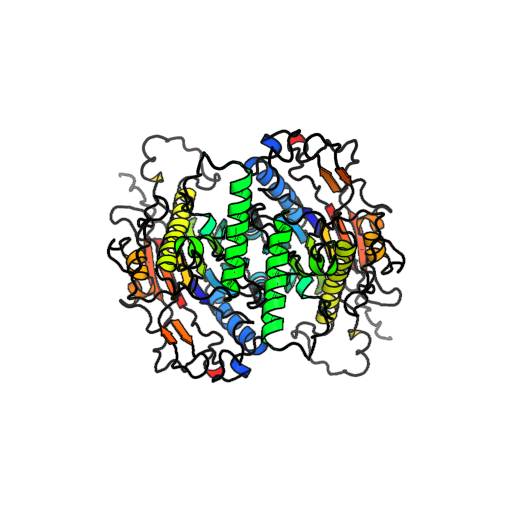ary across proteins so the training set covers all the common visualization conventions.

Q: What do the diagnostic plots show?
A: Plot images: a contact map (which residues are close in 3D, as an N×N binary image), a Ramachandran scatter (backbone torsion angles, revealing secondary-structure composition at a glance), and — for AlphaFold structures — a PAE heatmap (pairwise prediction confidence).

Q: How mobile is each atom in the crystal?
A: B-factor (Debye–Waller factor) reflects atomic displacement in the crystal lattice. It is an experimental observable (units Å²), not a prediction; low values mean the atom is pinned down, high values mean it moves or is heterogeneous across the crystal.

Q: Where is each backbone atom in 3D?
A: The mmCIF table is the protein's shape written out atom by atom. For each backbone N, Cα, C, and carbonyl O, it records an (x, y, z) coordinate triple in Å plus the residue type, chain letter, and residue number.